Protein 2P82 (pdb70)

Solvent-accessible surface area: 51233 Å² total; per-residue (Å²): 103,99,77,0,35,0,1,16,73,100,15,64,39,70,89,51,102,84,136,2,62,47,17,7,12,11,6,7,19,2,0,16,3,108,124,6,72,45,0,31,42,48,14,42,46,28,0,43,50,29,0,0,2,4,2,0,0,0,1,0,2,0,7,0,0,8,20,52,50,38,26,41,91,37,13,35,107,141,65,131,91,65,40,166,33,2,35,129,0,0,40,18,2,4,7,72,161,104,16,37,1,0,0,10,49,0,4,83,22,0,18,19,45,1,39,44,30,27,53,50,11,19,9,62,23,0,0,26,0,2,23,11,3,7,55,89,11,145,72,0,37,13,5,7,16,18,3,121,128,74,22,0,6,16,50,14,0,30,56,12,0,125,51,64,30,84,32,122,188,108,74,58,36,57,10,0,0,0,0,0,22,10,77,3,20,124,129,120,2,62,94,75,36,15,87,1,0,32,34,2,1,72,5,89,12,5,2,3,0,0,0,7,89,85,59,65,0,46,1,0,0,0,16,5,26,81,56,0,2,17,2,38,0,56,66,61,33,83,46,26,63,49,81,88,118,42,53,5,81,22,125,50,8,5,8,133,99,84,29,52,112,40,61,1,87,115,2,29,6,38,1,0,0,0,0,17,0,82,87,50,137,28,0,62,68,0,11,59,46,0,97,138,33,0,27,120,43,154,105,111,8,1,58,17,50,100,149,99,72,118,135,176,169,48,89,76,0,35,0,1,16,39,97,1,64,38,74,96,64,108,91,103,9,67,47,14,7,9,2,3,6,16,1,0,16,2,102,160,5,71,54,2,18,18,49,16,40,49,29,0,43,50,31,0,0,2,5,2,0,0,0,2,0,2,0,4,0,0,2,20,64,49,33,27,41,103,27,13,31,110,145,60,193,143,62,49,173,46,1,38,132,0,0,41,18,1,1,2,75,69,99,18,33,1,0,0,10,56,0,3,84,16,0,14,18,46,2,44,43,34,26,54,51,12,20,12,68,23,0,0,31,0,2,23,10,2,8,61,83,11,147,72,2,41,12,5,5,18,17,2,101,130,71,25,0,8,15,52,12,0,28,56,12,0,124,50,65,36,149,90,136,152,75,55,37,58,11,0,0,0,0,0,22,9,70,3,18,122,129,124,1,58,97,64,45,15,88,1,0,33,35,2,1,72,6,92,14,4,2,3,0,0,0,8,136,80,61,65,0,45,1,0,0,0,18,14,29,78,57,0,6,15,5,28,0,59,59,44,34,68,48,32,58,45,96,111,86,43,54,5,56,26,133,38,2,6,15,121,106,96,40,72,109,43,58,0,90,112,3,34,7,38,2,0,0,0,0,17,0,80,85,55,121,29,0,62,78,0,8,65,55,0,89,140,39,0,27,125,47,147,96,107,8,1,58,14,50,105,78,87,78,117,134,180,156,51,90,72,0,36,0,0,18,54,96,2,60,40,62,100,53,108,92,97,8,68,54,11,6,18,0,3,4,20,2,1,15,2,90,152,6,38,52,0,46,46,83,15,40,47,32,0,47,51,30,0,0,2,5,2,0,0,0,1,0,1,0,5,0,0,1,19,58,48,34,28,45,116,27,44,91,196,177,47,64,172,46,3,40,131,0,0,42,17,1,1,3,76,115,103,16,32,1,0,0,9,51,0,3,81,13,0,24,18,44,2,46,43,35,26,48,52,10,18,12,78,19,0,0,42,0,1,25,10,1,6,51,75,9,149,69,1,46,10,4,6,16,20,7,146,115,77,24,0,6,18,52,17,0,32,65,13,0,124,60,74,64,91,104,110,67,32,59,12,0,0,0,0,0,21,11,148,3,21,142,125,128,2,53,90,75,38,20,93,2,1,32,35,3,2,71,6,86,13,5,2,3,0,0,0,7,105,86,60,71,0,35,1,0,0,0,16,32,46,90,53,0,5,17,6,28,0,54,64,47,32,64,46,33,56,43,95,166,120,42,55,2,69,28,125,32,2,4,8,134,125,92,32,65,136,26,65,4,109,94,2,29,5,36,1,0,0,0,1,16,0,84,84,48,136,29,0,62,65,0,10,62,44,0,95,141,37,0,30,138,55,150,94,113,9,1,57,17,52,101,138,110,75,124,139,174,90,91,79,0,32,0,0,11,80,102,18,59,51,156,102,57,120,84,89,8,67,58,16,8,20,0,3,4,13,2,0,18,3,108,129,4,72,17,0,40,34,66,16,38,26,31,0,45,52,29,0,0,2,4,2,0,0,0,1,0,2,0,4,0,0,2,18,54,50,33,29,39,113,26,71,51,157,143,67,63,174,47,4,39,130,0,0,40,16,1,1,3,78,154,104,17,32,1,0,0,8,59,0,3,83,15,0,20,20,45,3,54,42,30,27,50,48,9,21,12,70,20,0,0,23,0,2,26,10,2,6,55,84,9,152,66,0,36,10,5,6,17,12,3,108,131,71,29,0,10,17,38,16,0,26,58,15,0,140,75,74,133,104,33,75,13,0,0,0,0,0,23,10,80,3,18,116,119,122,2,56,89,64,44,20,88,2,0,33,34,3,2,73,6,91,13,4,2,3,0,0,0,6,96,83,58,68,0,45,1,0,0,0,20,29,41,82,51,0,9,16,5,28,0,59,55,63,36,60,47,33,58,48,97,86,60,41,50,4,77,26,124,36,3,5,11,136,96,97,51,70,144,36,56,1,88,104,4,24,6,37,2,0,1,0,1,17,0,81,84,49,139,29,0,64,69,0,10,59,44,0,91,138,34,0,27,125,46,147,96,106,8,1,63,17,52,96,120,96,101,142

B-factor: mean 39.3, std 9.62, range [17.15, 83.72]

Organism: Homo sapiens (NCBI:txid9606)

GO terms:
  GO:0000045 autophagosome assembly (P, IDA)
  GO:0008234 cysteine-type peptidase activity (F, IDA)
  GO:0051697 protein delipidation (P, IDA)
  GO:0006914 autophagy (P, IDA)
  GO:0019786 protein-phosphatidylethanolamide deconjugating activity (F, IDA)
  GO:0005515 protein binding (F, IPI)
  GO:0006508 proteolysis (P, IDA)

Sequence (1232 aa):
DELVWILGKQHLLKTEKSKLLSDISARLWFTYRRKFSPIGGTGPSSDAGWGCMLRCGQMMLAQALICRHLGRDWSWEKQKEQPKEYQRILQCFLDRKDCCCYSIHQMAQMGVGEGKSIGEWFGPNTVAQVLKKLALFDEWNSLAVYVSMMDNTVVIEDIKKMCRVLPLSAYCSAWKPLLLIVPLRLGINQINPVYVDAFKECFKMPQSLGALGGKPNNAYYFIGFLGDELIFLDPHHTTQTFVDTEENGTVNDQTFHCLQSPQRMNILNLDPSVALGFFCKEEKDFDNWCSLVQKEILKENLRMFELVQKHPSHWTDELVWILGKQHLLKTEKSSKLLSSDISARLWFTYRRKFSPIGGTGPSSDAGWGCMLRCGQMMLAQALICRHLGRDWSWEKQKEQPKEYQRILQCFLDRKDCCYSIHQMAQMGVGEGKSIGEWFGPNTVAQVLKKLALFDEWNSLAVYVSMDNTVVIEDIKKMCRVLPLSACSAWKPLLLIVPLRLGINQINPVYVDAFKECFKMPQSLGALGGKPNNAYYFIGFLGDELIFLDPHTTQTFVDTEENGTVNDQTFHCLQSPQRMNILNLDPSVALGFFCKEEKDFDNNWCSLVQKEILKENLRMFELVQKHPSHWTDELVWILGKQHLLKTEKSKKLLSDISARLWFTYRRKFSPIGGTGPSSDAGWGCMLRCGQMMLAQALICRHLGRDWSWKEQPKEYQRILQCFLDRKDCCYSIHQMAQMGVGEGKSIGEWFGPNNTVAQVLKKLALFDEWNSLAVYVSMDNTVVIEDIKKMCRVLPLSSAWKPLLLIVPLRLGINQINPVYVDAFKECFKMPQSLGALGGKPNNAYYFIGFLGDELIFLDPHTTQTFVDTEENGTVNDQTFHCLQQSPQRMNILNLDPSVALGFFCKEEKDFDNWCSLVQKEILKENLRMFELVQKHPSHWDELVWILGKQHLLKTEKSKLLSDISSARLWFTYRRKFSPIGGTGPSSDAGWGCMLRCGQMMLAQALICRHLGRDWSWKEQPKEYQRILQCFLDRKDCCYSIHQMAQMGVGEGKSIGEWFGPNTVAQVLKKLALFDEWNSLAVYVSMMDNTVVIEDIKKMCRVLPAWKPLLLIVPLRLGINQINPVYVDAFKECFKMPQSLGALGGKKPNNAYYFIGFLGDELIFLDPHTTQTFVDTEENGTVNDQTFHCLQSPQRMNILNLDPSVALGFFCKEEKDFDNWCSLVQKEILKENLRMFELVQKHPS

Nearest PDB structures (foldseek):
  2p82-assembly2_D  TM=1.003E+00  e=1.182E-74  Homo sapiens
  2p82-assembly2_C  TM=1.001E+00  e=3.386E-70  Homo sapiens
  2p82-assembly1_B  TM=1.001E+00  e=1.007E-69  Homo sapiens
  2p82-assembly1_A  TM=9.994E-01  e=1.397E-68  Homo sapiens
  2d1i-assembly2_B  TM=9.760E-01  e=3.179E-50  Homo sapiens

Radius of gyration: 35.63 Å; Cα contacts (8 Å, |Δi|>4): 2675; chains: 4; bounding box: 100×91×83 Å

Structure (mmCIF, N/CA/C/O backbone):
data_2P82
#
_entry.id   2P82
#
_cell.length_a   94.408
_cell.length_b   94.408
_cell.length_c   337.339
_cell.angle_alpha   90.00
_cell.angle_beta   90.00
_cell.angle_gamma   120.00
#
_symmetry.space_group_name_H-M   'P 31 2 1'
#
loop_
_entity.id
_entity.type
_entity.pdbx_description
1 polymer 'Cysteine protease ATG4A'
2 non-polymer 1,2-ETHANEDIOL
3 non-polymer 'CHLORIDE ION'
4 water water
#
loop_
_atom_site.group_PDB
_atom_site.id
_atom_site.type_symbol
_atom_site.label_atom_id
_atom_site.label_alt_id
_atom_site.label_comp_id
_atom_site.label_asym_id
_atom_site.label_entity_id
_atom_site.label_seq_id
_atom_site.pdbx_PDB_ins_code
_atom_site.Cartn_x
_atom_site.Cartn_y
_atom_site.Cartn_z
_atom_site.occupancy
_atom_site.B_iso_or_equiv
_atom_site.auth_seq_id
_atom_site.auth_comp_id
_atom_site.auth_asym_id
_atom_site.auth_atom_id
_atom_site.pdbx_PDB_model_num
ATOM 1 N N . ASP A 1 22 ? 95.859 60.687 -11.800 1.00 61.80 26 ASP A N 1
ATOM 2 C CA . ASP A 1 22 ? 94.831 59.986 -10.973 1.00 61.95 26 ASP A CA 1
ATOM 3 C C . ASP A 1 22 ? 95.317 59.776 -9.534 1.00 61.88 26 ASP A C 1
ATOM 4 O O . ASP A 1 22 ? 95.277 58.664 -8.994 1.00 62.02 26 ASP A O 1
ATOM 9 N N . GLU A 1 23 ? 95.768 60.863 -8.917 1.00 61.52 27 GLU A N 1
ATOM 10 C CA . GLU A 1 23 ? 96.292 60.823 -7.561 1.00 61.49 27 GLU A CA 1
ATOM 11 C C . GLU A 1 23 ? 95.197 60.522 -6.529 1.00 60.99 27 GLU A C 1
ATOM 12 O O . GLU A 1 23 ? 94.005 60.682 -6.802 1.00 60.81 27 GLU A O 1
ATOM 18 N N . LEU A 1 24 ? 95.618 60.073 -5.350 1.00 60.17 28 LEU A N 1
ATOM 19 C CA . LEU A 1 24 ? 94.714 59.881 -4.234 1.00 59.70 28 LEU A CA 1
ATOM 20 C C . LEU A 1 24 ? 94.489 61.227 -3.552 1.00 58.67 28 LEU A C 1
ATOM 21 O O . LEU A 1 24 ? 95.439 61.932 -3.209 1.00 58.60 28 LEU A O 1
ATOM 26 N N . VAL A 1 25 ? 93.219 61.581 -3.398 1.00 56.94 29 VAL A N 1
ATOM 27 C CA . VAL A 1 25 ? 92.817 62.820 -2.756 1.00 55.89 29 VAL A CA 1
ATOM 28 C C . VAL A 1 25 ? 92.198 62.451 -1.418 1.00 55.17 29 VAL A C 1
ATOM 29 O O . VAL A 1 25 ? 91.466 61.458 -1.317 1.00 55.17 29 VAL A O 1
ATOM 33 N N . TRP A 1 26 ? 92.524 63.231 -0.393 1.00 53.10 30 TRP A N 1
ATOM 34 C CA . TRP A 1 26 ? 91.931 63.053 0.924 1.00 52.06 30 TRP A CA 1
ATOM 35 C C . TRP A 1 26 ? 91.110 64.285 1.272 1.00 51.36 30 TRP A C 1
ATOM 36 O O . TRP A 1 26 ? 91.569 65.418 1.103 1.00 52.17 30 TRP A O 1
ATOM 47 N N . ILE A 1 27 ? 89.895 64.042 1.747 1.00 50.79 31 ILE A N 1
ATOM 48 C CA . ILE A 1 27 ? 88.987 65.078 2.226 1.00 48.82 31 ILE A CA 1
ATOM 49 C C . ILE A 1 27 ? 88.424 64.550 3.546 1.00 47.27 31 ILE A C 1
ATOM 50 O O . ILE A 1 27 ? 87.648 63.569 3.547 1.00 48.91 31 ILE A O 1
ATOM 55 N N . LEU A 1 28 ? 88.811 65.182 4.652 1.00 41.11 32 LEU A N 1
ATOM 56 C CA . LEU A 1 28 ? 88.181 64.929 5.947 1.00 37.32 32 LEU A CA 1
ATOM 57 C C . LEU A 1 28 ? 88.006 63.439 6.245 1.00 35.22 32 LEU A C 1
ATOM 58 O O . LEU A 1 28 ? 86.893 62.963 6.488 1.00 34.13 32 LEU A O 1
ATOM 63 N N . GLY A 1 29 ? 89.116 62.710 6.202 1.00 33.86 33 GLY A N 1
ATOM 64 C CA . GLY A 1 29 ? 89.132 61.287 6.510 1.00 32.89 33 GLY A CA 1
ATOM 65 C C . GLY A 1 29 ? 88.610 60.331 5.449 1.00 32.90 33 GLY A C 1
ATOM 66 O O . GLY A 1 29 ? 88.540 59.121 5.692 1.00 32.83 33 GLY A O 1
ATOM 67 N N . LYS A 1 30 ? 88.231 60.860 4.282 1.00 32.57 34 LYS A N 1
ATOM 68 C CA . LYS A 1 30 ? 87.808 60.033 3.148 1.00 32.62 34 LYS A CA 1
ATOM 69 C C . LYS A 1 30 ? 88.739 60.211 1.956 1.00 31.91 34 LYS A C 1
ATOM 70 O O . LYS A 1 30 ? 89.164 61.330 1.653 1.00 31.33 34 LYS A O 1
ATOM 76 N N . GLN A 1 31 ? 89.044 59.105 1.284 1.00 31.08 35 GLN A N 1
ATOM 77 C CA . GLN A 1 31 ? 89.886 59.133 0.090 1.00 32.93 35 GLN A CA 1
ATOM 78 C C . GLN A 1 31 ? 89.073 59.090 -1.200 1.00 32.52 35 GLN A C 1
ATOM 79 O O . GLN A 1 31 ? 88.041 58.418 -1.270 1.00 33.22 35 GLN A O 1
ATOM 85 N N . HIS A 1 32 ? 89.543 59.822 -2.205 1.00 32.52 36 HIS A N 1
ATOM 86 C CA . HIS A 1 32 ? 88.912 59.885 -3.516 1.00 32.69 36 HIS A CA 1
ATOM 87 C C . HIS A 1 32 ? 89.989 59.809 -4.599 1.00 33.71 36 HIS A C 1
ATOM 88 O O . HIS A 1 32 ? 91.022 60.463 -4.497 1.00 33.09 36 HIS A O 1
ATOM 95 N N . LEU A 1 33 ? 89.745 59.021 -5.641 1.00 35.24 37 LEU A N 1
ATOM 96 C CA . LEU A 1 33 ? 90.673 58.962 -6.771 1.00 37.49 37 LEU A CA 1
ATOM 97 C C . LEU A 1 33 ? 90.401 60.117 -7.736 1.00 38.85 37 LEU A C 1
ATOM 98 O O . LEU A 1 33 ? 89.281 60.272 -8.229 1.00 38.94 37 LEU A O 1
ATOM 103 N N . LEU A 1 34 ? 91.428 60.925 -7.994 1.00 40.77 38 LEU A N 1
ATOM 104 C CA . LEU A 1 34 ? 91.273 62.194 -8.730 1.00 42.29 38 LEU A CA 1
ATOM 105 C C . LEU A 1 34 ? 90.610 62.095 -10.115 1.00 42.88 38 LEU A C 1
ATOM 106 O O . LEU A 1 34 ? 89.708 62.874 -10.426 1.00 44.37 38 LEU A O 1
ATOM 111 N N . LYS A 1 35 ? 91.058 61.155 -10.939 1.00 43.04 39 LYS A N 1
ATOM 112 C CA . LYS A 1 35 ? 90.515 61.004 -12.291 1.00 42.95 39 LYS A CA 1
ATOM 113 C C . LYS A 1 35 ? 89.276 60.099 -12.309 1.00 42.71 39 LYS A C 1
ATOM 114 O O . LYS A 1 35 ? 88.167 60.552 -12.639 1.00 42.69 39 LYS A O 1
ATOM 116 N N . THR A 1 36 ? 89.476 58.838 -11.921 1.00 41.76 40 THR A N 1
ATOM 117 C CA . THR A 1 36 ? 88.419 57.817 -11.879 1.00 41.64 40 THR A CA 1
ATOM 118 C C . THR A 1 36 ? 87.210 58.128 -10.973 1.00 40.54 40 THR A C 1
ATOM 119 O O . THR A 1 36 ? 86.130 57.570 -11.174 1.00 40.07 40 THR A O 1
ATOM 123 N N . GLU A 1 37 ? 87.395 59.000 -9.982 1.00 39.63 41 GLU A N 1
ATOM 124 C CA . GLU A 1 37 ? 86.342 59.300 -9.007 1.00 38.89 41 GLU A CA 1
ATOM 125 C C . GLU A 1 37 ? 86.174 60.799 -8.775 1.00 38.34 41 GLU A C 1
ATOM 126 O O . GLU A 1 37 ? 85.869 61.229 -7.654 1.00 38.56 41 GLU A O 1
ATOM 132 N N . LYS A 1 38 ? 86.365 61.593 -9.829 1.00 37.41 42 LYS A N 1
ATOM 133 C CA . LYS A 1 38 ? 86.284 63.055 -9.724 1.00 37.40 42 LYS A CA 1
ATOM 134 C C . LYS A 1 38 ? 84.892 63.530 -9.281 1.00 35.46 42 LYS A C 1
ATOM 135 O O . LYS A 1 38 ? 84.772 64.425 -8.428 1.00 34.67 42 LYS A O 1
ATOM 141 N N . SER A 1 39 ? 83.853 62.927 -9.858 1.00 33.42 43 SER A N 1
ATOM 142 C CA . SER A 1 39 ? 82.468 63.236 -9.496 1.00 32.90 43 SER A CA 1
ATOM 143 C C . SER A 1 39 ? 82.194 63.027 -8.000 1.00 32.04 43 SER A C 1
ATOM 144 O O . SER A 1 39 ? 81.588 63.881 -7.359 1.00 31.56 43 SER A O 1
ATOM 147 N N . LYS A 1 40 ? 82.654 61.900 -7.454 1.00 31.39 44 LYS A N 1
ATOM 148 C CA . LYS A 1 40 ? 82.499 61.608 -6.024 1.00 31.20 44 LYS A CA 1
ATOM 149 C C . LYS A 1 40 ? 83.253 62.602 -5.161 1.00 29.66 44 LYS A C 1
ATOM 150 O O . LYS A 1 40 ? 82.762 63.011 -4.113 1.00 28.98 44 LYS A O 1
ATOM 156 N N . LEU A 1 41 ? 84.453 62.975 -5.601 1.00 28.93 45 LEU A N 1
ATOM 157 C CA . LEU A 1 41 ? 85.248 63.980 -4.907 1.00 28.38 45 LEU A CA 1
ATOM 158 C C . LEU A 1 41 ? 84.475 65.299 -4.842 1.00 28.32 45 LEU A C 1
ATOM 159 O O . LEU A 1 41 ? 84.269 65.856 -3.769 1.00 28.41 45 LEU A O 1
ATOM 164 N N . LEU A 1 42 ? 84.039 65.778 -6.000 1.00 28.57 46 LEU A N 1
ATOM 165 C CA . LEU A 1 42 ? 83.278 67.016 -6.099 1.00 29.17 46 LEU A CA 1
ATOM 166 C C . LEU A 1 42 ? 82.022 66.990 -5.235 1.00 29.51 46 LEU A C 1
ATOM 167 O O . LEU A 1 42 ? 81.755 67.947 -4.511 1.00 29.29 46 LEU A O 1
ATOM 172 N N . SER A 1 43 ? 81.271 65.889 -5.298 1.00 29.77 47 SER A N 1
ATOM 173 C CA . SER A 1 43 ? 80.057 65.747 -4.500 1.00 30.03 47 SER A CA 1
ATOM 174 C C . SER A 1 43 ? 80.388 65.766 -3.014 1.00 30.45 47 SER A C 1
ATOM 175 O O . SER A 1 43 ? 79.654 66.370 -2.214 1.00 30.40 47 SER A O 1
ATOM 178 N N . ASP A 1 44 ? 81.496 65.121 -2.641 1.00 29.21 48 ASP A N 1
ATOM 179 C CA . ASP A 1 44 ? 81.919 65.130 -1.247 1.00 28.73 48 ASP A CA 1
ATOM 180 C C . ASP A 1 44 ? 82.190 66.552 -0.755 1.00 28.88 48 ASP A C 1
ATOM 181 O O . ASP A 1 44 ? 81.784 66.910 0.359 1.00 30.14 48 ASP A O 1
ATOM 186 N N . ILE A 1 45 ? 82.837 67.367 -1.590 1.00 28.23 49 ILE A N 1
ATOM 187 C CA . ILE A 1 45 ? 83.187 68.739 -1.204 1.00 28.01 49 ILE A CA 1
ATOM 188 C C . ILE A 1 45 ? 81.972 69.665 -1.153 1.00 28.07 49 ILE A C 1
ATOM 189 O O . ILE A 1 45 ? 81.842 70.460 -0.229 1.00 28.13 49 ILE A O 1
ATOM 194 N N . SER A 1 46 ? 81.097 69.568 -2.151 1.00 28.86 50 SER A N 1
ATOM 195 C CA . SER A 1 46 ? 79.882 70.393 -2.188 1.00 30.33 50 SER A CA 1
ATOM 196 C C . SER A 1 46 ? 78.894 70.033 -1.076 1.00 30.47 50 SER A C 1
ATOM 197 O O . SER A 1 46 ? 78.120 70.882 -0.631 1.00 31.43 50 SER A O 1
ATOM 200 N N . ALA A 1 47 ? 78.939 68.782 -0.624 1.00 30.65 51 ALA A N 1
ATOM 201 C CA . ALA A 1 47 ? 78.124 68.337 0.502 1.00 30.38 51 ALA A CA 1
ATOM 202 C C . ALA A 1 47 ? 78.469 69.019 1.837 1.00 30.99 51 ALA A C 1
ATOM 203 O O . ALA A 1 47 ? 77.614 69.088 2.731 1.00 31.54 51 ALA A O 1
ATOM 205 N N . ARG A 1 48 ? 79.696 69.530 1.991 1.00 30.84 52 ARG A N 1
ATOM 206 C CA . ARG A 1 48 ? 80.025 70.241 3.226 1.00 30.91 52 ARG A CA 1
ATOM 207 C C . ARG A 1 48 ? 79.262 71.550 3.293 1.00 31.15 52 ARG A C 1
ATOM 208 O O . ARG A 1 48 ? 79.010 72.208 2.271 1.00 30.00 52 ARG A O 1
ATOM 216 N N . LEU A 1 49 ? 78.912 71.937 4.511 1.00 30.51 53 LEU A N 1
ATOM 217 C CA . LEU A 1 49 ? 78.286 73.228 4.717 1.00 30.94 53 LEU A CA 1
ATOM 218 C C . LEU A 1 49 ? 79.329 74.339 4.574 1.00 31.05 53 LEU A C 1
ATOM 219 O O . LEU A 1 49 ? 80.431 74.278 5.164 1.00 30.31 53 LEU A O 1
ATOM 224 N N . TRP A 1 50 ? 78.957 75.342 3.784 1.00 29.64 54 TRP A N 1
ATOM 225 C CA . TRP A 1 50 ? 79.846 76.417 3.372 1.00 30.07 54 TRP A CA 1
ATOM 226 C C . TRP A 1 50 ? 79.295 77.712 3.946 1.00 29.97 54 TRP A C 1
ATOM 227 O O . TRP A 1 50 ? 78.138 78.042 3.701 1.00 31.51 54 TRP A O 1
ATOM 238 N N . PHE A 1 51 ? 80.109 78.441 4.706 1.00 29.44 55 PHE A N 1
ATOM 239 C CA . PHE A 1 51 ? 79.690 79.736 5.249 1.00 29.29 55 PHE A CA 1
ATOM 240 C C . PHE A 1 51 ? 80.624 80.828 4.762 1.00 29.92 55 PHE A C 1
ATOM 241 O O . PHE A 1 51 ? 81.854 80.725 4.904 1.00 30.52 55 PHE A O 1
ATOM 249 N N . THR A 1 52 ? 80.034 81.859 4.166 1.00 29.14 56 THR A N 1
ATOM 250 C CA . THR A 1 52 ? 80.785 82.978 3.619 1.00 28.97 56 THR A CA 1
ATOM 251 C C . THR A 1 52 ? 80.410 84.264 4.341 1.00 29.28 56 THR A C 1
ATOM 252 O O . THR A 1 52 ? 79.484 84.274 5.151 1.00 29.35 56 THR A O 1
ATOM 256 N N . TYR A 1 53 ? 81.107 85.349 4.008 1.00 28.92 57 TYR A N 1
ATOM 257 C CA . TYR A 1 53 ? 80.680 86.690 4.382 1.00 29.34 57 TYR A CA 1
ATOM 258 C C . TYR A 1 53 ? 79.212 86.844 4.003 1.00 29.96 57 TYR A C 1
ATOM 259 O O . TYR A 1 53 ? 78.754 86.259 2.999 1.00 29.78 57 TYR A O 1
ATOM 268 N N . ARG A 1 54 ? 78.492 87.641 4.790 1.00 29.78 58 ARG A N 1
ATOM 269 C CA . ARG A 1 54 ? 77.114 87.998 4.489 1.00 29.52 58 ARG A CA 1
ATOM 270 C C . ARG A 1 54 ? 76.915 89.491 4.663 1.00 30.01 58 ARG A C 1
ATOM 271 O O . ARG A 1 54 ? 77.638 90.140 5.418 1.00 29.18 58 ARG A O 1
ATOM 279 N N . ARG A 1 55 ? 75.926 90.030 3.966 1.00 30.44 59 ARG A N 1
ATOM 280 C CA . ARG A 1 55 ? 75.510 91.409 4.167 1.00 32.14 59 ARG A CA 1
ATOM 281 C C . ARG A 1 55 ? 74.007 91.519 4.431 1.00 31.20 59 ARG A C 1
ATOM 282 O O . ARG A 1 55 ? 73.249 90.567 4.203 1.00 30.83 59 ARG A O 1
ATOM 290 N N . LYS A 1 56 ? 73.600 92.695 4.909 1.00 30.77 60 LYS A N 1
ATOM 291 C CA . LYS A 1 56 ? 72.196 93.017 5.195 1.00 30.29 60 LYS A CA 1
ATOM 292 C C . LYS A 1 56 ? 71.539 92.130 6.260 1.00 29.68 60 LYS A C 1
ATOM 293 O O . LYS A 1 56 ? 70.351 91.806 6.164 1.00 29.54 60 LYS A O 1
ATOM 299 N N . PHE A 1 57 ? 72.304 91.742 7.274 1.00 28.92 61 PHE A N 1
ATOM 300 C CA . PHE A 1 57 ? 71.696 91.129 8.445 1.00 28.95 61 PHE A CA 1
ATOM 301 C C . PHE A 1 57 ? 71.490 92.209 9.495 1.00 29.30 61 PHE A C 1
ATOM 302 O O . PHE A 1 57 ? 71.924 93.343 9.306 1.00 28.56 61 PHE A O 1
ATOM 310 N N . SER A 1 58 ? 70.807 91.874 10.583 1.00 30.56 62 SER A N 1
ATOM 311 C CA . SER A 1 58 ? 70.519 92.866 11.617 1.00 31.86 62 SER A CA 1
ATOM 312 C C . SER A 1 58 ? 71.822 93.284 12.312 1.00 32.21 62 SER A C 1
ATOM 313 O O . SER A 1 58 ? 72.614 92.428 12.708 1.00 32.61 62 SER A O 1
ATOM 316 N N . PRO A 1 59 ? 72.063 94.606 12.422 1.00 32.70 63 PRO A N 1
ATOM 317 C CA . PRO A 1 59 ? 73.294 95.153 12.994 1.00 32.46 63 PRO A CA 1
ATOM 318 C C . PRO A 1 59 ? 73.686 94.477 14.305 1.00 32.27 63 PRO A C 1
ATOM 319 O O . PRO A 1 59 ? 72.861 94.369 15.219 1.00 32.24 63 PRO A O 1
ATOM 323 N N . ILE A 1 60 ? 74.932 94.016 14.391 1.00 32.56 64 ILE A N 1
ATOM 324 C CA . ILE A 1 60 ? 75.412 93.315 15.589 1.00 32.29 64 ILE A CA 1
ATOM 325 C C . ILE A 1 60 ? 75.468 94.288 16.764 1.00 32.95 64 ILE A C 1
ATOM 326 O O . ILE A 1 60 ? 76.117 95.333 16.683 1.00 33.47 64 ILE A O 1
ATOM 331 N N . GLY A 1 61 ? 74.761 93.957 17.844 1.00 33.47 65 GLY A N 1
ATOM 332 C CA . GLY A 1 61 ? 74.681 94.835 19.012 1.00 32.82 65 GLY A CA 1
ATOM 333 C C . GLY A 1 61 ? 73.877 96.098 18.754 1.00 33.29 65 GLY A C 1
ATOM 334 O O . GLY A 1 61 ? 74.018 97.094 19.474 1.00 32.95 65 GLY A O 1
ATOM 335 N N . GLY A 1 62 ? 73.029 96.066 17.729 1.00 33.04 66 GLY A N 1
ATOM 336 C CA . GLY A 1 62 ? 72.149 97.205 17.432 1.00 32.94 66 GLY A CA 1
ATOM 337 C C . GLY A 1 62 ? 72.748 98.308 16.571 1.00 33.08 66 GLY A C 1
ATOM 338 O O . GLY A 1 62 ? 72.079 98.826 15.680 1.00 33.80 66 GLY A O 1
ATOM 339 N N . THR A 1 63 ? 73.999 98.681 16.834 1.00 33.34 67 THR A N 1
ATOM 340 C CA . THR A 1 63 ? 74.665 99.750 16.077 1.00 33.82 67 THR A CA 1
ATOM 341 C C . THR A 1 63 ? 75.942 99.279 15.398 1.00 34.13 67 THR A C 1
ATOM 342 O O . THR A 1 63 ? 76.643 100.073 14.753 1.00 34.43 67 THR A O 1
ATOM 346 N N . GLY A 1 64 ? 76.241 97.990 15.544 1.00 34.31 68 GLY A N 1
ATOM 347 C CA . GLY A 1 64 ? 77.443 97.399 14.970 1.00 33.75 68 GLY A CA 1
ATOM 348 C C . GLY A 1 64 ? 77.230 96.994 13.525 1.00 34.10 68 GLY A C 1
ATOM 349 O O . GLY A 1 64 ? 76.215 97.351 12.931 1.00 33.41 68 GLY A O 1
ATOM 350 N N . PRO A 1 65 ? 78.188 96.236 12.955 1.00 33.92 69 PRO A N 1
ATOM 351 C CA . PRO A 1 65 ? 78.178 95.860 11.538 1.00 33.95 69 PRO A CA 1
ATOM 352 C C . PRO A 1 65 ? 76.939 95.058 11.121 1.00 33.64 69 PRO A C 1
ATOM 353 O O . PRO A 1 65 ? 76.424 94.257 11.907 1.00 32.44 69 PRO A O 1
ATOM 357 N N . SER A 1 66 ? 76.470 95.307 9.895 1.00 32.96 70 SER A N 1
ATOM 358 C CA . SER A 1 66 ? 75.345 94.588 9.314 1.00 32.57 70 SER A CA 1
ATOM 359 C C . SER A 1 66 ? 75.864 93.647 8.217 1.00 32.63 70 SER A C 1
ATOM 360 O O . SER A 1 66 ? 75.089 92.959 7.540 1.00 32.27 70 SER A O 1
ATOM 363 N N . SER A 1 67 ? 77.189 93.642 8.063 1.00 31.90 71 SER A N 1
ATOM 364 C CA . SER A 1 67 ? 77.905 92.717 7.202 1.00 31.38 71 SER A CA 1
ATOM 365 C C . SER A 1 67 ? 79.230 92.363 7.866 1.00 31.52 71 SER A C 1
ATOM 366 O O . SER A 1 67 ? 79.809 93.191 8.573 1.00 31.16 71 SER A O 1
ATOM 369 N N . ASP A 1 68 ? 79.703 91.136 7.655 1.00 31.09 72 ASP A N 1
ATOM 370 C CA . ASP A 1 68 ? 81.020 90.754 8.165 1.00 32.01 72 ASP A CA 1
ATOM 371 C C . ASP A 1 68 ? 82.103 90.740 7.079 1.00 31.74 72 ASP A C 1
ATOM 372 O O . ASP A 1 68 ? 83.215 90.269 7.323 1.00 31.06 72 ASP A O 1
ATOM 377 N N . ALA A 1 69 ? 81.780 91.272 5.899 1.00 31.36 73 ALA A N 1
ATOM 378 C CA . ALA A 1 69 ? 82.745 91.348 4.813 1.00 31.70 73 ALA A CA 1
ATOM 379 C C . ALA A 1 69 ? 83.941 92.193 5.269 1.00 32.18 73 ALA A C 1
ATOM 380 O O . ALA A 1 69 ? 83.768 93.243 5.884 1.00 32.28 73 ALA A O 1
ATOM 382 N N . GLY A 1 70 ? 85.145 91.694 5.005 1.00 32.07 74 GLY A N 1
ATOM 383 C CA . GLY A 1 70 ? 86.376 92.368 5.385 1.00 31.64 74 GLY A CA 1
ATOM 384 C C . GLY A 1 70 ? 86.951 91.967 6.733 1.00 32.01 74 GLY A C 1
ATOM 385 O O . GLY A 1 70 ? 88.105 92.285 7.022 1.00 32.51 74 GLY A O 1
ATOM 386 N N . TRP A 1 71 ? 86.169 91.280 7.569 1.00 30.66 75 TRP A N 1
ATOM 387 C CA . TRP A 1 71 ? 86.633 90.975 8.921 1.00 30.55 75 TRP A CA 1
ATOM 388 C C . TRP A 1 71 ? 86.190 89.637 9.505 1.00 30.49 75 TRP A C 1
ATOM 389 O O . TRP A 1 71 ? 86.849 89.118 10.407 1.00 31.02 75 TRP A O 1
ATOM 400 N N . GLY A 1 72 ? 85.084 89.081 9.017 1.00 30.57 76 GLY A N 1
ATOM 401 C CA . GLY A 1 72 ? 84.514 87.877 9.643 1.00 30.76 76 GLY A CA 1
ATOM 402 C C . GLY A 1 72 ? 85.040 86.505 9.218 1.00 30.73 76 GLY A C 1
ATOM 403 O O . GLY A 1 72 ? 84.477 85.489 9.632 1.00 31.69 76 GLY A O 1
ATOM 404 N N . CYS A 1 73 ? 86.110 86.454 8.420 1.00 30.00 77 CYS A N 1
ATOM 405 C CA . CYS A 1 73 ? 86.494 85.191 7.761 1.00 30.37 77 CYS A CA 1
ATOM 406 C C . CYS A 1 73 ? 86.912 84.045 8.685 1.00 29.83 77 CYS A C 1
ATOM 407 O O . CYS A 1 73 ? 86.581 82.896 8.409 1.00 28.82 77 CYS A O 1
ATOM 410 N N . MET A 1 74 ? 87.647 84.333 9.758 1.00 30.33 78 MET A N 1
ATOM 411 C CA . MET A 1 74 ? 87.988 83.258 10.715 1.00 31.75 78 MET A CA 1
ATOM 412 C C . MET A 1 74 ? 86.748 82.728 11.458 1.00 31.55 78 MET A C 1
ATOM 413 O O . MET A 1 74 ? 86.657 81.530 11.758 1.00 31.98 78 MET A O 1
ATOM 418 N N . LEU A 1 75 ? 85.795 83.619 11.733 1.00 31.27 79 LEU A N 1
ATOM 419 C CA . LEU A 1 75 ? 84.510 83.215 12.316 1.00 31.49 79 LEU A CA 1
ATOM 420 C C . LEU A 1 75 ? 83.755 82.279 11.378 1.00 30.33 79 LEU A C 1
ATOM 421 O O . LEU A 1 75 ? 83.198 81.286 11.815 1.00 30.83 79 LEU A O 1
ATOM 426 N N . ARG A 1 76 ? 83.765 82.588 10.088 1.00 30.02 80 ARG A N 1
ATOM 427 C CA . ARG A 1 76 ? 83.125 81.725 9.088 1.00 30.00 80 ARG A CA 1
ATOM 428 C C . ARG A 1 76 ? 83.780 80.346 9.002 1.00 29.85 80 ARG A C 1
ATOM 429 O O . ARG A 1 76 ? 83.083 79.338 8.864 1.00 29.61 80 ARG A O 1
ATOM 437 N N . CYS A 1 77 ? 85.114 80.310 9.065 1.00 29.00 81 CYS A N 1
ATOM 438 C CA . CYS A 1 77 ? 85.848 79.046 9.031 1.00 29.63 81 CYS A CA 1
ATOM 439 C C . CYS A 1 77 ? 85.551 78.215 10.293 1.00 29.26 81 CYS A C 1
ATOM 440 O O . CYS A 1 77 ? 85.366 76.996 10.211 1.00 28.54 81 CYS A O 1
ATOM 443 N N . GLY A 1 78 ? 85.506 78.879 11.451 1.00 29.32 82 GLY A N 1
ATOM 444 C CA . GLY A 1 78 ? 85.039 78.241 12.694 1.00 28.98 82 GLY A CA 1
ATOM 445 C C . GLY A 1 78 ? 83.642 77.636 12.565 1.00 29.48 82 GLY A C 1
ATOM 446 O O . GLY A 1 78 ? 83.392 76.513 13.041 1.00 29.64 82 GLY A O 1
ATOM 447 N N . GLN A 1 79 ? 82.732 78.370 11.919 1.00 28.71 83 GLN A N 1
ATOM 448 C CA . GLN A 1 79 ? 81.372 77.877 11.676 1.00 29.23 83 GLN A CA 1
ATOM 449 C C . GLN A 1 79 ? 81.402 76.617 10.816 1.00 29.69 83 GLN A C 1
ATOM 450 O O . GLN A 1 79 ? 80.718 75.639 11.105 1.00 30.08 83 GLN A O 1
ATOM 456 N N . MET A 1 80 ? 82.207 76.650 9.760 1.00 29.34 84 MET A N 1
ATOM 457 C CA . MET A 1 80 ? 82.304 75.523 8.847 1.00 29.40 84 MET A CA 1
ATOM 458 C C . MET A 1 80 ? 82.851 74.285 9.549 1.00 28.64 84 MET A C 1
ATOM 459 O O . MET A 1 80 ? 82.311 73.198 9.380 1.00 27.81 84 MET A O 1
ATOM 464 N N . MET A 1 81 ? 83.900 74.463 10.360 1.00 27.53 85 MET A N 1
ATOM 465 C CA . MET A 1 81 ? 84.464 73.357 11.117 1.00 27.41 85 MET A CA 1
ATOM 466 C C . MET A 1 81 ? 83.460 72.768 12.113 1.00 27.35 85 MET A C 1
ATOM 467 O O . MET A 1 81 ? 83.318 71.547 12.196 1.00 27.11 85 MET A O 1
ATOM 472 N N . LEU A 1 82 ? 82.773 73.629 12.863 1.00 26.69 86 LEU A N 1
ATOM 473 C CA . LEU A 1 82 ? 81.806 73.163 13.838 1.00 27.22 86 LEU A CA 1
ATOM 474 C C . LEU A 1 82 ? 80.600 72.499 13.160 1.00 27.81 86 LEU A C 1
ATOM 475 O O . LEU A 1 82 ? 80.083 71.492 13.648 1.00 28.44 86 LEU A O 1
ATOM 480 N N . ALA A 1 83 ? 80.148 73.072 12.049 1.00 27.26 87 ALA A N 1
ATOM 481 C CA . ALA A 1 83 ? 79.008 72.521 11.311 1.00 28.60 87 ALA A CA 1
ATOM 482 C C . ALA A 1 83 ? 79.322 71.099 10.868 1.00 28.96 87 ALA A C 1
ATOM 483 O O . ALA A 1 83 ? 78.500 70.197 11.020 1.00 29.44 87 ALA A O 1
ATOM 485 N N . GLN A 1 84 ? 80.531 70.903 10.349 1.00 28.52 88 GLN A N 1
ATOM 486 C CA . GLN A 1 84 ? 80.986 69.581 9.942 1.00 28.41 88 GLN A CA 1
ATOM 487 C C . GLN A 1 84 ? 80.904 68.578 11.097 1.00 28.37 88 GLN A C 1
ATOM 488 O O . GLN A 1 84 ? 80.457 67.439 10.910 1.00 29.34 88 GLN A O 1
ATOM 494 N N . ALA A 1 85 ? 81.299 69.012 12.291 1.00 28.42 89 ALA A N 1
ATOM 495 C CA . ALA A 1 85 ? 81.218 68.168 13.490 1.00 28.04 89 ALA A CA 1
ATOM 496 C C . ALA A 1 85 ? 79.770 67.804 13.832 1.00 27.42 89 ALA A C 1
ATOM 497 O O . ALA A 1 85 ? 79.468 66.657 14.148 1.00 27.13 89 ALA A O 1
ATOM 499 N N . LEU A 1 86 ? 78.885 68.793 13.780 1.00 27.34 90 LEU A N 1
ATOM 500 C CA . LEU A 1 86 ? 77.465 68.576 14.076 1.00 27.35 90 LEU A CA 1
ATOM 501 C C . LEU A 1 86 ? 76.797 67.644 13.053 1.00 27.79 90 LEU A C 1
ATOM 502 O O . LEU A 1 86 ? 76.007 66.755 13.423 1.00 27.91 90 LEU A O 1
ATOM 507 N N . ILE A 1 87 ? 77.117 67.848 11.776 1.00 27.75 91 ILE A N 1
ATOM 508 C CA . ILE A 1 87 ? 76.615 66.981 10.713 1.00 29.23 91 ILE A CA 1
ATOM 509 C C . ILE A 1 87 ? 77.038 65.532 10.965 1.00 29.21 91 ILE A C 1
ATOM 510 O O . ILE A 1 87 ? 76.203 64.616 10.949 1.00 29.57 91 ILE A O 1
ATOM 515 N N . CYS A 1 88 ? 78.333 65.335 11.195 1.00 29.62 92 CYS A N 1
ATOM 516 C CA . CYS A 1 88 ? 78.874 64.018 11.498 1.00 29.84 92 CYS A CA 1
ATOM 517 C C . CYS A 1 88 ? 78.226 63.399 12.743 1.00 30.96 92 CYS A C 1
ATOM 518 O O . CYS A 1 88 ? 77.922 62.209 12.759 1.00 31.24 92 CYS A O 1
ATOM 521 N N . ARG A 1 89 ? 78.040 64.207 13.785 1.00 31.70 93 ARG A N 1
ATOM 522 C CA . ARG A 1 89 ? 77.426 63.746 15.031 1.00 33.41 93 ARG A CA 1
ATOM 523 C C . ARG A 1 89 ? 76.022 63.180 14.806 1.00 33.97 93 ARG A C 1
ATOM 524 O O . ARG A 1 89 ? 75.723 62.079 15.243 1.00 34.26 93 ARG A O 1
ATOM 532 N N . HIS A 1 90 ? 75.179 63.926 14.096 1.00 35.57 94 HIS A N 1
ATOM 533 C CA . HIS A 1 90 ? 73.780 63.537 13.934 1.00 36.48 94 HIS A CA 1
ATOM 534 C C . HIS A 1 90 ? 73.512 62.652 12.718 1.00 37.25 94 HIS A C 1
ATOM 535 O O . HIS A 1 90 ? 72.643 61.769 12.765 1.00 37.23 94 HIS A O 1
ATOM 542 N N . LEU A 1 91 ? 74.242 62.899 11.632 1.00 37.21 95 LEU A N 1
ATOM 543 C CA . LEU A 1 91 ? 73.903 62.303 10.336 1.00 37.46 95 LEU A CA 1
ATOM 544 C C . LEU A 1 91 ? 74.982 61.383 9.758 1.00 38.16 95 LEU A C 1
ATOM 545 O O . LEU A 1 91 ? 74.684 60.514 8.935 1.00 38.95 95 LEU A O 1
ATOM 550 N N . GLY A 1 92 ? 76.225 61.580 10.190 1.00 38.65 96 GLY A N 1
ATOM 551 C CA . GLY A 1 92 ? 77.341 60.757 9.732 1.00 38.58 96 GLY A CA 1
ATOM 552 C C . GLY A 1 92 ? 78.179 61.444 8.665 1.00 38.74 96 GLY A C 1
ATOM 553 O O . GLY A 1 92 ? 77.711 62.349 7.960 1.00 38.16 96 GLY A O 1
ATOM 554 N N . ARG A 1 93 ? 79.426 60.999 8.550 1.00 38.23 97 ARG A N 1
ATOM 555 C CA . ARG A 1 93 ? 80.378 61.539 7.585 1.00 38.64 97 ARG A CA 1
ATOM 556 C C . ARG A 1 93 ? 79.930 61.288 6.133 1.00 38.80 97 ARG A C 1
ATOM 557 O O . ARG A 1 93 ? 80.185 62.124 5.252 1.00 39.15 97 ARG A O 1
ATOM 565 N N . ASP A 1 94 ? 79.271 60.152 5.900 1.00 38.07 98 ASP A N 1
ATOM 566 C CA . ASP A 1 94 ? 78.836 59.740 4.554 1.00 39.47 98 ASP A CA 1
ATOM 567 C C . ASP A 1 94 ? 77.554 60.408 4.058 1.00 39.69 98 ASP A C 1
ATOM 568 O O . ASP A 1 94 ? 77.172 60.218 2.902 1.00 40.16 98 ASP A O 1
ATOM 573 N N . TRP A 1 95 ? 76.878 61.151 4.933 1.00 39.98 99 TRP A N 1
ATOM 574 C CA . TRP A 1 95 ? 75.574 61.733 4.615 1.00 40.43 99 TRP A CA 1
ATOM 575 C C . TRP A 1 95 ? 75.721 62.886 3.630 1.00 40.45 99 TRP A C 1
ATOM 576 O O . TRP A 1 95 ? 76.633 63.697 3.764 1.00 40.05 99 TRP A O 1
ATOM 587 N N . SER A 1 96 ? 74.822 62.969 2.654 1.00 39.84 100 SER A N 1
ATOM 588 C CA . SER A 1 96 ? 74.811 64.118 1.743 1.00 40.26 100 SER A CA 1
ATOM 589 C C . SER A 1 96 ? 73.414 64.661 1.512 1.00 40.30 100 SER A C 1
ATOM 590 O O . SER A 1 96 ? 72.468 63.896 1.288 1.00 39.87 100 SER A O 1
ATOM 593 N N . TRP A 1 97 ? 73.303 65.989 1.541 1.00 39.91 101 TRP A N 1
ATOM 594 C CA . TRP A 1 97 ? 72.033 66.664 1.297 1.00 39.29 101 TRP A CA 1
ATOM 595 C C . TRP A 1 97 ? 71.472 66.344 -0.098 1.00 39.53 101 TRP A C 1
ATOM 596 O O . TRP A 1 97 ? 70.275 66.456 -0.329 1.00 37.91 101 TRP A O 1
ATOM 607 N N . GLU A 1 98 ? 72.341 65.874 -0.992 1.00 41.53 102 GLU A N 1
ATOM 608 C CA . GLU A 1 98 ? 71.960 65.547 -2.373 1.00 44.51 102 GLU A CA 1
ATOM 609 C C . GLU A 1 98 ? 71.362 64.168 -2.594 1.00 45.68 102 GLU A C 1
ATOM 610 O O . GLU A 1 98 ? 70.816 63.896 -3.670 1.00 46.36 102 GLU A O 1
ATOM 616 N N . LYS A 1 99 ? 71.474 63.291 -1.603 1.00 47.25 103 LYS A N 1
ATOM 617 C CA . LYS A 1 99 ? 71.153 61.876 -1.824 1.00 49.18 103 LYS A CA 1
ATOM 618 C C . LYS A 1 99 ? 69.708 61.469 -1.504 1.00 48.79 103 LYS A C 1
ATOM 619 O O . LYS A 1 99 ? 69.330 60.312 -1.710 1.00 49.33 103 LYS A O 1
ATOM 625 N N . GLN A 1 100 ? 68.907 62.411 -1.014 1.00 48.65 104 GLN A N 1
ATOM 626 C CA . GLN A 1 100 ? 67.493 62.151 -0.713 1.00 48.86 104 GLN A CA 1
ATOM 627 C C . GLN A 1 100 ? 66.638 63.401 -0.903 1.00 49.00 104 GLN A C 1
ATOM 628 O O . GLN A 1 100 ? 67.164 64.519 -0.951 1.00 49.83 104 GLN A O 1
ATOM 634 N N . LYS A 1 101 ? 65.328 63.198 -1.021 1.00 48.21 105 LYS A N 1
ATOM 635 C CA . LYS A 1 101 ? 64.375 64.282 -1.230 1.00 47.96 105 LYS A CA 1
ATOM 636 C C . LYS A 1 101 ? 63.861 64.814 0.110 1.00 47.14 105 LYS A C 1
ATOM 637 O O . LYS A 1 101 ? 63.947 66.017 0.381 1.00 47.78 105 LYS A O 1
ATOM 640 N N . GLU A 1 102 ? 63.329 63.923 0.946 1.00 45.43 106 GLU A N 1
ATOM 641 C CA . GLU A 1 102 ? 62.934 64.302 2.300 1.00 43.91 106 GLU A CA 1
ATOM 642 C C . GLU A 1 102 ? 64.171 64.318 3.202 1.00 43.04 106 GLU A C 1
ATOM 643 O O . GLU A 1 102 ? 64.741 63.268 3.506 1.00 42.35 106 GLU A O 1
ATOM 645 N N . GLN A 1 103 ? 64.585 65.515 3.611 1.00 41.87 107 GLN A N 1
ATOM 646 C CA . GLN A 1 103 ? 65.756 65.670 4.470 1.00 42.31 107 GLN A CA 1
ATOM 647 C C . GLN A 1 103 ? 65.451 65.225 5.902 1.00 41.15 107 GLN A C 1
ATOM 648 O O . GLN A 1 103 ? 64.348 65.430 6.387 1.00 42.17 107 GLN A O 1
ATOM 654 N N . PRO A 1 104 ? 66.436 64.636 6.593 1.00 41.04 108 PRO A N 1
ATOM 655 C CA . PRO A 1 104 ? 66.252 64.379 8.022 1.00 40.49 108 PRO A CA 1
ATOM 656 C C . PRO A 1 104 ? 66.131 65.737 8.731 1.00 39.39 108 PRO A C 1
ATOM 657 O O . PRO A 1 104 ? 66.707 66.722 8.261 1.00 38.46 108 PRO A O 1
ATOM 661 N N . LYS A 1 105 ? 65.383 65.795 9.828 1.00 38.68 109 LYS A N 1
ATOM 662 C CA . LYS A 1 105 ? 65.088 67.079 10.461 1.00 39.50 109 LYS A CA 1
ATOM 663 C C . LYS A 1 105 ? 66.325 67.768 11.054 1.00 38.22 109 LYS A C 1
ATOM 664 O O . LYS A 1 105 ? 66.353 68.989 11.158 1.00 37.68 109 LYS A O 1
ATOM 670 N N . GLU A 1 106 ? 67.349 66.981 11.396 1.00 37.15 110 GLU A N 1
ATOM 671 C CA . GLU A 1 106 ? 68.607 67.504 11.933 1.00 37.13 110 GLU A CA 1
ATOM 672 C C . GLU A 1 106 ? 69.355 68.406 10.958 1.00 36.25 110 GLU A C 1
ATOM 673 O O . GLU A 1 106 ? 70.088 69.296 11.387 1.00 37.25 110 GLU A O 1
ATOM 679 N N . TYR A 1 107 ? 69.171 68.193 9.655 1.00 35.54 111 TYR A N 1
ATOM 680 C CA . TYR A 1 107 ? 69.893 68.989 8.652 1.00 34.44 111 TYR A CA 1
ATOM 681 C C . TYR A 1 107 ? 69.542 70.471 8.750 1.00 33.89 111 TYR A C 1
ATOM 682 O O . TYR A 1 107 ? 70.427 71.291 8.995 1.00 34.11 111 TYR A O 1
ATOM 691 N N . GLN A 1 108 ? 68.263 70.815 8.568 1.00 33.14 112 GLN A N 1
ATOM 692 C CA . GLN A 1 108 ? 67.827 72.215 8.714 1.00 33.32 112 GLN A CA 1
ATOM 693 C C . GLN A 1 108 ? 68.093 72.752 10.125 1.00 33.26 112 GLN A C 1
ATOM 694 O O . GLN A 1 108 ? 68.404 73.923 10.282 1.00 32.93 112 GLN A O 1
ATOM 700 N N . ARG A 1 109 ? 67.964 71.904 11.147 1.00 33.54 113 ARG A N 1
ATOM 701 C CA . ARG A 1 109 ? 68.223 72.351 12.513 1.00 34.31 113 ARG A CA 1
ATOM 702 C C . ARG A 1 109 ? 69.708 72.712 12.729 1.00 34.21 113 ARG A C 1
ATOM 703 O O . ARG A 1 109 ? 70.012 73.731 13.347 1.00 34.53 113 ARG A O 1
ATOM 711 N N . ILE A 1 110 ? 70.618 71.900 12.195 1.00 34.33 114 ILE A N 1
ATOM 712 C CA . ILE A 1 110 ? 72.049 72.223 12.245 1.00 34.63 114 ILE A CA 1
ATOM 713 C C . ILE A 1 110 ? 72.323 73.502 11.452 1.00 34.68 114 ILE A C 1
ATOM 714 O O . ILE A 1 110 ? 72.870 74.460 11.995 1.00 35.19 114 ILE A O 1
ATOM 719 N N . LEU A 1 111 ? 71.897 73.540 10.192 1.00 34.29 115 LEU A N 1
ATOM 720 C CA . LEU A 1 111 ? 72.096 74.736 9.372 1.00 34.68 115 LEU A CA 1
ATOM 721 C C . LEU A 1 111 ? 71.621 76.030 10.067 1.00 34.21 115 LEU A C 1
ATOM 722 O O . LEU A 1 111 ? 72.327 77.039 10.059 1.00 34.11 115 LEU A O 1
ATOM 727 N N . GLN A 1 112 ? 70.438 75.991 10.665 1.00 32.78 116 GLN A N 1
ATOM 728 C CA . GLN A 1 112 ? 69.852 77.200 11.238 1.00 33.75 116 GLN A CA 1
ATOM 729 C C . GLN A 1 112 ? 70.568 77.703 12.503 1.00 34.13 116 GLN A C 1
ATOM 730 O O . GLN A 1 112 ? 70.347 78.833 12.938 1.00 34.26 116 GLN A O 1
ATOM 736 N N . CYS A 1 113 ? 71.453 76.879 13.066 1.00 34.46 117 CYS A N 1
ATOM 737 C CA . CYS A 1 113 ? 72.302 77.305 14.193 1.00 34.94 117 CYS A CA 1
ATOM 738 C C . CYS A 1 113 ? 73.264 78.400 13.751 1.00 34.53 117 CYS A C 1
ATOM 739 O O . CYS A 1 113 ? 73.762 79.161 14.572 1.00 34.75 117 CYS A O 1
ATOM 742 N N . PHE A 1 114 ? 73.490 78.482 12.441 1.00 33.68 118 PHE A N 1
ATOM 743 C CA . PHE A 1 114 ? 74.507 79.352 11.854 1.00 33.33 118 PHE A CA 1
ATOM 744 C C . PHE A 1 114 ? 73.926 80.526 11.046 1.00 33.62 118 PHE A C 1
ATOM 745 O O . PHE A 1 114 ? 74.660 81.221 10.338 1.00 33.25 118 PHE A O 1
ATOM 753 N N . LEU A 1 115 ? 72.611 80.732 11.136 1.00 33.47 119 LEU A N 1
ATOM 754 C CA . LEU A 1 115 ? 71.970 81.858 10.469 1.00 34.10 119 LEU A CA 1
ATOM 755 C C . LEU A 1 115 ? 72.483 83.169 11.079 1.00 34.67 119 LEU A C 1
ATOM 756 O O . LEU A 1 115 ? 72.881 83.198 12.250 1.00 34.51 119 LEU A O 1
ATOM 761 N N . ASP A 1 116 ? 72.484 84.242 10.293 1.00 34.06 120 ASP A N 1
ATOM 762 C CA . ASP A 1 116 ? 73.020 85.520 10.769 1.00 34.57 120 ASP A CA 1
ATOM 763 C C . ASP A 1 116 ? 71.989 86.259 11.612 1.00 34.92 120 ASP A C 1
ATOM 764 O O . ASP A 1 116 ? 71.549 87.344 11.255 1.00 34.59 120 ASP A O 1
ATOM 769 N N . ARG A 1 117 ? 71.608 85.640 12.727 1.00 35.41 121 ARG A N 1
ATOM 770 C CA . ARG A 1 117 ? 70.615 86.177 13.649 1.00 35.98 121 ARG A CA 1
ATOM 771 C C . ARG A 1 117 ? 71.104 85.976 15.070 1.00 36.13 121 ARG A C 1
ATOM 772 O O . ARG A 1 117 ? 71.678 84.925 15.396 1.00 35.36 121 ARG A O 1
ATOM 780 N N . LYS A 1 118 ? 70.863 86.983 15.906 1.00 36.34 122 LYS A N 1
ATOM 781 C CA . LYS A 1 118 ? 71.191 86.938 17.329 1.00 37.95 122 LYS A CA 1
ATOM 782 C C . LYS A 1 118 ? 70.594 85.721 18.043 1.00 37.03 122 LYS A C 1
ATOM 783 O O . LYS A 1 118 ? 71.205 85.183 18.974 1.00 37.15 122 LYS A O 1
ATOM 789 N N . ASP A 1 119 ? 69.410 85.281 17.615 1.00 35.89 123 ASP A N 1
ATOM 790 C CA . ASP A 1 119 ? 68.740 84.168 18.296 1.00 35.71 123 ASP A CA 1
ATOM 791 C C . ASP A 1 119 ? 69.250 82.792 17.875 1.00 35.66 123 ASP A C 1
ATOM 792 O O . ASP A 1 119 ? 68.764 81.780 18.364 1.00 36.66 123 ASP A O 1
ATOM 797 N N . CYS A 1 120 ? 70.250 82.759 16.996 1.00 35.32 124 CYS A N 1
ATOM 798 C CA . CYS A 1 120 ? 70.866 81.504 16.569 1.00 35.45 124 CYS A CA 1
ATOM 799 C C . CYS A 1 120 ? 72.215 81.310 17.279 1.00 35.09 124 CYS A C 1
ATOM 800 O O . CYS A 1 120 ? 73.076 82.198 17.238 1.00 35.08 124 CYS A O 1
ATOM 803 N N A CYS A 1 121 ? 72.388 80.146 17.911 0.60 34.66 125 CYS A N 1
ATOM 804 N N B CYS A 1 121 ? 72.372 80.158 17.932 0.40 35.32 125 CYS A N 1
ATOM 805 C CA A CYS A 1 121 ? 73.454 79.935 18.906 0.60 34.46 125 CYS A CA 1
ATOM 806 C CA B CYS A 1 121 ? 73.458 79.923 18.896 0.40 35.19 125 CYS A CA 1
ATOM 807 C C A CYS A 1 121 ? 74.881 80.030 18.374 0.60 34.58 125 CYS A C 1
ATOM 808 C C B CYS A 1 121 ? 74.860 80.150 18.339 0.40 35.05 125 CYS A C 1
ATOM 809 O O A CYS A 1 121 ? 75.798 80.336 19.136 0.60 33.94 125 CYS A O 1
ATOM 810 O O B CYS A 1 121 ? 75.735 80.655 19.046 0.40 34.49 125 CYS A O 1
ATOM 815 N N . TYR A 1 122 ? 75.064 79.788 17.075 1.00 34.96 126 TYR A N 1
ATOM 816 C CA . TYR A 1 122 ? 76.382 79.906 16.452 1.00 35.11 126 TYR A CA 1
ATOM 817 C C . TYR A 1 122 ? 76.416 80.948 15.342 1.00 35.21 126 TYR A C 1
ATOM 818 O O . TYR A 1 122 ? 77.245 80.879 14.430 1.00 35.69 126 TYR A O 1
ATOM 827 N N . SER A 1 123 ? 75.510 81.914 15.425 1.00 34.26 127 SER A N 1
ATOM 828 C CA . SER A 1 123 ? 75.446 82.989 14.443 1.00 34.11 127 SER A CA 1
ATOM 829 C C . SER A 1 123 ? 76.718 83.820 14.448 1.00 34.45 127 SER A C 1
ATOM 830 O O . SER A 1 123 ? 77.448 83.838 15.443 1.00 33.68 127 SER A O 1
ATOM 833 N N . ILE A 1 124 ? 76.955 84.531 13.347 1.00 34.59 128 ILE A N 1
ATOM 834 C CA . ILE A 1 124 ? 77.990 85.569 13.311 1.00 34.72 128 ILE A CA 1
ATOM 835 C C . ILE A 1 124 ? 77.850 86.530 14.522 1.00 34.90 128 ILE A C 1
ATOM 836 O O . ILE A 1 124 ? 78.845 86.883 15.160 1.00 34.88 128 ILE A O 1
ATOM 841 N N . HIS A 1 125 ? 76.611 86.908 14.839 1.00 34.08 129 HIS A N 1
ATOM 842 C CA . HIS A 1 125 ? 76.294 87.774 15.991 1.00 34.41 129 HIS A CA 1
ATOM 843 C C . HIS A 1 125 ? 76.852 87.238 17.303 1.00 34.54 129 HIS A C 1
ATOM 844 O O . HIS A 1 125 ? 77.519 87.962 18.042 1.00 33.86 129 HIS A O 1
ATOM 851 N N . GLN A 1 126 ? 76.565 85.970 17.584 1.00 35.21 130 GLN A N 1
ATOM 852 C CA . GLN A 1 126 ? 76.985 85.345 18.833 1.00 35.68 130 GLN A CA 1
ATOM 853 C C . GLN A 1 126 ? 78.494 85.153 18.881 1.00 35.78 130 GLN A C 1
ATOM 854 O O . GLN A 1 126 ? 79.118 85.354 19.921 1.00 35.52 130 GLN A O 1
ATOM 860 N N . MET A 1 127 ? 79.086 84.810 17.742 1.00 35.63 131 MET A N 1
ATOM 861 C CA . MET A 1 127 ? 80.528 84.590 17.692 1.00 37.05 131 MET A CA 1
ATOM 862 C C . MET A 1 127 ? 81.299 85.880 17.932 1.00 35.78 131 MET A C 1
ATOM 863 O O . MET A 1 127 ? 82.219 85.899 18.740 1.00 34.88 131 MET A O 1
ATOM 868 N N . ALA A 1 128 ? 80.908 86.946 17.235 1.00 34.93 132 ALA A N 1
ATOM 869 C CA . ALA A 1 128 ? 81.536 88.258 17.403 1.00 35.22 132 ALA A CA 1
ATOM 870 C C . ALA A 1 128 ? 81.353 88.774 18.843 1.00 35.61 132 ALA A C 1
ATOM 871 O O . ALA A 1 128 ? 82.298 89.268 19.469 1.00 35.14 132 ALA A O 1
ATOM 873 N N . GLN A 1 129 ? 80.142 88.616 19.370 1.00 36.31 133 GLN A N 1
ATOM 874 C CA . GLN A 1 129 ? 79.837 89.026 20.734 1.00 37.78 133 GLN A CA 1
ATOM 875 C C . GLN A 1 129 ? 80.670 88.249 21.763 1.00 37.24 133 GLN A C 1
ATOM 876 O O . GLN A 1 129 ? 81.159 88.826 22.741 1.00 37.63 133 GLN A O 1
ATOM 882 N N . MET A 1 130 ? 80.838 86.945 21.544 1.00 36.66 134 MET A N 1
ATOM 883 C CA . MET A 1 130 ? 81.666 86.124 22.422 1.00 36.33 134 MET A CA 1
ATOM 884 C C . MET A 1 130 ? 83.144 86.521 22.342 1.00 35.86 134 MET A C 1
ATOM 885 O O . MET A 1 130 ? 83.870 86.429 23.332 1.00 35.77 134 MET A O 1
ATOM 890 N N . GLY A 1 131 ? 83.579 86.978 21.167 1.00 35.27 135 GLY A N 1
ATOM 891 C CA . GLY A 1 131 ? 84.935 87.483 20.984 1.00 35.06 135 GLY A CA 1
ATOM 892 C C . GLY A 1 131 ? 85.270 88.648 21.906 1.00 34.97 135 GLY A C 1
ATOM 893 O O . GLY A 1 131 ? 86.423 88.814 22.306 1.00 34.74 135 GLY A O 1
ATOM 894 N N . VAL A 1 132 ? 84.258 89.445 22.255 1.00 35.38 136 VAL A N 1
ATOM 895 C CA . VAL A 1 132 ? 84.418 90.565 23.191 1.00 36.04 136 VAL A CA 1
ATOM 896 C C . VAL A 1 132 ? 84.954 90.083 24.547 1.00 36.70 136 VAL A C 1
ATOM 897 O O . VAL A 1 132 ? 85.822 90.727 25.146 1.00 36.08 136 VAL A O 1
ATOM 901 N N . GLY A 1 133 ? 84.445 88.940 25.012 1.00 37.11 137 GLY A N 1
ATOM 902 C CA . GLY A 1 133 ? 84.918 88.322 26.252 1.00 37.67 137 GLY A CA 1
ATOM 903 C C . GLY A 1 133 ? 86.356 87.831 26.185 1.00 37.96 137 GLY A C 1
ATOM 904 O O . GLY A 1 133 ? 86.971 87.565 27.223 1.00 37.39 137 GLY A O 1
ATOM 905 N N . GLU A 1 134 ? 86.890 87.704 24.967 1.00 38.06 138 GLU A N 1
ATOM 906 C CA . GLU A 1 134 ? 88.305 87.366 24.758 1.00 38.41 138 GLU A CA 1
ATOM 907 C C . GLU A 1 134 ? 89.170 88.614 24.552 1.00 38.86 138 GLU A C 1
ATOM 908 O O . GLU A 1 134 ? 90.366 88.511 24.273 1.00 39.40 138 GLU A O 1
ATOM 914 N N . GLY A 1 135 ? 88.564 89.789 24.687 1.00 39.12 139 GLY A N 1
ATOM 915 C CA . GLY A 1 135 ? 89.285 91.056 24.527 1.00 38.70 139 GLY A CA 1
ATOM 916 C C . GLY A 1 135 ? 89.372 91.514 23.076 1.00 38.49 139 GLY A C 1
ATOM 917 O O . GLY A 1 135 ? 90.311 92.214 22.704 1.00 38.49 139 GLY A O 1
ATOM 918 N N . LYS A 1 136 ? 88.394 91.121 22.261 1.00 37.58 140 LYS A N 1
ATOM 919 C CA . LYS A 1 136 ? 88.352 91.517 20.853 1.00 37.58 140 LYS A CA 1
ATOM 920 C C . LYS A 1 136 ? 87.053 92.245 20.540 1.00 37.02 140 LYS A C 1
ATOM 921 O O . LYS A 1 136 ? 85.963 91.693 20.709 1.00 36.75 140 LYS A O 1
ATOM 927 N N . SER A 1 137 ? 87.176 93.486 20.077 1.00 36.26 141 SER A N 1
ATOM 928 C CA . SER A 1 137 ? 86.027 94.278 19.661 1.00 36.21 141 SER A CA 1
ATOM 929 C C . SER A 1 137 ? 85.224 93.603 18.547 1.00 35.78 141 SER A C 1
ATOM 930 O O . SER A 1 137 ? 85.775 92.917 17.696 1.00 36.15 141 SER A O 1
ATOM 933 N N . ILE A 1 138 ? 83.914 93.792 18.569 1.00 35.81 142 ILE A N 1
ATOM 934 C CA . ILE A 1 138 ? 83.077 93.398 17.450 1.00 35.66 142 ILE A CA 1
ATOM 935 C C . ILE A 1 138 ? 83.630 94.072 16.187 1.00 36.11 142 ILE A C 1
ATOM 936 O O . ILE A 1 138 ? 83.806 95.292 16.160 1.00 36.29 142 ILE A O 1
ATOM 941 N N . GLY A 1 139 ? 83.947 93.264 15.175 1.00 36.63 143 GLY A N 1
ATOM 942 C CA . GLY A 1 139 ? 84.525 93.760 13.921 1.00 36.89 143 GLY A CA 1
ATOM 943 C C . GLY A 1 139 ? 86.010 93.468 13.760 1.00 38.06 143 GLY A C 1
ATOM 944 O O . GLY A 1 139 ? 86.586 93.713 12.694 1.00 37.64 143 GLY A O 1
ATOM 945 N N . GLU A 1 140 ? 86.641 92.976 14.827 1.00 37.78 144 GLU A N 1
ATOM 946 C CA . GLU A 1 140 ? 88.039 92.570 14.765 1.00 38.36 144 GLU A CA 1
ATOM 947 C C . GLU A 1 140 ? 88.159 91.163 14.186 1.00 37.79 144 GLU A C 1
ATOM 948 O O . GLU A 1 140 ? 87.349 90.278 14.492 1.00 37.81 144 GLU A O 1
ATOM 954 N N . TRP A 1 141 ? 89.171 90.981 13.342 1.00 37.43 145 TRP A N 1
ATOM 955 C CA . TRP A 1 141 ? 89.627 89.668 12.935 1.00 36.79 145 TRP A CA 1
ATOM 956 C C . TRP A 1 141 ? 90.480 89.116 14.075 1.00 36.47 145 TRP A C 1
ATOM 957 O O . TRP A 1 141 ? 91.255 89.850 14.684 1.00 36.78 145 TRP A O 1
ATOM 968 N N . PHE A 1 142 ? 90.320 87.834 14.378 1.00 36.09 146 PHE A N 1
ATOM 969 C CA . PHE A 1 142 ? 91.249 87.145 15.276 1.00 36.07 146 PHE A CA 1
ATOM 970 C C . PHE A 1 142 ? 91.549 85.730 14.794 1.00 35.53 146 PHE A C 1
ATOM 971 O O . PHE A 1 142 ? 90.823 85.186 13.960 1.00 34.24 146 PHE A O 1
ATOM 979 N N . GLY A 1 143 ? 92.622 85.152 15.334 1.00 35.05 147 GLY A N 1
ATOM 980 C CA . GLY A 1 143 ? 93.176 83.899 14.853 1.00 35.62 147 GLY A CA 1
ATOM 981 C C . GLY A 1 143 ? 92.536 82.631 15.390 1.00 36.19 147 GLY A C 1
ATOM 982 O O . GLY A 1 143 ? 91.530 82.682 16.094 1.00 35.46 147 GLY A O 1
ATOM 983 N N . PRO A 1 144 ? 93.133 81.475 15.052 1.00 37.05 148 PRO A N 1
ATOM 984 C CA . PRO A 1 144 ? 92.591 80.150 15.347 1.00 37.12 148 PRO A CA 1
ATOM 985 C C . PRO A 1 144 ? 92.405 79.847 16.842 1.00 37.67 148 PRO A C 1
ATOM 986 O O . PRO A 1 144 ? 91.391 79.267 17.206 1.00 37.75 148 PRO A O 1
ATOM 990 N N . ASN A 1 145 ? 93.356 80.229 17.695 1.00 38.17 149 ASN A N 1
ATOM 991 C CA . ASN A 1 145 ? 93.186 80.002 19.138 1.00 39.26 149 ASN A CA 1
ATOM 992 C C . ASN A 1 145 ? 92.004 80.767 19.742 1.00 39.10 149 ASN A C 1
ATOM 993 O O . ASN A 1 145 ? 91.253 80.224 20.566 1.00 39.91 149 ASN A O 1
ATOM 998 N N . THR A 1 146 ? 91.837 82.019 19.323 1.00 38.29 150 THR A N 1
ATOM 999 C CA . THR A 1 146 ? 90.740 82.850 19.814 1.00 37.66 150 THR A CA 1
ATOM 1000 C C . THR A 1 146 ? 89.383 82.307 19.358 1.00 37.06 150 THR A C 1
ATOM 1001 O O . THR A 1 146 ? 88.466 82.157 20.175 1.00 36.92 150 THR A O 1
ATOM 1005 N N . VAL A 1 147 ? 89.248 82.000 18.068 1.00 35.92 151 VAL A N 1
ATOM 1006 C CA . VAL A 1 147 ? 87.998 81.430 17.584 1.00 35.28 151 VAL A CA 1
ATOM 1007 C C . VAL A 1 147 ? 87.713 80.067 18.247 1.00 34.71 151 VAL A C 1
ATOM 1008 O O . VAL A 1 147 ? 86.554 79.724 18.466 1.00 34.68 151 VAL A O 1
ATOM 1012 N N . ALA A 1 148 ? 88.761 79.312 18.585 1.00 33.94 152 ALA A N 1
ATOM 1013 C CA . ALA A 1 148 ? 88.597 78.036 19.318 1.00 33.86 152 ALA A CA 1
ATOM 1014 C C . ALA A 1 148 ? 87.959 78.248 20.695 1.00 32.99 152 ALA A C 1
ATOM 1015 O O . ALA A 1 148 ? 87.047 77.515 21.075 1.00 32.91 152 ALA A O 1
ATOM 1017 N N . GLN A 1 149 ? 88.446 79.248 21.430 1.00 33.55 153 GLN A N 1
ATOM 1018 C CA . GLN A 1 149 ? 87.881 79.610 22.738 1.00 34.42 153 GLN A CA 1
ATOM 1019 C C . GLN A 1 149 ? 86.433 80.091 22.596 1.00 34.39 153 GLN A C 1
ATOM 1020 O O . GLN A 1 149 ? 85.582 79.770 23.431 1.00 34.37 153 GLN A O 1
ATOM 1026 N N . VAL A 1 150 ? 86.167 80.855 21.535 1.00 34.21 154 VAL A N 1
ATOM 1027 C CA . VAL A 1 150 ? 84.816 81.324 21.224 1.00 34.39 154 VAL A CA 1
ATOM 1028 C C . VAL A 1 150 ? 83.870 80.137 21.032 1.00 35.29 154 VAL A C 1
ATOM 1029 O O . VAL A 1 150 ? 82.777 80.103 21.605 1.00 35.34 154 VAL A O 1
ATOM 1033 N N . LEU A 1 151 ? 84.309 79.156 20.246 1.00 35.30 155 LEU A N 1
ATOM 1034 C CA . LEU A 1 151 ? 83.513 77.963 19.990 1.00 35.06 155 LEU A CA 1
ATOM 1035 C C . LEU A 1 151 ? 83.234 77.212 21.293 1.00 34.00 155 LEU A C 1
ATOM 1036 O O . LEU A 1 151 ? 82.088 76.804 21.558 1.00 33.22 155 LEU A O 1
ATOM 1041 N N . LYS A 1 152 ? 84.275 77.070 22.116 1.00 32.73 156 LYS A N 1
ATOM 1042 C CA . LYS A 1 152 ? 84.156 76.389 23.402 1.00 32.20 156 LYS A CA 1
ATOM 1043 C C . LYS A 1 152 ? 83.127 77.073 24.315 1.00 32.77 156 LYS A C 1
ATOM 1044 O O . LYS A 1 152 ? 82.353 76.397 24.984 1.00 32.21 156 LYS A O 1
ATOM 1050 N N . LYS A 1 153 ? 83.114 78.401 24.344 1.00 33.41 157 LYS A N 1
ATOM 1051 C CA . LYS A 1 153 ? 82.144 79.099 25.194 1.00 34.79 157 LYS A CA 1
ATOM 1052 C C . LYS A 1 153 ? 80.722 78.975 24.633 1.00 33.99 157 LYS A C 1
ATOM 1053 O O . LYS A 1 153 ? 79.796 78.677 25.367 1.00 33.41 157 LYS A O 1
ATOM 1059 N N . LEU A 1 154 ? 80.557 79.185 23.332 1.00 33.96 158 LEU A N 1
ATOM 1060 C CA . LEU A 1 154 ? 79.231 79.073 22.705 1.00 34.54 158 LEU A CA 1
ATOM 1061 C C . LEU A 1 154 ? 78.603 77.676 22.830 1.00 34.89 158 LEU A C 1
ATOM 1062 O O . LEU A 1 154 ? 77.384 77.549 22.958 1.00 34.68 158 LEU A O 1
ATOM 1067 N N . ALA A 1 155 ? 79.437 76.636 22.815 1.00 35.47 159 ALA A N 1
ATOM 1068 C CA . ALA A 1 155 ? 78.969 75.265 23.025 1.00 36.41 159 ALA A CA 1
ATOM 1069 C C . ALA A 1 155 ? 78.284 75.066 24.389 1.00 36.96 159 ALA A C 1
ATOM 1070 O O . ALA A 1 155 ? 77.405 74.210 24.526 1.00 36.75 159 ALA A O 1
ATOM 1072 N N . LEU A 1 156 ? 78.678 75.864 25.381 1.00 38.26 160 LEU A N 1
ATOM 1073 C CA . LEU A 1 156 ? 78.017 75.863 26.700 1.00 39.06 160 LEU A CA 1
ATOM 1074 C C . LEU A 1 156 ? 76.524 76.178 26.618 1.00 39.83 160 LEU A C 1
ATOM 1075 O O . LEU A 1 156 ? 75.748 75.795 27.500 1.00 39.99 160 LEU A O 1
ATOM 1080 N N . PHE A 1 157 ? 76.125 76.880 25.562 1.00 40.63 161 PHE A N 1
ATOM 1081 C CA . PHE A 1 157 ? 74.749 77.344 25.446 1.00 42.34 161 PHE A CA 1
ATOM 1082 C C . PHE A 1 157 ? 73.890 76.455 24.568 1.00 43.81 161 PHE A C 1
ATOM 1083 O O . PHE A 1 157 ? 72.695 76.692 24.432 1.00 45.00 161 PHE A O 1
ATOM 1091 N N . ASP A 1 158 ? 74.505 75.432 23.981 1.00 44.89 162 ASP A N 1
ATOM 1092 C CA . ASP A 1 158 ? 73.821 74.507 23.084 1.00 45.96 162 ASP A CA 1
ATOM 1093 C C . ASP A 1 158 ? 73.483 73.240 23.857 1.00 46.46 162 ASP A C 1
ATOM 1094 O O . ASP A 1 158 ? 74.311 72.336 23.975 1.00 47.03 162 ASP A O 1
ATOM 1099 N N . GLU A 1 159 ? 72.269 73.170 24.383 1.00 47.85 163 GLU A N 1
ATOM 1100 C CA . GLU A 1 159 ? 71.862 71.992 25.139 1.00 49.54 163 GLU A CA 1
ATOM 1101 C C . GLU A 1 159 ? 71.472 70.814 24.237 1.00 49.10 163 GLU A C 1
ATOM 1102 O O . GLU A 1 159 ? 71.559 69.654 24.660 1.00 49.82 163 GLU A O 1
ATOM 1108 N N . TRP A 1 160 ? 71.058 71.100 23.000 1.00 47.60 164 TRP A N 1
ATOM 1109 C CA . TRP A 1 160 ? 70.743 70.037 22.037 1.00 46.29 164 TRP A CA 1
ATOM 1110 C C . TRP A 1 160 ? 71.952 69.118 21.820 1.00 46.06 164 TRP A C 1
ATOM 1111 O O . TRP A 1 160 ? 71.873 67.907 22.032 1.00 45.88 164 TRP A O 1
ATOM 1122 N N . ASN A 1 161 ? 73.071 69.710 21.417 1.00 46.01 165 ASN A N 1
ATOM 1123 C CA . ASN A 1 161 ? 74.272 68.951 21.084 1.00 46.26 165 ASN A CA 1
ATOM 1124 C C . ASN A 1 161 ? 75.103 68.531 22.288 1.00 46.38 165 ASN A C 1
ATOM 1125 O O . ASN A 1 161 ? 75.740 67.477 22.266 1.00 47.31 165 ASN A O 1
ATOM 1130 N N . SER A 1 162 ? 75.094 69.351 23.335 1.00 46.26 166 SER A N 1
ATOM 1131 C CA . SER A 1 162 ? 75.817 69.037 24.572 1.00 47.10 166 SER A CA 1
ATOM 1132 C C . SER A 1 162 ? 77.252 68.531 24.276 1.00 46.25 166 SER A C 1
ATOM 1133 O O . SER A 1 162 ? 77.648 67.442 24.714 1.00 45.97 166 SER A O 1
ATOM 1136 N N . LEU A 1 163 ? 78.001 69.328 23.511 1.00 45.47 167 LEU A N 1
ATOM 1137 C CA . LEU A 1 163 ? 79.367 68.997 23.092 1.00 44.36 167 LEU A CA 1
ATOM 1138 C C . LEU A 1 163 ? 80.384 69.270 24.181 1.00 43.50 167 LEU A C 1
ATOM 1139 O O . LEU A 1 163 ? 80.244 70.219 24.958 1.00 44.18 167 LEU A O 1
ATOM 1144 N N . ALA A 1 164 ? 81.410 68.431 24.236 1.00 41.37 168 ALA A N 1
ATOM 1145 C CA . ALA A 1 164 ? 82.629 68.777 24.949 1.00 39.59 168 ALA A CA 1
ATOM 1146 C C . ALA A 1 164 ? 83.556 69.454 23.929 1.00 38.62 168 ALA A C 1
ATOM 1147 O O . ALA A 1 164 ? 83.679 68.986 22.792 1.00 39.04 168 ALA A O 1
ATOM 1149 N N . VAL A 1 165 ? 84.163 70.573 24.306 1.00 36.17 169 VAL A N 1
ATOM 1150 C CA . VAL A 1 165 ? 85.125 71.226 23.426 1.00 35.23 169 VAL A CA 1
ATOM 1151 C C . VAL A 1 165 ? 86.442 71.296 24.176 1.00 36.14 169 VAL A C 1
ATOM 1152 O O . VAL A 1 165 ? 86.523 71.887 25.269 1.00 36.19 169 VAL A O 1
ATOM 1156 N N . TYR A 1 166 ? 87.458 70.653 23.613 1.00 36.03 170 TYR A N 1
ATOM 1157 C CA . TYR A 1 166 ? 88.797 70.668 24.198 1.00 36.75 170 TYR A CA 1
ATOM 1158 C C . TYR A 1 166 ? 89.694 71.479 23.302 1.00 36.14 170 TYR A C 1
ATOM 1159 O O . TYR A 1 166 ? 89.822 71.163 22.113 1.00 36.09 170 TYR A O 1
ATOM 1168 N N . VAL A 1 167 ? 90.298 72.524 23.860 1.00 35.67 171 VAL A N 1
ATOM 1169 C CA . VAL A 1 167 ? 91.285 73.310 23.127 1.00 36.64 171 VAL A CA 1
ATOM 1170 C C . VAL A 1 167 ? 92.646 73.103 23.795 1.00 37.29 171 VAL A C 1
ATOM 1171 O O . VAL A 1 167 ? 92.850 73.501 24.942 1.00 37.35 171 VAL A O 1
ATOM 1175 N N . SER A 1 168 ? 93.567 72.462 23.087 1.00 37.37 172 SER A N 1
ATOM 1176 C CA . SER A 1 168 ? 94.870 72.169 23.664 1.00 37.93 172 SER A CA 1
ATOM 1177 C C . SER A 1 168 ? 95.657 73.450 23.925 1.00 37.82 172 SER A C 1
ATOM 1178 O O . SER A 1 168 ? 95.465 74.454 23.242 1.00 37.31 172 SER A O 1
ATOM 1181 N N A MET A 1 169 ? 96.530 73.410 24.924 0.50 38.36 173 MET A N 1
ATOM 1182 N N B MET A 1 169 ? 96.523 73.396 24.933 0.50 38.17 173 MET A N 1
ATOM 1183 C CA A MET A 1 169 ? 97.490 74.488 25.157 0.50 38.76 173 MET A CA 1
ATOM 1184 C CA B MET A 1 169 ? 97.505 74.445 25.205 0.50 38.66 173 MET A CA 1
ATOM 1185 C C A MET A 1 169 ? 98.906 73.927 25.055 0.50 38.29 173 MET A C 1
ATOM 1186 C C B MET A 1 169 ? 98.896 73.891 24.932 0.50 38.09 173 MET A C 1
ATOM 1187 O O A MET A 1 169 ? 99.125 72.740 25.309 0.50 37.57 173 MET A O 1
ATOM 1188 O O B MET A 1 169 ? 99.096 72.674 24.964 0.50 37.44 173 MET A O 1
ATOM 1197 N N . ASP A 1 170 ? 99.851 74.788 24.677 1.00 38.29 174 ASP A N 1
ATOM 1198 C CA . ASP A 1 170 ? 101.275 74.428 24.517 1.00 38.34 174 ASP A CA 1
ATOM 1199 C C . ASP A 1 170 ? 101.534 73.191 23.643 1.00 37.97 174 ASP A C 1
ATOM 1200 O O . ASP A 1 170 ? 102.337 72.332 24.003 1.00 37.45 174 ASP A O 1
ATOM 1205 N N . ASN A 1 171 ? 100.835 73.108 22.507 1.00 37.22 175 ASN A N 1
ATOM 1206 C CA . ASN A 1 171 ? 100.961 71.986 21.558 1.00 37.78 175 ASN A CA 1
ATOM 1207 C C . ASN A 1 171 ? 100.725 70.603 22.164 1.00 36.41 175 ASN A C 1
ATOM 1208 O O . ASN A 1 171 ? 101.221 69.617 21.632 1.00 36.27 175 ASN A O 1
ATOM 1213 N N . THR A 1 172 ? 99.992 70.532 23.273 1.00 35.65 176 THR A N 1
ATOM 1214 C CA . THR A 1 172 ? 99.893 69.291 24.040 1.00 35.10 176 THR A CA 1
ATOM 1215 C C . THR A 1 172 ? 98.452 68.870 24.302 1.00 35.74 176 THR A C 1
ATOM 1216 O O . THR A 1 172 ? 97.655 69.636 24.851 1.00 36.59 176 THR A O 1
ATOM 1220 N N . VAL A 1 173 ? 98.126 67.646 23.900 1.00 35.02 177 VAL A N 1
ATOM 1221 C CA . VAL A 1 173 ? 96.816 67.077 24.144 1.00 34.30 177 VAL A CA 1
ATOM 1222 C C . VAL A 1 173 ? 96.948 66.092 25.292 1.00 34.56 177 VAL A C 1
ATOM 1223 O O . VAL A 1 173 ? 97.803 65.199 25.244 1.00 34.59 177 VAL A O 1
ATOM 1227 N N . VAL A 1 174 ? 96.117 66.261 26.324 1.00 33.89 178 VAL A N 1
ATOM 1228 C CA . VAL A 1 174 ? 96.197 65.434 27.539 1.00 33.78 178 VAL A CA 1
ATOM 1229 C C . VAL A 1 174 ? 95.021 64.465 27.612 1.00 34.85 178 VAL A C 1
ATOM 1230 O O . VAL A 1 174 ? 93.867 64.890 27.731 1.00 34.26 178 VAL A O 1
ATOM 1234 N N . ILE A 1 175 ? 95.325 63.168 27.572 1.00 35.62 179 ILE A N 1
ATOM 1235 C CA . ILE A 1 175 ? 94.291 62.130 27.528 1.00 37.09 179 ILE A CA 1
ATOM 1236 C C . ILE A 1 175 ? 93.369 62.179 28.743 1.00 37.78 179 ILE A C 1
ATOM 1237 O O . ILE A 1 175 ? 92.154 62.142 28.594 1.00 38.33 179 ILE A O 1
ATOM 1242 N N . GLU A 1 176 ? 93.943 62.247 29.942 1.00 37.69 180 GLU A N 1
ATOM 1243 C CA . GLU A 1 176 ? 93.120 62.168 31.141 1.00 38.51 180 GLU A CA 1
ATOM 1244 C C . GLU A 1 176 ? 92.206 63.380 31.300 1.00 38.16 180 GLU A C 1
ATOM 1245 O O . GLU A 1 176 ? 91.116 63.250 31.854 1.00 37.88 180 GLU A O 1
ATOM 1251 N N . ASP A 1 177 ? 92.662 64.552 30.842 1.00 38.02 181 ASP A N 1
ATOM 1252 C CA . ASP A 1 177 ? 91.848 65.772 30.899 1.00 37.85 181 ASP A CA 1
ATOM 1253 C C . ASP A 1 177 ? 90.641 65.645 29.972 1.00 37.54 181 ASP A C 1
ATOM 1254 O O . ASP A 1 177 ? 89.532 66.040 30.319 1.00 37.74 181 ASP A O 1
ATOM 1259 N N . ILE A 1 178 ? 90.879 65.101 28.789 1.00 37.48 182 ILE A N 1
ATOM 1260 C CA . ILE A 1 178 ? 89.821 64.898 27.811 1.00 38.15 182 ILE A CA 1
ATOM 1261 C C . ILE A 1 178 ? 88.782 63.954 28.378 1.00 37.86 182 ILE A C 1
ATOM 1262 O O . ILE A 1 178 ? 87.608 64.272 28.363 1.00 38.10 182 ILE A O 1
ATOM 1267 N N . LYS A 1 179 ? 89.229 62.828 28.937 1.00 38.27 183 LYS A N 1
ATOM 1268 C CA . LYS A 1 179 ? 88.318 61.825 29.482 1.00 37.98 183 LYS A CA 1
ATOM 1269 C C . LYS A 1 179 ? 87.529 62.360 30.667 1.00 38.51 183 LYS A C 1
ATOM 1270 O O . LYS A 1 179 ? 86.339 62.074 30.794 1.00 38.38 183 LYS A O 1
ATOM 1276 N N . LYS A 1 180 ? 88.168 63.168 31.513 1.00 38.35 184 LYS A N 1
ATOM 1277 C CA . LYS A 1 180 ? 87.435 63.832 32.591 1.00 38.79 184 LYS A CA 1
ATOM 1278 C C . LYS A 1 180 ? 86.368 64.810 32.049 1.00 39.79 184 LYS A C 1
ATOM 1279 O O . LYS A 1 180 ? 85.277 64.946 32.606 1.00 40.06 184 LYS A O 1
ATOM 1285 N N . MET A 1 181 ? 86.682 65.449 30.933 1.00 40.20 185 MET A N 1
ATOM 1286 C CA . MET A 1 181 ? 85.789 66.417 30.302 1.00 42.13 185 MET A CA 1
ATOM 1287 C C . MET A 1 181 ? 84.583 65.757 29.613 1.00 41.48 185 MET A C 1
ATOM 1288 O O . MET A 1 181 ? 83.485 66.330 29.600 1.00 41.05 185 MET A O 1
ATOM 1293 N N . CYS A 1 182 ? 84.789 64.555 29.058 1.00 41.49 186 CYS A N 1
ATOM 1294 C CA . CYS A 1 182 ? 83.761 63.865 28.249 1.00 41.29 186 CYS A CA 1
ATOM 1295 C C . CYS A 1 182 ? 82.926 62.817 28.977 1.00 42.85 186 CYS A C 1
ATOM 1296 O O . CYS A 1 182 ? 81.775 62.577 28.604 1.00 42.50 186 CYS A O 1
ATOM 1299 N N . ARG A 1 183 ? 83.499 62.186 30.000 1.00 44.50 187 ARG A N 1
ATOM 1300 C CA . ARG A 1 183 ? 82.775 61.176 30.765 1.00 46.24 187 ARG A CA 1
ATOM 1301 C C . ARG A 1 183 ? 81.846 61.877 31.735 1.00 47.40 187 ARG A C 1
ATOM 1302 O O . ARG A 1 183 ? 82.273 62.714 32.538 1.00 48.54 187 ARG A O 1
ATOM 1310 N N . VAL A 1 184 ? 80.562 61.564 31.633 1.00 48.10 188 VAL A N 1
ATOM 1311 C CA . VAL A 1 184 ? 79.567 62.181 32.493 1.00 48.88 188 VAL A CA 1
ATOM 1312 C C . VAL A 1 184 ? 78.999 61.149 33.475 1.00 48.60 188 VAL A C 1
ATOM 1313 O O . VAL A 1 184 ? 78.701 60.018 33.094 1.00 47.83 188 VAL A O 1
ATOM 1317 N N . LEU A 1 185 ? 78.907 61.544 34.744 1.00 48.57 189 LEU A N 1
ATOM 1318 C CA . LEU A 1 185 ? 78.341 60.701 35.792 1.00 48.41 189 LEU A CA 1
ATOM 1319 C C . LEU A 1 185 ? 76.973 60.161 35.370 1.00 47.81 189 LEU A C 1
ATOM 1320 O O . LEU A 1 185 ? 76.211 60.871 34.709 1.00 47.96 189 LEU A O 1
ATOM 1325 N N . PRO A 1 186 ? 76.660 58.903 35.735 1.00 47.35 190 PRO A N 1
ATOM 1326 C CA . PRO A 1 186 ? 75.297 58.404 35.497 1.00 47.09 190 PRO A CA 1
ATOM 1327 C C . PRO A 1 186 ? 74.295 59.352 36.147 1.00 46.46 190 PRO A C 1
ATOM 1328 O O . PRO A 1 186 ? 74.580 59.899 37.217 1.00 45.47 190 PRO A O 1
ATOM 1332 N N . LEU A 1 187 ? 73.159 59.576 35.491 1.00 46.44 191 LEU A N 1
ATOM 1333 C CA . LEU A 1 187 ? 72.116 60.450 36.028 1.00 46.63 191 LEU A CA 1
ATOM 1334 C C . LEU A 1 187 ? 71.393 59.821 37.216 1.00 46.95 191 LEU A C 1
ATOM 1335 O O . LEU A 1 187 ? 70.889 60.533 38.082 1.00 46.95 191 LEU A O 1
ATOM 1340 N N . SER A 1 188 ? 71.357 58.489 37.245 1.00 46.79 192 SER A N 1
ATOM 1341 C CA . SER A 1 188 ? 70.561 57.746 38.216 1.00 47.71 192 SER A CA 1
ATOM 1342 C C . SER A 1 188 ? 71.372 56.636 38.898 1.00 47.97 192 SER A C 1
ATOM 1343 O O . SER A 1 188 ? 72.233 56.008 38.274 1.00 47.77 192 SER A O 1
ATOM 1346 N N . ALA A 1 189 ? 71.082 56.404 40.180 1.00 48.76 193 ALA A N 1
ATOM 1347 C CA . ALA A 1 189 ? 71.826 55.456 41.020 1.00 49.20 193 ALA A CA 1
ATOM 1348 C C . ALA A 1 189 ? 71.695 54.000 40.550 1.00 49.57 193 ALA A C 1
ATOM 1349 O O . ALA A 1 189 ? 71.098 53.153 41.235 1.00 49.67 193 ALA A O 1
ATOM 1351 N N . TYR A 1 212 ? 71.920 55.053 34.246 1.00 51.24 216 TYR A N 1
ATOM 1352 C CA . TYR A 1 212 ? 72.631 54.165 35.166 1.00 50.88 216 TYR A CA 1
ATOM 1353 C C . TYR A 1 212 ? 74.099 53.917 34.777 1.00 49.87 216 TYR A C 1
ATOM 1354 O O . TYR A 1 212 ? 74.836 53.264 35.521 1.00 50.05 216 TYR A O 1
ATOM 1363 N N . CYS A 1 213 ? 74.513 54.439 33.621 1.00 48.41 217 CYS A N 1
ATOM 1364 C CA . CYS A 1 213 ? 75.895 54.304 33.138 1.00 47.02 217 CYS A CA 1
ATOM 1365 C C . CYS A 1 213 ? 76.482 55.653 32.734 1.00 45.12 217 CYS A C 1
ATOM 1366 O O . CYS A 1 213 ? 75.741 56.576 32.377 1.00 44.85 217 CYS A O 1
ATOM 1369 N N . SER A 1 214 ? 77.812 55.754 32.781 1.00 42.89 218 SER A N 1
ATOM 1370 C CA . SER A 1 214 ? 78.524 56.962 32.351 1.00 40.84 218 SER A CA 1
ATOM 1371 C C . SER A 1 214 ? 78.401 57.181 30.845 1.00 38.80 218 SER A C 1
ATOM 1372 O O . SER A 1 214 ? 78.821 56.340 30.046 1.00 38.97 218 SER A O 1
ATOM 1375 N N . ALA A 1 215 ? 77.820 58.312 30.464 1.00 36.12 219 ALA A N 1
ATOM 1376 C CA . ALA A 1 215 ? 77.764 58.698 29.064 1.00 33.35 219 ALA A CA 1
ATOM 1377 C C . ALA A 1 215 ? 79.095 59.331 28.645 1.00 31.50 219 ALA A C 1
ATOM 1378 O O . ALA A 1 215 ? 79.931 59.661 29.496 1.00 31.06 219 ALA A O 1
ATOM 1380 N N . TRP A 1 216 ? 79.281 59.478 27.335 1.00 29.07 220 TRP A N 1
ATOM 1381 C CA . TRP A 1 216 ? 80.404 60.207 26.757 1.00 27.55 220 TRP A CA 1
ATOM 1382 C C . TRP A 1 216 ? 79.850 61.352 25.911 1.00 27.00 220 TRP A C 1
ATOM 1383 O O . TRP A 1 216 ? 79.100 61.115 24.961 1.00 26.14 220 TRP A O 1
ATOM 1394 N N . LYS A 1 217 ? 80.193 62.585 26.275 1.00 26.59 221 LYS A N 1
ATOM 1395 C CA . LYS A 1 217 ? 79.837 63.755 25.467 1.00 28.04 221 LYS A CA 1
ATOM 1396 C C . LYS A 1 217 ? 80.652 63.737 24.177 1.00 26.78 221 LYS A C 1
ATOM 1397 O O . LYS A 1 217 ? 81.879 63.659 24.254 1.00 27.06 221 LYS A O 1
ATOM 1403 N N . PRO A 1 218 ? 79.987 63.819 22.997 1.00 26.37 222 PRO A N 1
ATOM 1404 C CA . PRO A 1 218 ? 80.746 63.931 21.749 1.00 25.69 222 PRO A CA 1
ATOM 1405 C C . PRO A 1 218 ? 81.737 65.096 21.828 1.00 25.35 222 PRO A C 1
ATOM 1406 O O . PRO A 1 218 ? 81.423 66.162 22.372 1.00 25.01 222 PRO A O 1
ATOM 1410 N N . LEU A 1 219 ? 82.931 64.871 21.305 1.00 25.44 223 LEU A N 1
ATOM 1411 C CA . LEU A 1 219 ? 84.048 65.772 21.529 1.00 25.88 223 LEU A CA 1
ATOM 1412 C C . LEU A 1 219 ? 84.477 66.487 20.257 1.00 26.24 223 LEU A C 1
ATOM 1413 O O . LEU A 1 219 ? 84.764 65.841 19.241 1.00 25.99 223 LEU A O 1
ATOM 1418 N N . LEU A 1 220 ? 84.520 67.815 20.341 1.00 26.36 224 LEU A N 1
ATOM 1419 C CA . LEU A 1 220 ? 85.234 68.656 19.382 1.00 26.56 224 LEU A CA 1
ATOM 1420 C C . LEU A 1 220 ? 86.620 68.949 19.957 1.00 27.33 224 LEU A C 1
ATOM 1421 O O . LEU A 1 220 ? 86.742 69.618 20.987 1.00 27.47 224 LEU A O 1
ATOM 1426 N N . LEU A 1 221 ? 87.651 68.421 19.303 1.00 26.82 225 LEU A N 1
ATOM 1427 C CA . LEU A 1 221 ? 89.018 68.507 19.773 1.00 27.61 225 LEU A CA 1
ATOM 1428 C C . LEU A 1 221 ? 89.775 69.455 18.843 1.00 28.00 225 LEU A C 1
ATOM 1429 O O . LEU A 1 221 ? 89.926 69.175 17.648 1.00 28.11 225 LEU A O 1
ATOM 1434 N N . ILE A 1 222 ? 90.237 70.575 19.393 1.00 28.39 226 ILE A N 1
ATOM 1435 C CA . ILE A 1 222 ? 90.925 71.618 18.617 1.00 27.92 226 ILE A CA 1
ATOM 1436 C C . ILE A 1 222 ? 92.358 71.783 19.121 1.00 28.73 226 ILE A C 1
ATOM 1437 O O . ILE A 1 222 ? 92.600 71.874 20.335 1.00 28.33 226 ILE A O 1
ATOM 1442 N N . VAL A 1 223 ? 93.298 71.784 18.177 1.00 28.28 227 VAL A N 1
ATOM 1443 C CA . VAL A 1 223 ? 94.724 71.869 18.471 1.00 28.25 227 VAL A CA 1
ATOM 1444 C C . VAL A 1 223 ? 95.359 73.052 17.714 1.00 27.88 227 VAL A C 1
ATOM 1445 O O . VAL A 1 223 ? 95.791 72.882 16.571 1.00 27.59 227 VAL A O 1
ATOM 1449 N N . PRO A 1 224 ? 95.410 74.247 18.348 1.00 26.96 228 PRO A N 1
ATOM 1450 C CA . PRO A 1 224 ? 96.142 75.382 17.789 1.00 26.99 228 PRO A CA 1
ATOM 1451 C C . PRO A 1 224 ? 97.644 75.108 17.772 1.00 27.48 228 PRO A C 1
ATOM 1452 O O . PRO A 1 224 ? 98.197 74.613 18.763 1.00 27.95 228 PRO A O 1
ATOM 1456 N N . LEU A 1 225 ? 98.281 75.413 16.645 1.00 26.35 229 LEU A N 1
ATOM 1457 C CA . LEU A 1 225 ? 99.708 75.180 16.452 1.00 27.49 229 LEU A CA 1
ATOM 1458 C C . LEU A 1 225 ? 100.336 76.329 15.696 1.00 26.79 229 LEU A C 1
ATOM 1459 O O . LEU A 1 225 ? 99.661 77.018 14.928 1.00 26.34 229 LEU A O 1
ATOM 1464 N N . ARG A 1 226 ? 101.628 76.538 15.940 1.00 26.43 230 ARG A N 1
ATOM 1465 C CA . ARG A 1 226 ? 102.437 77.476 15.171 1.00 26.11 230 ARG A CA 1
ATOM 1466 C C . ARG A 1 226 ? 103.564 76.661 14.558 1.00 26.19 230 ARG A C 1
ATOM 1467 O O . ARG A 1 226 ? 104.481 76.231 15.265 1.00 26.07 230 ARG A O 1
ATOM 1475 N N . LEU A 1 227 ? 103.486 76.430 13.247 1.00 26.25 231 LEU A N 1
ATOM 1476 C CA . LEU A 1 227 ? 104.365 75.451 12.580 1.00 26.95 231 LEU A CA 1
ATOM 1477 C C . LEU A 1 227 ? 105.632 76.039 11.949 1.00 27.09 231 LEU A C 1
ATOM 1478 O O . LEU A 1 227 ? 106.296 75.387 11.115 1.00 26.33 231 LEU A O 1
ATOM 1483 N N . GLY A 1 228 ? 105.963 77.260 12.353 1.00 27.10 232 GLY A N 1
ATOM 1484 C CA . GLY A 1 228 ? 107.123 77.969 11.815 1.00 28.50 232 GLY A CA 1
ATOM 1485 C C . GLY A 1 228 ? 106.997 79.433 12.151 1.00 29.35 232 GLY A C 1
ATOM 1486 O O . GLY A 1 228 ? 106.018 79.847 12.779 1.00 29.71 232 GLY A O 1
ATOM 1487 N N . ILE A 1 229 ? 107.981 80.219 11.737 1.00 30.65 233 ILE A N 1
ATOM 1488 C CA . ILE A 1 229 ? 107.985 81.650 12.026 1.00 31.77 233 ILE A CA 1
ATOM 1489 C C . ILE A 1 229 ? 107.231 82.440 10.956 1.00 32.53 233 ILE A C 1
ATOM 1490 O O . ILE A 1 229 ? 106.301 83.169 11.287 1.00 32.68 233 ILE A O 1
ATOM 1495 N N . ASN A 1 230 ? 107.602 82.278 9.686 1.00 33.54 234 ASN A N 1
ATOM 1496 C CA . ASN A 1 230 ? 106.872 82.937 8.593 1.00 35.07 234 ASN A CA 1
ATOM 1497 C C . ASN A 1 230 ? 106.132 81.998 7.642 1.00 35.56 234 ASN A C 1
ATOM 1498 O O . ASN A 1 230 ? 105.144 82.387 7.012 1.00 36.00 234 ASN A O 1
ATOM 1503 N N . GLN A 1 231 ? 106.617 80.768 7.536 1.00 35.97 235 GLN A N 1
ATOM 1504 C CA . GLN A 1 231 ? 105.949 79.746 6.736 1.00 36.58 235 GLN A CA 1
ATOM 1505 C C . GLN A 1 231 ? 106.100 78.394 7.415 1.00 36.16 235 GLN A C 1
ATOM 1506 O O . GLN A 1 231 ? 106.906 78.238 8.338 1.00 35.51 235 GLN A O 1
ATOM 1512 N N . ILE A 1 232 ? 105.307 77.428 6.970 1.00 36.47 236 ILE A N 1
ATOM 1513 C CA . ILE A 1 232 ? 105.313 76.102 7.570 1.00 36.43 236 ILE A CA 1
ATOM 1514 C C . ILE A 1 232 ? 106.671 75.440 7.361 1.00 35.88 236 ILE A C 1
ATOM 1515 O O . ILE A 1 232 ? 107.151 75.320 6.228 1.00 35.50 236 ILE A O 1
ATOM 1520 N N . ASN A 1 233 ? 107.284 75.035 8.472 1.00 35.14 237 ASN A N 1
ATOM 1521 C CA . ASN A 1 233 ? 108.509 74.255 8.441 1.00 34.61 237 ASN A CA 1
ATOM 1522 C C . ASN A 1 233 ? 108.251 72.938 7.701 1.00 34.75 237 ASN A C 1
ATOM 1523 O O . ASN A 1 233 ? 107.357 72.177 8.079 1.00 33.92 237 ASN A O 1
ATOM 1528 N N . PRO A 1 234 ? 109.012 72.682 6.621 1.00 35.36 238 PRO A N 1
ATOM 1529 C CA . PRO A 1 234 ? 108.832 71.462 5.832 1.00 35.85 238 PRO A CA 1
ATOM 1530 C C . PRO A 1 234 ? 108.819 70.168 6.652 1.00 35.78 238 PRO A C 1
ATOM 1531 O O . PRO A 1 234 ? 108.210 69.182 6.221 1.00 36.07 238 PRO A O 1
ATOM 1535 N N . VAL A 1 235 ? 109.466 70.171 7.817 1.00 35.79 239 VAL A N 1
ATOM 1536 C CA . VAL A 1 235 ? 109.468 68.999 8.697 1.00 36.36 239 VAL A CA 1
ATOM 1537 C C . VAL A 1 235 ? 108.068 68.571 9.178 1.00 36.60 239 VAL A C 1
ATOM 1538 O O . VAL A 1 235 ? 107.862 67.409 9.532 1.00 37.58 239 VAL A O 1
ATOM 1542 N N . TYR A 1 236 ? 107.104 69.490 9.175 1.00 36.04 240 TYR A N 1
ATOM 1543 C CA . TYR A 1 236 ? 105.757 69.165 9.666 1.00 35.17 240 TYR A CA 1
ATOM 1544 C C . TYR A 1 236 ? 104.791 68.712 8.582 1.00 35.29 240 TYR A C 1
ATOM 1545 O O . TYR A 1 236 ? 103.684 68.243 8.898 1.00 35.64 240 TYR A O 1
ATOM 1554 N N . VAL A 1 237 ? 105.208 68.850 7.321 1.00 34.76 241 VAL A N 1
ATOM 1555 C CA . VAL A 1 237 ? 104.328 68.628 6.169 1.00 34.90 241 VAL A CA 1
ATOM 1556 C C . VAL A 1 237 ? 103.669 67.244 6.169 1.00 34.78 241 VAL A C 1
ATOM 1557 O O . VAL A 1 237 ? 102.451 67.159 6.059 1.00 33.81 241 VAL A O 1
ATOM 1561 N N . ASP A 1 238 ? 104.460 66.181 6.320 1.00 34.52 242 ASP A N 1
ATOM 1562 C CA . ASP A 1 238 ? 103.924 64.813 6.330 1.00 35.01 242 ASP A CA 1
ATOM 1563 C C . ASP A 1 238 ? 102.909 64.575 7.447 1.00 34.61 242 ASP A C 1
ATOM 1564 O O . ASP A 1 238 ? 101.870 63.948 7.224 1.00 34.62 242 ASP A O 1
ATOM 1569 N N . ALA A 1 239 ? 103.219 65.073 8.642 1.00 34.04 243 ALA A N 1
ATOM 1570 C CA . ALA A 1 239 ? 102.335 64.922 9.795 1.00 33.98 243 ALA A CA 1
ATOM 1571 C C . ALA A 1 239 ? 101.058 65.709 9.581 1.00 34.00 243 ALA A C 1
ATOM 1572 O O . ALA A 1 239 ? 99.976 65.236 9.919 1.00 33.83 243 ALA A O 1
ATOM 1574 N N . PHE A 1 240 ? 101.188 66.911 9.023 1.00 34.64 244 PHE A N 1
ATOM 1575 C CA . PHE A 1 240 ? 100.023 67.743 8.735 1.00 34.75 244 PHE A CA 1
ATOM 1576 C C . PHE A 1 240 ? 99.081 66.986 7.795 1.00 34.42 244 PHE A C 1
ATOM 1577 O O . PHE A 1 240 ? 97.881 66.903 8.054 1.00 33.38 244 PHE A O 1
ATOM 1585 N N . LYS A 1 241 ? 99.636 66.402 6.729 1.00 33.44 245 LYS A N 1
ATOM 1586 C CA . LYS A 1 241 ? 98.853 65.588 5.787 1.00 33.02 245 LYS A CA 1
ATOM 1587 C C . LYS A 1 241 ? 98.144 64.404 6.463 1.00 32.63 245 LYS A C 1
ATOM 1588 O O . LYS A 1 241 ? 96.969 64.139 6.186 1.00 32.35 245 LYS A O 1
ATOM 1594 N N . GLU A 1 242 ? 98.868 63.701 7.339 1.00 32.71 246 GLU A N 1
ATOM 1595 C CA . GLU A 1 242 ? 98.330 62.551 8.096 1.00 32.70 246 GLU A CA 1
ATOM 1596 C C . GLU A 1 242 ? 97.049 62.865 8.867 1.00 32.28 246 GLU A C 1
ATOM 1597 O O . GLU A 1 242 ? 96.188 61.999 9.023 1.00 32.15 246 GLU A O 1
ATOM 1603 N N . CYS A 1 243 ? 96.951 64.088 9.377 1.00 32.30 247 CYS A N 1
ATOM 1604 C CA . CYS A 1 243 ? 95.772 64.523 10.126 1.00 33.02 247 CYS A CA 1
ATOM 1605 C C . CYS A 1 243 ? 94.502 64.427 9.289 1.00 33.45 247 CYS A C 1
ATOM 1606 O O . CYS A 1 243 ? 93.467 64.005 9.798 1.00 34.42 247 CYS A O 1
ATOM 1609 N N . PHE A 1 244 ? 94.588 64.804 8.012 1.00 33.74 248 PHE A N 1
ATOM 1610 C CA . PHE A 1 244 ? 93.419 64.805 7.113 1.00 33.80 248 PHE A CA 1
ATOM 1611 C C . PHE A 1 244 ? 92.956 63.401 6.718 1.00 33.87 248 PHE A C 1
ATOM 1612 O O . PHE A 1 244 ? 91.854 63.236 6.179 1.00 34.45 248 PHE A O 1
ATOM 1620 N N . LYS A 1 245 ? 93.799 62.407 6.990 1.00 32.99 249 LYS A N 1
ATOM 1621 C CA . LYS A 1 245 ? 93.521 61.007 6.662 1.00 32.98 249 LYS A CA 1
ATOM 1622 C C . LYS A 1 245 ? 92.784 60.267 7.777 1.00 32.93 249 LYS A C 1
ATOM 1623 O O . LYS A 1 245 ? 92.236 59.189 7.546 1.00 33.67 249 LYS A O 1
ATOM 1629 N N . MET A 1 246 ? 92.800 60.827 8.985 1.00 32.47 250 MET A N 1
ATOM 1630 C CA . MET A 1 246 ? 92.143 60.196 10.130 1.00 31.78 250 MET A CA 1
ATOM 1631 C C . MET A 1 246 ? 90.625 60.384 10.028 1.00 32.40 250 MET A C 1
ATOM 1632 O O . MET A 1 246 ? 90.166 61.461 9.648 1.00 32.21 250 MET A O 1
ATOM 1637 N N . PRO A 1 247 ? 89.839 59.340 10.374 1.00 32.61 251 PRO A N 1
ATOM 1638 C CA . PRO A 1 247 ? 88.386 59.418 10.222 1.00 32.60 251 PRO A CA 1
ATOM 1639 C C . PRO A 1 247 ? 87.774 60.530 11.077 1.00 32.62 251 PRO A C 1
ATOM 1640 O O . PRO A 1 247 ? 86.706 61.031 10.750 1.00 32.12 251 PRO A O 1
ATOM 1644 N N . GLN A 1 248 ? 88.475 60.925 12.144 1.00 32.67 252 GLN A N 1
ATOM 1645 C CA . GLN A 1 248 ? 87.986 61.941 13.071 1.00 31.88 252 GLN A CA 1
ATOM 1646 C C . GLN A 1 248 ? 88.274 63.368 12.586 1.00 31.91 252 GLN A C 1
ATOM 1647 O O . GLN A 1 248 ? 87.845 64.337 13.210 1.00 32.26 252 GLN A O 1
ATOM 1653 N N . SER A 1 249 ? 89.001 63.495 11.479 1.00 31.71 253 SER A N 1
ATOM 1654 C CA . SER A 1 249 ? 89.468 64.807 11.015 1.00 30.81 253 SER A CA 1
ATOM 1655 C C . SER A 1 249 ? 88.350 65.753 10.572 1.00 31.25 253 SER A C 1
ATOM 1656 O O . SER A 1 249 ? 87.525 65.413 9.704 1.00 30.66 253 SER A O 1
ATOM 1659 N N . LEU A 1 250 ? 88.363 66.941 11.177 1.00 30.83 254 LEU A N 1
ATOM 1660 C CA . LEU A 1 250 ? 87.542 68.076 10.767 1.00 30.89 254 LEU A CA 1
ATOM 1661 C C . LEU A 1 250 ? 88.394 69.056 9.964 1.00 31.70 254 LEU A C 1
ATOM 1662 O O . LEU A 1 250 ? 87.982 70.184 9.714 1.00 32.59 254 LEU A O 1
ATOM 1667 N N . GLY A 1 251 ? 89.582 68.620 9.555 1.00 31.78 255 GLY A N 1
ATOM 1668 C CA . GLY A 1 251 ? 90.486 69.482 8.799 1.00 32.17 255 GLY A CA 1
ATOM 1669 C C . GLY A 1 251 ? 91.199 70.449 9.721 1.00 31.92 255 GLY A C 1
ATOM 1670 O O . GLY A 1 251 ? 91.602 70.070 10.822 1.00 32.45 255 GLY A O 1
ATOM 1671 N N . ALA A 1 252 ? 91.327 71.699 9.281 1.00 31.91 256 ALA A N 1
ATOM 1672 C CA . ALA A 1 252 ? 92.104 72.718 10.005 1.00 32.49 256 ALA A CA 1
ATOM 1673 C C . ALA A 1 252 ? 91.633 74.127 9.681 1.00 33.25 256 ALA A C 1
ATOM 1674 O O . ALA A 1 252 ? 91.152 74.392 8.575 1.00 33.29 256 ALA A O 1
ATOM 1676 N N . LEU A 1 253 ? 91.782 75.020 10.655 1.00 33.48 257 LEU A N 1
ATOM 1677 C CA . LEU A 1 253 ? 91.518 76.446 10.476 1.00 33.87 257 LEU A CA 1
ATOM 1678 C C . LEU A 1 253 ? 92.845 77.123 10.242 1.00 34.43 257 LEU A C 1
ATOM 1679 O O . LEU A 1 253 ? 93.812 76.800 10.916 1.00 34.20 257 LEU A O 1
ATOM 1684 N N . GLY A 1 254 ? 92.906 78.067 9.309 1.00 35.16 258 GLY A N 1
ATOM 1685 C CA . GLY A 1 254 ? 94.176 78.747 9.049 1.00 36.72 258 GLY A CA 1
ATOM 1686 C C . GLY A 1 254 ? 94.109 79.969 8.156 1.00 37.41 258 GLY A C 1
ATOM 1687 O O . GLY A 1 254 ? 93.034 80.421 7.795 1.00 37.27 258 GLY A O 1
ATOM 1688 N N . GLY A 1 255 ? 95.280 80.509 7.824 1.00 38.17 259 GLY A N 1
ATOM 1689 C CA . GLY A 1 255 ? 95.397 81.642 6.916 1.00 38.19 259 GLY A CA 1
ATOM 1690 C C . GLY A 1 255 ? 95.911 82.897 7.600 1.00 39.12 259 GLY A C 1
ATOM 1691 O O . GLY A 1 255 ? 95.917 83.000 8.839 1.00 38.59 259 GLY A O 1
ATOM 1692 N N . LYS A 1 256 ? 96.344 83.850 6.774 1.00 39.02 260 LYS A N 1
ATOM 1693 C CA . LYS A 1 256 ? 96.791 85.165 7.227 1.00 40.06 260 LYS A CA 1
ATOM 1694 C C . LYS A 1 256 ? 95.629 85.984 7.791 1.00 38.93 260 LYS A C 1
ATOM 1695 O O . LYS A 1 256 ? 94.473 85.685 7.504 1.00 38.36 260 LYS A O 1
ATOM 1699 N N . PRO A 1 257 ? 95.931 87.027 8.590 1.00 38.98 261 PRO A N 1
ATOM 1700 C CA . PRO A 1 257 ? 94.873 87.951 8.989 1.00 38.88 261 PRO A CA 1
ATOM 1701 C C . PRO A 1 257 ? 94.005 88.381 7.804 1.00 38.69 261 PRO A C 1
ATOM 1702 O O . PRO A 1 257 ? 94.529 88.770 6.757 1.00 38.20 261 PRO A O 1
ATOM 1706 N N . ASN A 1 258 ? 92.688 88.275 7.980 1.00 38.34 262 ASN A N 1
ATOM 1707 C CA . ASN A 1 258 ? 91.697 88.610 6.945 1.00 37.97 262 ASN A CA 1
ATOM 1708 C C . ASN A 1 258 ? 91.759 87.739 5.694 1.00 37.65 262 ASN A C 1
ATOM 1709 O O . ASN A 1 258 ? 91.152 88.068 4.672 1.00 37.77 262 ASN A O 1
ATOM 1714 N N . ASN A 1 259 ? 92.476 86.622 5.791 1.00 37.03 263 ASN A N 1
ATOM 1715 C CA . ASN A 1 259 ? 92.572 85.659 4.699 1.00 36.77 263 ASN A CA 1
ATOM 1716 C C . ASN A 1 259 ? 92.469 84.238 5.239 1.00 36.40 263 ASN A C 1
ATOM 1717 O O . ASN A 1 259 ? 93.287 83.375 4.902 1.00 36.13 263 ASN A O 1
ATOM 1722 N N . ALA A 1 260 ? 91.457 84.007 6.081 1.00 34.68 264 ALA A N 1
ATOM 1723 C CA . ALA A 1 260 ? 91.274 82.723 6.744 1.00 34.11 264 ALA A CA 1
ATOM 1724 C C . ALA A 1 260 ? 90.604 81.718 5.822 1.00 33.69 264 ALA A C 1
ATOM 1725 O O . ALA A 1 260 ? 89.647 82.059 5.121 1.00 33.27 264 ALA A O 1
ATOM 1727 N N . TYR A 1 261 ? 91.115 80.487 5.811 1.00 33.50 265 TYR A N 1
ATOM 1728 C CA . TYR A 1 261 ? 90.499 79.418 5.022 1.00 33.86 265 TYR A CA 1
ATOM 1729 C C . TYR A 1 261 ? 90.212 78.204 5.890 1.00 33.76 265 TYR A C 1
ATOM 1730 O O . TYR A 1 261 ? 90.848 78.008 6.925 1.00 33.59 265 TYR A O 1
ATOM 1739 N N . TYR A 1 262 ? 89.222 77.419 5.475 1.00 32.41 266 TYR A N 1
ATOM 1740 C CA . TYR A 1 262 ? 88.914 76.166 6.132 1.00 32.58 266 TYR A CA 1
ATOM 1741 C C . TYR A 1 262 ? 89.485 75.028 5.288 1.00 31.98 266 TYR A C 1
ATOM 1742 O O . TYR A 1 262 ? 88.922 74.695 4.243 1.00 32.03 266 TYR A O 1
ATOM 1751 N N . PHE A 1 263 ? 90.598 74.449 5.750 1.00 31.25 267 PHE A N 1
ATOM 1752 C CA . PHE A 1 263 ? 91.281 73.364 5.024 1.00 31.13 267 PHE A CA 1
ATOM 1753 C C . PHE A 1 263 ? 90.605 72.043 5.294 1.00 30.77 267 PHE A C 1
ATOM 1754 O O . PHE A 1 263 ? 90.393 71.677 6.447 1.00 30.59 267 PHE A O 1
ATOM 1762 N N . ILE A 1 264 ? 90.263 71.333 4.220 1.00 31.24 268 ILE A N 1
ATOM 1763 C CA . ILE A 1 264 ? 89.459 70.116 4.346 1.00 31.23 268 ILE A CA 1
ATOM 1764 C C . ILE A 1 264 ? 90.163 68.879 3.814 1.00 31.47 268 ILE A C 1
ATOM 1765 O O . ILE A 1 264 ? 89.703 67.756 4.029 1.00 30.92 268 ILE A O 1
ATOM 1770 N N . GLY A 1 265 ? 91.281 69.088 3.132 1.00 31.72 269 GLY A N 1
ATOM 1771 C CA . GLY A 1 265 ? 92.052 67.976 2.631 1.00 33.12 269 GLY A CA 1
ATOM 1772 C C . GLY A 1 265 ? 93.274 68.376 1.841 1.00 34.04 269 GLY A C 1
ATOM 1773 O O . GLY A 1 265 ? 93.743 69.519 1.917 1.00 34.30 269 GLY A O 1
ATOM 1774 N N . PHE A 1 266 ? 93.786 67.421 1.074 1.00 33.71 270 PHE A N 1
ATOM 1775 C CA . PHE A 1 266 ? 94.996 67.631 0.309 1.00 34.60 270 PHE A CA 1
ATOM 1776 C C . PHE A 1 266 ? 95.106 66.657 -0.856 1.00 35.81 270 PHE A C 1
ATOM 1777 O O . PHE A 1 266 ? 94.467 65.594 -0.886 1.00 35.52 270 PHE A O 1
ATOM 1785 N N . LEU A 1 267 ? 95.955 67.050 -1.797 1.00 36.86 271 LEU A N 1
ATOM 1786 C CA . LEU A 1 267 ? 96.309 66.273 -2.955 1.00 38.43 271 LEU A CA 1
ATOM 1787 C C . LEU A 1 267 ? 97.753 66.669 -3.266 1.00 38.35 271 LEU A C 1
ATOM 1788 O O . LEU A 1 267 ? 98.052 67.847 -3.462 1.00 37.51 271 LEU A O 1
ATOM 1793 N N . GLY A 1 268 ? 98.646 65.683 -3.284 1.00 39.68 272 GLY A N 1
ATOM 1794 C CA . GLY A 1 268 ? 100.065 65.943 -3.504 1.00 40.74 272 GLY A CA 1
ATOM 1795 C C . GLY A 1 268 ? 100.548 66.928 -2.460 1.00 41.74 272 GLY A C 1
ATOM 1796 O O . GLY A 1 268 ? 100.343 66.718 -1.268 1.00 42.89 272 GLY A O 1
ATOM 1797 N N . ASP A 1 269 ? 101.158 68.021 -2.906 1.00 42.66 273 ASP A N 1
ATOM 1798 C CA . ASP A 1 269 ? 101.615 69.069 -1.993 1.00 43.46 273 ASP A CA 1
ATOM 1799 C C . ASP A 1 269 ? 100.687 70.277 -2.013 1.00 43.06 273 ASP A C 1
ATOM 1800 O O . ASP A 1 269 ? 101.094 71.395 -1.694 1.00 43.60 273 ASP A O 1
ATOM 1805 N N . GLU A 1 270 ? 99.434 70.048 -2.390 1.00 41.84 274 GLU A N 1
ATOM 1806 C CA . GLU A 1 270 ? 98.437 71.107 -2.358 1.00 41.06 274 GLU A CA 1
ATOM 1807 C C . GLU A 1 270 ? 97.353 70.815 -1.337 1.00 39.74 274 GLU A C 1
ATOM 1808 O O . GLU A 1 270 ? 96.849 69.693 -1.256 1.00 39.38 274 GLU A O 1
ATOM 1814 N N . LEU A 1 271 ? 97.005 71.828 -0.551 1.00 38.41 275 LEU A N 1
ATOM 1815 C CA . LEU A 1 271 ? 95.838 71.742 0.328 1.00 37.62 275 LEU A CA 1
ATOM 1816 C C . LEU A 1 271 ? 94.581 72.159 -0.422 1.00 36.47 275 LEU A C 1
ATOM 1817 O O . LEU A 1 271 ? 94.641 72.979 -1.333 1.00 36.24 275 LEU A O 1
ATOM 1822 N N . ILE A 1 272 ? 93.456 71.562 -0.031 1.00 35.58 276 ILE A N 1
ATOM 1823 C CA . ILE A 1 272 ? 92.131 71.882 -0.555 1.00 34.16 276 ILE A CA 1
ATOM 1824 C C . ILE A 1 272 ? 91.352 72.570 0.548 1.00 33.54 276 ILE A C 1
ATOM 1825 O O . ILE A 1 272 ? 91.398 72.136 1.706 1.00 33.71 276 ILE A O 1
ATOM 1830 N N . PHE A 1 273 ? 90.657 73.652 0.202 1.00 32.65 277 PHE A N 1
ATOM 1831 C CA . PHE A 1 273 ? 89.965 74.464 1.213 1.00 32.42 277 PHE A CA 1
ATOM 1832 C C . PHE A 1 273 ? 88.627 75.026 0.755 1.00 32.79 277 PHE A C 1
ATOM 1833 O O . PHE A 1 273 ? 88.327 75.086 -0.448 1.00 33.03 277 PHE A O 1
ATOM 1841 N N . LEU A 1 274 ? 87.832 75.435 1.739 1.00 32.25 278 LEU A N 1
ATOM 1842 C CA . LEU A 1 274 ? 86.622 76.186 1.497 1.00 32.51 278 LEU A CA 1
ATOM 1843 C C . LEU A 1 274 ? 86.914 77.645 1.852 1.00 32.77 278 LEU A C 1
ATOM 1844 O O . LEU A 1 274 ? 87.557 77.937 2.868 1.00 32.98 278 LEU A O 1
ATOM 1849 N N . ASP A 1 275 ? 86.452 78.544 0.992 1.00 32.49 279 ASP A N 1
ATOM 1850 C CA . ASP A 1 275 ? 86.811 79.953 1.041 1.00 32.10 279 ASP A CA 1
ATOM 1851 C C . ASP A 1 275 ? 85.577 80.795 1.364 1.00 32.09 279 ASP A C 1
ATOM 1852 O O . ASP A 1 275 ? 84.615 80.818 0.585 1.00 31.44 279 ASP A O 1
ATOM 1857 N N . PRO A 1 276 ? 85.588 81.480 2.525 1.00 31.49 280 PRO A N 1
ATOM 1858 C CA . PRO A 1 276 ? 84.466 82.330 2.902 1.00 31.07 280 PRO A CA 1
ATOM 1859 C C . PRO A 1 276 ? 84.462 83.739 2.264 1.00 31.65 280 PRO A C 1
ATOM 1860 O O . PRO A 1 276 ? 83.545 84.526 2.538 1.00 30.92 280 PRO A O 1
ATOM 1864 N N A HIS A 1 277 ? 85.456 84.052 1.430 0.50 31.66 281 HIS A N 1
ATOM 1865 N N B HIS A 1 277 ? 85.463 84.036 1.432 0.50 31.78 281 HIS A N 1
ATOM 1866 C CA A HIS A 1 277 ? 85.630 85.423 0.919 0.50 32.29 281 HIS A CA 1
ATOM 1867 C CA B HIS A 1 277 ? 85.638 85.379 0.864 0.50 32.54 281 HIS A CA 1
ATOM 1868 C C A HIS A 1 277 ? 84.758 85.787 -0.300 0.50 33.69 281 HIS A C 1
ATOM 1869 C C B HIS A 1 277 ? 84.775 85.645 -0.379 0.50 33.85 281 HIS A C 1
ATOM 1870 O O A HIS A 1 277 ? 85.246 86.340 -1.294 0.50 33.87 281 HIS A O 1
ATOM 1871 O O B HIS A 1 277 ? 85.280 85.982 -1.458 0.50 34.02 281 HIS A O 1
ATOM 1884 N N . THR A 1 278 ? 83.468 85.470 -0.205 1.00 34.23 282 THR A N 1
ATOM 1885 C CA . THR A 1 278 ? 82.463 85.917 -1.168 1.00 35.86 282 THR A CA 1
ATOM 1886 C C . THR A 1 278 ? 81.366 86.512 -0.309 1.00 36.01 282 THR A C 1
ATOM 1887 O O . THR A 1 278 ? 80.989 85.905 0.691 1.00 36.77 282 THR A O 1
ATOM 1891 N N . THR A 1 279 ? 80.877 87.702 -0.661 1.00 35.54 283 THR A N 1
ATOM 1892 C CA . THR A 1 279 ? 79.788 88.321 0.092 1.00 35.22 283 THR A CA 1
ATOM 1893 C C . THR A 1 279 ? 78.449 87.907 -0.516 1.00 34.71 283 THR A C 1
ATOM 1894 O O . THR A 1 279 ? 78.178 88.175 -1.689 1.00 33.71 283 THR A O 1
ATOM 1898 N N . GLN A 1 280 ? 77.634 87.233 0.292 1.00 33.75 284 GLN A N 1
ATOM 1899 C CA . GLN A 1 280 ? 76.295 86.835 -0.092 1.00 33.68 284 GLN A CA 1
ATOM 1900 C C . GLN A 1 280 ? 75.305 87.563 0.817 1.00 34.31 284 GLN A C 1
ATOM 1901 O O . GLN A 1 280 ? 75.693 88.148 1.832 1.00 33.59 284 GLN A O 1
ATOM 1907 N N . THR A 1 281 ? 74.033 87.536 0.442 1.00 33.99 285 THR A N 1
ATOM 1908 C CA . THR A 1 281 ? 72.981 88.194 1.209 1.00 35.32 285 THR A CA 1
ATOM 1909 C C . THR A 1 281 ? 72.471 87.281 2.305 1.00 34.47 285 THR A C 1
ATOM 1910 O O . THR A 1 281 ? 72.299 86.076 2.100 1.00 33.71 285 THR A O 1
ATOM 1914 N N . PHE A 1 282 ? 72.243 87.878 3.469 1.00 34.33 286 PHE A N 1
ATOM 1915 C CA . PHE A 1 282 ? 71.574 87.232 4.588 1.00 34.42 286 PHE A CA 1
ATOM 1916 C C . PHE A 1 282 ? 70.384 86.402 4.108 1.00 34.30 286 PHE A C 1
ATOM 1917 O O . PHE A 1 282 ? 69.536 86.898 3.376 1.00 34.64 286 PHE A O 1
ATOM 1925 N N . VAL A 1 283 ? 70.362 85.132 4.499 1.00 34.50 287 VAL A N 1
ATOM 1926 C CA . VAL A 1 283 ? 69.256 84.227 4.217 1.00 34.56 287 VAL A CA 1
ATOM 1927 C C . VAL A 1 283 ? 68.469 84.012 5.512 1.00 35.34 287 VAL A C 1
ATOM 1928 O O . VAL A 1 283 ? 69.029 83.615 6.530 1.00 36.22 287 VAL A O 1
ATOM 1932 N N . ASP A 1 284 ? 67.178 84.307 5.483 1.00 35.45 288 ASP A N 1
ATOM 1933 C CA . ASP A 1 284 ? 66.330 84.112 6.653 1.00 35.60 288 ASP A CA 1
ATOM 1934 C C . ASP A 1 284 ? 65.361 82.971 6.361 1.00 36.02 288 ASP A C 1
ATOM 1935 O O . ASP A 1 284 ? 65.307 82.455 5.240 1.00 36.56 288 ASP A O 1
ATOM 1940 N N . THR A 1 285 ? 64.601 82.575 7.373 1.00 36.04 289 THR A N 1
ATOM 1941 C CA . THR A 1 285 ? 63.685 81.457 7.256 1.00 35.85 289 THR A CA 1
ATOM 1942 C C . THR A 1 285 ? 62.468 81.831 6.418 1.00 35.72 289 THR A C 1
ATOM 1943 O O . THR A 1 285 ? 62.036 82.993 6.391 1.00 35.23 289 THR A O 1
ATOM 1947 N N . GLU A 1 286 ? 61.929 80.827 5.730 1.00 34.58 290 GLU A N 1
ATOM 1948 C CA . GLU A 1 286 ? 60.690 80.965 4.987 1.00 33.63 290 GLU A CA 1
ATOM 1949 C C . GLU A 1 286 ? 59.508 80.683 5.907 1.00 34.30 290 GLU A C 1
ATOM 1950 O O . GLU A 1 286 ? 59.697 80.255 7.046 1.00 33.79 290 GLU A O 1
ATOM 1956 N N . GLU A 1 287 ? 58.296 80.893 5.399 1.00 34.99 291 GLU A N 1
ATOM 1957 C CA . GLU A 1 287 ? 57.082 80.714 6.197 1.00 36.27 291 GLU A CA 1
ATOM 1958 C C . GLU A 1 287 ? 56.950 79.290 6.778 1.00 35.05 291 GLU A C 1
ATOM 1959 O O . GLU A 1 287 ? 56.431 79.116 7.882 1.00 34.69 291 GLU A O 1
ATOM 1965 N N . ASN A 1 288 ? 57.461 78.285 6.065 1.00 33.41 292 ASN A N 1
ATOM 1966 C CA . ASN A 1 288 ? 57.426 76.907 6.565 1.00 32.60 292 ASN A CA 1
ATOM 1967 C C . ASN A 1 288 ? 58.536 76.560 7.569 1.00 32.74 292 ASN A C 1
ATOM 1968 O O . ASN A 1 288 ? 58.717 75.391 7.904 1.00 32.61 292 ASN A O 1
ATOM 1973 N N . GLY A 1 289 ? 59.292 77.563 8.013 1.00 32.52 293 GLY A N 1
ATOM 1974 C CA . GLY A 1 289 ? 60.336 77.370 9.030 1.00 32.86 293 GLY A CA 1
ATOM 1975 C C . GLY A 1 289 ? 61.692 76.916 8.500 1.00 33.46 293 GLY A C 1
ATOM 1976 O O . GLY A 1 289 ? 62.678 76.889 9.245 1.00 33.30 293 GLY A O 1
ATOM 1977 N N . THR A 1 290 ? 61.751 76.558 7.222 1.00 32.96 294 THR A N 1
ATOM 1978 C CA . THR A 1 290 ? 63.012 76.138 6.626 1.00 34.47 294 THR A CA 1
ATOM 1979 C C . THR A 1 290 ? 63.701 77.322 5.959 1.00 34.68 294 THR A C 1
ATOM 1980 O O . THR A 1 290 ? 63.092 78.375 5.714 1.00 34.90 294 THR A O 1
ATOM 1984 N N . VAL A 1 291 ? 64.968 77.117 5.638 1.00 33.50 295 VAL A N 1
ATOM 1985 C CA . VAL A 1 291 ? 65.774 78.120 4.990 1.00 33.73 295 VAL A CA 1
ATOM 1986 C C . VAL A 1 291 ? 66.161 77.593 3.587 1.00 33.62 295 VAL A C 1
ATOM 1987 O O . VAL A 1 291 ? 66.394 76.383 3.417 1.00 33.04 295 VAL A O 1
ATOM 1991 N N . ASN A 1 292 ? 66.174 78.467 2.575 1.00 31.98 296 ASN A N 1
ATOM 1992 C CA . ASN A 1 292 ? 66.781 78.103 1.290 1.00 32.32 296 ASN A CA 1
ATOM 1993 C C . ASN A 1 292 ? 68.265 77.795 1.517 1.00 32.84 296 ASN A C 1
ATOM 1994 O O . ASN A 1 292 ? 69.005 78.646 2.015 1.00 32.78 296 ASN A O 1
ATOM 1999 N N . ASP A 1 293 ? 68.695 76.581 1.163 1.00 33.12 297 ASP A N 1
ATOM 2000 C CA . ASP A 1 293 ? 70.061 76.127 1.483 1.00 33.10 297 ASP A CA 1
ATOM 2001 C C . ASP A 1 293 ? 71.077 76.195 0.348 1.00 32.75 297 ASP A C 1
ATOM 2002 O O . ASP A 1 293 ? 72.227 75.783 0.532 1.00 33.05 297 ASP A O 1
ATOM 2007 N N . GLN A 1 294 ? 70.670 76.726 -0.803 1.00 31.95 298 GLN A N 1
ATOM 2008 C CA . GLN A 1 294 ? 71.510 76.713 -2.000 1.00 31.29 298 GLN A CA 1
ATOM 2009 C C . GLN A 1 294 ? 72.851 77.425 -1.810 1.00 31.69 298 GLN A C 1
ATOM 2010 O O . GLN A 1 294 ? 73.885 76.937 -2.258 1.00 31.67 298 GLN A O 1
ATOM 2016 N N . THR A 1 295 ? 72.841 78.565 -1.132 1.00 31.71 299 THR A N 1
ATOM 2017 C CA . THR A 1 295 ? 74.075 79.345 -0.951 1.00 31.93 299 THR A CA 1
ATOM 2018 C C . THR A 1 295 ? 74.989 78.809 0.156 1.00 32.28 299 THR A C 1
ATOM 2019 O O . THR A 1 295 ? 76.066 79.369 0.391 1.00 33.40 299 THR A O 1
ATOM 2023 N N . PHE A 1 296 ? 74.578 77.725 0.814 1.00 31.87 300 PHE A N 1
ATOM 2024 C CA . PHE A 1 296 ? 75.394 77.108 1.886 1.00 32.15 300 PHE A CA 1
ATOM 2025 C C . PHE A 1 296 ? 76.144 75.861 1.427 1.00 32.40 300 PHE A C 1
ATOM 2026 O O . PHE A 1 296 ? 76.669 75.103 2.245 1.00 32.74 300 PHE A O 1
ATOM 2034 N N . HIS A 1 297 ? 76.183 75.649 0.114 1.00 32.00 301 HIS A N 1
ATOM 2035 C CA . HIS A 1 297 ? 76.925 74.541 -0.478 1.00 31.79 301 HIS A CA 1
ATOM 2036 C C . HIS A 1 297 ? 77.743 75.115 -1.626 1.00 32.76 301 HIS A C 1
ATOM 2037 O O . HIS A 1 297 ? 77.198 75.819 -2.493 1.00 33.54 301 HIS A O 1
ATOM 2044 N N . CYS A 1 298 ? 79.047 74.851 -1.605 1.00 32.87 302 CYS A N 1
ATOM 2045 C CA . CYS A 1 298 ? 79.963 75.385 -2.617 1.00 33.44 302 CYS A CA 1
ATOM 2046 C C . CYS A 1 298 ? 80.086 74.442 -3.802 1.00 33.72 302 CYS A C 1
ATOM 2047 O O . CYS A 1 298 ? 80.575 73.312 -3.659 1.00 34.75 302 CYS A O 1
ATOM 2050 N N . LEU A 1 299 ? 79.686 74.935 -4.973 1.00 33.82 303 LEU A N 1
ATOM 2051 C CA . LEU A 1 299 ? 79.553 74.123 -6.184 1.00 34.66 303 LEU A CA 1
ATOM 2052 C C . LEU A 1 299 ? 80.733 74.302 -7.142 1.00 34.76 303 LEU A C 1
ATOM 2053 O O . LEU A 1 299 ? 80.795 73.660 -8.200 1.00 34.87 303 LEU A O 1
ATOM 2058 N N . GLN A 1 300 ? 81.656 75.184 -6.765 1.00 34.42 304 GLN A N 1
ATOM 2059 C CA . GLN A 1 300 ? 82.850 75.494 -7.565 1.00 35.05 304 GLN A CA 1
ATOM 2060 C C . GLN A 1 300 ? 83.833 74.328 -7.661 1.00 34.80 304 GLN A C 1
ATOM 2061 O O . GLN A 1 300 ? 83.718 73.343 -6.935 1.00 34.56 304 GLN A O 1
ATOM 2067 N N . SER A 1 301 ? 84.791 74.454 -8.574 1.00 35.05 305 SER A N 1
ATOM 2068 C CA . SER A 1 301 ? 85.972 73.610 -8.580 1.00 35.55 305 SER A CA 1
ATOM 2069 C C . SER A 1 301 ? 86.674 73.683 -7.221 1.00 36.38 305 SER A C 1
ATOM 2070 O O . SER A 1 301 ? 86.685 74.744 -6.581 1.00 35.95 305 SER A O 1
ATOM 2073 N N . PRO A 1 302 ? 87.273 72.562 -6.776 1.00 37.48 306 PRO A N 1
ATOM 2074 C CA . PRO A 1 302 ? 87.998 72.589 -5.499 1.00 38.73 306 PRO A CA 1
ATOM 2075 C C . PRO A 1 302 ? 89.008 73.744 -5.474 1.00 39.79 306 PRO A C 1
ATOM 2076 O O . PRO A 1 302 ? 89.653 74.031 -6.493 1.00 38.26 306 PRO A O 1
ATOM 2080 N N . GLN A 1 303 ? 89.107 74.419 -4.330 1.00 41.41 307 GLN A N 1
ATOM 2081 C CA . GLN A 1 303 ? 90.073 75.503 -4.152 1.00 43.51 307 GLN A CA 1
ATOM 2082 C C . GLN A 1 303 ? 91.380 74.934 -3.609 1.00 44.30 307 GLN A C 1
ATOM 2083 O O . GLN A 1 303 ? 91.370 74.239 -2.599 1.00 43.94 307 GLN A O 1
ATOM 2089 N N . ARG A 1 304 ? 92.492 75.243 -4.274 1.00 45.75 308 ARG A N 1
ATOM 2090 C CA . ARG A 1 304 ? 93.807 74.684 -3.926 1.00 47.77 308 ARG A CA 1
ATOM 2091 C C . ARG A 1 304 ? 94.859 75.747 -3.607 1.00 49.00 308 ARG A C 1
ATOM 2092 O O . ARG A 1 304 ? 94.847 76.843 -4.182 1.00 48.82 308 ARG A O 1
ATOM 2100 N N . MET A 1 305 ? 95.784 75.392 -2.712 1.00 49.97 309 MET A N 1
ATOM 2101 C CA . MET A 1 305 ? 97.024 76.156 -2.499 1.00 50.85 309 MET A CA 1
ATOM 2102 C C . MET A 1 305 ? 98.175 75.232 -2.079 1.00 49.95 309 MET A C 1
ATOM 2103 O O . MET A 1 305 ? 97.952 74.206 -1.441 1.00 50.23 309 MET A O 1
ATOM 2108 N N . ASN A 1 306 ? 99.400 75.598 -2.440 1.00 49.68 310 ASN A N 1
ATOM 2109 C CA . ASN A 1 306 ? 100.585 74.845 -2.021 1.00 49.32 310 ASN A CA 1
ATOM 2110 C C . ASN A 1 306 ? 100.735 74.903 -0.500 1.00 48.99 310 ASN A C 1
ATOM 2111 O O . ASN A 1 306 ? 100.599 75.974 0.092 1.00 48.56 310 ASN A O 1
ATOM 2116 N N . ILE A 1 307 ? 100.995 73.756 0.131 1.00 49.72 311 ILE A N 1
ATOM 2117 C CA . ILE A 1 307 ? 101.133 73.693 1.605 1.00 50.44 311 ILE A CA 1
ATOM 2118 C C . ILE A 1 307 ? 102.215 74.643 2.115 1.00 50.07 311 ILE A C 1
ATOM 2119 O O . ILE A 1 307 ? 102.070 75.252 3.169 1.00 49.91 311 ILE A O 1
ATOM 2124 N N . LEU A 1 308 ? 103.293 74.767 1.354 1.00 50.24 312 LEU A N 1
ATOM 2125 C CA . LEU A 1 308 ? 104.419 75.612 1.751 1.00 50.56 312 LEU A CA 1
ATOM 2126 C C . LEU A 1 308 ? 104.065 77.109 1.803 1.00 50.47 312 LEU A C 1
ATOM 2127 O O . LEU A 1 308 ? 104.811 77.904 2.377 1.00 50.22 312 LEU A O 1
ATOM 2132 N N . ASN A 1 309 ? 102.921 77.477 1.225 1.00 50.13 313 ASN A N 1
ATOM 2133 C CA . ASN A 1 309 ? 102.445 78.865 1.258 1.00 50.02 313 ASN A CA 1
ATOM 2134 C C . ASN A 1 309 ? 101.491 79.143 2.423 1.00 49.22 313 ASN A C 1
ATOM 2135 O O . ASN A 1 309 ? 101.039 80.275 2.616 1.00 49.66 313 ASN A O 1
ATOM 2140 N N . LEU A 1 310 ? 101.211 78.109 3.208 1.00 47.79 314 LEU A N 1
ATOM 2141 C CA . LEU A 1 310 ? 100.289 78.216 4.331 1.00 46.52 314 LEU A CA 1
ATOM 2142 C C . LEU A 1 310 ? 100.869 79.012 5.497 1.00 44.75 314 LEU A C 1
ATOM 2143 O O . LEU A 1 310 ? 102.028 78.818 5.876 1.00 44.51 314 LEU A O 1
ATOM 2148 N N . ASP A 1 311 ? 100.059 79.913 6.056 1.00 42.61 315 ASP A N 1
ATOM 2149 C CA . ASP A 1 311 ? 100.435 80.628 7.271 1.00 40.41 315 ASP A CA 1
ATOM 2150 C C . ASP A 1 311 ? 100.753 79.586 8.348 1.00 38.87 315 ASP A C 1
ATOM 2151 O O . ASP A 1 311 ? 100.018 78.607 8.480 1.00 37.92 315 ASP A O 1
ATOM 2156 N N . PRO A 1 312 ? 101.860 79.778 9.102 1.00 37.39 316 PRO A N 1
ATOM 2157 C CA . PRO A 1 312 ? 102.276 78.775 10.085 1.00 36.92 316 PRO A CA 1
ATOM 2158 C C . PRO A 1 312 ? 101.300 78.635 11.255 1.00 36.38 316 PRO A C 1
ATOM 2159 O O . PRO A 1 312 ? 101.357 77.648 11.990 1.00 36.08 316 PRO A O 1
ATOM 2163 N N . SER A 1 313 ? 100.404 79.607 11.408 1.00 35.76 317 SER A N 1
ATOM 2164 C CA . SER A 1 313 ? 99.446 79.593 12.508 1.00 35.84 317 SER A CA 1
ATOM 2165 C C . SER A 1 313 ? 98.139 78.904 12.120 1.00 35.15 317 SER A C 1
ATOM 2166 O O . SER A 1 313 ? 97.363 79.412 11.297 1.00 34.94 317 SER A O 1
ATOM 2169 N N . VAL A 1 314 ? 97.904 77.738 12.725 1.00 34.77 318 VAL A N 1
ATOM 2170 C CA . VAL A 1 314 ? 96.780 76.874 12.353 1.00 34.80 318 VAL A CA 1
ATOM 2171 C C . VAL A 1 314 ? 96.062 76.330 13.587 1.00 34.88 318 VAL A C 1
ATOM 2172 O O . VAL A 1 314 ? 96.530 76.495 14.714 1.00 34.58 318 VAL A O 1
ATOM 2176 N N . ALA A 1 315 ? 94.912 75.698 13.374 1.00 34.42 319 ALA A N 1
ATOM 2177 C CA . ALA A 1 315 ? 94.314 74.857 14.407 1.00 34.29 319 ALA A CA 1
ATOM 2178 C C . ALA A 1 315 ? 93.731 73.625 13.747 1.00 34.59 319 ALA A C 1
ATOM 2179 O O . ALA A 1 315 ? 92.894 73.733 12.851 1.00 34.67 319 ALA A O 1
ATOM 2181 N N . LEU A 1 316 ? 94.198 72.460 14.180 1.00 33.97 320 LEU A N 1
ATOM 2182 C CA . LEU A 1 316 ? 93.613 71.199 13.761 1.00 33.93 320 LEU A CA 1
ATOM 2183 C C . LEU A 1 316 ? 92.292 70.989 14.479 1.00 33.13 320 LEU A C 1
ATOM 2184 O O . LEU A 1 316 ? 92.150 71.362 15.638 1.00 33.56 320 LEU A O 1
ATOM 2189 N N . GLY A 1 317 ? 91.333 70.383 13.790 1.00 32.07 321 GLY A N 1
ATOM 2190 C CA . GLY A 1 317 ? 90.104 69.969 14.434 1.00 31.50 321 GLY A CA 1
ATOM 2191 C C . GLY A 1 317 ? 89.872 68.486 14.236 1.00 30.65 321 GLY A C 1
ATOM 2192 O O . GLY A 1 317 ? 90.152 67.938 13.161 1.00 29.40 321 GLY A O 1
ATOM 2193 N N . PHE A 1 318 ? 89.332 67.855 15.274 1.00 29.65 322 PHE A N 1
ATOM 2194 C CA . PHE A 1 318 ? 88.941 66.454 15.238 1.00 30.70 322 PHE A CA 1
ATOM 2195 C C . PHE A 1 318 ? 87.615 66.277 15.962 1.00 30.91 322 PHE A C 1
ATOM 2196 O O . PHE A 1 318 ? 87.300 67.009 16.921 1.00 30.54 322 PHE A O 1
ATOM 2204 N N . PHE A 1 319 ? 86.866 65.272 15.537 1.00 30.47 323 PHE A N 1
ATOM 2205 C CA . PHE A 1 319 ? 85.590 64.961 16.160 1.00 31.66 323 PHE A CA 1
ATOM 2206 C C . PHE A 1 319 ? 85.557 63.510 16.645 1.00 32.08 323 PHE A C 1
ATOM 2207 O O . PHE A 1 319 ? 85.738 62.568 15.852 1.00 32.18 323 PHE A O 1
ATOM 2215 N N . CYS A 1 320 ? 85.320 63.337 17.945 1.00 31.38 324 CYS A N 1
ATOM 2216 C CA . CYS A 1 320 ? 85.251 62.007 18.534 1.00 31.57 324 CYS A CA 1
ATOM 2217 C C . CYS A 1 320 ? 83.882 61.809 19.193 1.00 31.74 324 CYS A C 1
ATOM 2218 O O . CYS A 1 320 ? 83.633 62.277 20.317 1.00 31.01 324 CYS A O 1
ATOM 2221 N N . LYS A 1 321 ? 82.999 61.119 18.477 1.00 30.85 325 LYS A N 1
ATOM 2222 C CA . LYS A 1 321 ? 81.610 61.000 18.902 1.00 31.95 325 LYS A CA 1
ATOM 2223 C C . LYS A 1 321 ? 81.490 60.177 20.168 1.00 31.96 325 LYS A C 1
ATOM 2224 O O . LYS A 1 321 ? 80.720 60.512 21.044 1.00 31.61 325 LYS A O 1
ATOM 2230 N N . GLU A 1 322 ? 82.277 59.110 20.254 1.00 33.71 326 GLU A N 1
ATOM 2231 C CA . GLU A 1 322 ? 82.256 58.208 21.400 1.00 34.70 326 GLU A CA 1
ATOM 2232 C C . GLU A 1 322 ? 83.667 57.978 21.899 1.00 34.65 326 GLU A C 1
ATOM 2233 O O . GLU A 1 322 ? 84.635 58.360 21.234 1.00 33.89 326 GLU A O 1
ATOM 2239 N N . GLU A 1 323 ? 83.782 57.353 23.073 1.00 34.29 327 GLU A N 1
ATOM 2240 C CA . GLU A 1 323 ? 85.078 57.099 23.674 1.00 33.80 327 GLU A CA 1
ATOM 2241 C C . GLU A 1 323 ? 85.983 56.306 22.741 1.00 33.93 327 GLU A C 1
ATOM 2242 O O . GLU A 1 323 ? 87.165 56.642 22.600 1.00 33.64 327 GLU A O 1
ATOM 2248 N N . LYS A 1 324 ? 85.426 55.269 22.112 1.00 34.06 328 LYS A N 1
ATOM 2249 C CA . LYS A 1 324 ? 86.170 54.422 21.172 1.00 35.64 328 LYS A CA 1
ATOM 2250 C C . LYS A 1 324 ? 86.774 55.224 20.007 1.00 34.91 328 LYS A C 1
ATOM 2251 O O . LYS A 1 324 ? 87.848 54.887 19.509 1.00 34.43 328 LYS A O 1
ATOM 2257 N N . ASP A 1 325 ? 86.065 56.267 19.569 1.00 34.26 329 ASP A N 1
ATOM 2258 C CA . ASP A 1 325 ? 86.557 57.155 18.516 1.00 33.26 329 ASP A CA 1
ATOM 2259 C C . ASP A 1 325 ? 87.752 57.946 19.007 1.00 32.68 329 ASP A C 1
ATOM 2260 O O . ASP A 1 325 ? 88.699 58.183 18.244 1.00 31.96 329 ASP A O 1
ATOM 2265 N N . PHE A 1 326 ? 87.701 58.363 20.273 1.00 31.92 330 PHE A N 1
ATOM 2266 C CA . PHE A 1 326 ? 88.826 59.080 20.856 1.00 31.87 330 PHE A CA 1
ATOM 2267 C C . PHE A 1 326 ? 90.027 58.154 21.067 1.00 31.29 330 PHE A C 1
ATOM 2268 O O . PHE A 1 326 ? 91.142 58.530 20.750 1.00 30.90 330 PHE A O 1
ATOM 2276 N N . ASP A 1 327 ? 89.789 56.956 21.602 1.00 31.88 331 ASP A N 1
ATOM 2277 C CA . ASP A 1 327 ? 90.847 55.956 21.772 1.00 33.55 331 ASP A CA 1
ATOM 2278 C C . ASP A 1 327 ? 91.479 55.617 20.421 1.00 34.02 331 ASP A C 1
ATOM 2279 O O . ASP A 1 327 ? 92.698 55.490 20.325 1.00 32.58 331 ASP A O 1
ATOM 2284 N N . ASN A 1 328 ? 90.642 55.482 19.387 1.00 34.34 332 ASN A N 1
ATOM 2285 C CA . ASN A 1 328 ? 91.139 55.225 18.043 1.00 34.67 332 ASN A CA 1
ATOM 2286 C C . ASN A 1 328 ? 92.004 56.385 17.551 1.00 34.13 332 ASN A C 1
ATOM 2287 O O . ASN A 1 328 ? 93.078 56.168 16.988 1.00 33.55 332 ASN A O 1
ATOM 2292 N N . TRP A 1 329 ? 91.533 57.611 17.771 1.00 33.65 333 TRP A N 1
ATOM 2293 C CA . TRP A 1 329 ? 92.296 58.799 17.394 1.00 33.42 333 TRP A CA 1
ATOM 2294 C C . TRP A 1 329 ? 93.679 58.801 18.051 1.00 33.52 333 TRP A C 1
ATOM 2295 O O . TRP A 1 329 ? 94.685 59.058 17.384 1.00 33.88 333 TRP A O 1
ATOM 2306 N N . CYS A 1 330 ? 93.724 58.504 19.350 1.00 33.28 334 CYS A N 1
ATOM 2307 C CA . CYS A 1 330 ? 94.991 58.421 20.078 1.00 33.85 334 CYS A CA 1
ATOM 2308 C C . CYS A 1 330 ? 95.973 57.447 19.423 1.00 34.29 334 CYS A C 1
ATOM 2309 O O . CYS A 1 330 ? 97.145 57.777 19.265 1.00 34.23 334 CYS A O 1
ATOM 2312 N N . SER A 1 331 ? 95.483 56.266 19.040 1.00 34.37 335 SER A N 1
ATOM 2313 C CA . SER A 1 331 ? 96.306 55.261 18.350 1.00 35.52 335 SER A CA 1
ATOM 2314 C C . SER A 1 331 ? 96.868 55.758 17.030 1.00 34.72 335 SER A C 1
ATOM 2315 O O . SER A 1 331 ? 98.039 55.528 16.730 1.00 34.66 335 SER A O 1
ATOM 2318 N N . LEU A 1 332 ? 96.038 56.436 16.240 1.00 33.83 336 LEU A N 1
ATOM 2319 C CA . LEU A 1 332 ? 96.494 56.939 14.949 1.00 33.51 336 LEU A CA 1
ATOM 2320 C C . LEU A 1 332 ? 97.543 58.036 15.110 1.00 33.37 336 LEU A C 1
ATOM 2321 O O . LEU A 1 332 ? 98.484 58.118 14.316 1.00 32.27 336 LEU A O 1
ATOM 2326 N N . VAL A 1 333 ? 97.353 58.883 16.123 1.00 33.69 337 VAL A N 1
ATOM 2327 C CA . VAL A 1 333 ? 98.287 59.970 16.435 1.00 34.42 337 VAL A CA 1
ATOM 2328 C C . VAL A 1 333 ? 99.620 59.360 16.895 1.00 34.81 337 VAL A C 1
ATOM 2329 O O . VAL A 1 333 ? 100.692 59.776 16.454 1.00 34.06 337 VAL A O 1
ATOM 2333 N N . GLN A 1 334 ? 99.534 58.355 17.762 1.00 34.50 338 GLN A N 1
ATOM 2334 C CA . GLN A 1 334 ? 100.717 57.652 18.236 1.00 34.70 338 GLN A CA 1
ATOM 2335 C C . GLN A 1 334 ? 101.506 57.066 17.055 1.00 35.18 338 GLN A C 1
ATOM 2336 O O . GLN A 1 334 ? 102.734 57.192 16.985 1.00 33.91 338 GLN A O 1
ATOM 2342 N N . LYS A 1 335 ? 100.782 56.471 16.110 1.00 35.39 339 LYS A N 1
ATOM 2343 C CA . LYS A 1 335 ? 101.394 55.836 14.950 1.00 36.11 339 LYS A CA 1
ATOM 2344 C C . LYS A 1 335 ? 101.974 56.820 13.938 1.00 36.04 339 LYS A C 1
ATOM 2345 O O . LYS A 1 335 ? 103.079 56.621 13.462 1.00 36.63 339 LYS A O 1
ATOM 2351 N N . GLU A 1 336 ? 101.232 57.879 13.625 1.00 36.67 340 GLU A N 1
ATOM 2352 C CA . GLU A 1 336 ? 101.524 58.735 12.467 1.00 36.61 340 GLU A CA 1
ATOM 2353 C C . GLU A 1 336 ? 102.114 60.103 12.818 1.00 36.49 340 GLU A C 1
ATOM 2354 O O . GLU A 1 336 ? 102.810 60.714 11.998 1.00 37.21 340 GLU A O 1
ATOM 2360 N N . ILE A 1 337 ? 101.832 60.588 14.022 1.00 35.44 341 ILE A N 1
ATOM 2361 C CA . ILE A 1 337 ? 102.276 61.924 14.429 1.00 34.56 341 ILE A CA 1
ATOM 2362 C C . ILE A 1 337 ? 103.495 61.860 15.358 1.00 34.57 341 ILE A C 1
ATOM 2363 O O . ILE A 1 337 ? 104.517 62.527 15.114 1.00 34.49 341 ILE A O 1
ATOM 2368 N N . LEU A 1 338 ? 103.384 61.053 16.412 1.00 33.41 342 LEU A N 1
ATOM 2369 C CA . LEU A 1 338 ? 104.394 61.023 17.467 1.00 33.11 342 LEU A CA 1
ATOM 2370 C C . LEU A 1 338 ? 105.675 60.309 17.040 1.00 33.51 342 LEU A C 1
ATOM 2371 O O . LEU A 1 338 ? 106.707 60.482 17.683 1.00 33.08 342 LEU A O 1
ATOM 2376 N N . LYS A 1 339 ? 105.610 59.526 15.957 1.00 33.49 343 LYS A N 1
ATOM 2377 C CA . LYS A 1 339 ? 106.794 58.835 15.423 1.00 34.73 343 LYS A CA 1
ATOM 2378 C C . LYS A 1 339 ? 107.858 59.799 14.903 1.00 34.26 343 LYS A C 1
ATOM 2379 O O . LYS A 1 339 ? 109.015 59.433 14.803 1.00 34.57 343 LYS A O 1
ATOM 2385 N N . GLU A 1 340 ? 107.455 61.019 14.551 1.00 34.19 344 GLU A N 1
ATOM 2386 C CA . GLU A 1 340 ? 108.378 61.997 13.972 1.00 34.26 344 GLU A CA 1
ATOM 2387 C C . GLU A 1 340 ? 109.409 62.452 15.014 1.00 34.49 344 GLU A C 1
ATOM 2388 O O . GLU A 1 340 ? 109.073 62.634 16.184 1.00 34.04 344 GLU A O 1
ATOM 2394 N N . ASN A 1 341 ? 110.661 62.611 14.587 1.00 34.31 345 ASN A N 1
ATOM 2395 C CA . ASN A 1 341 ? 111.704 63.155 15.462 1.00 35.30 345 ASN A CA 1
ATOM 2396 C C . ASN A 1 341 ? 111.315 64.544 15.973 1.00 35.29 345 ASN A C 1
ATOM 2397 O O . ASN A 1 341 ? 111.485 64.842 17.154 1.00 35.94 345 ASN A O 1
ATOM 2402 N N . LEU A 1 342 ? 110.805 65.378 15.068 1.00 35.06 346 LEU A N 1
ATOM 2403 C CA . LEU A 1 342 ? 110.197 66.664 15.403 1.00 35.52 346 LEU A CA 1
ATOM 2404 C C . LEU A 1 342 ? 108.692 66.492 15.310 1.00 35.22 346 LEU A C 1
ATOM 2405 O O . LEU A 1 342 ? 108.151 66.405 14.204 1.00 34.72 346 LEU A O 1
ATOM 2410 N N . ARG A 1 343 ? 108.028 66.428 16.466 1.00 34.02 347 ARG A N 1
ATOM 2411 C CA . ARG A 1 343 ? 106.593 66.176 16.527 1.00 33.68 347 ARG A CA 1
ATOM 2412 C C . ARG A 1 343 ? 105.814 67.463 16.347 1.00 34.09 347 ARG A C 1
ATOM 2413 O O . ARG A 1 343 ? 106.172 68.507 16.906 1.00 34.61 347 ARG A O 1
ATOM 2421 N N . MET A 1 344 ? 104.740 67.373 15.571 1.00 33.93 348 MET A N 1
ATOM 2422 C CA . MET A 1 344 ? 103.864 68.509 15.315 1.00 34.84 348 MET A CA 1
ATOM 2423 C C . MET A 1 344 ? 103.082 68.881 16.570 1.00 34.17 348 MET A C 1
ATOM 2424 O O . MET A 1 344 ? 102.876 70.065 16.849 1.00 33.79 348 MET A O 1
ATOM 2429 N N . PHE A 1 345 ? 102.632 67.868 17.311 1.00 33.64 349 PHE A N 1
ATOM 2430 C CA . PHE A 1 345 ? 102.064 68.091 18.637 1.00 32.93 349 PHE A CA 1
ATOM 2431 C C . PHE A 1 345 ? 102.314 66.902 19.550 1.00 32.61 349 PHE A C 1
ATOM 2432 O O . PHE A 1 345 ? 102.754 65.830 19.094 1.00 32.05 349 PHE A O 1
ATOM 2440 N N . GLU A 1 346 ? 102.068 67.107 20.840 1.00 32.11 350 GLU A N 1
ATOM 2441 C CA . GLU A 1 346 ? 102.258 66.061 21.833 1.00 32.70 350 GLU A CA 1
ATOM 2442 C C . GLU A 1 346 ? 100.908 65.499 22.262 1.00 32.44 350 GLU A C 1
ATOM 2443 O O . GLU A 1 346 ? 99.900 66.199 22.260 1.00 31.98 350 GLU A O 1
ATOM 2449 N N . LEU A 1 347 ? 100.909 64.219 22.599 1.00 31.71 351 LEU A N 1
ATOM 2450 C CA . LEU A 1 347 ? 99.756 63.561 23.149 1.00 31.45 351 LEU A CA 1
ATOM 2451 C C . LEU A 1 347 ? 100.242 62.782 24.353 1.00 32.24 351 LEU A C 1
ATOM 2452 O O . LEU A 1 347 ? 101.034 61.838 24.212 1.00 32.45 351 LEU A O 1
ATOM 2457 N N . VAL A 1 348 ? 99.800 63.201 25.538 1.00 33.08 352 VAL A N 1
ATOM 2458 C CA . VAL A 1 348 ? 100.338 62.659 26.786 1.00 34.56 352 VAL A CA 1
ATOM 2459 C C . VAL A 1 348 ? 99.203 62.137 27.656 1.00 35.97 352 VAL A C 1
ATOM 2460 O O . VAL A 1 348 ? 98.056 62.598 27.545 1.00 34.04 352 VAL A O 1
ATOM 2464 N N . GLN A 1 349 ? 99.520 61.156 28.494 1.00 37.52 353 GLN A N 1
ATOM 2465 C CA . GLN A 1 349 ? 98.521 60.558 29.371 1.00 40.89 353 GLN A CA 1
ATOM 2466 C C . GLN A 1 349 ? 98.156 61.477 30.543 1.00 43.25 353 GLN A C 1
ATOM 2467 O O . GLN A 1 349 ? 96.968 61.790 30.713 1.00 42.72 353 GLN A O 1
ATOM 2473 N N . LYS A 1 350 ? 99.195 61.885 31.342 1.00 46.71 354 LYS A N 1
ATOM 2474 C CA . LYS A 1 350 ? 99.023 62.585 32.638 1.00 48.91 354 LYS A CA 1
ATOM 2475 C C . LYS A 1 350 ? 99.323 64.089 32.452 1.00 50.52 354 LYS A C 1
ATOM 2476 O O . LYS A 1 350 ? 100.184 64.501 31.683 1.00 51.06 354 LYS A O 1
ATOM 2482 N N . HIS A 1 351 ? 98.442 64.889 33.110 1.00 52.05 355 HIS A N 1
ATOM 2483 C CA . HIS A 1 351 ? 98.517 66.359 33.036 1.00 53.22 355 HIS A CA 1
ATOM 2484 C C . HIS A 1 351 ? 99.902 66.820 33.533 1.00 54.06 355 HIS A C 1
ATOM 2485 O O . HIS A 1 351 ? 100.310 66.498 34.680 1.00 53.45 355 HIS A O 1
ATOM 2492 N N . PRO A 1 352 ? 100.637 67.554 32.662 1.00 54.67 356 PRO A N 1
ATOM 2493 C CA . PRO A 1 352 ? 102.032 67.884 32.949 1.00 55.20 356 PRO A CA 1
ATOM 2494 C C . PRO A 1 352 ? 102.169 68.507 34.327 1.00 56.18 356 PRO A C 1
ATOM 2495 O O . PRO A 1 352 ? 101.382 69.382 34.701 1.00 56.17 356 PRO A O 1
ATOM 2499 N N . SER A 1 353 ? 103.143 68.017 35.083 1.00 56.91 357 SER A N 1
ATOM 2500 C CA . SER A 1 353 ? 103.439 68.547 36.400 1.00 57.50 357 SER A CA 1
ATOM 2501 C C . SER A 1 353 ? 104.033 69.947 36.245 1.00 57.49 357 SER A C 1
ATOM 2502 O O . SER A 1 353 ? 104.703 70.238 35.248 1.00 57.77 357 SER A O 1
ATOM 2505 N N . HIS A 1 354 ? 103.760 70.812 37.218 1.00 57.48 358 HIS A N 1
ATOM 2506 C CA . HIS A 1 354 ? 104.299 72.169 37.224 1.00 56.91 358 HIS A CA 1
ATOM 2507 C C . HIS A 1 354 ? 105.040 72.432 38.535 1.00 56.34 358 HIS A C 1
ATOM 2508 O O . HIS A 1 354 ? 104.637 71.946 39.603 1.00 56.24 358 HIS A O 1
ATOM 2515 N N . TRP A 1 355 ? 106.125 73.201 38.447 1.00 55.22 359 TRP A N 1
ATOM 2516 C CA . TRP A 1 355 ? 106.923 73.536 39.623 1.00 54.39 359 TRP A CA 1
ATOM 2517 C C . TRP A 1 355 ? 106.113 74.263 40.707 1.00 54.12 359 TRP A C 1
ATOM 2518 O O . TRP A 1 355 ? 105.041 74.942 40.366 1.00 54.09 359 TRP A O 1
ATOM 2530 N N . THR B 1 21 ? 99.579 99.262 70.576 1.00 63.37 25 THR B N 1
ATOM 2531 C CA . THR B 1 21 ? 98.122 98.952 70.442 1.00 63.31 25 THR B CA 1
ATOM 2532 C C . THR B 1 21 ? 97.453 99.812 69.361 1.00 63.08 25 THR B C 1
ATOM 2533 O O . THR B 1 21 ? 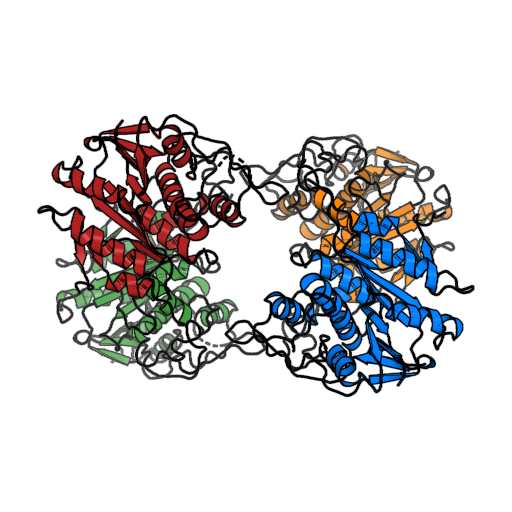98.075 100.727 68.812 1.00 63.22 25 THR B O 1
ATOM 2537 N N . ASP B 1 22 ? 96.192 99.495 69.062 1.00 62.63 26 ASP B N 1
ATOM 2538 C CA . ASP B 1 22 ? 95.349 100.251 68.119 1.00 62.18 26 ASP B CA 1
ATOM 2539 C C . ASP B 1 22 ? 95.936 100.377 66.706 1.00 61.90 26 ASP B C 1
ATOM 2540 O O . ASP B 1 22 ? 95.842 101.435 66.071 1.00 61.89 26 ASP B O 1
ATOM 2545 N N . GLU B 1 23 ? 96.528 99.288 66.217 1.00 61.42 27 GLU B N 1
ATOM 2546 C CA . GLU B 1 23 ? 97.062 99.238 64.858 1.00 60.78 27 GLU B CA 1
ATOM 2547 C C . GLU B 1 23 ? 95.969 99.504 63.826 1.00 60.10 27 GLU B C 1
ATOM 2548 O O . GLU B 1 23 ? 94.784 99.303 64.096 1.00 59.93 27 GLU B O 1
ATOM 2554 N N . LEU B 1 24 ? 96.373 99.970 62.649 1.00 59.10 28 LEU B N 1
ATOM 2555 C CA . LEU B 1 24 ? 95.439 100.192 61.557 1.00 58.33 28 LEU B CA 1
ATOM 2556 C C . LEU B 1 24 ? 95.192 98.879 60.797 1.00 57.12 28 LEU B C 1
ATOM 2557 O O . LEU B 1 24 ? 96.132 98.194 60.382 1.00 56.85 28 LEU B O 1
ATOM 2562 N N . VAL B 1 25 ? 93.920 98.521 60.653 1.00 55.53 29 VAL B N 1
ATOM 2563 C CA . VAL B 1 25 ? 93.538 97.291 59.971 1.00 54.40 29 VAL B CA 1
ATOM 2564 C C . VAL B 1 25 ? 92.903 97.644 58.633 1.00 54.25 29 VAL B C 1
ATOM 2565 O O . VAL B 1 25 ? 92.144 98.617 58.539 1.00 54.90 29 VAL B O 1
ATOM 2569 N N . TRP B 1 26 ? 93.219 96.868 57.601 1.00 52.49 30 TRP B N 1
ATOM 2570 C CA . TRP B 1 26 ? 92.579 97.040 56.302 1.00 51.57 30 TRP B CA 1
ATOM 2571 C C . TRP B 1 26 ? 91.731 95.829 55.957 1.00 51.25 30 TRP B C 1
ATOM 2572 O O . TRP B 1 26 ? 92.182 94.694 56.092 1.00 51.70 30 TRP B O 1
ATOM 2583 N N . ILE B 1 27 ? 90.495 96.088 55.538 1.00 51.61 31 ILE B N 1
ATOM 2584 C CA . ILE B 1 27 ? 89.579 95.058 55.045 1.00 51.51 31 ILE B CA 1
ATOM 2585 C C . ILE B 1 27 ? 88.979 95.542 53.726 1.00 51.56 31 ILE B C 1
ATOM 2586 O O . ILE B 1 27 ? 88.196 96.497 53.713 1.00 52.12 31 ILE B O 1
ATOM 2591 N N . LEU B 1 28 ? 89.351 94.892 52.625 1.00 50.19 32 LEU B N 1
ATOM 2592 C CA . LEU B 1 28 ? 88.736 95.152 51.308 1.00 49.67 32 LEU B CA 1
ATOM 2593 C C . LEU B 1 28 ? 88.620 96.646 50.980 1.00 49.17 32 LEU B C 1
ATOM 2594 O O . LEU B 1 28 ? 87.530 97.152 50.704 1.00 48.56 32 LEU B O 1
ATOM 2599 N N . GLY B 1 29 ? 89.758 97.339 51.025 1.00 49.24 33 GLY B N 1
ATOM 2600 C CA . GLY B 1 29 ? 89.829 98.752 50.698 1.00 49.63 33 GLY B CA 1
ATOM 2601 C C . GLY B 1 29 ? 89.370 99.713 51.779 1.00 50.28 33 GLY B C 1
ATOM 2602 O O . GLY B 1 29 ? 89.447 100.928 51.590 1.00 50.47 33 GLY B O 1
ATOM 2603 N N . LYS B 1 30 ? 88.885 99.183 52.902 1.00 51.22 34 LYS B N 1
ATOM 2604 C CA . LYS B 1 30 ? 88.418 100.014 54.023 1.00 52.75 34 LYS B CA 1
ATOM 2605 C C . LYS B 1 30 ? 89.319 99.857 55.236 1.00 52.41 34 LYS B C 1
ATOM 2606 O O . LYS B 1 30 ? 89.711 98.737 55.576 1.00 52.31 34 LYS B O 1
ATOM 2612 N N . GLN B 1 31 ? 89.639 100.974 55.889 1.00 52.65 35 GLN B N 1
ATOM 2613 C CA . GLN B 1 31 ? 90.464 100.938 57.101 1.00 53.31 35 GLN B CA 1
ATOM 2614 C C . GLN B 1 31 ? 89.661 101.025 58.407 1.00 53.29 35 GLN B C 1
ATOM 2615 O O . GLN B 1 31 ? 88.617 101.681 58.478 1.00 53.86 35 GLN B O 1
ATOM 2621 N N . HIS B 1 32 ? 90.154 100.324 59.423 1.00 52.98 36 HIS B N 1
ATOM 2622 C CA . HIS B 1 32 ? 89.545 100.282 60.743 1.00 52.62 36 HIS B CA 1
ATOM 2623 C C . HIS B 1 32 ? 90.660 100.374 61.779 1.00 52.91 36 HIS B C 1
ATOM 2624 O O . HIS B 1 32 ? 91.719 99.780 61.603 1.00 52.99 36 HIS B O 1
ATOM 2631 N N . LEU B 1 33 ? 90.432 101.112 62.860 1.00 53.20 37 LEU B N 1
ATOM 2632 C CA . LEU B 1 33 ? 91.405 101.159 63.944 1.00 54.03 37 LEU B CA 1
ATOM 2633 C C . LEU B 1 33 ? 91.148 99.990 64.899 1.00 54.55 37 LEU B C 1
ATOM 2634 O O . LEU B 1 33 ? 90.016 99.770 65.314 1.00 54.46 37 LEU B O 1
ATOM 2639 N N . LEU B 1 34 ? 92.196 99.235 65.228 1.00 55.84 38 LEU B N 1
ATOM 2640 C CA . LEU B 1 34 ? 92.042 97.957 65.947 1.00 56.83 38 LEU B CA 1
ATOM 2641 C C . LEU B 1 34 ? 91.335 98.056 67.305 1.00 57.32 38 LEU B C 1
ATOM 2642 O O . LEU B 1 34 ? 90.389 97.311 67.570 1.00 58.35 38 LEU B O 1
ATOM 2647 N N . LYS B 1 35 ? 91.791 98.968 68.156 1.00 57.57 39 LYS B N 1
ATOM 2648 C CA . LYS B 1 35 ? 91.229 99.096 69.505 1.00 57.48 39 LYS B CA 1
ATOM 2649 C C . LYS B 1 35 ? 89.992 99.991 69.546 1.00 57.04 39 LYS B C 1
ATOM 2650 O O . LYS B 1 35 ? 88.917 99.552 69.965 1.00 57.06 39 LYS B O 1
ATOM 2653 N N . THR B 1 36 ? 90.146 101.233 69.092 1.00 56.60 40 THR B N 1
ATOM 2654 C CA . THR B 1 36 ? 89.081 102.235 69.170 1.00 56.25 40 THR B CA 1
ATOM 2655 C C . THR B 1 36 ? 87.897 101.967 68.236 1.00 55.73 40 THR B C 1
ATOM 2656 O O . THR B 1 36 ? 86.812 102.502 68.449 1.00 55.05 40 THR B O 1
ATOM 2660 N N . GLU B 1 37 ? 88.108 101.144 67.209 1.00 55.13 41 GLU B N 1
ATOM 2661 C CA . GLU B 1 37 ? 87.046 100.815 66.253 1.00 54.92 41 GLU B CA 1
ATOM 2662 C C . GLU B 1 37 ? 86.889 99.303 66.068 1.00 54.50 41 GLU B C 1
ATOM 2663 O O . GLU B 1 37 ? 86.515 98.843 64.988 1.00 54.91 41 GLU B O 1
ATOM 2669 N N . LYS B 1 38 ? 87.159 98.538 67.127 1.00 53.86 42 LYS B N 1
ATOM 2670 C CA . LYS B 1 38 ? 87.078 97.073 67.081 1.00 53.31 42 LYS B CA 1
ATOM 2671 C C . LYS B 1 38 ? 85.704 96.585 66.618 1.00 52.05 42 LYS B C 1
ATOM 2672 O O . LYS B 1 38 ? 85.611 95.638 65.832 1.00 51.90 42 LYS B O 1
ATOM 2678 N N A SER B 1 39 ? 84.659 97.250 67.110 0.50 51.54 43 SER B N 1
ATOM 2679 N N B SER B 1 39 ? 84.655 97.244 67.103 0.50 51.60 43 SER B N 1
ATOM 2680 C CA A SER B 1 39 ? 83.267 96.928 66.793 0.50 50.76 43 SER B CA 1
ATOM 2681 C CA B SER B 1 39 ? 83.274 96.895 66.772 0.50 50.87 43 SER B CA 1
ATOM 2682 C C A SER B 1 39 ? 82.947 97.138 65.309 0.50 50.47 43 SER B C 1
ATOM 2683 C C B SER B 1 39 ? 82.949 97.131 65.296 0.50 50.53 43 SER B C 1
ATOM 2684 O O A SER B 1 39 ? 82.239 96.332 64.703 0.50 49.82 43 SER B O 1
ATOM 2685 O O B SER B 1 39 ? 82.235 96.337 64.681 0.50 49.90 43 SER B O 1
ATOM 2690 N N . LYS B 1 40 ? 83.479 98.222 64.743 1.00 50.19 44 LYS B N 1
ATOM 2691 C CA . LYS B 1 40 ? 83.306 98.559 63.327 1.00 49.69 44 LYS B CA 1
ATOM 2692 C C . LYS B 1 40 ? 84.019 97.531 62.447 1.00 47.65 44 LYS B C 1
ATOM 2693 O O . LYS B 1 40 ? 83.468 97.070 61.447 1.00 48.49 44 LYS B O 1
ATOM 2699 N N . LEU B 1 41 ? 85.254 97.196 62.824 1.00 44.46 45 LEU B N 1
ATOM 2700 C CA . LEU B 1 41 ? 86.023 96.137 62.182 1.00 41.04 45 LEU B CA 1
ATOM 2701 C C . LEU B 1 41 ? 85.214 94.832 62.158 1.00 39.97 45 LEU B C 1
ATOM 2702 O O . LEU B 1 41 ? 84.963 94.277 61.088 1.00 38.60 45 LEU B O 1
ATOM 2707 N N . LEU B 1 42 ? 84.778 94.380 63.336 1.00 38.85 46 LEU B N 1
ATOM 2708 C CA . LEU B 1 42 ? 84.028 93.134 63.466 1.00 37.84 46 LEU B CA 1
ATOM 2709 C C . LEU B 1 42 ? 82.756 93.091 62.635 1.00 37.60 46 LEU B C 1
ATOM 2710 O O . LEU B 1 42 ? 82.477 92.074 61.989 1.00 37.30 46 LEU B O 1
ATOM 2715 N N A SER B 1 43 ? 81.990 94.182 62.645 0.50 37.17 47 SER B N 1
ATOM 2716 N N B SER B 1 43 ? 81.991 94.182 62.651 0.50 36.69 47 SER B N 1
ATOM 2717 C CA A SER B 1 43 ? 80.737 94.238 61.886 0.50 37.67 47 SER B CA 1
ATOM 2718 C CA B SER B 1 43 ? 80.743 94.251 61.889 0.50 36.68 47 SER B CA 1
ATOM 2719 C C A SER B 1 43 ? 80.981 94.288 60.382 0.50 37.17 47 SER B C 1
ATOM 2720 C C B SER B 1 43 ? 81.021 94.225 60.393 0.50 36.64 47 SER B C 1
ATOM 2721 O O A SER B 1 43 ? 80.176 93.787 59.607 0.50 37.50 47 SER B O 1
ATOM 2722 O O B SER B 1 43 ? 80.285 93.601 59.638 0.50 36.98 47 SER B O 1
ATOM 2727 N N . ASP B 1 44 ? 82.096 94.888 59.975 1.00 36.85 48 ASP B N 1
ATOM 2728 C CA . ASP B 1 44 ? 82.474 94.919 58.566 1.00 36.56 48 ASP B CA 1
ATOM 2729 C C . ASP B 1 44 ? 82.796 93.503 58.077 1.00 36.07 48 ASP B C 1
ATOM 2730 O O . ASP B 1 44 ? 82.428 93.130 56.969 1.00 36.56 48 ASP B O 1
ATOM 2735 N N . ILE B 1 45 ? 83.470 92.720 58.917 1.00 35.17 49 ILE B N 1
ATOM 2736 C CA . ILE B 1 45 ? 83.799 91.335 58.583 1.00 34.34 49 ILE B CA 1
ATOM 2737 C C . ILE B 1 45 ? 82.552 90.440 58.577 1.00 34.33 49 ILE B C 1
ATOM 2738 O O . ILE B 1 45 ? 82.396 89.598 57.701 1.00 34.17 49 ILE B O 1
ATOM 2743 N N . SER B 1 46 ? 81.658 90.633 59.540 1.00 34.37 50 SER B N 1
ATOM 2744 C CA . SER B 1 46 ? 80.448 89.809 59.615 1.00 34.76 50 SER B CA 1
ATOM 2745 C C . SER B 1 46 ? 79.430 90.186 58.536 1.00 34.66 50 SER B C 1
ATOM 2746 O O . SER B 1 46 ? 78.588 89.370 58.161 1.00 35.17 50 SER B O 1
ATOM 2749 N N . ALA B 1 47 ? 79.512 91.418 58.037 1.00 34.61 51 ALA B N 1
ATOM 2750 C CA . ALA B 1 47 ? 78.651 91.850 56.935 1.00 35.20 51 ALA B CA 1
ATOM 2751 C C . ALA B 1 47 ? 78.977 91.183 55.583 1.00 35.48 51 ALA B C 1
ATOM 2752 O O . ALA B 1 47 ? 78.136 91.189 54.686 1.00 36.56 51 ALA B O 1
ATOM 2754 N N . ARG B 1 48 ? 80.175 90.613 55.429 1.00 35.46 52 ARG B N 1
ATOM 2755 C CA . ARG B 1 48 ? 80.514 89.898 54.184 1.00 35.34 52 ARG B CA 1
ATOM 2756 C C . ARG B 1 48 ? 79.760 88.587 54.092 1.00 35.22 52 ARG B C 1
ATOM 2757 O O . ARG B 1 48 ? 79.531 87.912 55.107 1.00 34.94 52 ARG B O 1
ATOM 2765 N N . LEU B 1 49 ? 79.388 88.225 52.869 1.00 34.28 53 LEU B N 1
ATOM 2766 C CA . LEU B 1 49 ? 78.689 86.972 52.643 1.00 34.30 53 LEU B CA 1
ATOM 2767 C C . LEU B 1 49 ? 79.660 85.809 52.765 1.00 33.63 53 LEU B C 1
ATOM 2768 O O . LEU B 1 49 ? 80.718 85.787 52.139 1.00 34.23 53 LEU B O 1
ATOM 2773 N N . TRP B 1 50 ? 79.280 84.848 53.591 1.00 33.56 54 TRP B N 1
ATOM 2774 C CA . TRP B 1 50 ? 80.152 83.754 53.981 1.00 32.66 54 TRP B CA 1
ATOM 2775 C C . TRP B 1 50 ? 79.566 82.488 53.407 1.00 32.69 54 TRP B C 1
ATOM 2776 O O . TRP B 1 50 ? 78.400 82.185 53.643 1.00 32.88 54 TRP B O 1
ATOM 2787 N N . PHE B 1 51 ? 80.365 81.765 52.625 1.00 32.52 55 PHE B N 1
ATOM 2788 C CA . PHE B 1 51 ? 79.926 80.489 52.069 1.00 31.94 55 PHE B CA 1
ATOM 2789 C C . PHE B 1 51 ? 80.834 79.378 52.564 1.00 31.65 55 PHE B C 1
ATOM 2790 O O . PHE B 1 51 ? 82.062 79.418 52.376 1.00 31.94 55 PHE B O 1
ATOM 2798 N N . THR B 1 52 ? 80.225 78.411 53.233 1.00 30.20 56 THR B N 1
ATOM 2799 C CA . THR B 1 52 ? 80.958 77.269 53.759 1.00 30.28 56 THR B CA 1
ATOM 2800 C C . THR B 1 52 ? 80.560 76.012 53.002 1.00 30.88 56 THR B C 1
ATOM 2801 O O . THR B 1 52 ? 79.612 76.025 52.199 1.00 30.88 56 THR B O 1
ATOM 2805 N N . TYR B 1 53 ? 81.269 74.923 53.286 1.00 31.50 57 TYR B N 1
ATOM 2806 C CA . TYR B 1 53 ? 80.803 73.583 52.949 1.00 32.36 57 TYR B CA 1
ATOM 2807 C C . TYR B 1 53 ? 79.335 73.445 53.320 1.00 32.95 57 TYR B C 1
ATOM 2808 O O . TYR B 1 53 ? 78.889 73.975 54.363 1.00 32.20 57 TYR B O 1
ATOM 2817 N N . ARG B 1 54 ? 78.592 72.716 52.489 1.00 33.14 58 ARG B N 1
ATOM 2818 C CA . ARG B 1 54 ? 77.220 72.353 52.815 1.00 32.62 58 ARG B CA 1
ATOM 2819 C C . ARG B 1 54 ? 77.014 70.846 52.671 1.00 34.26 58 ARG B C 1
ATOM 2820 O O . ARG B 1 54 ? 77.810 70.151 52.024 1.00 33.72 58 ARG B O 1
ATOM 2828 N N . ARG B 1 55 ? 75.948 70.342 53.287 1.00 35.17 59 ARG B N 1
ATOM 2829 C CA . ARG B 1 55 ? 75.584 68.929 53.185 1.00 36.33 59 ARG B CA 1
ATOM 2830 C C . ARG B 1 55 ? 74.080 68.798 52.964 1.00 35.68 59 ARG B C 1
ATOM 2831 O O . ARG B 1 55 ? 73.327 69.741 53.213 1.00 35.81 59 ARG B O 1
ATOM 2839 N N . LYS B 1 56 ? 73.664 67.627 52.488 1.00 35.34 60 LYS B N 1
ATOM 2840 C CA . LYS B 1 56 ? 72.256 67.321 52.227 1.00 35.29 60 LYS B CA 1
ATOM 2841 C C . LYS B 1 56 ? 71.631 68.177 51.119 1.00 34.47 60 LYS B C 1
ATOM 2842 O O . LYS B 1 56 ? 70.440 68.442 51.138 1.00 34.71 60 LYS B O 1
ATOM 2848 N N . PHE B 1 57 ? 72.431 68.624 50.154 1.00 34.59 61 PHE B N 1
ATOM 2849 C CA . PHE B 1 57 ? 71.841 69.192 48.949 1.00 33.92 61 PHE B CA 1
ATOM 2850 C C . PHE B 1 57 ? 71.636 68.078 47.909 1.00 34.33 61 PHE B C 1
ATOM 2851 O O . PHE B 1 57 ? 72.071 66.950 48.122 1.00 33.88 61 PHE B O 1
ATOM 2859 N N . SER B 1 58 ? 70.952 68.379 46.809 1.00 35.03 62 SER B N 1
ATOM 2860 C CA . SER B 1 58 ? 70.663 67.358 45.801 1.00 36.42 62 SER B CA 1
ATOM 2861 C C . SER B 1 58 ? 71.960 66.894 45.118 1.00 36.81 62 SER B C 1
ATOM 2862 O O . SER B 1 58 ? 72.801 67.730 44.766 1.00 37.69 62 SER B O 1
ATOM 2865 N N . PRO B 1 59 ? 72.151 65.560 44.974 1.00 36.39 63 PRO B N 1
ATOM 2866 C CA . PRO B 1 59 ? 73.402 65.037 44.414 1.00 35.59 63 PRO B CA 1
ATOM 2867 C C . PRO B 1 59 ? 73.791 65.744 43.117 1.00 34.70 63 PRO B C 1
ATOM 2868 O O . PRO B 1 59 ? 72.987 65.821 42.194 1.00 35.10 63 PRO B O 1
ATOM 2872 N N . ILE B 1 60 ? 75.007 66.282 43.064 1.00 34.15 64 ILE B N 1
ATOM 2873 C CA . ILE B 1 60 ? 75.489 66.969 41.861 1.00 33.05 64 ILE B CA 1
ATOM 2874 C C . ILE B 1 60 ? 75.529 65.990 40.687 1.00 33.38 64 ILE B C 1
ATOM 2875 O O . ILE B 1 60 ? 76.174 64.946 40.771 1.00 33.32 64 ILE B O 1
ATOM 2880 N N . GLY B 1 61 ? 74.820 66.326 39.608 1.00 33.21 65 GLY B N 1
ATOM 2881 C CA . GLY B 1 61 ? 74.766 65.480 38.416 1.00 33.89 65 GLY B CA 1
ATOM 2882 C C . GLY B 1 61 ? 73.970 64.200 38.641 1.00 33.85 65 GLY B C 1
ATOM 2883 O O . GLY B 1 61 ? 74.095 63.236 37.885 1.00 33.36 65 GLY B O 1
ATOM 2884 N N . GLY B 1 62 ? 73.160 64.187 39.696 1.00 34.45 66 GLY B N 1
ATOM 2885 C CA . GLY B 1 62 ? 72.286 63.054 39.974 1.00 34.28 66 GLY B CA 1
ATOM 2886 C C . GLY B 1 62 ? 72.896 61.991 40.858 1.00 34.90 66 GLY B C 1
ATOM 2887 O O . GLY B 1 62 ? 72.250 61.531 41.791 1.00 34.56 66 GLY B O 1
ATOM 2888 N N . THR B 1 63 ? 74.127 61.577 40.557 1.00 35.12 67 THR B N 1
ATOM 2889 C CA . THR B 1 63 ? 74.788 60.534 41.349 1.00 35.45 67 THR B CA 1
ATOM 2890 C C . THR B 1 63 ? 76.088 61.008 41.983 1.00 35.86 67 THR B C 1
ATOM 2891 O O . THR B 1 63 ? 76.816 60.211 42.582 1.00 36.29 67 THR B O 1
ATOM 2895 N N . GLY B 1 64 ? 76.374 62.299 41.848 1.00 35.63 68 GLY B N 1
ATOM 2896 C CA . GLY B 1 64 ? 77.573 62.883 42.426 1.00 35.46 68 GLY B CA 1
ATOM 2897 C C . GLY B 1 64 ? 77.375 63.223 43.890 1.00 35.77 68 GLY B C 1
ATOM 2898 O O . GLY B 1 64 ? 76.433 62.751 44.514 1.00 35.78 68 GLY B O 1
ATOM 2899 N N . PRO B 1 65 ? 78.283 64.034 44.457 1.00 35.63 69 PRO B N 1
ATOM 2900 C CA . PRO B 1 65 ? 78.224 64.387 45.871 1.00 35.48 69 PRO B CA 1
ATOM 2901 C C . PRO B 1 65 ? 76.963 65.164 46.281 1.00 35.51 69 PRO B C 1
ATOM 2902 O O . PRO B 1 65 ? 76.451 65.980 45.506 1.00 36.54 69 PRO B O 1
ATOM 2906 N N . SER B 1 66 ? 76.478 64.891 47.489 1.00 33.88 70 SER B N 1
ATOM 2907 C CA . SER B 1 66 ? 75.423 65.689 48.120 1.00 34.47 70 SER B CA 1
ATOM 2908 C C . SER B 1 66 ? 76.012 66.612 49.199 1.00 33.55 70 SER B C 1
ATOM 2909 O O . SER B 1 66 ? 75.278 67.250 49.953 1.00 33.17 70 SER B O 1
ATOM 2912 N N . SER B 1 67 ? 77.345 66.662 49.253 1.00 33.73 71 SER B N 1
ATOM 2913 C CA . SER B 1 67 ? 78.090 67.539 50.151 1.00 33.61 71 SER B CA 1
ATOM 2914 C C . SER B 1 67 ? 79.424 67.849 49.507 1.00 34.34 71 SER B C 1
ATOM 2915 O O . SER B 1 67 ? 80.019 66.978 48.881 1.00 35.19 71 SER B O 1
ATOM 2918 N N . ASP B 1 68 ? 79.904 69.080 49.653 1.00 34.81 72 ASP B N 1
ATOM 2919 C CA . ASP B 1 68 ? 81.236 69.420 49.142 1.00 35.17 72 ASP B CA 1
ATOM 2920 C C . ASP B 1 68 ? 82.289 69.404 50.241 1.00 35.64 72 ASP B C 1
ATOM 2921 O O . ASP B 1 68 ? 83.456 69.742 50.001 1.00 36.26 72 ASP B O 1
ATOM 2926 N N . ALA B 1 69 ? 81.879 69.005 51.446 1.00 35.76 73 ALA B N 1
ATOM 2927 C CA . ALA B 1 69 ? 82.814 68.850 52.564 1.00 35.69 73 ALA B CA 1
ATOM 2928 C C . ALA B 1 69 ? 84.023 68.017 52.132 1.00 35.69 73 ALA B C 1
ATOM 2929 O O . ALA B 1 69 ? 83.869 66.929 51.584 1.00 35.71 73 ALA B O 1
ATOM 2931 N N . GLY B 1 70 ? 85.218 68.555 52.339 1.00 36.12 74 GLY B N 1
ATOM 2932 C CA . GLY B 1 70 ? 86.450 67.846 52.014 1.00 35.38 74 GLY B CA 1
ATOM 2933 C C . GLY B 1 70 ? 87.041 68.137 50.645 1.00 35.24 74 GLY B C 1
ATOM 2934 O O . GLY B 1 70 ? 88.189 67.774 50.393 1.00 35.60 74 GLY B O 1
ATOM 2935 N N . TRP B 1 71 ? 86.278 68.777 49.752 1.00 34.19 75 TRP B N 1
ATOM 2936 C CA . TRP B 1 71 ? 86.797 69.085 48.410 1.00 33.22 75 TRP B CA 1
ATOM 2937 C C . TRP B 1 71 ? 86.419 70.470 47.850 1.00 33.18 75 TRP B C 1
ATOM 2938 O O . TRP B 1 71 ? 87.121 71.001 46.981 1.00 32.74 75 TRP B O 1
ATOM 2949 N N . GLY B 1 72 ? 85.324 71.054 48.341 1.00 33.07 76 GLY B N 1
ATOM 2950 C CA . GLY B 1 72 ? 84.768 72.274 47.728 1.00 32.30 76 GLY B CA 1
ATOM 2951 C C . GLY B 1 72 ? 85.298 73.639 48.166 1.00 32.53 76 GLY B C 1
ATOM 2952 O O . GLY B 1 72 ? 84.757 74.667 47.749 1.00 31.41 76 GLY B O 1
ATOM 2953 N N . CYS B 1 73 ? 86.353 73.676 48.982 1.00 31.99 77 CYS B N 1
ATOM 2954 C CA . CYS B 1 73 ? 86.725 74.943 49.638 1.00 32.62 77 CYS B CA 1
ATOM 2955 C C . CYS B 1 73 ? 87.172 76.071 48.706 1.00 32.27 77 CYS B C 1
ATOM 2956 O O . CYS B 1 73 ? 86.872 77.228 48.979 1.00 31.83 77 CYS B O 1
ATOM 2959 N N . MET B 1 74 ? 87.875 75.759 47.617 1.00 32.53 78 MET B N 1
ATOM 2960 C CA . MET B 1 74 ? 88.237 76.818 46.678 1.00 33.12 78 MET B CA 1
ATOM 2961 C C . MET B 1 74 ? 87.006 77.363 45.942 1.00 32.55 78 MET B C 1
ATOM 2962 O O . MET B 1 74 ? 86.953 78.555 45.633 1.00 32.90 78 MET B O 1
ATOM 2967 N N . LEU B 1 75 ? 86.014 76.502 45.694 1.00 31.12 79 LEU B N 1
ATOM 2968 C CA . LEU B 1 75 ? 84.764 76.940 45.067 1.00 31.36 79 LEU B CA 1
ATOM 2969 C C . LEU B 1 75 ? 84.018 77.883 45.990 1.00 31.22 79 LEU B C 1
ATOM 2970 O O . LEU B 1 75 ? 83.505 78.918 45.558 1.00 31.39 79 LEU B O 1
ATOM 2975 N N . ARG B 1 76 ? 83.983 77.520 47.267 1.00 30.30 80 ARG B N 1
ATOM 2976 C CA . ARG B 1 76 ? 83.408 78.363 48.303 1.00 30.47 80 ARG B CA 1
ATOM 2977 C C . ARG B 1 76 ? 84.077 79.733 48.371 1.00 30.45 80 ARG B C 1
ATOM 2978 O O . ARG B 1 76 ? 83.393 80.746 48.465 1.00 31.34 80 ARG B O 1
ATOM 2986 N N . CYS B 1 77 ? 85.408 79.764 48.302 1.00 29.53 81 CYS B N 1
ATOM 2987 C CA . CYS B 1 77 ? 86.147 81.028 48.306 1.00 29.53 81 CYS B CA 1
ATOM 2988 C C . CYS B 1 77 ? 85.870 81.874 47.051 1.00 29.93 81 CYS B C 1
ATOM 2989 O O . CYS B 1 77 ? 85.730 83.100 47.140 1.00 29.83 81 CYS B O 1
ATOM 2992 N N . GLY B 1 78 ? 85.798 81.214 45.893 1.00 29.25 82 GLY B N 1
ATOM 2993 C CA . GLY B 1 78 ? 85.362 81.858 44.659 1.00 29.73 82 GLY B CA 1
ATOM 2994 C C . GLY B 1 78 ? 83.978 82.485 44.802 1.00 30.46 82 GLY B C 1
ATOM 2995 O O . GLY B 1 78 ? 83.761 83.614 44.370 1.00 30.66 82 GLY B O 1
ATOM 2996 N N . GLN B 1 79 ? 83.042 81.750 45.409 1.00 30.47 83 GLN B N 1
ATOM 2997 C CA . GLN B 1 79 ? 81.700 82.280 45.693 1.00 31.12 83 GLN B CA 1
ATOM 2998 C C . GLN B 1 79 ? 81.731 83.544 46.560 1.00 30.88 83 GLN B C 1
ATOM 2999 O O . GLN B 1 79 ? 81.045 84.517 46.267 1.00 31.83 83 GLN B O 1
ATOM 3005 N N . MET B 1 80 ? 82.532 83.527 47.618 1.00 30.46 84 MET B N 1
ATOM 3006 C CA . MET B 1 80 ? 82.651 84.680 48.521 1.00 30.82 84 MET B CA 1
ATOM 3007 C C . MET B 1 80 ? 83.239 85.918 47.829 1.00 31.04 84 MET B C 1
ATOM 3008 O O . MET B 1 80 ? 82.780 87.036 48.057 1.00 30.94 84 MET B O 1
ATOM 3013 N N . MET B 1 81 ? 84.240 85.712 46.976 1.00 30.53 85 MET B N 1
ATOM 3014 C CA . MET B 1 81 ? 84.815 86.818 46.216 1.00 31.27 85 MET B CA 1
ATOM 3015 C C . MET B 1 81 ? 83.805 87.394 45.214 1.00 30.97 85 MET B C 1
ATOM 3016 O O . MET B 1 81 ? 83.653 88.613 45.098 1.00 30.46 85 MET B O 1
ATOM 3021 N N . LEU B 1 82 ? 83.113 86.514 44.499 1.00 31.51 86 LEU B N 1
ATOM 3022 C CA . LEU B 1 82 ? 82.139 86.956 43.516 1.00 31.90 86 LEU B CA 1
ATOM 3023 C C . LEU B 1 82 ? 80.982 87.699 44.186 1.00 32.07 86 LEU B C 1
ATOM 3024 O O . LEU B 1 82 ? 80.583 88.774 43.726 1.00 32.41 86 LEU B O 1
ATOM 3029 N N . ALA B 1 83 ? 80.456 87.122 45.265 1.00 31.74 87 ALA B N 1
ATOM 3030 C CA . ALA B 1 83 ? 79.362 87.733 46.021 1.00 32.51 87 ALA B CA 1
ATOM 3031 C C . ALA B 1 83 ? 79.732 89.141 46.497 1.00 32.93 87 ALA B C 1
ATOM 3032 O O . ALA B 1 83 ? 78.931 90.069 46.385 1.00 32.54 87 ALA B O 1
ATOM 3034 N N . GLN B 1 84 ? 80.948 89.293 47.021 1.00 33.08 88 GLN B N 1
ATOM 3035 C CA . GLN B 1 84 ? 81.426 90.610 47.451 1.00 33.56 88 GLN B CA 1
ATOM 3036 C C . GLN B 1 84 ? 81.396 91.621 46.294 1.00 33.70 88 GLN B C 1
ATOM 3037 O O . GLN B 1 84 ? 80.950 92.762 46.473 1.00 34.11 88 GLN B O 1
ATOM 3043 N N . ALA B 1 85 ? 81.837 91.194 45.112 1.00 33.01 89 ALA B N 1
ATOM 3044 C CA . ALA B 1 85 ? 81.751 92.024 43.899 1.00 33.07 89 ALA B CA 1
ATOM 3045 C C . ALA B 1 85 ? 80.304 92.400 43.572 1.00 33.29 89 ALA B C 1
ATOM 3046 O O . ALA B 1 85 ? 80.010 93.552 43.239 1.00 32.67 89 ALA B O 1
ATOM 3048 N N . LEU B 1 86 ? 79.403 91.427 43.697 1.00 33.47 90 LEU B N 1
ATOM 3049 C CA . LEU B 1 86 ? 77.978 91.654 43.452 1.00 34.18 90 LEU B CA 1
ATOM 3050 C C . LEU B 1 86 ? 77.352 92.607 44.485 1.00 34.84 90 LEU B C 1
ATOM 3051 O O . LEU B 1 86 ? 76.633 93.540 44.116 1.00 34.67 90 LEU B O 1
ATOM 3056 N N . ILE B 1 87 ? 77.649 92.374 45.764 1.00 35.10 91 ILE B N 1
ATOM 3057 C CA . ILE B 1 87 ? 77.222 93.261 46.854 1.00 35.59 91 ILE B CA 1
ATOM 3058 C C . ILE B 1 87 ? 77.641 94.708 46.576 1.00 36.19 91 ILE B C 1
ATOM 3059 O O . ILE B 1 87 ? 76.814 95.620 46.631 1.00 36.69 91 ILE B O 1
ATOM 3064 N N . CYS B 1 88 ? 78.912 94.907 46.249 1.00 36.13 92 CYS B N 1
ATOM 3065 C CA . CYS B 1 88 ? 79.421 96.228 45.905 1.00 36.42 92 CYS B CA 1
ATOM 3066 C C . CYS B 1 88 ? 78.761 96.826 44.663 1.00 37.26 92 CYS B C 1
ATOM 3067 O O . CYS B 1 88 ? 78.468 98.024 44.640 1.00 37.54 92 CYS B O 1
ATOM 3070 N N . ARG B 1 89 ? 78.525 95.998 43.642 1.00 37.57 93 ARG B N 1
ATOM 3071 C CA . ARG B 1 89 ? 77.919 96.459 42.392 1.00 37.78 93 ARG B CA 1
ATOM 3072 C C . ARG B 1 89 ? 76.557 97.112 42.633 1.00 38.02 93 ARG B C 1
ATOM 3073 O O . ARG B 1 89 ? 76.299 98.207 42.127 1.00 38.19 93 ARG B O 1
ATOM 3081 N N . HIS B 1 90 ? 75.716 96.449 43.427 1.00 37.69 94 HIS B N 1
ATOM 3082 C CA . HIS B 1 90 ? 74.327 96.863 43.632 1.00 37.92 94 HIS B CA 1
ATOM 3083 C C . HIS B 1 90 ? 74.070 97.684 44.890 1.00 38.58 94 HIS B C 1
ATOM 3084 O O . HIS B 1 90 ? 73.246 98.606 44.872 1.00 38.86 94 HIS B O 1
ATOM 3091 N N . LEU B 1 91 ? 74.755 97.334 45.975 1.00 38.79 95 LEU B N 1
ATOM 3092 C CA . LEU B 1 91 ? 74.466 97.892 47.290 1.00 40.06 95 LEU B CA 1
ATOM 3093 C C . LEU B 1 91 ? 75.563 98.809 47.809 1.00 41.19 95 LEU B C 1
ATOM 3094 O O . LEU B 1 91 ? 75.334 99.597 48.739 1.00 41.08 95 LEU B O 1
ATOM 3099 N N . GLY B 1 92 ? 76.754 98.701 47.219 1.00 42.18 96 GLY B N 1
ATOM 3100 C CA . GLY B 1 92 ? 77.901 99.508 47.634 1.00 43.38 96 GLY B CA 1
ATOM 3101 C C . GLY B 1 92 ? 78.694 98.881 48.763 1.00 45.08 96 GLY B C 1
ATOM 3102 O O . GLY B 1 92 ? 78.165 98.084 49.538 1.00 43.52 96 GLY B O 1
ATOM 3103 N N . ARG B 1 93 ? 79.971 99.259 48.848 1.00 47.96 97 ARG B N 1
ATOM 3104 C CA . ARG B 1 93 ? 80.919 98.733 49.837 1.00 50.84 97 ARG B CA 1
ATOM 3105 C C . ARG B 1 93 ? 80.535 99.059 51.286 1.00 52.64 97 ARG B C 1
ATOM 3106 O O . ARG B 1 93 ? 80.828 98.287 52.208 1.00 53.18 97 ARG B O 1
ATOM 3114 N N . ASP B 1 94 ? 79.874 100.193 51.484 1.00 55.25 98 ASP B N 1
ATOM 3115 C CA . ASP B 1 94 ? 79.495 100.622 52.824 1.00 57.89 98 ASP B CA 1
ATOM 3116 C C . ASP B 1 94 ? 78.195 99.992 53.359 1.00 59.52 98 ASP B C 1
ATOM 3117 O O . ASP B 1 94 ? 77.862 100.163 54.536 1.00 59.39 98 ASP B O 1
ATOM 3122 N N . TRP B 1 95 ? 77.480 99.253 52.507 1.00 61.21 99 TRP B N 1
ATOM 3123 C CA . TRP B 1 95 ? 76.244 98.569 52.911 1.00 63.45 99 TRP B CA 1
ATOM 3124 C C . TRP B 1 95 ? 76.487 97.506 53.993 1.00 63.60 99 TRP B C 1
ATOM 3125 O O . TRP B 1 95 ? 77.530 96.853 53.998 1.00 63.66 99 TRP B O 1
ATOM 3136 N N . SER B 1 96 ? 75.521 97.339 54.900 1.00 63.79 100 SER B N 1
ATOM 3137 C CA . SER B 1 96 ? 75.537 96.235 55.873 1.00 63.93 100 SER B CA 1
ATOM 3138 C C . SER B 1 96 ? 74.149 95.643 56.098 1.00 64.15 100 SER B C 1
ATOM 3139 O O . SER B 1 96 ? 73.143 96.376 56.117 1.00 64.49 100 SER B O 1
ATOM 3142 N N . TRP B 1 97 ? 74.102 94.323 56.303 1.00 64.01 101 TRP B N 1
ATOM 3143 C CA . TRP B 1 97 ? 72.824 93.616 56.461 1.00 64.11 101 TRP B CA 1
ATOM 3144 C C . TRP B 1 97 ? 72.182 93.794 57.847 1.00 65.40 101 TRP B C 1
ATOM 3145 O O . TRP B 1 97 ? 71.026 93.406 58.058 1.00 65.43 101 TRP B O 1
ATOM 3156 N N . GLU B 1 98 ? 72.924 94.415 58.764 1.00 66.72 102 GLU B N 1
ATOM 3157 C CA . GLU B 1 98 ? 72.457 94.627 60.138 1.00 69.24 102 GLU B CA 1
ATOM 3158 C C . GLU B 1 98 ? 71.959 96.042 60.445 1.00 69.73 102 GLU B C 1
ATOM 3159 O O . GLU B 1 98 ? 71.397 96.283 61.518 1.00 69.98 102 GLU B O 1
ATOM 3165 N N . LYS B 1 99 ? 72.152 96.965 59.504 1.00 71.06 103 LYS B N 1
ATOM 3166 C CA . LYS B 1 99 ? 71.873 98.388 59.745 1.00 72.52 103 LYS B CA 1
ATOM 3167 C C . LYS B 1 99 ? 70.431 98.827 59.438 1.00 72.83 103 LYS B C 1
ATOM 3168 O O . LYS B 1 99 ? 70.051 99.968 59.725 1.00 72.88 103 LYS B O 1
ATOM 3174 N N . GLN B 1 100 ? 69.635 97.917 58.874 1.00 73.04 104 GLN B N 1
ATOM 3175 C CA . GLN B 1 100 ? 68.233 98.190 58.536 1.00 73.09 104 GLN B CA 1
ATOM 3176 C C . GLN B 1 100 ? 67.390 96.910 58.537 1.00 73.07 104 GLN B C 1
ATOM 3177 O O . GLN B 1 100 ? 67.915 95.809 58.344 1.00 72.82 104 GLN B O 1
ATOM 3183 N N . LYS B 1 101 ? 66.085 97.059 58.764 1.00 73.01 105 LYS B N 1
ATOM 3184 C CA . LYS B 1 101 ? 65.169 95.916 58.724 1.00 73.00 105 LYS B CA 1
ATOM 3185 C C . LYS B 1 101 ? 64.783 95.562 57.284 1.00 72.62 105 LYS B C 1
ATOM 3186 O O . LYS B 1 101 ? 65.022 94.436 56.833 1.00 73.20 105 LYS B O 1
ATOM 3192 N N . GLU B 1 102 ? 64.198 96.525 56.571 1.00 71.79 106 GLU B N 1
ATOM 3193 C CA . GLU B 1 102 ? 63.772 96.319 55.184 1.00 70.88 106 GLU B CA 1
ATOM 3194 C C . GLU B 1 102 ? 64.973 96.270 54.230 1.00 69.92 106 GLU B C 1
ATOM 3195 O O . GLU B 1 102 ? 65.546 97.302 53.860 1.00 69.89 106 GLU B O 1
ATOM 3201 N N . GLN B 1 103 ? 65.359 95.052 53.861 1.00 68.60 107 GLN B N 1
ATOM 3202 C CA . GLN B 1 103 ? 66.481 94.837 52.952 1.00 67.38 107 GLN B CA 1
ATOM 3203 C C . GLN B 1 103 ? 66.121 95.216 51.518 1.00 66.02 107 GLN B C 1
ATOM 3204 O O . GLN B 1 103 ? 64.996 94.955 51.070 1.00 65.81 107 GLN B O 1
ATOM 3210 N N . PRO B 1 104 ? 67.070 95.849 50.798 1.00 64.63 108 PRO B N 1
ATOM 3211 C CA . PRO B 1 104 ? 66.931 96.068 49.359 1.00 63.44 108 PRO B CA 1
ATOM 3212 C C . PRO B 1 104 ? 66.735 94.736 48.649 1.00 61.55 108 PRO B C 1
ATOM 3213 O O . PRO B 1 104 ? 67.346 93.738 49.042 1.00 61.12 108 PRO B O 1
ATOM 3217 N N . LYS B 1 105 ? 65.886 94.728 47.622 1.00 59.49 109 LYS B N 1
ATOM 3218 C CA . LYS B 1 105 ? 65.577 93.513 46.864 1.00 57.92 109 LYS B CA 1
ATOM 3219 C C . LYS B 1 105 ? 66.822 92.829 46.288 1.00 55.88 109 LYS B C 1
ATOM 3220 O O . LYS B 1 105 ? 66.861 91.604 46.184 1.00 55.66 109 LYS B O 1
ATOM 3226 N N . GLU B 1 106 ? 67.827 93.628 45.928 1.00 53.64 110 GLU B N 1
ATOM 3227 C CA . GLU B 1 106 ? 69.060 93.125 45.323 1.00 51.74 110 GLU B CA 1
ATOM 3228 C C . GLU B 1 106 ? 69.811 92.152 46.223 1.00 49.64 110 GLU B C 1
ATOM 3229 O O . GLU B 1 106 ? 70.441 91.201 45.741 1.00 50.19 110 GLU B O 1
ATOM 3235 N N . TYR B 1 107 ? 69.751 92.392 47.528 1.00 46.49 111 TYR B N 1
ATOM 3236 C CA . TYR B 1 107 ? 70.476 91.570 48.492 1.00 43.61 111 TYR B CA 1
ATOM 3237 C C . TYR B 1 107 ? 70.061 90.106 48.403 1.00 42.13 111 TYR B C 1
ATOM 3238 O O . TYR B 1 107 ? 70.891 89.220 48.194 1.00 40.98 111 TYR B O 1
ATOM 3247 N N . GLN B 1 108 ? 68.763 89.871 48.550 1.00 40.39 112 GLN B N 1
ATOM 3248 C CA . GLN B 1 108 ? 68.193 88.534 48.489 1.00 39.54 112 GLN B CA 1
ATOM 3249 C C . GLN B 1 108 ? 68.447 87.854 47.124 1.00 38.72 112 GLN B C 1
ATOM 3250 O O . GLN B 1 108 ? 68.765 86.660 47.062 1.00 37.60 112 GLN B O 1
ATOM 3256 N N . ARG B 1 109 ? 68.325 88.624 46.043 1.00 37.98 113 ARG B N 1
ATOM 3257 C CA . ARG B 1 109 ? 68.589 88.121 44.703 1.00 38.00 113 ARG B CA 1
ATOM 3258 C C . ARG B 1 109 ? 70.059 87.691 44.526 1.00 37.76 113 ARG B C 1
ATOM 3259 O O . ARG B 1 109 ? 70.337 86.648 43.918 1.00 37.53 113 ARG B O 1
ATOM 3267 N N . ILE B 1 110 ? 70.984 88.498 45.052 1.00 37.13 114 ILE B N 1
ATOM 3268 C CA . ILE B 1 110 ? 72.406 88.149 45.044 1.00 36.33 114 ILE B CA 1
ATOM 3269 C C . ILE B 1 110 ? 72.622 86.843 45.803 1.00 35.82 114 ILE B C 1
ATOM 3270 O O . ILE B 1 110 ? 73.111 85.867 45.243 1.00 36.74 114 ILE B O 1
ATOM 3275 N N . LEU B 1 111 ? 72.244 86.829 47.074 1.00 35.28 115 LEU B N 1
ATOM 3276 C CA . LEU B 1 111 ? 72.426 85.662 47.923 1.00 35.13 115 LEU B CA 1
ATOM 3277 C C . LEU B 1 111 ? 71.910 84.382 47.258 1.00 35.38 115 LEU B C 1
ATOM 3278 O O . LEU B 1 111 ? 72.598 83.356 47.279 1.00 34.94 115 LEU B O 1
ATOM 3283 N N . GLN B 1 112 ? 70.713 84.457 46.666 1.00 34.93 116 GLN B N 1
ATOM 3284 C CA . GLN B 1 112 ? 70.056 83.286 46.094 1.00 35.21 116 GLN B CA 1
ATOM 3285 C C . GLN B 1 112 ? 70.776 82.674 44.884 1.00 35.22 116 GLN B C 1
ATOM 3286 O O . GLN B 1 112 ? 70.561 81.502 44.582 1.00 34.44 116 GLN B O 1
ATOM 3292 N N . CYS B 1 113 ? 71.642 83.456 44.225 1.00 35.06 117 CYS B N 1
ATOM 3293 C CA . CYS B 1 113 ? 72.524 82.949 43.156 1.00 34.71 117 CYS B CA 1
ATOM 3294 C C . CYS B 1 113 ? 73.514 81.885 43.646 1.00 34.63 117 CYS B C 1
ATOM 3295 O O . CYS B 1 113 ? 74.081 81.138 42.845 1.00 33.95 117 CYS B O 1
ATOM 3298 N N . PHE B 1 114 ? 73.729 81.821 44.960 1.00 34.19 118 PHE B N 1
ATOM 3299 C CA . PHE B 1 114 ? 74.783 80.969 45.519 1.00 34.20 118 PHE B CA 1
ATOM 3300 C C . PHE B 1 114 ? 74.234 79.779 46.305 1.00 34.46 118 PHE B C 1
ATOM 3301 O O . PHE B 1 114 ? 75.002 79.007 46.912 1.00 34.47 118 PHE B O 1
ATOM 3309 N N . LEU B 1 115 ? 72.912 79.620 46.273 1.00 33.34 119 LEU B N 1
ATOM 3310 C CA . LEU B 1 115 ? 72.259 78.497 46.937 1.00 33.72 119 LEU B CA 1
ATOM 3311 C C . LEU B 1 115 ? 72.671 77.189 46.276 1.00 34.16 119 LEU B C 1
ATOM 3312 O O . LEU B 1 115 ? 73.006 77.168 45.083 1.00 34.01 119 LEU B O 1
ATOM 3317 N N . ASP B 1 116 ? 72.673 76.103 47.049 1.00 33.91 120 ASP B N 1
ATOM 3318 C CA . ASP B 1 116 ? 73.178 74.819 46.559 1.00 34.58 120 ASP B CA 1
ATOM 3319 C C . ASP B 1 116 ? 72.138 74.038 45.771 1.00 35.09 120 ASP B C 1
ATOM 3320 O O . ASP B 1 116 ? 71.698 72.970 46.190 1.00 34.73 120 ASP B O 1
ATOM 3325 N N . ARG B 1 117 ? 71.754 74.597 44.627 1.00 35.67 121 ARG B N 1
ATOM 3326 C CA . ARG B 1 117 ? 70.850 73.945 43.690 1.00 36.71 121 ARG B CA 1
ATOM 3327 C C . ARG B 1 117 ? 71.262 74.302 42.264 1.00 37.02 121 ARG B C 1
ATOM 3328 O O . ARG B 1 117 ? 71.734 75.417 42.002 1.00 36.05 121 ARG B O 1
ATOM 3336 N N . LYS B 1 118 ? 71.093 73.336 41.360 1.00 37.00 122 LYS B N 1
ATOM 3337 C CA . LYS B 1 118 ? 71.539 73.457 39.978 1.00 37.06 122 LYS B CA 1
ATOM 3338 C C . LYS B 1 118 ? 70.926 74.644 39.237 1.00 37.21 122 LYS B C 1
ATOM 3339 O O . LYS B 1 118 ? 71.541 75.190 38.320 1.00 37.51 122 LYS B O 1
ATOM 3342 N N . ASP B 1 119 ? 69.724 75.048 39.639 1.00 37.14 123 ASP B N 1
ATOM 3343 C CA . ASP B 1 119 ? 69.042 76.155 38.971 1.00 36.87 123 ASP B CA 1
ATOM 3344 C C . ASP B 1 119 ? 69.518 77.542 39.432 1.00 36.52 123 ASP B C 1
ATOM 3345 O O . ASP B 1 119 ? 69.044 78.554 38.920 1.00 36.71 123 ASP B O 1
ATOM 3350 N N . CYS B 1 120 ? 70.465 77.588 40.369 1.00 36.19 124 CYS B N 1
ATOM 3351 C CA . CYS B 1 120 ? 71.092 78.855 40.764 1.00 36.25 124 CYS B CA 1
ATOM 3352 C C . CYS B 1 120 ? 72.464 79.014 40.098 1.00 36.19 124 CYS B C 1
ATOM 3353 O O . CYS B 1 120 ? 73.304 78.104 40.153 1.00 36.17 124 CYS B O 1
ATOM 3356 N N . CYS B 1 121 ? 72.684 80.169 39.474 1.00 36.27 125 CYS B N 1
ATOM 3357 C CA . CYS B 1 121 ? 73.765 80.316 38.495 1.00 36.77 125 CYS B CA 1
ATOM 3358 C C . CYS B 1 121 ? 75.161 80.163 39.064 1.00 36.30 125 CYS B C 1
ATOM 3359 O O . CYS B 1 121 ? 76.051 79.712 38.354 1.00 35.99 125 CYS B O 1
ATOM 3362 N N . TYR B 1 122 ? 75.354 80.527 40.332 1.00 35.83 126 TYR B N 1
ATOM 3363 C CA . TYR B 1 122 ? 76.674 80.375 40.962 1.00 35.44 126 TYR B CA 1
ATOM 3364 C C . TYR B 1 122 ? 76.701 79.294 42.063 1.00 34.51 126 TYR B C 1
ATOM 3365 O O . TYR B 1 122 ? 77.537 79.336 42.970 1.00 33.16 126 TYR B O 1
ATOM 3374 N N . SER B 1 123 ? 75.793 78.323 41.957 1.00 33.27 127 SER B N 1
ATOM 3375 C CA . SER B 1 123 ? 75.697 77.228 42.928 1.00 33.54 127 SER B CA 1
ATOM 3376 C C . SER B 1 123 ? 76.936 76.360 42.896 1.00 33.65 127 SER B C 1
ATOM 3377 O O . SER B 1 123 ? 77.667 76.359 41.901 1.00 33.57 127 SER B O 1
ATOM 3380 N N . ILE B 1 124 ? 77.155 75.611 43.975 1.00 32.82 128 ILE B N 1
ATOM 3381 C CA . ILE B 1 124 ? 78.213 74.603 44.007 1.00 33.69 128 ILE B CA 1
ATOM 3382 C C . ILE B 1 124 ? 78.080 73.641 42.808 1.00 34.86 128 ILE B C 1
ATOM 3383 O O . ILE B 1 124 ? 79.089 73.236 42.213 1.00 34.40 128 ILE B O 1
ATOM 3388 N N . HIS B 1 125 ? 76.828 73.324 42.449 1.00 33.99 129 HIS B N 1
ATOM 3389 C CA . HIS B 1 125 ? 76.487 72.455 41.322 1.00 34.90 129 HIS B CA 1
ATOM 3390 C C . HIS B 1 125 ? 77.040 73.003 40.010 1.00 35.59 129 HIS B C 1
ATOM 3391 O O . HIS B 1 125 ? 77.747 72.306 39.288 1.00 35.88 129 HIS B O 1
ATOM 3398 N N . GLN B 1 126 ? 76.727 74.263 39.720 1.00 36.65 130 GLN B N 1
ATOM 3399 C CA . GLN B 1 126 ? 77.155 74.905 38.478 1.00 37.07 130 GLN B CA 1
ATOM 3400 C C . GLN B 1 126 ? 78.670 75.102 38.428 1.00 36.83 130 GLN B C 1
ATOM 3401 O O . GLN B 1 126 ? 79.285 74.938 37.374 1.00 35.95 130 GLN B O 1
ATOM 3407 N N . MET B 1 127 ? 79.268 75.442 39.570 1.00 36.23 131 MET B N 1
ATOM 3408 C CA . MET B 1 127 ? 80.727 75.608 39.649 1.00 37.03 131 MET B CA 1
ATOM 3409 C C . MET B 1 127 ? 81.491 74.300 39.423 1.00 36.26 131 MET B C 1
ATOM 3410 O O . MET B 1 127 ? 82.473 74.272 38.668 1.00 35.53 131 MET B O 1
ATOM 3415 N N . ALA B 1 128 ? 81.039 73.232 40.080 1.00 35.37 132 ALA B N 1
ATOM 3416 C CA . ALA B 1 128 ? 81.621 71.908 39.899 1.00 35.99 132 ALA B CA 1
ATOM 3417 C C . ALA B 1 128 ? 81.432 71.412 38.469 1.00 36.09 132 ALA B C 1
ATOM 3418 O O . ALA B 1 128 ? 82.353 70.859 37.884 1.00 36.30 132 ALA B O 1
ATOM 3420 N N . GLN B 1 129 ? 80.251 71.648 37.898 1.00 37.41 133 GLN B N 1
ATOM 3421 C CA . GLN B 1 129 ? 79.971 71.280 36.510 1.00 38.10 133 GLN B CA 1
ATOM 3422 C C . GLN B 1 129 ? 80.873 72.030 35.533 1.00 37.56 133 GLN B C 1
ATOM 3423 O O . GLN B 1 129 ? 81.403 71.445 34.591 1.00 37.69 133 GLN B O 1
ATOM 3429 N N . MET B 1 130 ? 81.045 73.327 35.763 1.00 36.74 134 MET B N 1
ATOM 3430 C CA . MET B 1 130 ? 81.896 74.152 34.918 1.00 36.80 134 MET B CA 1
ATOM 3431 C C . MET B 1 130 ? 83.363 73.716 35.015 1.00 36.64 134 MET B C 1
ATOM 3432 O O . MET B 1 130 ? 84.103 73.804 34.037 1.00 36.95 134 MET B O 1
ATOM 3437 N N . GLY B 1 131 ? 83.764 73.241 36.194 1.00 35.78 135 GLY B N 1
ATOM 3438 C CA . GLY B 1 131 ? 85.098 72.699 36.413 1.00 35.43 135 GLY B CA 1
ATOM 3439 C C . GLY B 1 131 ? 85.413 71.541 35.480 1.00 35.84 135 GLY B C 1
ATOM 3440 O O . GLY B 1 131 ? 86.550 71.404 35.033 1.00 35.85 135 GLY B O 1
ATOM 3441 N N . VAL B 1 132 ? 84.408 70.710 35.185 1.00 35.29 136 VAL B N 1
ATOM 3442 C CA . VAL B 1 132 ? 84.551 69.616 34.208 1.00 34.84 136 VAL B CA 1
ATOM 3443 C C . VAL B 1 132 ? 85.041 70.111 32.842 1.00 35.13 136 VAL B C 1
ATOM 3444 O O . VAL B 1 132 ? 85.892 69.470 32.213 1.00 34.80 136 VAL B O 1
ATOM 3448 N N . GLY B 1 133 ? 84.517 71.253 32.402 1.00 35.47 137 GLY B N 1
ATOM 3449 C CA . GLY B 1 133 ? 84.964 71.891 31.162 1.00 36.71 137 GLY B CA 1
ATOM 3450 C C . GLY B 1 133 ? 86.414 72.344 31.197 1.00 37.64 137 GLY B C 1
ATOM 3451 O O . GLY B 1 133 ? 87.024 72.570 30.145 1.00 37.73 137 GLY B O 1
ATOM 3452 N N . GLU B 1 134 ? 86.962 72.481 32.407 1.00 37.63 138 GLU B N 1
ATOM 3453 C CA . GLU B 1 134 ? 88.376 72.810 32.600 1.00 38.00 138 GLU B CA 1
ATOM 3454 C C . GLU B 1 134 ? 89.202 71.549 32.836 1.00 38.37 138 GLU B C 1
ATOM 3455 O O . GLU B 1 134 ? 90.375 71.629 33.209 1.00 38.29 138 GLU B O 1
ATOM 3461 N N . GLY B 1 135 ? 88.578 70.388 32.646 1.00 38.12 139 GLY B N 1
ATOM 3462 C CA . GLY B 1 135 ? 89.275 69.111 32.781 1.00 38.00 139 GLY B CA 1
ATOM 3463 C C . GLY B 1 135 ? 89.415 68.611 34.212 1.00 37.87 139 GLY B C 1
ATOM 3464 O O . GLY B 1 135 ? 90.294 67.801 34.508 1.00 38.14 139 GLY B O 1
ATOM 3465 N N . LYS B 1 136 ? 88.531 69.079 35.087 1.00 37.33 140 LYS B N 1
ATOM 3466 C CA . LYS B 1 136 ? 88.498 68.670 36.486 1.00 37.67 140 LYS B CA 1
ATOM 3467 C C . LYS B 1 136 ? 87.189 67.958 36.816 1.00 36.98 140 LYS B C 1
ATOM 3468 O O . LYS B 1 136 ? 86.114 68.557 36.730 1.00 36.49 140 LYS B O 1
ATOM 3474 N N . SER B 1 137 ? 87.297 66.677 37.173 1.00 35.95 141 SER B N 1
ATOM 3475 C CA . SER B 1 137 ? 86.169 65.859 37.589 1.00 35.99 141 SER B CA 1
ATOM 3476 C C . SER B 1 137 ? 85.391 66.515 38.725 1.00 35.65 141 SER B C 1
ATOM 3477 O O . SER B 1 137 ? 85.981 67.153 39.599 1.00 35.24 141 SER B O 1
ATOM 3480 N N . ILE B 1 138 ? 84.069 66.356 38.709 1.00 35.42 142 ILE B N 1
ATOM 3481 C CA . ILE B 1 138 ? 83.244 66.790 39.834 1.00 35.35 142 ILE B CA 1
ATOM 3482 C C . ILE B 1 138 ? 83.751 66.113 41.108 1.00 35.52 142 ILE B C 1
ATOM 3483 O O . ILE B 1 138 ? 83.802 64.880 41.192 1.00 35.33 142 ILE B O 1
ATOM 3488 N N . GLY B 1 139 ? 84.147 66.928 42.081 1.00 35.37 143 GLY B N 1
ATOM 3489 C CA . GLY B 1 139 ? 84.674 66.414 43.337 1.00 34.92 143 GLY B CA 1
ATOM 3490 C C . GLY B 1 139 ? 86.149 66.708 43.516 1.00 35.68 143 GLY B C 1
ATOM 3491 O O . GLY B 1 139 ? 86.684 66.492 44.597 1.00 35.78 143 GLY B O 1
ATOM 3492 N N . GLU B 1 140 ? 86.813 67.179 42.454 1.00 35.23 144 GLU B N 1
ATOM 3493 C CA . GLU B 1 140 ? 88.216 67.593 42.554 1.00 36.22 144 GLU B CA 1
ATOM 3494 C C . GLU B 1 140 ? 88.335 68.991 43.151 1.00 36.24 144 GLU B C 1
ATOM 3495 O O . GLU B 1 140 ? 87.567 69.903 42.799 1.00 36.75 144 GLU B O 1
ATOM 3501 N N . TRP B 1 141 ? 89.280 69.142 44.073 1.00 36.14 145 TRP B N 1
ATOM 3502 C CA . TRP B 1 141 ? 89.772 70.449 44.477 1.00 35.91 145 TRP B CA 1
ATOM 3503 C C . TRP B 1 141 ? 90.623 70.978 43.329 1.00 36.56 145 TRP B C 1
ATOM 3504 O O . TRP B 1 141 ? 91.358 70.203 42.697 1.00 36.89 145 TRP B O 1
ATOM 3515 N N . PHE B 1 142 ? 90.517 72.278 43.047 1.00 36.31 146 PHE B N 1
ATOM 3516 C CA . PHE B 1 142 ? 91.444 72.936 42.122 1.00 35.96 146 PHE B CA 1
ATOM 3517 C C . PHE B 1 142 ? 91.784 74.359 42.550 1.00 35.82 146 PHE B C 1
ATOM 3518 O O . PHE B 1 142 ? 91.039 74.986 43.308 1.00 36.04 146 PHE B O 1
ATOM 3526 N N . GLY B 1 143 ? 92.923 74.847 42.069 1.00 34.45 147 GLY B N 1
ATOM 3527 C CA . GLY B 1 143 ? 93.478 76.114 42.513 1.00 34.51 147 GLY B CA 1
ATOM 3528 C C . GLY B 1 143 ? 92.853 77.363 41.914 1.00 34.84 147 GLY B C 1
ATOM 3529 O O . GLY B 1 143 ? 91.867 77.285 41.187 1.00 34.49 147 GLY B O 1
ATOM 3530 N N . PRO B 1 144 ? 93.423 78.531 42.242 1.00 36.02 148 PRO B N 1
ATOM 3531 C CA . PRO B 1 144 ? 92.842 79.835 41.908 1.00 37.27 148 PRO B CA 1
ATOM 3532 C C . PRO B 1 144 ? 92.683 80.137 40.409 1.00 38.10 148 PRO B C 1
ATOM 3533 O O . PRO B 1 144 ? 91.676 80.729 40.027 1.00 37.95 148 PRO B O 1
ATOM 3537 N N . ASN B 1 145 ? 93.638 79.750 39.567 1.00 39.24 149 ASN B N 1
ATOM 3538 C CA . ASN B 1 145 ? 93.455 79.997 38.137 1.00 40.57 149 ASN B CA 1
ATOM 3539 C C . ASN B 1 145 ? 92.232 79.278 37.594 1.00 40.48 149 ASN B C 1
ATOM 3540 O O . ASN B 1 145 ? 91.434 79.873 36.867 1.00 41.37 149 ASN B O 1
ATOM 3545 N N . THR B 1 146 ? 92.074 78.010 37.966 1.00 39.41 150 THR B N 1
ATOM 3546 C CA . THR B 1 146 ? 90.920 77.223 37.520 1.00 38.33 150 THR B CA 1
ATOM 3547 C C . THR B 1 146 ? 89.582 77.829 37.987 1.00 37.71 150 THR B C 1
ATOM 3548 O O . THR B 1 146 ? 88.680 78.027 37.176 1.00 38.01 150 THR B O 1
ATOM 3552 N N . VAL B 1 147 ? 89.448 78.144 39.274 1.00 37.20 151 VAL B N 1
ATOM 3553 C CA . VAL B 1 147 ? 88.208 78.779 39.740 1.00 36.41 151 VAL B CA 1
ATOM 3554 C C . VAL B 1 147 ? 87.963 80.154 39.073 1.00 35.36 151 VAL B C 1
ATOM 3555 O O . VAL B 1 147 ? 86.818 80.522 38.801 1.00 36.05 151 VAL B O 1
ATOM 3559 N N . ALA B 1 148 ? 89.032 80.900 38.800 1.00 34.83 152 ALA B N 1
ATOM 3560 C CA . ALA B 1 148 ? 88.923 82.161 38.042 1.00 34.41 152 ALA B CA 1
ATOM 3561 C C . ALA B 1 148 ? 88.300 81.910 36.662 1.00 34.58 152 ALA B C 1
ATOM 3562 O O . ALA B 1 148 ? 87.407 82.644 36.238 1.00 34.94 152 ALA B O 1
ATOM 3564 N N . GLN B 1 149 ? 88.755 80.861 35.982 1.00 33.98 153 GLN B N 1
ATOM 3565 C CA . GLN B 1 149 ? 88.185 80.500 34.682 1.00 34.82 153 GLN B CA 1
ATOM 3566 C C . GLN B 1 149 ? 86.731 80.026 34.807 1.00 34.89 153 GLN B C 1
ATOM 3567 O O . GLN B 1 149 ? 85.914 80.288 33.921 1.00 35.21 153 GLN B O 1
ATOM 3573 N N . VAL B 1 150 ? 86.427 79.320 35.903 1.00 35.33 154 VAL B N 1
ATOM 3574 C CA . VAL B 1 150 ? 85.064 78.852 36.206 1.00 35.41 154 VAL B CA 1
ATOM 3575 C C . VAL B 1 150 ? 84.117 80.047 36.392 1.00 35.77 154 VAL B C 1
ATOM 3576 O O . VAL B 1 150 ? 83.004 80.060 35.847 1.00 35.66 154 VAL B O 1
ATOM 3580 N N . LEU B 1 151 ? 84.577 81.047 37.145 1.00 35.48 155 LEU B N 1
ATOM 3581 C CA . LEU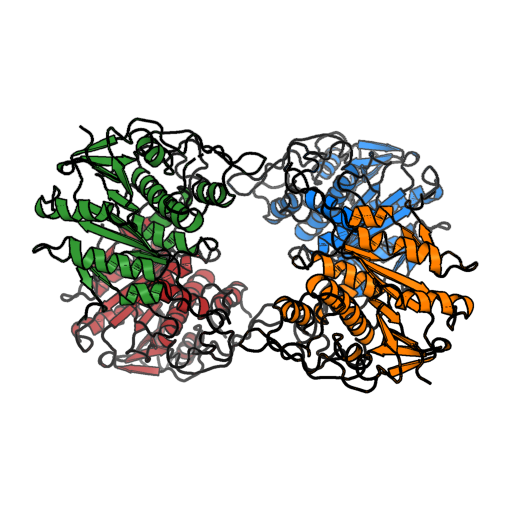 B 1 151 ? 83.811 82.272 37.370 1.00 36.49 155 LEU B CA 1
ATOM 3582 C C . LEU B 1 151 ? 83.578 83.045 36.073 1.00 36.48 155 LEU B C 1
ATOM 3583 O O . LEU B 1 151 ? 82.486 83.572 35.852 1.00 37.13 155 LEU B O 1
ATOM 3588 N N . LYS B 1 152 ? 84.611 83.123 35.235 1.00 35.88 156 LYS B N 1
ATOM 3589 C CA . LYS B 1 152 ? 84.508 83.805 33.950 1.00 35.77 156 LYS B CA 1
ATOM 3590 C C . LYS B 1 152 ? 83.405 83.175 33.107 1.00 35.76 156 LYS B C 1
ATOM 3591 O O . LYS B 1 152 ? 82.615 83.883 32.484 1.00 36.62 156 LYS B O 1
ATOM 3597 N N . LYS B 1 153 ? 83.358 81.845 33.089 1.00 35.34 157 LYS B N 1
ATOM 3598 C CA . LYS B 1 153 ? 82.384 81.144 32.264 1.00 35.84 157 LYS B CA 1
ATOM 3599 C C . LYS B 1 153 ? 80.975 81.243 32.847 1.00 35.57 157 LYS B C 1
ATOM 3600 O O . LYS B 1 153 ? 80.024 81.478 32.109 1.00 36.16 157 LYS B O 1
ATOM 3606 N N . LEU B 1 154 ? 80.837 81.076 34.157 1.00 35.54 158 LEU B N 1
ATOM 3607 C CA . LEU B 1 154 ? 79.509 81.184 34.785 1.00 36.62 158 LEU B CA 1
ATOM 3608 C C . LEU B 1 154 ? 78.872 82.565 34.609 1.00 36.57 158 LEU B C 1
ATOM 3609 O O . LEU B 1 154 ? 77.651 82.663 34.500 1.00 37.07 158 LEU B O 1
ATOM 3614 N N . ALA B 1 155 ? 79.695 83.617 34.577 1.00 36.00 159 ALA B N 1
ATOM 3615 C CA . ALA B 1 155 ? 79.207 84.988 34.393 1.00 36.05 159 ALA B CA 1
ATOM 3616 C C . ALA B 1 155 ? 78.477 85.174 33.067 1.00 36.13 159 ALA B C 1
ATOM 3617 O O . ALA B 1 155 ? 77.623 86.052 32.947 1.00 36.43 159 ALA B O 1
ATOM 3619 N N . LEU B 1 156 ? 78.806 84.335 32.083 1.00 36.32 160 LEU B N 1
ATOM 3620 C CA . LEU B 1 156 ? 78.149 84.362 30.770 1.00 36.72 160 LEU B CA 1
ATOM 3621 C C . LEU B 1 156 ? 76.664 84.037 30.861 1.00 37.00 160 LEU B C 1
ATOM 3622 O O . LEU B 1 156 ? 75.896 84.397 29.970 1.00 37.74 160 LEU B O 1
ATOM 3627 N N . PHE B 1 157 ? 76.269 83.352 31.928 1.00 37.19 161 PHE B N 1
ATOM 3628 C CA . PHE B 1 157 ? 74.887 82.899 32.104 1.00 38.48 161 PHE B CA 1
ATOM 3629 C C . PHE B 1 157 ? 74.040 83.835 32.966 1.00 39.56 161 PHE B C 1
ATOM 3630 O O . PHE B 1 157 ? 72.836 83.608 33.147 1.00 39.75 161 PHE B O 1
ATOM 3638 N N . ASP B 1 158 ? 74.678 84.878 33.496 1.00 40.40 162 ASP B N 1
ATOM 3639 C CA . ASP B 1 158 ? 74.035 85.827 34.391 1.00 41.40 162 ASP B CA 1
ATOM 3640 C C . ASP B 1 158 ? 73.728 87.127 33.653 1.00 41.98 162 ASP B C 1
ATOM 3641 O O . ASP B 1 158 ? 74.553 88.044 33.618 1.00 42.18 162 ASP B O 1
ATOM 3646 N N . GLU B 1 159 ? 72.535 87.205 33.080 1.00 43.23 163 GLU B N 1
ATOM 3647 C CA . GLU B 1 159 ? 72.107 88.398 32.351 1.00 44.93 163 GLU B CA 1
ATOM 3648 C C . GLU B 1 159 ? 71.800 89.587 33.268 1.00 44.74 163 GLU B C 1
ATOM 3649 O O . GLU B 1 159 ? 72.058 90.732 32.889 1.00 45.88 163 GLU B O 1
ATOM 3655 N N . TRP B 1 160 ? 71.264 89.325 34.462 1.00 43.85 164 TRP B N 1
ATOM 3656 C CA . TRP B 1 160 ? 71.013 90.394 35.436 1.00 43.17 164 TRP B CA 1
ATOM 3657 C C . TRP B 1 160 ? 72.267 91.240 35.654 1.00 43.33 164 TRP B C 1
ATOM 3658 O O . TRP B 1 160 ? 72.285 92.437 35.349 1.00 42.63 164 TRP B O 1
ATOM 3669 N N . ASN B 1 161 ? 73.315 90.600 36.164 1.00 43.67 165 ASN B N 1
ATOM 3670 C CA . ASN B 1 161 ? 74.564 91.282 36.481 1.00 44.41 165 ASN B CA 1
ATOM 3671 C C . ASN B 1 161 ? 75.399 91.664 35.270 1.00 45.06 165 ASN B C 1
ATOM 3672 O O . ASN B 1 161 ? 76.006 92.741 35.259 1.00 45.67 165 ASN B O 1
ATOM 3677 N N . SER B 1 162 ? 75.441 90.779 34.271 1.00 45.10 166 SER B N 1
ATOM 3678 C CA . SER B 1 162 ? 76.065 91.081 32.979 1.00 45.84 166 SER B CA 1
ATOM 3679 C C . SER B 1 162 ? 77.503 91.604 33.171 1.00 45.92 166 SER B C 1
ATOM 3680 O O . SER B 1 162 ? 77.866 92.681 32.671 1.00 46.69 166 SER B O 1
ATOM 3683 N N . LEU B 1 163 ? 78.297 90.836 33.921 1.00 44.43 167 LEU B N 1
ATOM 3684 C CA . LEU B 1 163 ? 79.658 91.211 34.283 1.00 43.16 167 LEU B CA 1
ATOM 3685 C C . LEU B 1 163 ? 80.654 90.894 33.189 1.00 41.96 167 LEU B C 1
ATOM 3686 O O . LEU B 1 163 ? 80.495 89.906 32.461 1.00 41.64 167 LEU B O 1
ATOM 3691 N N . ALA B 1 164 ? 81.682 91.735 33.089 1.00 39.82 168 ALA B N 1
ATOM 3692 C CA . ALA B 1 164 ? 82.899 91.366 32.384 1.00 38.36 168 ALA B CA 1
ATOM 3693 C C . ALA B 1 164 ? 83.818 90.727 33.416 1.00 37.03 168 ALA B C 1
ATOM 3694 O O . ALA B 1 164 ? 83.885 91.184 34.561 1.00 36.20 168 ALA B O 1
ATOM 3696 N N . VAL B 1 165 ? 84.493 89.652 33.019 1.00 35.50 169 VAL B N 1
ATOM 3697 C CA . VAL B 1 165 ? 85.467 88.991 33.879 1.00 35.05 169 VAL B CA 1
ATOM 3698 C C . VAL B 1 165 ? 86.794 88.910 33.129 1.00 35.73 169 VAL B C 1
ATOM 3699 O O . VAL B 1 165 ? 86.867 88.369 32.031 1.00 35.50 169 VAL B O 1
ATOM 3703 N N . TYR B 1 166 ? 87.835 89.485 33.710 1.00 35.61 170 TYR B N 1
ATOM 3704 C CA . TYR B 1 166 ? 89.149 89.452 33.084 1.00 35.89 170 TYR B CA 1
ATOM 3705 C C . TYR B 1 166 ? 90.056 88.628 33.971 1.00 35.60 170 TYR B C 1
ATOM 3706 O O . TYR B 1 166 ? 90.190 88.910 35.164 1.00 36.37 170 TYR B O 1
ATOM 3715 N N . VAL B 1 167 ? 90.646 87.589 33.401 1.00 35.78 171 VAL B N 1
ATOM 3716 C CA . VAL B 1 167 ? 91.634 86.797 34.125 1.00 36.16 171 VAL B CA 1
ATOM 3717 C C . VAL B 1 167 ? 92.978 86.984 33.455 1.00 37.18 171 VAL B C 1
ATOM 3718 O O . VAL B 1 167 ? 93.166 86.590 32.300 1.00 36.40 171 VAL B O 1
ATOM 3722 N N . SER B 1 168 ? 93.920 87.590 34.173 1.00 37.41 172 SER B N 1
ATOM 3723 C CA . SER B 1 168 ? 95.231 87.845 33.588 1.00 38.55 172 SER B CA 1
ATOM 3724 C C . SER B 1 168 ? 95.993 86.545 33.323 1.00 39.49 172 SER B C 1
ATOM 3725 O O . SER B 1 168 ? 95.785 85.527 34.003 1.00 39.45 172 SER B O 1
ATOM 3728 N N . MET B 1 169 ? 96.849 86.589 32.309 1.00 40.46 173 MET B N 1
ATOM 3729 C CA . MET B 1 169 ? 97.796 85.521 32.034 1.00 42.20 173 MET B CA 1
ATOM 3730 C C . MET B 1 169 ? 99.187 86.102 32.126 1.00 41.47 173 MET B C 1
ATOM 3731 O O . MET B 1 169 ? 99.374 87.302 31.886 1.00 40.84 173 MET B O 1
ATOM 3736 N N . ASP B 1 170 ? 100.156 85.256 32.476 1.00 41.19 174 ASP B N 1
ATOM 3737 C CA . ASP B 1 170 ? 101.569 85.647 32.523 1.00 41.68 174 ASP B CA 1
ATOM 3738 C C . ASP B 1 170 ? 101.792 86.915 33.367 1.00 40.94 174 ASP B C 1
ATOM 3739 O O . ASP B 1 170 ? 102.542 87.804 32.966 1.00 40.12 174 ASP B O 1
ATOM 3744 N N . ASN B 1 171 ? 101.105 87.002 34.508 1.00 40.37 175 ASN B N 1
ATOM 3745 C CA . ASN B 1 171 ? 101.245 88.121 35.458 1.00 40.75 175 ASN B CA 1
ATOM 3746 C C . ASN B 1 171 ? 101.020 89.500 34.852 1.00 39.88 175 ASN B C 1
ATOM 3747 O O . ASN B 1 171 ? 101.538 90.491 35.369 1.00 40.45 175 ASN B O 1
ATOM 3752 N N . THR B 1 172 ? 100.275 89.564 33.755 1.00 38.62 176 THR B N 1
ATOM 3753 C CA . THR B 1 172 ? 100.155 90.796 32.999 1.00 38.58 176 THR B CA 1
ATOM 3754 C C . THR B 1 172 ? 98.698 91.199 32.784 1.00 38.15 176 THR B C 1
ATOM 3755 O O . THR B 1 172 ? 97.901 90.435 32.237 1.00 38.19 176 THR B O 1
ATOM 3759 N N . VAL B 1 173 ? 98.372 92.411 33.214 1.00 37.55 177 VAL B N 1
ATOM 3760 C CA . VAL B 1 173 ? 97.045 92.980 33.006 1.00 37.41 177 VAL B CA 1
ATOM 3761 C C . VAL B 1 173 ? 97.142 93.959 31.836 1.00 37.44 177 VAL B C 1
ATOM 3762 O O . VAL B 1 173 ? 98.015 94.831 31.824 1.00 37.60 177 VAL B O 1
ATOM 3766 N N . VAL B 1 174 ? 96.262 93.795 30.852 1.00 37.07 178 VAL B N 1
ATOM 3767 C CA . VAL B 1 174 ? 96.294 94.603 29.630 1.00 37.93 178 VAL B CA 1
ATOM 3768 C C . VAL B 1 174 ? 95.112 95.586 29.575 1.00 38.41 178 VAL B C 1
ATOM 3769 O O . VAL B 1 174 ? 93.948 95.180 29.463 1.00 38.92 178 VAL B O 1
ATOM 3773 N N . ILE B 1 175 ? 95.428 96.875 29.642 1.00 38.63 179 ILE B N 1
ATOM 3774 C CA . ILE B 1 175 ? 94.421 97.941 29.699 1.00 38.96 179 ILE B CA 1
ATOM 3775 C C . ILE B 1 175 ? 93.467 97.921 28.499 1.00 39.56 179 ILE B C 1
ATOM 3776 O O . ILE B 1 175 ? 92.250 97.911 28.681 1.00 38.67 179 ILE B O 1
ATOM 3781 N N . GLU B 1 176 ? 94.016 97.888 27.286 1.00 40.08 180 GLU B N 1
ATOM 3782 C CA . GLU B 1 176 ? 93.178 97.949 26.083 1.00 41.71 180 GLU B CA 1
ATOM 3783 C C . GLU B 1 176 ? 92.262 96.730 25.915 1.00 41.03 180 GLU B C 1
ATOM 3784 O O . GLU B 1 176 ? 91.148 96.859 25.420 1.00 41.31 180 GLU B O 1
ATOM 3790 N N . ASP B 1 177 ? 92.737 95.559 26.334 1.00 40.56 181 ASP B N 1
ATOM 3791 C CA . ASP B 1 177 ? 91.922 94.353 26.312 1.00 40.80 181 ASP B CA 1
ATOM 3792 C C . ASP B 1 177 ? 90.737 94.464 27.271 1.00 40.33 181 ASP B C 1
ATOM 3793 O O . ASP B 1 177 ? 89.631 94.035 26.948 1.00 40.26 181 ASP B O 1
ATOM 3798 N N . ILE B 1 178 ? 90.971 95.048 28.445 1.00 39.88 182 ILE B N 1
ATOM 3799 C CA . ILE B 1 178 ? 89.906 95.236 29.426 1.00 39.72 182 ILE B CA 1
ATOM 3800 C C . ILE B 1 178 ? 88.851 96.221 28.914 1.00 40.23 182 ILE B C 1
ATOM 3801 O O . ILE B 1 178 ? 87.654 95.950 29.000 1.00 39.74 182 ILE B O 1
ATOM 3806 N N . LYS B 1 179 ? 89.302 97.346 28.365 1.00 40.27 183 LYS B N 1
ATOM 3807 C CA . LYS B 1 179 ? 88.389 98.355 27.834 1.00 41.33 183 LYS B CA 1
ATOM 3808 C C . LYS B 1 179 ? 87.542 97.823 26.676 1.00 41.40 183 LYS B C 1
ATOM 3809 O O . LYS B 1 179 ? 86.364 98.151 26.580 1.00 40.76 183 LYS B O 1
ATOM 3815 N N . LYS B 1 180 ? 88.137 96.985 25.829 1.00 41.99 184 LYS B N 1
ATOM 3816 C CA . LYS B 1 180 ? 87.397 96.303 24.764 1.00 43.99 184 LYS B CA 1
ATOM 3817 C C . LYS B 1 180 ? 86.353 95.336 25.333 1.00 46.18 184 LYS B C 1
ATOM 3818 O O . LYS B 1 180 ? 85.237 95.257 24.844 1.00 45.76 184 LYS B O 1
ATOM 3824 N N . MET B 1 181 ? 86.728 94.635 26.395 1.00 50.12 185 MET B N 1
ATOM 3825 C CA . MET B 1 181 ? 85.856 93.698 27.097 1.00 53.98 185 MET B CA 1
ATOM 3826 C C . MET B 1 181 ? 84.677 94.402 27.781 1.00 54.75 185 MET B C 1
ATOM 3827 O O . MET B 1 181 ? 83.577 93.850 27.859 1.00 54.92 185 MET B O 1
ATOM 3832 N N . CYS B 1 182 ? 84.902 95.627 28.253 1.00 55.20 186 CYS B N 1
ATOM 3833 C CA . CYS B 1 182 ? 83.919 96.317 29.088 1.00 56.60 186 CYS B CA 1
ATOM 3834 C C . CYS B 1 182 ? 83.041 97.325 28.355 1.00 57.61 186 CYS B C 1
ATOM 3835 O O . CYS B 1 182 ? 81.929 97.615 28.792 1.00 57.33 186 CYS B O 1
ATOM 3838 N N . ARG B 1 183 ? 83.548 97.857 27.248 1.00 58.90 187 ARG B N 1
ATOM 3839 C CA . ARG B 1 183 ? 82.811 98.834 26.468 1.00 60.04 187 ARG B CA 1
ATOM 3840 C C . ARG B 1 183 ? 81.781 98.119 25.601 1.00 60.59 187 ARG B C 1
ATOM 3841 O O . ARG B 1 183 ? 82.108 97.191 24.848 1.00 60.54 187 ARG B O 1
ATOM 3849 N N . VAL B 1 184 ? 80.530 98.541 25.746 1.00 60.69 188 VAL B N 1
ATOM 3850 C CA . VAL B 1 184 ? 79.434 97.976 24.971 1.00 61.26 188 VAL B CA 1
ATOM 3851 C C . VAL B 1 184 ? 78.853 99.023 24.024 1.00 61.15 188 VAL B C 1
ATOM 3852 O O . VAL B 1 184 ? 78.608 100.166 24.415 1.00 60.75 188 VAL B O 1
ATOM 3856 N N . LEU B 1 185 ? 78.687 98.616 22.766 1.00 61.21 189 LEU B N 1
ATOM 3857 C CA . LEU B 1 185 ? 78.134 99.460 21.716 1.00 61.62 189 LEU B CA 1
ATOM 3858 C C . LEU B 1 185 ? 76.768 100.006 22.128 1.00 61.34 189 LEU B C 1
ATOM 3859 O O . LEU B 1 185 ? 76.019 99.324 22.833 1.00 61.42 189 LEU B O 1
ATOM 3864 N N . PRO B 1 186 ? 76.437 101.239 21.697 1.00 61.13 190 PRO B N 1
ATOM 3865 C CA . PRO B 1 186 ? 75.088 101.758 21.935 1.00 61.07 190 PRO B CA 1
ATOM 3866 C C . PRO B 1 186 ? 74.026 100.846 21.319 1.00 61.39 190 PRO B C 1
ATOM 3867 O O . PRO B 1 186 ? 74.278 100.214 20.287 1.00 61.19 190 PRO B O 1
ATOM 3871 N N . LEU B 1 187 ? 72.858 100.766 21.954 1.00 61.91 191 LEU B N 1
ATOM 3872 C CA . LEU B 1 187 ? 71.734 100.003 21.402 1.00 62.56 191 LEU B CA 1
ATOM 3873 C C . LEU B 1 187 ? 71.143 100.711 20.189 1.00 62.61 191 LEU B C 1
ATOM 3874 O O . LEU B 1 187 ? 70.806 100.069 19.194 1.00 62.72 191 LEU B O 1
ATOM 3879 N N . SER B 1 188 ? 71.023 102.035 20.281 1.00 62.97 192 SER B N 1
ATOM 3880 C CA . SER B 1 188 ? 70.360 102.832 19.249 1.00 63.38 192 SER B CA 1
ATOM 3881 C C . SER B 1 188 ? 71.319 103.780 18.531 1.00 63.31 192 SER B C 1
ATOM 3882 O O . SER B 1 188 ? 72.165 104.457 19.205 1.00 63.32 192 SER B O 1
ATOM 3885 N N . ALA B 1 189 ? 71.183 103.807 17.156 1.00 63.51 193 ALA B N 1
ATOM 3886 C CA . ALA B 1 189 ? 72.012 104.664 16.305 1.00 63.73 193 ALA B CA 1
ATOM 3887 C C . ALA B 1 189 ? 71.929 106.142 16.793 1.00 63.70 193 ALA B C 1
ATOM 3888 O O . ALA B 1 189 ? 70.613 106.625 17.009 1.00 63.53 193 ALA B O 1
ATOM 3890 N N . CYS B 1 213 ? 75.161 106.203 23.462 1.00 63.19 217 CYS B N 1
ATOM 3891 C CA . CYS B 1 213 ? 76.229 106.165 24.460 1.00 63.19 217 CYS B CA 1
ATOM 3892 C C . CYS B 1 213 ? 76.734 104.749 24.717 1.00 63.04 217 CYS B C 1
ATOM 3893 O O . CYS B 1 213 ? 75.940 103.823 24.923 1.00 62.93 217 CYS B O 1
ATOM 3896 N N . SER B 1 214 ? 78.058 104.594 24.710 1.00 62.68 218 SER B N 1
ATOM 3897 C CA . SER B 1 214 ? 78.699 103.334 25.073 1.00 62.18 218 SER B CA 1
ATOM 3898 C C . SER B 1 214 ? 78.613 103.090 26.578 1.00 61.72 218 SER B C 1
ATOM 3899 O O . SER B 1 214 ? 78.984 103.952 27.384 1.00 61.93 218 SER B O 1
ATOM 3902 N N . ALA B 1 215 ? 78.117 101.913 26.944 1.00 60.67 219 ALA B N 1
ATOM 3903 C CA . ALA B 1 215 ? 78.044 101.506 28.340 1.00 59.49 219 ALA B CA 1
ATOM 3904 C C . ALA B 1 215 ? 79.319 100.777 28.749 1.00 58.42 219 ALA B C 1
ATOM 3905 O O . ALA B 1 215 ? 80.097 100.331 27.899 1.00 58.31 219 ALA B O 1
ATOM 3907 N N . TRP B 1 216 ? 79.522 100.668 30.058 1.00 56.91 220 TRP B N 1
ATOM 3908 C CA . TRP B 1 216 ? 80.639 99.933 30.631 1.00 55.16 220 TRP B CA 1
ATOM 3909 C C . TRP B 1 216 ? 80.083 98.824 31.505 1.00 53.73 220 TRP B C 1
ATOM 3910 O O . TRP B 1 216 ? 79.336 99.085 32.449 1.00 53.29 220 TRP B O 1
ATOM 3921 N N . LYS B 1 217 ? 80.443 97.588 31.165 1.00 52.40 221 LYS B N 1
ATOM 3922 C CA . LYS B 1 217 ? 80.124 96.417 31.978 1.00 51.31 221 LYS B CA 1
ATOM 3923 C C . LYS B 1 217 ? 80.953 96.459 33.258 1.00 48.42 221 LYS B C 1
ATOM 3924 O O . LYS B 1 217 ? 82.177 96.550 33.180 1.00 49.54 221 LYS B O 1
ATOM 3930 N N . PRO B 1 218 ? 80.297 96.399 34.437 1.00 45.76 222 PRO B N 1
ATOM 3931 C CA . PRO B 1 218 ? 81.064 96.282 35.680 1.00 43.73 222 PRO B CA 1
ATOM 3932 C C . PRO B 1 218 ? 82.072 95.138 35.592 1.00 42.01 222 PRO B C 1
ATOM 3933 O O . PRO B 1 218 ? 81.737 94.047 35.112 1.00 41.04 222 PRO B O 1
ATOM 3937 N N . LEU B 1 219 ? 83.297 95.401 36.040 1.00 39.80 223 LEU B N 1
ATOM 3938 C CA . LEU B 1 219 ? 84.418 94.491 35.820 1.00 38.72 223 LEU B CA 1
ATOM 3939 C C . LEU B 1 219 ? 84.841 93.710 37.065 1.00 38.61 223 LEU B C 1
ATOM 3940 O O . LEU B 1 219 ? 85.150 94.298 38.106 1.00 38.55 223 LEU B O 1
ATOM 3945 N N . LEU B 1 220 ? 84.839 92.386 36.946 1.00 38.35 224 LEU B N 1
ATOM 3946 C CA . LEU B 1 220 ? 85.535 91.523 37.898 1.00 37.44 224 LEU B CA 1
ATOM 3947 C C . LEU B 1 220 ? 86.910 91.231 37.320 1.00 37.29 224 LEU B C 1
ATOM 3948 O O . LEU B 1 220 ? 87.017 90.591 36.279 1.00 37.34 224 LEU B O 1
ATOM 3953 N N . LEU B 1 221 ? 87.951 91.696 38.007 1.00 37.63 225 LEU B N 1
ATOM 3954 C CA . LEU B 1 221 ? 89.328 91.582 37.540 1.00 38.07 225 LEU B CA 1
ATOM 3955 C C . LEU B 1 221 ? 90.128 90.623 38.441 1.00 38.38 225 LEU B C 1
ATOM 3956 O O . LEU B 1 221 ? 90.384 90.918 39.611 1.00 37.71 225 LEU B O 1
ATOM 3961 N N . ILE B 1 222 ? 90.529 89.480 37.892 1.00 38.20 226 ILE B N 1
ATOM 3962 C CA . ILE B 1 222 ? 91.258 88.486 38.678 1.00 37.80 226 ILE B CA 1
ATOM 3963 C C . ILE B 1 222 ? 92.681 88.323 38.168 1.00 38.12 226 ILE B C 1
ATOM 3964 O O . ILE B 1 222 ? 92.913 88.203 36.959 1.00 38.35 226 ILE B O 1
ATOM 3969 N N . VAL B 1 223 ? 93.633 88.333 39.097 1.00 37.28 227 VAL B N 1
ATOM 3970 C CA . VAL B 1 223 ? 95.052 88.258 38.764 1.00 37.05 227 VAL B CA 1
ATOM 3971 C C . VAL B 1 223 ? 95.697 87.074 39.499 1.00 36.63 227 VAL B C 1
ATOM 3972 O O . VAL B 1 223 ? 96.132 87.212 40.644 1.00 35.21 227 VAL B O 1
ATOM 3976 N N . PRO B 1 224 ? 95.714 85.891 38.862 1.00 36.84 228 PRO B N 1
ATOM 3977 C CA . PRO B 1 224 ? 96.426 84.737 39.425 1.00 37.26 228 PRO B CA 1
ATOM 3978 C C . PRO B 1 224 ? 97.934 84.989 39.445 1.00 38.23 228 PRO B C 1
ATOM 3979 O O . PRO B 1 224 ? 98.489 85.491 38.462 1.00 38.46 228 PRO B O 1
ATOM 3983 N N . LEU B 1 225 ? 98.576 84.679 40.571 1.00 37.78 229 LEU B N 1
ATOM 3984 C CA . LEU B 1 225 ? 100.009 84.917 40.733 1.00 38.79 229 LEU B CA 1
ATOM 3985 C C . LEU B 1 225 ? 100.701 83.776 41.477 1.00 38.30 229 LEU B C 1
ATOM 3986 O O . LEU B 1 225 ? 100.081 83.046 42.254 1.00 37.70 229 LEU B O 1
ATOM 3991 N N . ARG B 1 226 ? 101.996 83.641 41.225 1.00 38.13 230 ARG B N 1
ATOM 3992 C CA . ARG B 1 226 ? 102.841 82.718 41.955 1.00 37.60 230 ARG B CA 1
ATOM 3993 C C . ARG B 1 226 ? 103.945 83.541 42.623 1.00 37.47 230 ARG B C 1
ATOM 3994 O O . ARG B 1 226 ? 104.858 84.034 41.960 1.00 37.06 230 ARG B O 1
ATOM 4002 N N . LEU B 1 227 ? 103.844 83.691 43.940 1.00 37.26 231 LEU B N 1
ATOM 4003 C CA . LEU B 1 227 ? 104.678 84.639 44.682 1.00 37.65 231 LEU B CA 1
ATOM 4004 C C . LEU B 1 227 ? 105.977 84.038 45.236 1.00 37.47 231 LEU B C 1
ATOM 4005 O O . LEU B 1 227 ? 106.656 84.645 46.062 1.00 37.33 231 LEU B O 1
ATOM 4010 N N . GLY B 1 228 ? 106.316 82.843 44.774 1.00 37.45 232 GLY B N 1
ATOM 4011 C CA . GLY B 1 228 ? 107.494 82.139 45.257 1.00 38.61 232 GLY B CA 1
ATOM 4012 C C . GLY B 1 228 ? 107.393 80.681 44.877 1.00 39.31 232 GLY B C 1
ATOM 4013 O O . GLY B 1 228 ? 106.341 80.217 44.419 1.00 38.54 232 GLY B O 1
ATOM 4014 N N . ILE B 1 229 ? 108.495 79.963 45.060 1.00 40.17 233 ILE B N 1
ATOM 4015 C CA . ILE B 1 229 ? 108.546 78.535 44.769 1.00 41.29 233 ILE B CA 1
ATOM 4016 C C . ILE B 1 229 ? 107.755 77.772 45.832 1.00 42.31 233 ILE B C 1
ATOM 4017 O O . ILE B 1 229 ? 106.747 77.133 45.518 1.00 42.66 233 ILE B O 1
ATOM 4022 N N . ASN B 1 230 ? 108.185 77.878 47.088 1.00 43.37 234 ASN B N 1
ATOM 4023 C CA . ASN B 1 230 ? 107.549 77.146 48.187 1.00 44.31 234 ASN B CA 1
ATOM 4024 C C . ASN B 1 230 ? 106.863 78.033 49.219 1.00 44.67 234 ASN B C 1
ATOM 4025 O O . ASN B 1 230 ? 105.871 77.630 49.849 1.00 45.19 234 ASN B O 1
ATOM 4030 N N . GLN B 1 231 ? 107.390 79.242 49.377 1.00 44.46 235 GLN B N 1
ATOM 4031 C CA . GLN B 1 231 ? 106.832 80.239 50.284 1.00 44.57 235 GLN B CA 1
ATOM 4032 C C . GLN B 1 231 ? 106.733 81.573 49.550 1.00 43.73 235 GLN B C 1
ATOM 4033 O O . GLN B 1 231 ? 107.394 81.769 48.529 1.00 43.81 235 GLN B O 1
ATOM 4039 N N . ILE B 1 232 ? 105.907 82.483 50.057 1.00 42.92 236 ILE B N 1
ATOM 4040 C CA . ILE B 1 232 ? 105.861 83.840 49.516 1.00 42.26 236 ILE B CA 1
ATOM 4041 C C . ILE B 1 232 ? 107.207 84.543 49.718 1.00 41.60 236 ILE B C 1
ATOM 4042 O O . ILE B 1 232 ? 107.775 84.552 50.823 1.00 40.45 236 ILE B O 1
ATOM 4047 N N . ASN B 1 233 ? 107.725 85.107 48.631 1.00 40.47 237 ASN B N 1
ATOM 4048 C CA . ASN B 1 233 ? 108.967 85.845 48.688 1.00 39.81 237 ASN B CA 1
ATOM 4049 C C . ASN B 1 233 ? 108.727 87.186 49.382 1.00 39.28 237 ASN B C 1
ATOM 4050 O O . ASN B 1 233 ? 107.833 87.947 48.976 1.00 38.80 237 ASN B O 1
ATOM 4055 N N . PRO B 1 234 ? 109.509 87.473 50.442 1.00 39.03 238 PRO B N 1
ATOM 4056 C CA . PRO B 1 234 ? 109.432 88.748 51.167 1.00 39.00 238 PRO B CA 1
ATOM 4057 C C . PRO B 1 234 ? 109.370 89.988 50.260 1.00 38.77 238 PRO B C 1
ATOM 4058 O O . PRO B 1 234 ? 108.760 90.992 50.649 1.00 38.13 238 PRO B O 1
ATOM 4062 N N . VAL B 1 235 ? 109.971 89.920 49.066 1.00 38.19 239 VAL B N 1
ATOM 4063 C CA . VAL B 1 235 ? 109.949 91.059 48.139 1.00 38.14 239 VAL B CA 1
ATOM 4064 C C . VAL B 1 235 ? 108.542 91.444 47.657 1.00 38.08 239 VAL B C 1
ATOM 4065 O O . VAL B 1 235 ? 108.330 92.570 47.214 1.00 38.36 239 VAL B O 1
ATOM 4069 N N . TYR B 1 236 ? 107.584 90.523 47.743 1.00 37.82 240 TYR B N 1
ATOM 4070 C CA . TYR B 1 236 ? 106.225 90.815 47.268 1.00 37.48 240 TYR B CA 1
ATOM 4071 C C . TYR B 1 236 ? 105.244 91.182 48.377 1.00 37.43 240 TYR B C 1
ATOM 4072 O O . TYR B 1 236 ? 104.076 91.474 48.104 1.00 37.97 240 TYR B O 1
ATOM 4081 N N . VAL B 1 237 ? 105.719 91.179 49.622 1.00 36.50 241 VAL B N 1
ATOM 4082 C CA . VAL B 1 237 ? 104.837 91.325 50.775 1.00 35.91 241 VAL B CA 1
ATOM 4083 C C . VAL B 1 237 ? 104.142 92.693 50.809 1.00 35.84 241 VAL B C 1
ATOM 4084 O O . VAL B 1 237 ? 102.924 92.765 50.975 1.00 34.95 241 VAL B O 1
ATOM 4088 N N . ASP B 1 238 ? 104.917 93.761 50.641 1.00 35.95 242 ASP B N 1
ATOM 4089 C CA . ASP B 1 238 ? 104.392 95.128 50.679 1.00 36.30 242 ASP B CA 1
ATOM 4090 C C . ASP B 1 238 ? 103.388 95.400 49.563 1.00 36.01 242 ASP B C 1
ATOM 4091 O O . ASP B 1 238 ? 102.356 96.033 49.792 1.00 35.93 242 ASP B O 1
ATOM 4096 N N . ALA B 1 239 ? 103.708 94.931 48.359 1.00 35.37 243 ALA B N 1
ATOM 4097 C CA . ALA B 1 239 ? 102.837 95.103 47.207 1.00 35.93 243 ALA B CA 1
ATOM 4098 C C . ALA B 1 239 ? 101.545 94.299 47.379 1.00 36.05 243 ALA B C 1
ATOM 4099 O O . ALA B 1 239 ? 100.458 94.791 47.050 1.00 36.99 243 ALA B O 1
ATOM 4101 N N . PHE B 1 240 ? 101.667 93.078 47.902 1.00 36.23 244 PHE B N 1
ATOM 4102 C CA . PHE B 1 240 ? 100.501 92.244 48.244 1.00 36.26 244 PHE B CA 1
ATOM 4103 C C . PHE B 1 240 ? 99.560 92.976 49.203 1.00 36.38 244 PHE B C 1
ATOM 4104 O O . PHE B 1 240 ? 98.353 93.069 48.950 1.00 36.27 244 PHE B O 1
ATOM 4112 N N . LYS B 1 241 ? 100.125 93.482 50.301 1.00 34.58 245 LYS B N 1
ATOM 4113 C CA . LYS B 1 241 ? 99.403 94.302 51.270 1.00 33.92 245 LYS B CA 1
ATOM 4114 C C . LYS B 1 241 ? 98.718 95.508 50.633 1.00 34.09 245 LYS B C 1
ATOM 4115 O O . LYS B 1 241 ? 97.569 95.805 50.967 1.00 32.92 245 LYS B O 1
ATOM 4121 N N . GLU B 1 242 ? 99.436 96.207 49.740 1.00 33.57 246 GLU B N 1
ATOM 4122 C CA . GLU B 1 242 ? 98.899 97.379 49.034 1.00 33.44 246 GLU B CA 1
ATOM 4123 C C . GLU B 1 242 ? 97.588 97.054 48.305 1.00 33.37 246 GLU B C 1
ATOM 4124 O O . GLU B 1 242 ? 96.688 97.888 48.235 1.00 32.94 246 GLU B O 1
ATOM 4130 N N . CYS B 1 243 ? 97.492 95.847 47.754 1.00 32.85 247 CYS B N 1
ATOM 4131 C CA . CYS B 1 243 ? 96.283 95.434 47.039 1.00 33.95 247 CYS B CA 1
ATOM 4132 C C . CYS B 1 243 ? 95.024 95.545 47.908 1.00 33.83 247 CYS B C 1
ATOM 4133 O O . CYS B 1 243 ? 93.984 96.009 47.435 1.00 34.78 247 CYS B O 1
ATOM 4136 N N . PHE B 1 244 ? 95.135 95.140 49.174 1.00 33.19 248 PHE B N 1
ATOM 4137 C CA . PHE B 1 244 ? 94.009 95.162 50.109 1.00 33.46 248 PHE B CA 1
ATOM 4138 C C . PHE B 1 244 ? 93.599 96.590 50.506 1.00 34.33 248 PHE B C 1
ATOM 4139 O O . PHE B 1 244 ? 92.495 96.801 50.997 1.00 34.49 248 PHE B O 1
ATOM 4147 N N . LYS B 1 245 ? 94.488 97.557 50.276 1.00 34.96 249 LYS B N 1
ATOM 4148 C CA . LYS B 1 245 ? 94.229 98.961 50.604 1.00 35.33 249 LYS B CA 1
ATOM 4149 C C . LYS B 1 245 ? 93.504 99.712 49.482 1.00 35.47 249 LYS B C 1
ATOM 4150 O O . LYS B 1 245 ? 93.001 100.813 49.702 1.00 35.04 249 LYS B O 1
ATOM 4156 N N . MET B 1 246 ? 93.441 99.112 48.290 1.00 35.09 250 MET B N 1
ATOM 4157 C CA . MET B 1 246 ? 92.775 99.739 47.150 1.00 35.60 250 MET B CA 1
ATOM 4158 C C . MET B 1 246 ? 91.250 99.619 47.274 1.00 35.78 250 MET B C 1
ATOM 4159 O O . MET B 1 246 ? 90.748 98.563 47.661 1.00 35.56 250 MET B O 1
ATOM 4164 N N . PRO B 1 247 ? 90.505 100.699 46.932 1.00 35.91 251 PRO B N 1
ATOM 4165 C CA . PRO B 1 247 ? 89.044 100.673 47.108 1.00 35.25 251 PRO B CA 1
ATOM 4166 C C . PRO B 1 247 ? 88.387 99.590 46.261 1.00 34.83 251 PRO B C 1
ATOM 4167 O O . PRO B 1 247 ? 87.318 99.094 46.612 1.00 33.98 251 PRO B O 1
ATOM 4171 N N . GLN B 1 248 ? 89.044 99.215 45.169 1.00 34.49 252 GLN B N 1
ATOM 4172 C CA . GLN B 1 248 ? 88.532 98.194 44.259 1.00 34.46 252 GLN B CA 1
ATOM 4173 C C . GLN B 1 248 ? 88.791 96.765 44.746 1.00 34.59 252 GLN B C 1
ATOM 4174 O O . GLN B 1 248 ? 88.328 95.807 44.124 1.00 35.29 252 GLN B O 1
ATOM 4180 N N . SER B 1 249 ? 89.543 96.617 45.835 1.00 33.80 253 SER B N 1
ATOM 4181 C CA . SER B 1 249 ? 89.989 95.302 46.274 1.00 33.66 253 SER B CA 1
ATOM 4182 C C . SER B 1 249 ? 88.871 94.366 46.729 1.00 33.66 253 SER B C 1
ATOM 4183 O O . SER B 1 249 ? 88.093 94.693 47.638 1.00 33.69 253 SER B O 1
ATOM 4186 N N . LEU B 1 250 ? 88.848 93.186 46.114 1.00 33.02 254 LEU B N 1
ATOM 4187 C CA . LEU B 1 250 ? 88.029 92.061 46.564 1.00 32.31 254 LEU B CA 1
ATOM 4188 C C . LEU B 1 250 ? 88.855 91.034 47.350 1.00 32.79 254 LEU B C 1
ATOM 4189 O O . LEU B 1 250 ? 88.393 89.924 47.592 1.00 34.24 254 LEU B O 1
ATOM 4194 N N . GLY B 1 251 ? 90.068 91.404 47.745 1.00 31.84 255 GLY B N 1
ATOM 4195 C CA . GLY B 1 251 ? 90.940 90.493 48.473 1.00 32.29 255 GLY B CA 1
ATOM 4196 C C . GLY B 1 251 ? 91.659 89.498 47.566 1.00 32.49 255 GLY B C 1
ATOM 4197 O O . GLY B 1 251 ? 92.083 89.834 46.448 1.00 32.22 255 GLY B O 1
ATOM 4198 N N . ALA B 1 252 ? 91.785 88.264 48.039 1.00 31.67 256 ALA B N 1
ATOM 4199 C CA . ALA B 1 252 ? 92.543 87.259 47.313 1.00 31.28 256 ALA B CA 1
ATOM 4200 C C . ALA B 1 252 ? 92.081 85.846 47.625 1.00 31.52 256 ALA B C 1
ATOM 4201 O O . ALA B 1 252 ? 91.626 85.566 48.731 1.00 31.59 256 ALA B O 1
ATOM 4203 N N . LEU B 1 253 ? 92.229 84.967 46.635 1.00 31.16 257 LEU B N 1
ATOM 4204 C CA . LEU B 1 253 ? 92.038 83.533 46.807 1.00 31.63 257 LEU B CA 1
ATOM 4205 C C . LEU B 1 253 ? 93.397 82.926 47.050 1.00 31.76 257 LEU B C 1
ATOM 4206 O O . LEU B 1 253 ? 94.380 83.340 46.432 1.00 32.17 257 LEU B O 1
ATOM 4211 N N . GLY B 1 254 ? 93.459 81.951 47.950 1.00 31.77 258 GLY B N 1
ATOM 4212 C CA . GLY B 1 254 ? 94.699 81.264 48.241 1.00 31.75 258 GLY B CA 1
ATOM 4213 C C . GLY B 1 254 ? 94.506 80.090 49.173 1.00 32.85 258 GLY B C 1
ATOM 4214 O O . GLY B 1 254 ? 93.370 79.731 49.505 1.00 32.82 258 GLY B O 1
ATOM 4215 N N . GLY B 1 255 ? 95.628 79.505 49.597 1.00 32.76 259 GLY B N 1
ATOM 4216 C CA . GLY B 1 255 ? 95.655 78.323 50.458 1.00 33.61 259 GLY B CA 1
ATOM 4217 C C . GLY B 1 255 ? 96.243 77.101 49.762 1.00 35.08 259 GLY B C 1
ATOM 4218 O O . GLY B 1 255 ? 96.328 77.041 48.519 1.00 34.85 259 GLY B O 1
ATOM 4219 N N . LYS B 1 256 ? 96.660 76.133 50.575 1.00 35.78 260 LYS B N 1
ATOM 4220 C CA . LYS B 1 256 ? 97.098 74.817 50.112 1.00 37.77 260 LYS B CA 1
ATOM 4221 C C . LYS B 1 256 ? 95.902 74.034 49.558 1.00 36.88 260 LYS B C 1
ATOM 4222 O O . LYS B 1 256 ? 94.755 74.376 49.865 1.00 36.65 260 LYS B O 1
ATOM 4228 N N . PRO B 1 257 ? 96.159 72.985 48.742 1.00 37.04 261 PRO B N 1
ATOM 4229 C CA . PRO B 1 257 ? 95.070 72.087 48.335 1.00 36.75 261 PRO B CA 1
ATOM 4230 C C . PRO B 1 257 ? 94.229 71.651 49.526 1.00 37.13 261 PRO B C 1
ATOM 4231 O O . PRO B 1 257 ? 94.776 71.296 50.571 1.00 37.58 261 PRO B O 1
ATOM 4235 N N . ASN B 1 258 ? 92.908 71.721 49.366 1.00 37.46 262 ASN B N 1
ATOM 4236 C CA . ASN B 1 258 ? 91.930 71.400 50.419 1.00 37.84 262 ASN B CA 1
ATOM 4237 C C . ASN B 1 258 ? 91.981 72.270 51.669 1.00 37.48 262 ASN B C 1
ATOM 4238 O O . ASN B 1 258 ? 91.381 71.936 52.698 1.00 37.88 262 ASN B O 1
ATOM 4243 N N . ASN B 1 259 ? 92.680 73.397 51.566 1.00 36.58 263 ASN B N 1
ATOM 4244 C CA . ASN B 1 259 ? 92.739 74.375 52.646 1.00 35.85 263 ASN B CA 1
ATOM 4245 C C . ASN B 1 259 ? 92.678 75.792 52.076 1.00 34.63 263 ASN B C 1
ATOM 4246 O O . ASN B 1 259 ? 93.529 76.619 52.379 1.00 34.33 263 ASN B O 1
ATOM 4251 N N . ALA B 1 260 ? 91.673 76.058 51.240 1.00 33.30 264 ALA B N 1
ATOM 4252 C CA . ALA B 1 260 ? 91.527 77.357 50.591 1.00 31.82 264 ALA B CA 1
ATOM 4253 C C . ALA B 1 260 ? 90.844 78.349 51.513 1.00 32.22 264 ALA B C 1
ATOM 4254 O O . ALA B 1 260 ? 89.903 77.997 52.237 1.00 32.18 264 ALA B O 1
ATOM 4256 N N . TYR B 1 261 ? 91.327 79.590 51.491 1.00 31.86 265 TYR B N 1
ATOM 4257 C CA . TYR B 1 261 ? 90.759 80.663 52.308 1.00 32.58 265 TYR B CA 1
ATOM 4258 C C . TYR B 1 261 ? 90.508 81.889 51.452 1.00 31.99 265 TYR B C 1
ATOM 4259 O O . TYR B 1 261 ? 91.147 82.086 50.414 1.00 30.21 265 TYR B O 1
ATOM 4268 N N . TYR B 1 262 ? 89.538 82.681 51.887 1.00 31.88 266 TYR B N 1
ATOM 4269 C CA . TYR B 1 262 ? 89.238 83.945 51.248 1.00 31.73 266 TYR B CA 1
ATOM 4270 C C . TYR B 1 262 ? 89.852 85.056 52.082 1.00 30.98 266 TYR B C 1
ATOM 4271 O O . TYR B 1 262 ? 89.335 85.392 53.146 1.00 31.04 266 TYR B O 1
ATOM 4280 N N . PHE B 1 263 ? 90.961 85.609 51.590 1.00 30.80 267 PHE B N 1
ATOM 4281 C CA . PHE B 1 263 ? 91.698 86.653 52.296 1.00 31.11 267 PHE B CA 1
ATOM 4282 C C . PHE B 1 263 ? 91.071 88.007 52.036 1.00 31.57 267 PHE B C 1
ATOM 4283 O O . PHE B 1 263 ? 90.949 88.425 50.887 1.00 32.61 267 PHE B O 1
ATOM 4291 N N . ILE B 1 264 ? 90.688 88.704 53.104 1.00 31.47 268 ILE B N 1
ATOM 4292 C CA . ILE B 1 264 ? 89.928 89.952 52.972 1.00 31.09 268 ILE B CA 1
ATOM 4293 C C . ILE B 1 264 ? 90.675 91.191 53.473 1.00 30.80 268 ILE B C 1
ATOM 4294 O O . ILE B 1 264 ? 90.258 92.313 53.238 1.00 30.59 268 ILE B O 1
ATOM 4299 N N . GLY B 1 265 ? 91.778 90.986 54.173 1.00 31.67 269 GLY B N 1
ATOM 4300 C CA . GLY B 1 265 ? 92.584 92.110 54.637 1.00 31.63 269 GLY B CA 1
ATOM 4301 C C . GLY B 1 265 ? 93.787 91.689 55.446 1.00 31.94 269 GLY B C 1
ATOM 4302 O O . GLY B 1 265 ? 94.187 90.523 55.415 1.00 30.96 269 GLY B O 1
ATOM 4303 N N . PHE B 1 266 ? 94.366 92.646 56.167 1.00 31.76 270 PHE B N 1
ATOM 4304 C CA . PHE B 1 266 ? 95.572 92.394 56.937 1.00 32.47 270 PHE B CA 1
ATOM 4305 C C . PHE B 1 266 ? 95.753 93.364 58.098 1.00 33.03 270 PHE B C 1
ATOM 4306 O O . PHE B 1 266 ? 95.206 94.468 58.095 1.00 32.64 270 PHE B O 1
ATOM 4314 N N . LEU B 1 267 ? 96.539 92.914 59.071 1.00 33.92 271 LEU B N 1
ATOM 4315 C CA . LEU B 1 267 ? 97.011 93.697 60.197 1.00 35.62 271 LEU B CA 1
ATOM 4316 C C . LEU B 1 267 ? 98.463 93.284 60.364 1.00 35.68 271 LEU B C 1
ATOM 4317 O O . LEU B 1 267 ? 98.752 92.107 60.591 1.00 34.84 271 LEU B O 1
ATOM 4322 N N . GLY B 1 268 ? 99.376 94.246 60.250 1.00 36.80 272 GLY B N 1
ATOM 4323 C CA . GLY B 1 268 ? 100.801 93.958 60.346 1.00 37.62 272 GLY B CA 1
ATOM 4324 C C . GLY B 1 268 ? 101.192 92.880 59.357 1.00 38.69 272 GLY B C 1
ATOM 4325 O O . GLY B 1 268 ? 100.947 93.012 58.158 1.00 38.55 272 GLY B O 1
ATOM 4326 N N . ASP B 1 269 ? 101.767 91.792 59.864 1.00 39.82 273 ASP B N 1
ATOM 4327 C CA . ASP B 1 269 ? 102.197 90.684 59.005 1.00 40.45 273 ASP B CA 1
ATOM 4328 C C . ASP B 1 269 ? 101.213 89.518 58.991 1.00 39.99 273 ASP B C 1
ATOM 4329 O O . ASP B 1 269 ? 101.567 88.397 58.612 1.00 40.73 273 ASP B O 1
ATOM 4334 N N . GLU B 1 270 ? 99.979 89.787 59.403 1.00 38.59 274 GLU B N 1
ATOM 4335 C CA . GLU B 1 270 ? 98.944 88.762 59.428 1.00 37.78 274 GLU B CA 1
ATOM 4336 C C . GLU B 1 270 ? 97.818 89.093 58.466 1.00 36.73 274 GLU B C 1
ATOM 4337 O O . GLU B 1 270 ? 97.345 90.232 58.411 1.00 36.40 274 GLU B O 1
ATOM 4343 N N . LEU B 1 271 ? 97.380 88.083 57.727 1.00 35.27 275 LEU B N 1
ATOM 4344 C CA . LEU B 1 271 ? 96.241 88.231 56.837 1.00 34.64 275 LEU B CA 1
ATOM 4345 C C . LEU B 1 271 ? 94.973 87.815 57.567 1.00 34.22 275 LEU B C 1
ATOM 4346 O O . LEU B 1 271 ? 94.993 86.894 58.382 1.00 34.99 275 LEU B O 1
ATOM 4351 N N . ILE B 1 272 ? 93.880 88.508 57.281 1.00 33.52 276 ILE B N 1
ATOM 4352 C CA . ILE B 1 272 ? 92.582 88.161 57.822 1.00 33.16 276 ILE B CA 1
ATOM 4353 C C . ILE B 1 272 ? 91.792 87.459 56.724 1.00 32.84 276 ILE B C 1
ATOM 4354 O O . ILE B 1 272 ? 91.791 87.914 55.579 1.00 33.41 276 ILE B O 1
ATOM 4359 N N . PHE B 1 273 ? 91.143 86.347 57.062 1.00 31.85 277 PHE B N 1
ATOM 4360 C CA . PHE B 1 273 ? 90.447 85.540 56.056 1.00 32.20 277 PHE B CA 1
ATOM 4361 C C . PHE B 1 273 ? 89.103 85.002 56.539 1.00 32.35 277 PHE B C 1
ATOM 4362 O O . PHE B 1 273 ? 88.879 84.871 57.748 1.00 32.20 277 PHE B O 1
ATOM 4370 N N . LEU B 1 274 ? 88.218 84.716 55.582 1.00 31.71 278 LEU B N 1
ATOM 4371 C CA . LEU B 1 274 ? 87.011 83.937 55.844 1.00 32.18 278 LEU B CA 1
ATOM 4372 C C . LEU B 1 274 ? 87.269 82.470 55.489 1.00 32.20 278 LEU B C 1
ATOM 4373 O O . LEU B 1 274 ? 87.907 82.150 54.476 1.00 31.64 278 LEU B O 1
ATOM 4378 N N . ASP B 1 275 ? 86.757 81.589 56.334 1.00 32.14 279 ASP B N 1
ATOM 4379 C CA . ASP B 1 275 ? 87.099 80.186 56.301 1.00 32.36 279 ASP B CA 1
ATOM 4380 C C . ASP B 1 275 ? 85.850 79.364 55.984 1.00 32.67 279 ASP B C 1
ATOM 4381 O O . ASP B 1 275 ? 84.871 79.401 56.738 1.00 33.10 279 ASP B O 1
ATOM 4386 N N . PRO B 1 276 ? 85.866 78.635 54.843 1.00 33.10 280 PRO B N 1
ATOM 4387 C CA . PRO B 1 276 ? 84.726 77.806 54.467 1.00 32.71 280 PRO B CA 1
ATOM 4388 C C . PRO B 1 276 ? 84.711 76.432 55.141 1.00 33.18 280 PRO B C 1
ATOM 4389 O O . PRO B 1 276 ? 83.812 75.633 54.869 1.00 33.85 280 PRO B O 1
ATOM 4393 N N . HIS B 1 277 ? 85.692 76.137 55.988 1.00 32.74 281 HIS B N 1
ATOM 4394 C CA . HIS B 1 277 ? 85.817 74.778 56.522 1.00 33.84 281 HIS B CA 1
ATOM 4395 C C . HIS B 1 277 ? 84.921 74.511 57.742 1.00 34.75 281 HIS B C 1
ATOM 4396 O O . HIS B 1 277 ? 85.389 74.143 58.823 1.00 34.97 281 HIS B O 1
ATOM 4403 N N . THR B 1 278 ? 83.624 74.726 57.542 1.00 35.17 282 THR B N 1
ATOM 4404 C CA . THR B 1 278 ? 82.580 74.338 58.496 1.00 35.37 282 THR B CA 1
ATOM 4405 C C . THR B 1 278 ? 81.474 73.748 57.655 1.00 35.26 282 THR B C 1
ATOM 4406 O O . THR B 1 278 ? 81.011 74.392 56.715 1.00 36.46 282 THR B O 1
ATOM 4410 N N . THR B 1 279 ? 81.076 72.519 57.951 1.00 35.25 283 THR B N 1
ATOM 4411 C CA . THR B 1 279 ? 79.997 71.882 57.196 1.00 35.07 283 THR B CA 1
ATOM 4412 C C . THR B 1 279 ? 78.636 72.270 57.778 1.00 34.83 283 THR B C 1
ATOM 4413 O O . THR B 1 279 ? 78.345 71.984 58.936 1.00 34.30 283 THR B O 1
ATOM 4417 N N . GLN B 1 280 ? 77.808 72.926 56.970 1.00 34.59 284 GLN B N 1
ATOM 4418 C CA . GLN B 1 280 ? 76.468 73.322 57.420 1.00 34.39 284 GLN B CA 1
ATOM 4419 C C . GLN B 1 280 ? 75.421 72.672 56.532 1.00 34.07 284 GLN B C 1
ATOM 4420 O O . GLN B 1 280 ? 75.701 72.322 55.384 1.00 33.12 284 GLN B O 1
ATOM 4426 N N . THR B 1 281 ? 74.215 72.507 57.067 1.00 33.54 285 THR B N 1
ATOM 4427 C CA . THR B 1 281 ? 73.127 71.916 56.309 1.00 33.74 285 THR B CA 1
ATOM 4428 C C . THR B 1 281 ? 72.669 72.878 55.221 1.00 33.42 285 THR B C 1
ATOM 4429 O O . THR B 1 281 ? 72.666 74.100 55.417 1.00 32.23 285 THR B O 1
ATOM 4433 N N . PHE B 1 282 ? 72.326 72.300 54.070 1.00 33.13 286 PHE B N 1
ATOM 4434 C CA . PHE B 1 282 ? 71.725 73.003 52.946 1.00 33.71 286 PHE B CA 1
ATOM 4435 C C . PHE B 1 282 ? 70.557 73.863 53.430 1.00 34.24 286 PHE B C 1
ATOM 4436 O O . PHE B 1 282 ? 69.691 73.410 54.174 1.00 33.75 286 PHE B O 1
ATOM 4444 N N . VAL B 1 283 ? 70.570 75.124 53.031 1.00 34.66 287 VAL B N 1
ATOM 4445 C CA . VAL B 1 283 ? 69.502 76.041 53.370 1.00 34.94 287 VAL B CA 1
ATOM 4446 C C . VAL B 1 283 ? 68.858 76.433 52.054 1.00 35.27 287 VAL B C 1
ATOM 4447 O O . VAL B 1 283 ? 69.552 76.829 51.113 1.00 35.62 287 VAL B O 1
ATOM 4451 N N . ASP B 1 284 ? 67.539 76.292 51.975 1.00 35.69 288 ASP B N 1
ATOM 4452 C CA . ASP B 1 284 ? 66.804 76.573 50.735 1.00 36.19 288 ASP B CA 1
ATOM 4453 C C . ASP B 1 284 ? 65.836 77.724 50.991 1.00 36.66 288 ASP B C 1
ATOM 4454 O O . ASP B 1 284 ? 65.618 78.108 52.146 1.00 36.99 288 ASP B O 1
ATOM 4459 N N . THR B 1 285 ? 65.270 78.276 49.920 1.00 36.85 289 THR B N 1
ATOM 4460 C CA . THR B 1 285 ? 64.298 79.360 50.028 1.00 37.34 289 THR B CA 1
ATOM 4461 C C . THR B 1 285 ? 63.041 78.907 50.766 1.00 37.29 289 THR B C 1
ATOM 4462 O O . THR B 1 285 ? 62.655 77.737 50.713 1.00 36.89 289 THR B O 1
ATOM 4466 N N . GLU B 1 286 ? 62.412 79.855 51.447 1.00 37.80 290 GLU B N 1
ATOM 4467 C CA . GLU B 1 286 ? 61.120 79.647 52.090 1.00 37.85 290 GLU B CA 1
ATOM 4468 C C . GLU B 1 286 ? 59.985 79.812 51.072 1.00 37.78 290 GLU B C 1
ATOM 4469 O O . GLU B 1 286 ? 60.220 80.197 49.921 1.00 37.29 290 GLU B O 1
ATOM 4475 N N . GLU B 1 287 ? 58.760 79.522 51.508 1.00 37.52 291 GLU B N 1
ATOM 4476 C CA . GLU B 1 287 ? 57.558 79.679 50.683 1.00 38.00 291 GLU B CA 1
ATOM 4477 C C . GLU B 1 287 ? 57.402 81.108 50.163 1.00 37.67 291 GLU B C 1
ATOM 4478 O O . GLU B 1 287 ? 56.907 81.320 49.062 1.00 37.21 291 GLU B O 1
ATOM 4484 N N . ASN B 1 288 ? 57.831 82.080 50.964 1.00 37.84 292 ASN B N 1
ATOM 4485 C CA . ASN B 1 288 ? 57.745 83.489 50.592 1.00 38.53 292 ASN B CA 1
ATOM 4486 C C . ASN B 1 288 ? 58.820 83.946 49.599 1.00 38.93 292 ASN B C 1
ATOM 4487 O O . ASN B 1 288 ? 58.957 85.143 49.339 1.00 40.16 292 ASN B O 1
ATOM 4492 N N . GLY B 1 289 ? 59.588 83.000 49.061 1.00 38.26 293 GLY B N 1
ATOM 4493 C CA . GLY B 1 289 ? 60.591 83.300 48.041 1.00 38.42 293 GLY B CA 1
ATOM 4494 C C . GLY B 1 289 ? 61.925 83.809 48.570 1.00 38.31 293 GLY B C 1
ATOM 4495 O O . GLY B 1 289 ? 62.860 84.013 47.796 1.00 37.84 293 GLY B O 1
ATOM 4496 N N . THR B 1 290 ? 62.018 84.024 49.880 1.00 37.94 294 THR B N 1
ATOM 4497 C CA . THR B 1 290 ? 63.275 84.480 50.485 1.00 38.42 294 THR B CA 1
ATOM 4498 C C . THR B 1 290 ? 63.989 83.319 51.179 1.00 38.14 294 THR B C 1
ATOM 4499 O O . THR B 1 290 ? 63.364 82.323 51.552 1.00 37.89 294 THR B O 1
ATOM 4503 N N . VAL B 1 291 ? 65.297 83.464 51.355 1.00 37.51 295 VAL B N 1
ATOM 4504 C CA . VAL B 1 291 ? 66.082 82.519 52.124 1.00 37.43 295 VAL B CA 1
ATOM 4505 C C . VAL B 1 291 ? 66.593 83.228 53.383 1.00 37.74 295 VAL B C 1
ATOM 4506 O O . VAL B 1 291 ? 66.932 84.423 53.345 1.00 37.05 295 VAL B O 1
ATOM 4510 N N . ASN B 1 292 ? 66.620 82.497 54.494 1.00 37.61 296 ASN B N 1
ATOM 4511 C CA . ASN B 1 292 ? 67.256 82.969 55.713 1.00 39.00 296 ASN B CA 1
ATOM 4512 C C . ASN B 1 292 ? 68.771 83.090 55.551 1.00 38.46 296 ASN B C 1
ATOM 4513 O O . ASN B 1 292 ? 69.430 82.142 55.106 1.00 37.55 296 ASN B O 1
ATOM 4518 N N . ASP B 1 293 ? 69.311 84.243 55.943 1.00 38.12 297 ASP B N 1
ATOM 4519 C CA . ASP B 1 293 ? 70.722 84.548 55.714 1.00 38.70 297 ASP B CA 1
ATOM 4520 C C . ASP B 1 293 ? 71.658 84.305 56.910 1.00 38.42 297 ASP B C 1
ATOM 4521 O O . ASP B 1 293 ? 72.864 84.583 56.828 1.00 38.20 297 ASP B O 1
ATOM 4526 N N . GLN B 1 294 ? 71.107 83.764 57.997 1.00 38.33 298 GLN B N 1
ATOM 4527 C CA . GLN B 1 294 ? 71.857 83.551 59.244 1.00 38.65 298 GLN B CA 1
ATOM 4528 C C . GLN B 1 294 ? 73.185 82.840 59.019 1.00 37.00 298 GLN B C 1
ATOM 4529 O O . GLN B 1 294 ? 74.227 83.292 59.478 1.00 37.05 298 GLN B O 1
ATOM 4535 N N . THR B 1 295 ? 73.142 81.722 58.305 1.00 36.08 299 THR B N 1
ATOM 4536 C CA . THR B 1 295 ? 74.313 80.870 58.175 1.00 34.47 299 THR B CA 1
ATOM 4537 C C . THR B 1 295 ? 75.277 81.403 57.110 1.00 34.77 299 THR B C 1
ATOM 4538 O O . THR B 1 295 ? 76.330 80.809 56.873 1.00 33.43 299 THR B O 1
ATOM 4542 N N . PHE B 1 296 ? 74.912 82.528 56.490 1.00 34.51 300 PHE B N 1
ATOM 4543 C CA . PHE B 1 296 ? 75.720 83.142 55.427 1.00 34.50 300 PHE B CA 1
ATOM 4544 C C . PHE B 1 296 ? 76.514 84.379 55.886 1.00 34.60 300 PHE B C 1
ATOM 4545 O O . PHE B 1 296 ? 77.070 85.112 55.064 1.00 35.54 300 PHE B O 1
ATOM 4553 N N . HIS B 1 297 ? 76.560 84.598 57.195 1.00 33.93 301 HIS B N 1
ATOM 4554 C CA . HIS B 1 297 ? 77.341 85.683 57.792 1.00 34.70 301 HIS B CA 1
ATOM 4555 C C . HIS B 1 297 ? 78.135 85.126 58.970 1.00 34.85 301 HIS B C 1
ATOM 4556 O O . HIS B 1 297 ? 77.563 84.452 59.839 1.00 35.10 301 HIS B O 1
ATOM 4563 N N . CYS B 1 298 ? 79.437 85.401 58.998 1.00 33.72 302 CYS B N 1
ATOM 4564 C CA . CYS B 1 298 ? 80.317 84.861 60.029 1.00 34.10 302 CYS B CA 1
ATOM 4565 C C . CYS B 1 298 ? 80.466 85.825 61.215 1.00 34.24 302 CYS B C 1
ATOM 4566 O O . CYS B 1 298 ? 80.980 86.931 61.063 1.00 34.68 302 CYS B O 1
ATOM 4569 N N . LEU B 1 299 ? 80.009 85.405 62.391 1.00 34.55 303 LEU B N 1
ATOM 4570 C CA . LEU B 1 299 ? 80.057 86.264 63.574 1.00 35.04 303 LEU B CA 1
ATOM 4571 C C . LEU B 1 299 ? 81.083 85.756 64.593 1.00 34.47 303 LEU B C 1
ATOM 4572 O O . LEU B 1 299 ? 81.153 86.236 65.734 1.00 33.33 303 LEU B O 1
ATOM 4577 N N . GLN B 1 300 ? 81.892 84.790 64.156 1.00 34.46 304 GLN B N 1
ATOM 4578 C CA . GLN B 1 300 ? 82.991 84.276 64.965 1.00 35.00 304 GLN B CA 1
ATOM 4579 C C . GLN B 1 300 ? 84.082 85.334 65.081 1.00 35.26 304 GLN B C 1
ATOM 4580 O O . GLN B 1 300 ? 84.088 86.327 64.335 1.00 34.99 304 GLN B O 1
ATOM 4586 N N . SER B 1 301 ? 85.002 85.128 66.016 1.00 35.26 305 SER B N 1
ATOM 4587 C CA . SER B 1 301 ? 86.217 85.922 66.033 1.00 36.13 305 SER B CA 1
ATOM 4588 C C . SER B 1 301 ? 86.902 85.752 64.680 1.00 37.06 305 SER B C 1
ATOM 4589 O O . SER B 1 301 ? 87.038 84.620 64.184 1.00 37.68 305 SER B O 1
ATOM 4592 N N . PRO B 1 302 ? 87.287 86.876 64.056 1.00 37.32 306 PRO B N 1
ATOM 4593 C CA . PRO B 1 302 ? 88.056 86.879 62.819 1.00 37.98 306 PRO B CA 1
ATOM 4594 C C . PRO B 1 302 ? 89.276 85.987 62.941 1.00 37.82 306 PRO B C 1
ATOM 4595 O O . PRO B 1 302 ? 89.836 85.836 64.026 1.00 37.55 306 PRO B O 1
ATOM 4599 N N . GLN B 1 303 ? 89.661 85.387 61.827 1.00 38.88 307 GLN B N 1
ATOM 4600 C CA . GLN B 1 303 ? 90.791 84.478 61.796 1.00 39.89 307 GLN B CA 1
ATOM 4601 C C . GLN B 1 303 ? 91.943 85.108 61.044 1.00 38.99 307 GLN B C 1
ATOM 4602 O O . GLN B 1 303 ? 91.737 85.792 60.042 1.00 38.39 307 GLN B O 1
ATOM 4608 N N . ARG B 1 304 ? 93.154 84.847 61.531 1.00 38.78 308 ARG B N 1
ATOM 4609 C CA . ARG B 1 304 ? 94.384 85.400 60.973 1.00 39.32 308 ARG B CA 1
ATOM 4610 C C . ARG B 1 304 ? 95.415 84.318 60.711 1.00 39.22 308 ARG B C 1
ATOM 4611 O O . ARG B 1 304 ? 95.413 83.280 61.371 1.00 37.77 308 ARG B O 1
ATOM 4619 N N . MET B 1 305 ? 96.309 84.585 59.761 1.00 39.84 309 MET B N 1
ATOM 4620 C CA . MET B 1 305 ? 97.530 83.799 59.590 1.00 41.75 309 MET B CA 1
ATOM 4621 C C . MET B 1 305 ? 98.693 84.699 59.138 1.00 41.32 309 MET B C 1
ATOM 4622 O O . MET B 1 305 ? 98.472 85.746 58.526 1.00 40.92 309 MET B O 1
ATOM 4627 N N . ASN B 1 306 ? 99.922 84.291 59.450 1.00 41.68 310 ASN B N 1
ATOM 4628 C CA . ASN B 1 306 ? 101.118 85.004 58.996 1.00 42.60 310 ASN B CA 1
ATOM 4629 C C . ASN B 1 306 ? 101.240 84.910 57.475 1.00 42.63 310 ASN B C 1
ATOM 4630 O O . ASN B 1 306 ? 101.139 83.812 56.924 1.00 42.20 310 ASN B O 1
ATOM 4635 N N . ILE B 1 307 ? 101.432 86.048 56.801 1.00 43.66 311 ILE B N 1
ATOM 4636 C CA . ILE B 1 307 ? 101.565 86.069 55.328 1.00 44.91 311 ILE B CA 1
ATOM 4637 C C . ILE B 1 307 ? 102.636 85.096 54.857 1.00 44.77 311 ILE B C 1
ATOM 4638 O O . ILE B 1 307 ? 102.501 84.482 53.804 1.00 45.58 311 ILE B O 1
ATOM 4643 N N . LEU B 1 308 ? 103.700 84.957 55.641 1.00 44.33 312 LEU B N 1
ATOM 4644 C CA . LEU B 1 308 ? 104.828 84.122 55.248 1.00 43.93 312 LEU B CA 1
ATOM 4645 C C . LEU B 1 308 ? 104.506 82.623 55.275 1.00 43.47 312 LEU B C 1
ATOM 4646 O O . LEU B 1 308 ? 105.282 81.814 54.760 1.00 43.03 312 LEU B O 1
ATOM 4651 N N . ASN B 1 309 ? 103.361 82.264 55.857 1.00 42.86 313 ASN B N 1
ATOM 4652 C CA . ASN B 1 309 ? 102.869 80.881 55.851 1.00 43.14 313 ASN B CA 1
ATOM 4653 C C . ASN B 1 309 ? 101.869 80.579 54.728 1.00 42.70 313 ASN B C 1
ATOM 4654 O O . ASN B 1 309 ? 101.441 79.434 54.543 1.00 43.11 313 ASN B O 1
ATOM 4659 N N . LEU B 1 310 ? 101.499 81.612 53.986 1.00 41.41 314 LEU B N 1
ATOM 4660 C CA . LEU B 1 310 ? 100.567 81.458 52.890 1.00 40.95 314 LEU B CA 1
ATOM 4661 C C . LEU B 1 310 ? 101.224 80.759 51.702 1.00 39.87 314 LEU B C 1
ATOM 4662 O O . LEU B 1 310 ? 102.353 81.087 51.311 1.00 38.57 314 LEU B O 1
ATOM 4667 N N . ASP B 1 311 ? 100.504 79.792 51.137 1.00 38.43 315 ASP B N 1
ATOM 4668 C CA . ASP B 1 311 ? 100.906 79.144 49.897 1.00 37.47 315 ASP B CA 1
ATOM 4669 C C . ASP B 1 311 ? 101.190 80.227 48.835 1.00 36.04 315 ASP B C 1
ATOM 4670 O O . ASP B 1 311 ? 100.463 81.207 48.753 1.00 34.41 315 ASP B O 1
ATOM 4675 N N . PRO B 1 312 ? 102.268 80.064 48.042 1.00 35.71 316 PRO B N 1
ATOM 4676 C CA . PRO B 1 312 ? 102.643 81.078 47.037 1.00 35.01 316 PRO B CA 1
ATOM 4677 C C . PRO B 1 312 ? 101.629 81.315 45.907 1.00 34.75 316 PRO B C 1
ATOM 4678 O O . PRO B 1 312 ? 101.680 82.371 45.262 1.00 34.15 316 PRO B O 1
ATOM 4682 N N . SER B 1 313 ? 100.744 80.346 45.647 1.00 34.25 317 SER B N 1
ATOM 4683 C CA . SER B 1 313 ? 99.761 80.473 44.553 1.00 34.81 317 SER B CA 1
ATOM 4684 C C . SER B 1 313 ? 98.500 81.153 45.020 1.00 34.15 317 SER B C 1
ATOM 4685 O O . SER B 1 313 ? 97.717 80.579 45.777 1.00 34.21 317 SER B O 1
ATOM 4688 N N . VAL B 1 314 ? 98.295 82.372 44.534 1.00 34.68 318 VAL B N 1
ATOM 4689 C CA . VAL B 1 314 ? 97.147 83.184 44.923 1.00 34.50 318 VAL B CA 1
ATOM 4690 C C . VAL B 1 314 ? 96.426 83.704 43.688 1.00 35.19 318 VAL B C 1
ATOM 4691 O O . VAL B 1 314 ? 96.906 83.533 42.573 1.00 36.39 318 VAL B O 1
ATOM 4695 N N . ALA B 1 315 ? 95.268 84.326 43.888 1.00 34.05 319 ALA B N 1
ATOM 4696 C CA . ALA B 1 315 ? 94.663 85.137 42.840 1.00 33.71 319 ALA B CA 1
ATOM 4697 C C . ALA B 1 315 ? 94.058 86.369 43.491 1.00 33.28 319 ALA B C 1
ATOM 4698 O O . ALA B 1 315 ? 93.219 86.269 44.403 1.00 32.05 319 ALA B O 1
ATOM 4700 N N . LEU B 1 316 ? 94.542 87.526 43.056 1.00 33.22 320 LEU B N 1
ATOM 4701 C CA . LEU B 1 316 ? 94.040 88.801 43.527 1.00 34.22 320 LEU B CA 1
ATOM 4702 C C . LEU B 1 316 ? 92.724 89.063 42.821 1.00 34.57 320 LEU B C 1
ATOM 4703 O O . LEU B 1 316 ? 92.574 88.700 41.651 1.00 34.78 320 LEU B O 1
ATOM 4708 N N . GLY B 1 317 ? 91.779 89.685 43.524 1.00 33.97 321 GLY B N 1
ATOM 4709 C CA . GLY B 1 317 ? 90.526 90.122 42.905 1.00 33.62 321 GLY B CA 1
ATOM 4710 C C . GLY B 1 317 ? 90.277 91.610 43.079 1.00 34.47 321 GLY B C 1
ATOM 4711 O O . GLY B 1 317 ? 90.596 92.189 44.128 1.00 33.47 321 GLY B O 1
ATOM 4712 N N . PHE B 1 318 ? 89.701 92.228 42.049 1.00 33.86 322 PHE B N 1
ATOM 4713 C CA . PHE B 1 318 ? 89.346 93.644 42.084 1.00 34.58 322 PHE B CA 1
ATOM 4714 C C . PHE B 1 318 ? 88.010 93.841 41.404 1.00 35.41 322 PHE B C 1
ATOM 4715 O O . PHE B 1 318 ? 87.671 93.122 40.457 1.00 35.78 322 PHE B O 1
ATOM 4723 N N . PHE B 1 319 ? 87.254 94.823 41.878 1.00 36.16 323 PHE B N 1
ATOM 4724 C CA . PHE B 1 319 ? 85.984 95.171 41.248 1.00 37.17 323 PHE B CA 1
ATOM 4725 C C . PHE B 1 319 ? 85.974 96.629 40.804 1.00 37.34 323 PHE B C 1
ATOM 4726 O O . PHE B 1 319 ? 86.224 97.537 41.614 1.00 36.32 323 PHE B O 1
ATOM 4734 N N . CYS B 1 320 ? 85.684 96.843 39.519 1.00 37.77 324 CYS B N 1
ATOM 4735 C CA . CYS B 1 320 ? 85.622 98.188 38.946 1.00 38.18 324 CYS B CA 1
ATOM 4736 C C . CYS B 1 320 ? 84.259 98.401 38.302 1.00 38.65 324 CYS B C 1
ATOM 4737 O O . CYS B 1 320 ? 84.004 97.917 37.187 1.00 38.33 324 CYS B O 1
ATOM 4740 N N . LYS B 1 321 ? 83.387 99.115 39.014 1.00 38.34 325 LYS B N 1
ATOM 4741 C CA . LYS B 1 321 ? 82.006 99.301 38.580 1.00 38.97 325 LYS B CA 1
ATOM 4742 C C . LYS B 1 321 ? 81.907 100.097 37.282 1.00 38.90 325 LYS B C 1
ATOM 4743 O O . LYS B 1 321 ? 81.159 99.731 36.373 1.00 38.39 325 LYS B O 1
ATOM 4749 N N . GLU B 1 322 ? 82.669 101.181 37.199 1.00 39.06 326 GLU B N 1
ATOM 4750 C CA . GLU B 1 322 ? 82.630 102.054 36.032 1.00 39.68 326 GLU B CA 1
ATOM 4751 C C . GLU B 1 322 ? 84.038 102.250 35.495 1.00 39.46 326 GLU B C 1
ATOM 4752 O O . GLU B 1 322 ? 85.016 101.918 36.175 1.00 38.93 326 GLU B O 1
ATOM 4758 N N . GLU B 1 323 ? 84.143 102.771 34.275 1.00 39.54 327 GLU B N 1
ATOM 4759 C CA . GLU B 1 323 ? 85.441 103.013 33.648 1.00 40.41 327 GLU B CA 1
ATOM 4760 C C . GLU B 1 323 ? 86.363 103.848 34.538 1.00 40.56 327 GLU B C 1
ATOM 4761 O O . GLU B 1 323 ? 87.563 103.570 34.618 1.00 40.40 327 GLU B O 1
ATOM 4767 N N . LYS B 1 324 ? 85.793 104.858 35.202 1.00 40.66 328 LYS B N 1
ATOM 4768 C CA . LYS B 1 324 ? 86.545 105.718 36.121 1.00 41.42 328 LYS B CA 1
ATOM 4769 C C . LYS B 1 324 ? 87.173 104.938 37.284 1.00 41.32 328 LYS B C 1
ATOM 4770 O O . LYS B 1 324 ? 88.267 105.279 37.738 1.00 41.17 328 LYS B O 1
ATOM 4776 N N . ASP B 1 325 ? 86.483 103.888 37.736 1.00 41.37 329 ASP B N 1
ATOM 4777 C CA . ASP B 1 325 ? 87.002 102.981 38.769 1.00 41.82 329 ASP B CA 1
ATOM 4778 C C . ASP B 1 325 ? 88.203 102.181 38.281 1.00 41.52 329 ASP B C 1
ATOM 4779 O O . ASP B 1 325 ? 89.179 102.024 39.020 1.00 41.58 329 ASP B O 1
ATOM 4784 N N . PHE B 1 326 ? 88.127 101.672 37.047 1.00 40.50 330 PHE B N 1
ATOM 4785 C CA . PHE B 1 326 ? 89.251 100.943 36.463 1.00 39.37 330 PHE B CA 1
ATOM 4786 C C . PHE B 1 326 ? 90.443 101.874 36.210 1.00 39.39 330 PHE B C 1
ATOM 4787 O O . PHE B 1 326 ? 91.591 101.495 36.457 1.00 39.46 330 PHE B O 1
ATOM 4795 N N . ASP B 1 327 ? 90.159 103.087 35.731 1.00 38.88 331 ASP B N 1
ATOM 4796 C CA . ASP B 1 327 ? 91.181 104.120 35.542 1.00 39.41 331 ASP B CA 1
ATOM 4797 C C . ASP B 1 327 ? 91.883 104.460 36.858 1.00 38.99 331 ASP B C 1
ATOM 4798 O O . ASP B 1 327 ? 93.109 104.581 36.888 1.00 38.98 331 ASP B O 1
ATOM 4803 N N A ASN B 1 328 ? 91.102 104.614 37.928 0.50 39.36 332 ASN B N 1
ATOM 4804 N N B ASN B 1 328 ? 91.105 104.618 37.929 0.50 38.50 332 ASN B N 1
ATOM 4805 C CA A ASN B 1 328 ? 91.646 104.840 39.267 0.50 39.74 332 ASN B CA 1
ATOM 4806 C CA B ASN B 1 328 ? 91.664 104.844 39.261 0.50 38.18 332 ASN B CA 1
ATOM 4807 C C A ASN B 1 328 ? 92.490 103.661 39.748 0.50 39.41 332 ASN B C 1
ATOM 4808 C C B ASN B 1 328 ? 92.506 103.658 39.728 0.50 38.47 332 ASN B C 1
ATOM 4809 O O A ASN B 1 328 ? 93.571 103.856 40.307 0.50 39.48 332 ASN B O 1
ATOM 4810 O O B ASN B 1 328 ? 93.601 103.846 40.263 0.50 38.61 332 ASN B O 1
ATOM 4819 N N . TRP B 1 329 ? 91.998 102.443 39.516 1.00 38.87 333 TRP B N 1
ATOM 4820 C CA . TRP B 1 329 ? 92.741 101.224 39.865 1.00 38.72 333 TRP B CA 1
ATOM 4821 C C . TRP B 1 329 ? 94.102 101.206 39.164 1.00 38.19 333 TRP B C 1
ATOM 4822 O O . TRP B 1 329 ? 95.114 100.908 39.793 1.00 38.63 333 TRP B O 1
ATOM 4833 N N . CYS B 1 330 ? 94.116 101.556 37.878 1.00 38.14 334 CYS B N 1
ATOM 4834 C CA . CYS B 1 330 ? 95.358 101.643 37.103 1.00 38.16 334 CYS B CA 1
ATOM 4835 C C . CYS B 1 330 ? 96.359 102.622 37.727 1.00 38.98 334 CYS B C 1
ATOM 4836 O O . CYS B 1 330 ? 97.546 102.316 37.827 1.00 38.52 334 CYS B O 1
ATOM 4839 N N . SER B 1 331 ? 95.869 103.786 38.155 1.00 40.18 335 SER B N 1
ATOM 4840 C CA . SER B 1 331 ? 96.705 104.789 38.827 1.00 41.24 335 SER B CA 1
ATOM 4841 C C . SER B 1 331 ? 97.329 104.255 40.114 1.00 41.39 335 SER B C 1
ATOM 4842 O O . SER B 1 331 ? 98.520 104.470 40.363 1.00 41.72 335 SER B O 1
ATOM 4845 N N . LEU B 1 332 ? 96.527 103.565 40.926 1.00 40.59 336 LEU B N 1
ATOM 4846 C CA . LEU B 1 332 ? 97.023 103.009 42.191 1.00 40.82 336 LEU B CA 1
ATOM 4847 C C . LEU B 1 332 ? 98.085 101.927 41.954 1.00 41.07 336 LEU B C 1
ATOM 4848 O O . LEU B 1 332 ? 99.110 101.897 42.635 1.00 41.84 336 LEU B O 1
ATOM 4853 N N . VAL B 1 333 ? 97.854 101.075 40.960 1.00 41.35 337 VAL B N 1
ATOM 4854 C CA . VAL B 1 333 ? 98.796 100.014 40.597 1.00 41.95 337 VAL B CA 1
ATOM 4855 C C . VAL B 1 333 ? 100.111 100.613 40.101 1.00 42.55 337 VAL B C 1
ATOM 4856 O O . VAL B 1 333 ? 101.189 100.166 40.483 1.00 42.09 337 VAL B O 1
ATOM 4860 N N . GLN B 1 334 ? 100.000 101.628 39.246 1.00 43.41 338 GLN B N 1
ATOM 4861 C CA . GLN B 1 334 ? 101.140 102.358 38.725 1.00 43.65 338 GLN B CA 1
ATOM 4862 C C . GLN B 1 334 ? 101.950 102.977 39.869 1.00 43.38 338 GLN B C 1
ATOM 4863 O O . GLN B 1 334 ? 103.181 102.922 39.862 1.00 43.68 338 GLN B O 1
ATOM 4869 N N . LYS B 1 335 ? 101.256 103.514 40.868 1.00 42.94 339 LYS B N 1
ATOM 4870 C CA . LYS B 1 335 ? 101.909 104.125 42.025 1.00 43.16 339 LYS B CA 1
ATOM 4871 C C . LYS B 1 335 ? 102.470 103.128 43.050 1.00 43.56 339 LYS B C 1
ATOM 4872 O O . LYS B 1 335 ? 103.611 103.283 43.504 1.00 44.29 339 LYS B O 1
ATOM 4878 N N . GLU B 1 336 ? 101.679 102.118 43.417 1.00 43.33 340 GLU B N 1
ATOM 4879 C CA . GLU B 1 336 ? 102.023 101.245 44.548 1.00 42.83 340 GLU B CA 1
ATOM 4880 C C . GLU B 1 336 ? 102.653 99.896 44.174 1.00 43.04 340 GLU B C 1
ATOM 4881 O O . GLU B 1 336 ? 103.290 99.253 45.018 1.00 43.18 340 GLU B O 1
ATOM 4887 N N . ILE B 1 337 ? 102.460 99.456 42.932 1.00 42.60 341 ILE B N 1
ATOM 4888 C CA . ILE B 1 337 ? 102.867 98.107 42.538 1.00 42.81 341 ILE B CA 1
ATOM 4889 C C . ILE B 1 337 ? 104.062 98.158 41.586 1.00 43.20 341 ILE B C 1
ATOM 4890 O O . ILE B 1 337 ? 105.072 97.480 41.807 1.00 43.12 341 ILE B O 1
ATOM 4895 N N . LEU B 1 338 ? 103.940 98.980 40.545 1.00 43.18 342 LEU B N 1
ATOM 4896 C CA . LEU B 1 338 ? 104.926 99.047 39.473 1.00 43.61 342 LEU B CA 1
ATOM 4897 C C . LEU B 1 338 ? 106.209 99.749 39.910 1.00 44.11 342 LEU B C 1
ATOM 4898 O O . LEU B 1 338 ? 107.216 99.702 39.206 1.00 44.31 342 LEU B O 1
ATOM 4903 N N . LYS B 1 339 ? 106.167 100.396 41.071 1.00 43.82 343 LYS B N 1
ATOM 4904 C CA . LYS B 1 339 ? 107.332 101.120 41.592 1.00 43.73 343 LYS B CA 1
ATOM 4905 C C . LYS B 1 339 ? 108.411 100.191 42.132 1.00 43.04 343 LYS B C 1
ATOM 4906 O O . LYS B 1 339 ? 109.558 100.609 42.309 1.00 43.37 343 LYS B O 1
ATOM 4912 N N . GLU B 1 340 ? 108.043 98.943 42.418 1.00 42.84 344 GLU B N 1
ATOM 4913 C CA . GLU B 1 340 ? 108.992 97.983 42.975 1.00 42.93 344 GLU B CA 1
ATOM 4914 C C . GLU B 1 340 ? 109.930 97.521 41.858 1.00 42.33 344 GLU B C 1
ATOM 4915 O O . GLU B 1 340 ? 109.552 97.536 40.681 1.00 42.15 344 GLU B O 1
ATOM 4921 N N . ASN B 1 341 ? 111.152 97.142 42.215 1.00 40.90 345 ASN B N 1
ATOM 4922 C CA . ASN B 1 341 ? 112.083 96.625 41.214 1.00 40.33 345 ASN B CA 1
ATOM 4923 C C . ASN B 1 341 ? 111.641 95.244 40.759 1.00 40.40 345 ASN B C 1
ATOM 4924 O O . ASN B 1 341 ? 111.591 94.966 39.564 1.00 40.75 345 ASN B O 1
ATOM 4929 N N . LEU B 1 342 ? 111.289 94.396 41.722 1.00 40.70 346 LEU B N 1
ATOM 4930 C CA . LEU B 1 342 ? 110.714 93.090 41.424 1.00 40.87 346 LEU B CA 1
ATOM 4931 C C . LEU B 1 342 ? 109.199 93.231 41.533 1.00 40.89 346 LEU B C 1
ATOM 4932 O O . LEU B 1 342 ? 108.637 93.247 42.636 1.00 39.63 346 LEU B O 1
ATOM 4937 N N . ARG B 1 343 ? 108.552 93.390 40.380 1.00 40.79 347 ARG B N 1
ATOM 4938 C CA . ARG B 1 343 ? 107.135 93.733 40.346 1.00 41.03 347 ARG B CA 1
ATOM 4939 C C . ARG B 1 343 ? 106.305 92.489 40.557 1.00 41.03 347 ARG B C 1
ATOM 4940 O O . ARG B 1 343 ? 106.606 91.430 40.009 1.00 40.36 347 ARG B O 1
ATOM 4948 N N . MET B 1 344 ? 105.261 92.627 41.363 1.00 41.15 348 MET B N 1
ATOM 4949 C CA . MET B 1 344 ? 104.396 91.503 41.685 1.00 41.87 348 MET B CA 1
ATOM 4950 C C . MET B 1 344 ? 103.575 91.087 40.462 1.00 41.92 348 MET B C 1
ATOM 4951 O O . MET B 1 344 ? 103.396 89.899 40.213 1.00 42.37 348 MET B O 1
ATOM 4956 N N . PHE B 1 345 ? 103.087 92.072 39.712 1.00 41.15 349 PHE B N 1
ATOM 4957 C CA . PHE B 1 345 ? 102.480 91.837 38.400 1.00 41.73 349 PHE B CA 1
ATOM 4958 C C . PHE B 1 345 ? 102.712 93.054 37.522 1.00 42.40 349 PHE B C 1
ATOM 4959 O O . PHE B 1 345 ? 103.239 94.073 37.998 1.00 43.01 349 PHE B O 1
ATOM 4967 N N . GLU B 1 346 ? 102.343 92.938 36.249 1.00 42.73 350 GLU B N 1
ATOM 4968 C CA . GLU B 1 346 ? 102.529 94.012 35.279 1.00 43.80 350 GLU B CA 1
ATOM 4969 C C . GLU B 1 346 ? 101.204 94.604 34.835 1.00 44.16 350 GLU B C 1
ATOM 4970 O O . GLU B 1 346 ? 100.189 93.903 34.762 1.00 44.14 350 GLU B O 1
ATOM 4976 N N . LEU B 1 347 ? 101.235 95.896 34.531 1.00 43.87 351 LEU B N 1
ATOM 4977 C CA . LEU B 1 347 ? 100.092 96.600 33.964 1.00 44.05 351 LEU B CA 1
ATOM 4978 C C . LEU B 1 347 ? 100.555 97.347 32.718 1.00 44.39 351 LEU B C 1
ATOM 4979 O O . LEU B 1 347 ? 101.355 98.284 32.803 1.00 44.11 351 LEU B O 1
ATOM 4984 N N . VAL B 1 348 ? 100.055 96.917 31.566 1.00 44.43 352 VAL B N 1
ATOM 4985 C CA . VAL B 1 348 ? 100.457 97.494 30.282 1.00 45.05 352 VAL B CA 1
ATOM 4986 C C . VAL B 1 348 ? 99.259 98.065 29.522 1.00 45.85 352 VAL B C 1
ATOM 4987 O O . VAL B 1 348 ? 98.109 97.652 29.743 1.00 45.70 352 VAL B O 1
ATOM 4991 N N . GLN B 1 349 ? 99.534 99.014 28.631 1.00 46.15 353 GLN B N 1
ATOM 4992 C CA . GLN B 1 349 ? 98.492 99.669 27.858 1.00 47.20 353 GLN B CA 1
ATOM 4993 C C . GLN B 1 349 ? 98.029 98.811 26.670 1.00 48.26 353 GLN B C 1
ATOM 4994 O O . GLN B 1 349 ? 96.836 98.566 26.498 1.00 48.07 353 GLN B O 1
ATOM 5000 N N . LYS B 1 350 ? 98.974 98.349 25.861 1.00 49.66 354 LYS B N 1
ATOM 5001 C CA . LYS B 1 350 ? 98.639 97.616 24.654 1.00 50.67 354 LYS B CA 1
ATOM 5002 C C . LYS B 1 350 ? 98.894 96.132 24.814 1.00 51.69 354 LYS B C 1
ATOM 5003 O O . LYS B 1 350 ? 99.835 95.718 25.484 1.00 51.56 354 LYS B O 1
ATOM 5006 N N . HIS B 1 351 ? 98.030 95.346 24.184 1.00 53.93 355 HIS B N 1
ATOM 5007 C CA . HIS B 1 351 ? 98.157 93.898 24.115 1.00 55.66 355 HIS B CA 1
ATOM 5008 C C . HIS B 1 351 ? 99.548 93.535 23.589 1.00 55.93 355 HIS B C 1
ATOM 5009 O O . HIS B 1 351 ? 99.929 93.975 22.502 1.00 55.58 355 HIS B O 1
ATOM 5016 N N . PRO B 1 352 ? 100.328 92.772 24.380 1.00 56.32 356 PRO B N 1
ATOM 5017 C CA . PRO B 1 352 ? 101.660 92.372 23.940 1.00 56.73 356 PRO B CA 1
ATOM 5018 C C . PRO B 1 352 ? 101.599 91.638 22.604 1.00 57.17 356 PRO B C 1
ATOM 5019 O O . PRO B 1 352 ? 100.982 90.570 22.498 1.00 56.95 356 PRO B O 1
ATOM 5023 N N . SER B 1 353 ? 102.218 92.245 21.595 1.00 57.82 357 SER B N 1
ATOM 5024 C CA . SER B 1 353 ? 102.269 91.700 20.242 1.00 58.24 357 SER B CA 1
ATOM 5025 C C . SER B 1 353 ? 103.135 90.435 20.208 1.00 58.63 357 SER B C 1
ATOM 5026 O O . SER B 1 353 ? 104.212 90.390 20.817 1.00 58.44 357 SER B O 1
ATOM 5029 N N . HIS B 1 354 ? 102.649 89.411 19.506 1.00 59.05 358 HIS B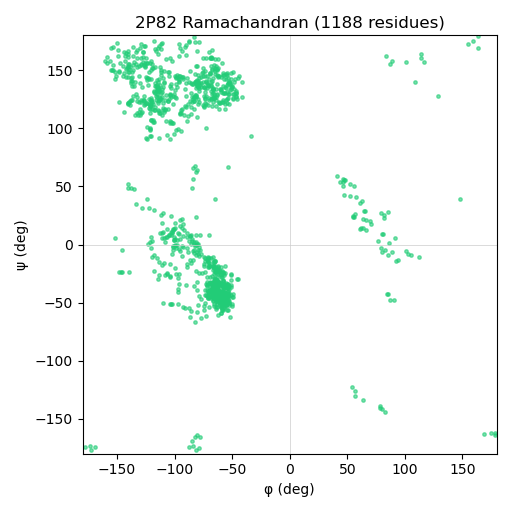 N 1
ATOM 5030 C CA . HIS B 1 354 ? 103.322 88.111 19.449 1.00 59.42 358 HIS B CA 1
ATOM 5031 C C . HIS B 1 354 ? 104.161 87.957 18.176 1.00 59.50 358 HIS B C 1
ATOM 5032 O O . HIS B 1 354 ? 103.775 88.436 17.104 1.00 59.46 358 HIS B O 1
ATOM 5039 N N . TRP B 1 355 ? 105.304 87.282 18.312 1.00 59.57 359 TRP B N 1
ATOM 5040 C CA . TRP B 1 355 ? 106.249 87.068 17.207 1.00 59.68 359 TRP B CA 1
ATOM 5041 C C . TRP B 1 355 ? 105.653 86.304 16.021 1.00 59.60 359 TRP B C 1
ATOM 5042 O O . TRP B 1 355 ? 104.540 85.779 16.090 1.00 59.39 359 TRP B O 1
ATOM 5054 N N . THR C 1 21 ? 25.990 124.019 14.535 1.00 59.21 25 THR C N 1
ATOM 5055 C CA . THR C 1 21 ? 26.162 125.348 15.190 1.00 59.08 25 THR C CA 1
ATOM 5056 C C . THR C 1 21 ? 26.703 125.162 16.612 1.00 58.91 25 THR C C 1
ATOM 5057 O O . THR C 1 21 ? 26.028 125.467 17.602 1.00 59.20 25 THR C O 1
ATOM 5061 N N . ASP C 1 22 ? 27.930 124.646 16.685 1.00 58.32 26 ASP C N 1
ATOM 5062 C CA . ASP C 1 22 ? 28.659 124.410 17.940 1.00 57.81 26 ASP C CA 1
ATOM 5063 C C . ASP C 1 22 ? 27.909 123.524 18.949 1.00 57.27 26 ASP C C 1
ATOM 5064 O O . ASP C 1 22 ? 27.767 123.873 20.125 1.00 57.54 26 ASP C O 1
ATOM 5069 N N . GLU C 1 23 ? 27.430 122.376 18.471 1.00 56.30 27 GLU C N 1
ATOM 5070 C CA . GLU C 1 23 ? 26.863 121.355 19.347 1.00 55.43 27 GLU C CA 1
ATOM 5071 C C . GLU C 1 23 ? 27.983 120.618 20.073 1.00 54.11 27 GLU C C 1
ATOM 5072 O O . GLU C 1 23 ? 29.142 120.655 19.650 1.00 53.58 27 GLU C O 1
ATOM 5078 N N . LEU C 1 24 ? 27.634 119.965 21.175 1.00 52.98 28 LEU C N 1
ATOM 5079 C CA . LEU C 1 24 ? 28.581 119.117 21.885 1.00 52.22 28 LEU C CA 1
ATOM 5080 C C . LEU C 1 24 ? 28.712 117.767 21.183 1.00 50.68 28 LEU C C 1
ATOM 5081 O O . LEU C 1 24 ? 27.722 117.160 20.770 1.00 49.99 28 LEU C O 1
ATOM 5086 N N . VAL C 1 25 ? 29.953 117.323 21.032 1.00 49.66 29 VAL C N 1
ATOM 5087 C CA . VAL C 1 25 ? 30.259 116.028 20.443 1.00 48.18 29 VAL C CA 1
ATOM 5088 C C . VAL C 1 25 ? 30.965 115.200 21.507 1.00 48.44 29 VAL C C 1
ATOM 5089 O O . VAL C 1 25 ? 31.883 115.687 22.178 1.00 48.79 29 VAL C O 1
ATOM 5093 N N . TRP C 1 26 ? 30.522 113.959 21.677 1.00 47.21 30 TRP C N 1
ATOM 5094 C CA . TRP C 1 26 ? 31.182 113.043 22.584 1.00 46.34 30 TRP C CA 1
ATOM 5095 C C . TRP C 1 26 ? 31.996 112.049 21.787 1.00 46.45 30 TRP C C 1
ATOM 5096 O O . TRP C 1 26 ? 31.488 111.461 20.830 1.00 45.59 30 TRP C O 1
ATOM 5107 N N . ILE C 1 27 ? 33.265 111.897 22.162 1.00 45.96 31 ILE C N 1
ATOM 5108 C CA . ILE C 1 27 ? 34.119 110.853 21.592 1.00 46.31 31 ILE C CA 1
ATOM 5109 C C . ILE C 1 27 ? 34.779 110.113 22.739 1.00 46.47 31 ILE C C 1
ATOM 5110 O O . ILE C 1 27 ? 35.561 110.709 23.489 1.00 47.71 31 ILE C O 1
ATOM 5115 N N . LEU C 1 28 ? 34.471 108.824 22.880 1.00 46.57 32 LEU C N 1
ATOM 5116 C CA . LEU C 1 28 ? 35.139 107.967 23.879 1.00 45.62 32 LEU C CA 1
ATOM 5117 C C . LEU C 1 28 ? 3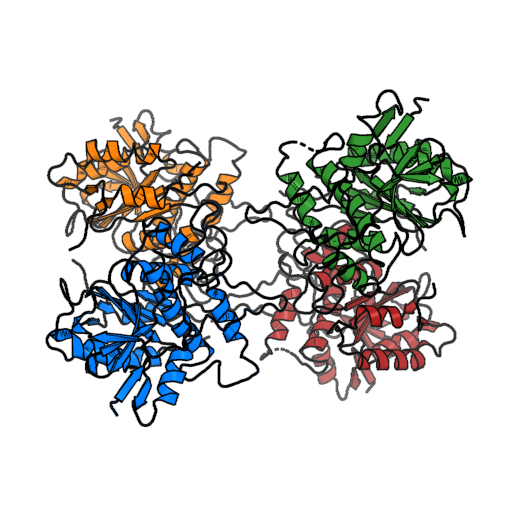5.293 108.657 25.230 1.00 45.90 32 LEU C C 1
ATOM 5118 O O . LEU C 1 28 ? 36.401 108.747 25.770 1.00 45.93 32 LEU C O 1
ATOM 5123 N N . GLY C 1 29 ? 34.184 109.149 25.778 1.00 45.77 33 GLY C N 1
ATOM 5124 C CA . GLY C 1 29 ? 34.192 109.712 27.136 1.00 45.58 33 GLY C CA 1
ATOM 5125 C C . GLY C 1 29 ? 34.708 111.134 27.251 1.00 45.96 33 GLY C C 1
ATOM 5126 O O . GLY C 1 29 ? 34.911 111.646 28.360 1.00 45.90 33 GLY C O 1
ATOM 5127 N N . LYS C 1 30 ? 34.919 111.784 26.110 1.00 45.82 34 LYS C N 1
ATOM 5128 C CA . LYS C 1 30 ? 35.537 113.103 26.075 1.00 45.17 34 LYS C CA 1
ATOM 5129 C C . LYS C 1 30 ? 34.637 114.008 25.246 1.00 44.17 34 LYS C C 1
ATOM 5130 O O . LYS C 1 30 ? 34.174 113.601 24.174 1.00 44.56 34 LYS C O 1
ATOM 5136 N N . GLN C 1 31 ? 34.387 115.224 25.722 1.00 41.23 35 GLN C N 1
ATOM 5137 C CA . GLN C 1 31 ? 33.534 116.152 24.987 1.00 40.03 35 GLN C CA 1
ATOM 5138 C C . GLN C 1 31 ? 34.324 117.162 24.149 1.00 38.44 35 GLN C C 1
ATOM 5139 O O . GLN C 1 31 ? 35.418 117.591 24.528 1.00 37.99 35 GLN C O 1
ATOM 5145 N N . HIS C 1 32 ? 33.755 117.524 23.004 1.00 36.67 36 HIS C N 1
ATOM 5146 C CA . HIS C 1 32 ? 34.329 118.519 22.105 1.00 35.57 36 HIS C CA 1
ATOM 5147 C C . HIS C 1 32 ? 33.220 119.429 21.591 1.00 35.69 36 HIS C C 1
ATOM 5148 O O . HIS C 1 32 ? 32.131 118.958 21.259 1.00 35.45 36 HIS C O 1
ATOM 5155 N N . LEU C 1 33 ? 33.497 120.728 21.512 1.00 36.15 37 LEU C N 1
ATOM 5156 C CA . LEU C 1 33 ? 32.573 121.670 20.881 1.00 36.48 37 LEU C CA 1
ATOM 5157 C C . LEU C 1 33 ? 32.774 121.629 19.376 1.00 36.90 37 LEU C C 1
ATOM 5158 O O . LEU C 1 33 ? 33.902 121.744 18.894 1.00 37.05 37 LEU C O 1
ATOM 5163 N N . LEU C 1 34 ? 31.681 121.456 18.637 1.00 37.58 38 LEU C N 1
ATOM 5164 C CA . LEU C 1 34 ? 31.754 121.145 17.201 1.00 38.72 38 LEU C CA 1
ATOM 5165 C C . LEU C 1 34 ? 32.454 122.214 16.345 1.00 39.27 38 LEU C C 1
ATOM 5166 O O . LEU C 1 34 ? 33.299 121.889 15.505 1.00 39.58 38 LEU C O 1
ATOM 5171 N N . LYS C 1 35 ? 32.100 123.477 16.571 1.00 39.68 39 LYS C N 1
ATOM 5172 C CA . LYS C 1 35 ? 32.632 124.595 15.789 1.00 39.95 39 LYS C CA 1
ATOM 5173 C C . LYS C 1 35 ? 33.862 125.203 16.456 1.00 39.84 39 LYS C C 1
ATOM 5174 O O . LYS C 1 35 ? 34.923 125.318 15.835 1.00 39.90 39 LYS C O 1
ATOM 5176 N N . THR C 1 36 ? 33.696 125.573 17.725 1.00 39.35 40 THR C N 1
ATOM 5177 C CA . THR C 1 36 ? 34.724 126.213 18.545 1.00 39.30 40 THR C CA 1
ATOM 5178 C C . THR C 1 36 ? 35.997 125.368 18.743 1.00 38.93 40 THR C C 1
ATOM 5179 O O . THR C 1 36 ? 37.105 125.915 18.822 1.00 38.75 40 THR C O 1
ATOM 5183 N N . GLU C 1 37 ? 35.831 124.048 18.812 1.00 37.99 41 GLU C N 1
ATOM 5184 C CA . GLU C 1 37 ? 36.941 123.128 19.057 1.00 37.68 41 GLU C CA 1
ATOM 5185 C C . GLU C 1 37 ? 37.057 122.074 17.946 1.00 37.21 41 GLU C C 1
ATOM 5186 O O . GLU C 1 37 ? 37.354 120.909 18.211 1.00 36.69 41 GLU C O 1
ATOM 5192 N N . LYS C 1 38 ? 36.835 122.492 16.701 1.00 37.28 42 LYS C N 1
ATOM 5193 C CA . LYS C 1 38 ? 36.874 121.574 15.561 1.00 37.55 42 LYS C CA 1
ATOM 5194 C C . LYS C 1 38 ? 38.208 120.842 15.429 1.00 37.06 42 LYS C C 1
ATOM 5195 O O . LYS C 1 38 ? 38.226 119.619 15.308 1.00 36.61 42 LYS C O 1
ATOM 5201 N N . SER C 1 39 ? 39.314 121.586 15.469 1.00 36.47 43 SER C N 1
ATOM 5202 C CA . SER C 1 39 ? 40.652 120.998 15.319 1.00 36.47 43 SER C CA 1
ATOM 5203 C C . SER C 1 39 ? 40.958 119.985 16.426 1.00 35.44 43 SER C C 1
ATOM 5204 O O . SER C 1 39 ? 41.582 118.962 16.172 1.00 35.33 43 SER C O 1
ATOM 5207 N N A LYS C 1 40 ? 40.489 120.272 17.634 0.50 35.10 44 LYS C N 1
ATOM 5208 N N B LYS C 1 40 ? 40.525 120.302 17.650 0.50 35.22 44 LYS C N 1
ATOM 5209 C CA A LYS C 1 40 ? 40.641 119.373 18.769 0.50 34.44 44 LYS C CA 1
ATOM 5210 C CA B LYS C 1 40 ? 40.604 119.398 18.808 0.50 34.83 44 LYS C CA 1
ATOM 5211 C C A LYS C 1 40 ? 39.877 118.069 18.544 0.50 33.59 44 LYS C C 1
ATOM 5212 C C B LYS C 1 40 ? 39.882 118.080 18.533 0.50 33.74 44 LYS C C 1
ATOM 5213 O O A LYS C 1 40 ? 40.372 116.982 18.858 0.50 33.37 44 LYS C O 1
ATOM 5214 O O B LYS C 1 40 ? 40.409 116.996 18.803 0.50 33.56 44 LYS C O 1
ATOM 5223 N N . LEU C 1 41 ? 38.667 118.193 18.002 1.00 32.97 45 LEU C N 1
ATOM 5224 C CA . LEU C 1 41 ? 37.814 117.051 17.724 1.00 31.37 45 LEU C CA 1
ATOM 5225 C C . LEU C 1 41 ? 38.410 116.158 16.647 1.00 30.94 45 LEU C C 1
ATOM 5226 O O . LEU C 1 41 ? 38.482 114.942 16.825 1.00 29.87 45 LEU C O 1
ATOM 5231 N N . LEU C 1 42 ? 38.841 116.772 15.546 1.00 30.32 46 LEU C N 1
ATOM 5232 C CA . LEU C 1 42 ? 39.369 116.035 14.407 1.00 30.90 46 LEU C CA 1
ATOM 5233 C C . LEU C 1 42 ? 40.672 115.336 14.762 1.00 30.78 46 LEU C C 1
ATOM 5234 O O . LEU C 1 42 ? 40.921 114.213 14.332 1.00 31.17 46 LEU C O 1
ATOM 5239 N N . SER C 1 43 ? 41.486 116.004 15.568 1.00 31.18 47 SER C N 1
ATOM 5240 C CA . SER C 1 43 ? 42.770 115.472 16.004 1.00 31.32 47 SER C CA 1
ATOM 5241 C C . SER C 1 43 ? 42.611 114.319 17.012 1.00 30.96 47 SER C C 1
ATOM 5242 O O . SER C 1 43 ? 43.393 113.355 16.992 1.00 31.67 47 SER C O 1
ATOM 5245 N N . ASP C 1 44 ? 41.593 114.407 17.872 1.00 29.81 48 ASP C N 1
ATOM 5246 C CA . ASP C 1 44 ? 41.230 113.313 18.778 1.00 28.95 48 ASP C CA 1
ATOM 5247 C C . ASP C 1 44 ? 40.825 112.047 18.000 1.00 29.22 48 ASP C C 1
ATOM 5248 O O . ASP C 1 44 ? 41.256 110.934 18.328 1.00 28.18 48 ASP C O 1
ATOM 5253 N N . ILE C 1 45 ? 40.008 112.223 16.961 1.00 28.63 49 ILE C N 1
ATOM 5254 C CA . ILE C 1 45 ? 39.586 111.099 16.113 1.00 28.01 49 ILE C CA 1
ATOM 5255 C C . ILE C 1 45 ? 40.751 110.506 15.303 1.00 28.06 49 ILE C C 1
ATOM 5256 O O . ILE C 1 45 ? 40.896 109.293 15.225 1.00 28.72 49 ILE C O 1
ATOM 5261 N N . SER C 1 46 ? 41.581 111.361 14.708 1.00 28.35 50 SER C N 1
ATOM 5262 C CA . SER C 1 46 ? 42.751 110.907 13.937 1.00 28.38 50 SER C CA 1
ATOM 5263 C C . SER C 1 46 ? 43.818 110.213 14.794 1.00 28.29 50 SER C C 1
ATOM 5264 O O . SER C 1 46 ? 44.548 109.340 14.305 1.00 28.69 50 SER C O 1
ATOM 5267 N N . ALA C 1 47 ? 43.896 110.616 16.061 1.00 27.73 51 ALA C N 1
ATOM 5268 C CA . ALA C 1 47 ? 44.808 110.047 17.052 1.00 28.37 51 ALA C CA 1
ATOM 5269 C C . ALA C 1 47 ? 44.510 108.580 17.391 1.00 29.19 51 ALA C C 1
ATOM 5270 O O . ALA C 1 47 ? 45.413 107.835 17.765 1.00 29.71 51 ALA C O 1
ATOM 5272 N N . ARG C 1 48 ? 43.244 108.178 17.270 1.00 29.41 52 ARG C N 1
ATOM 5273 C CA . ARG C 1 48 ? 42.829 106.790 17.495 1.00 30.32 52 ARG C CA 1
ATOM 5274 C C . ARG C 1 48 ? 43.590 105.852 16.549 1.00 29.85 52 ARG C C 1
ATOM 5275 O O . ARG C 1 48 ? 43.740 106.158 15.367 1.00 30.15 52 ARG C O 1
ATOM 5283 N N . LEU C 1 49 ? 44.061 104.718 17.060 1.00 29.49 53 LEU C N 1
ATOM 5284 C CA . LEU C 1 49 ? 44.613 103.683 16.184 1.00 30.44 53 LEU C CA 1
ATOM 5285 C C . LEU C 1 49 ? 43.510 103.095 15.315 1.00 30.10 53 LEU C C 1
ATOM 5286 O O . LEU C 1 49 ? 42.465 102.654 15.819 1.00 29.73 53 LEU C O 1
ATOM 5291 N N . TRP C 1 50 ? 43.766 103.123 14.009 1.00 29.59 54 TRP C N 1
ATOM 5292 C CA . TRP C 1 50 ? 42.826 102.737 12.972 1.00 29.31 54 TRP C CA 1
ATOM 5293 C C . TRP C 1 50 ? 43.356 101.479 12.307 1.00 29.53 54 TRP C C 1
ATOM 5294 O O . TRP C 1 50 ? 44.498 101.469 11.835 1.00 29.64 54 TRP C O 1
ATOM 5305 N N . PHE C 1 51 ? 42.544 100.419 12.275 1.00 28.82 55 PHE C N 1
ATOM 5306 C CA . PHE C 1 51 ? 42.944 99.169 11.617 1.00 28.45 55 PHE C CA 1
ATOM 5307 C C . PHE C 1 51 ? 41.970 98.821 10.516 1.00 29.12 55 PHE C C 1
ATOM 5308 O O . PHE C 1 51 ? 40.767 98.715 10.759 1.00 28.58 55 PHE C O 1
ATOM 5316 N N . THR C 1 52 ? 42.502 98.649 9.310 1.00 28.75 56 THR C N 1
ATOM 5317 C CA . THR C 1 52 ? 41.700 98.305 8.137 1.00 28.91 56 THR C CA 1
ATOM 5318 C C . THR C 1 52 ? 42.025 96.917 7.614 1.00 28.32 56 THR C C 1
ATOM 5319 O O . THR C 1 52 ? 43.003 96.284 8.037 1.00 28.79 56 THR C O 1
ATOM 5323 N N . TYR C 1 53 ? 41.209 96.456 6.668 1.00 27.37 57 TYR C N 1
ATOM 5324 C CA . TYR C 1 53 ? 41.599 95.367 5.780 1.00 27.50 57 TYR C CA 1
ATOM 5325 C C . TYR C 1 53 ? 43.049 95.530 5.322 1.00 28.07 57 TYR C C 1
ATOM 5326 O O . TYR C 1 53 ? 43.492 96.656 4.989 1.00 27.28 57 TYR C O 1
ATOM 5335 N N . ARG C 1 54 ? 43.772 94.413 5.270 1.00 27.11 58 ARG C N 1
ATOM 5336 C CA . ARG C 1 54 ? 45.124 94.407 4.708 1.00 28.02 58 ARG C CA 1
ATOM 5337 C C . ARG C 1 54 ? 45.232 93.350 3.601 1.00 28.45 58 ARG C C 1
ATOM 5338 O O . ARG C 1 54 ? 44.478 92.386 3.609 1.00 27.95 58 ARG C O 1
ATOM 5346 N N . ARG C 1 55 ? 46.146 93.560 2.647 1.00 28.01 59 ARG C N 1
ATOM 5347 C CA . ARG C 1 55 ? 46.462 92.562 1.625 1.00 28.81 59 ARG C CA 1
ATOM 5348 C C . ARG C 1 55 ? 47.962 92.284 1.655 1.00 29.10 59 ARG C C 1
ATOM 5349 O O . ARG C 1 55 ? 48.744 93.090 2.177 1.00 29.20 59 ARG C O 1
ATOM 5357 N N . LYS C 1 56 ? 48.346 91.135 1.097 1.00 29.04 60 LYS C N 1
ATOM 5358 C CA . LYS C 1 56 ? 49.755 90.738 0.955 1.00 28.11 60 LYS C CA 1
ATOM 5359 C C . LYS C 1 56 ? 50.491 90.570 2.290 1.00 27.95 60 LYS C C 1
ATOM 5360 O O . LYS C 1 56 ? 51.676 90.918 2.419 1.00 27.65 60 LYS C O 1
ATOM 5366 N N . PHE C 1 57 ? 49.786 90.036 3.288 1.00 28.55 61 PHE C N 1
ATOM 5367 C CA . PHE C 1 57 ? 50.466 89.515 4.474 1.00 28.42 61 PHE C CA 1
ATOM 5368 C C . PHE C 1 57 ? 50.668 88.005 4.301 1.00 28.50 61 PHE C C 1
ATOM 5369 O O . PHE C 1 57 ? 50.129 87.408 3.362 1.00 27.31 61 PHE C O 1
ATOM 5377 N N . SER C 1 58 ? 51.471 87.397 5.174 1.00 28.55 62 SER C N 1
ATOM 5378 C CA . SER C 1 58 ? 51.738 85.966 5.070 1.00 29.51 62 SER C CA 1
ATOM 5379 C C . SER C 1 58 ? 50.461 85.172 5.257 1.00 28.26 62 SER C C 1
ATOM 5380 O O . SER C 1 58 ? 49.673 85.497 6.138 1.00 28.74 62 SER C O 1
ATOM 5383 N N . PRO C 1 59 ? 50.262 84.127 4.431 1.00 27.75 63 PRO C N 1
ATOM 5384 C CA . PRO C 1 59 ? 49.062 83.298 4.505 1.00 27.55 63 PRO C CA 1
ATOM 5385 C C . PRO C 1 59 ? 48.785 82.846 5.945 1.00 28.17 63 PRO C C 1
ATOM 5386 O O . PRO C 1 59 ? 49.686 82.333 6.628 1.00 29.30 63 PRO C O 1
ATOM 5390 N N . ILE C 1 60 ? 47.553 83.045 6.400 1.00 27.43 64 ILE C N 1
ATOM 5391 C CA . ILE C 1 60 ? 47.143 82.574 7.725 1.00 28.00 64 ILE C CA 1
ATOM 5392 C C . ILE C 1 60 ? 47.201 81.048 7.756 1.00 29.20 64 ILE C C 1
ATOM 5393 O O . ILE C 1 60 ? 46.649 80.390 6.883 1.00 29.36 64 ILE C O 1
ATOM 5398 N N . GLY C 1 61 ? 47.902 80.492 8.741 1.00 30.48 65 GLY C N 1
ATOM 5399 C CA . GLY C 1 61 ? 48.075 79.043 8.833 1.00 31.53 65 GLY C CA 1
ATOM 5400 C C . GLY C 1 61 ? 48.854 78.435 7.670 1.00 33.07 65 GLY C C 1
ATOM 5401 O O . GLY C 1 61 ? 48.736 77.240 7.401 1.00 35.19 65 GLY C O 1
ATOM 5402 N N . GLY C 1 62 ? 49.653 79.242 6.974 1.00 33.47 66 GLY C N 1
ATOM 5403 C CA . GLY C 1 62 ? 50.462 78.748 5.851 1.00 32.73 66 GLY C CA 1
ATOM 5404 C C . GLY C 1 62 ? 49.750 78.675 4.500 1.00 33.60 66 GLY C C 1
ATOM 5405 O O . GLY C 1 62 ? 50.325 79.036 3.473 1.00 33.32 66 GLY C O 1
ATOM 5406 N N . THR C 1 63 ? 48.507 78.197 4.481 1.00 33.37 67 THR C N 1
ATOM 5407 C CA . THR C 1 63 ? 47.775 78.057 3.217 1.00 32.85 67 THR C CA 1
ATOM 5408 C C . THR C 1 63 ? 46.451 78.815 3.205 1.00 32.30 67 THR C C 1
ATOM 5409 O O . THR C 1 63 ? 45.723 78.774 2.215 1.00 33.18 67 THR C O 1
ATOM 5413 N N . GLY C 1 64 ? 46.131 79.495 4.303 1.00 30.92 68 GLY C N 1
ATOM 5414 C CA . GLY C 1 64 ? 44.908 80.272 4.378 1.00 29.33 68 GLY C CA 1
ATOM 5415 C C . GLY C 1 64 ? 45.065 81.622 3.689 1.00 28.93 68 GLY C C 1
ATOM 5416 O O . GLY C 1 64 ? 45.994 81.824 2.913 1.00 28.39 68 GLY C O 1
ATOM 5417 N N . PRO C 1 65 ? 44.152 82.554 3.971 1.00 28.58 69 PRO C N 1
ATOM 5418 C CA . PRO C 1 65 ? 44.152 83.898 3.353 1.00 28.70 69 PRO C CA 1
ATOM 5419 C C . PRO C 1 65 ? 45.393 84.746 3.630 1.00 28.70 69 PRO C C 1
ATOM 5420 O O . PRO C 1 65 ? 45.966 84.703 4.734 1.00 28.33 69 PRO C O 1
ATOM 5424 N N . SER C 1 66 ? 45.769 85.534 2.630 1.00 27.37 70 SER C N 1
ATOM 5425 C CA . SER C 1 66 ? 46.831 86.523 2.753 1.00 28.30 70 SER C CA 1
ATOM 5426 C C . SER C 1 66 ? 46.280 87.962 2.659 1.00 27.75 70 SER C C 1
ATOM 5427 O O . SER C 1 66 ? 47.033 88.937 2.551 1.00 27.04 70 SER C O 1
ATOM 5430 N N . SER C 1 67 ? 44.955 88.065 2.697 1.00 27.80 71 SER C N 1
ATOM 5431 C CA . SER C 1 67 ? 44.234 89.322 2.816 1.00 28.39 71 SER C CA 1
ATOM 5432 C C . SER C 1 67 ? 42.945 89.051 3.589 1.00 28.67 71 SER C C 1
ATOM 5433 O O . SER C 1 67 ? 42.387 87.960 3.485 1.00 28.42 71 SER C O 1
ATOM 5436 N N . ASP C 1 68 ? 42.471 90.030 4.357 1.00 28.50 72 ASP C N 1
ATOM 5437 C CA . ASP C 1 68 ? 41.158 89.889 5.013 1.00 28.46 72 ASP C CA 1
ATOM 5438 C C . ASP C 1 68 ? 40.051 90.732 4.344 1.00 28.11 72 ASP C C 1
ATOM 5439 O O . ASP C 1 68 ? 38.928 90.808 4.849 1.00 28.77 72 ASP C O 1
ATOM 5444 N N . ALA C 1 69 ? 40.361 91.325 3.191 1.00 28.28 73 ALA C N 1
ATOM 5445 C CA . ALA C 1 69 ? 39.389 92.111 2.422 1.00 28.91 73 ALA C CA 1
ATOM 5446 C C . ALA C 1 69 ? 38.143 91.282 2.170 1.00 28.66 73 ALA C C 1
ATOM 5447 O O . ALA C 1 69 ? 38.237 90.156 1.693 1.00 29.48 73 ALA C O 1
ATOM 5449 N N . GLY C 1 70 ? 36.986 91.824 2.540 1.00 29.74 74 GLY C N 1
ATOM 5450 C CA . GLY C 1 70 ? 35.704 91.147 2.349 1.00 28.89 74 GLY C CA 1
ATOM 5451 C C . GLY C 1 70 ? 35.303 90.185 3.461 1.00 29.67 74 GLY C C 1
ATOM 5452 O O . GLY C 1 70 ? 34.259 89.543 3.364 1.00 30.53 74 GLY C O 1
ATOM 5453 N N . TRP C 1 71 ? 36.116 90.047 4.509 1.00 28.43 75 TRP C N 1
ATOM 5454 C CA . TRP C 1 71 ? 35.710 89.182 5.621 1.00 27.81 75 TRP C CA 1
ATOM 5455 C C . TRP C 1 71 ? 36.164 89.607 7.031 1.00 27.76 75 TRP C C 1
ATOM 5456 O O . TRP C 1 71 ? 35.518 89.234 8.037 1.00 27.30 75 TRP C O 1
ATOM 5467 N N . GLY C 1 72 ? 37.240 90.393 7.109 1.00 25.80 76 GLY C N 1
ATOM 5468 C CA . GLY C 1 72 ? 37.882 90.662 8.407 1.00 26.23 76 GLY C CA 1
ATOM 5469 C C . GLY C 1 72 ? 37.403 91.851 9.225 1.00 26.98 76 GLY C C 1
ATOM 5470 O O . GLY C 1 72 ? 37.993 92.144 10.259 1.00 27.62 76 GLY C O 1
ATOM 5471 N N . CYS C 1 73 ? 36.325 92.526 8.802 1.00 26.66 77 CYS C N 1
ATOM 5472 C CA . CYS C 1 73 ? 35.988 93.834 9.389 1.00 26.52 77 CYS C CA 1
ATOM 5473 C C . CYS C 1 73 ? 35.645 93.839 10.874 1.00 26.65 77 CYS C C 1
ATOM 5474 O O . CYS C 1 73 ? 36.005 94.770 11.578 1.00 27.76 77 CYS C O 1
ATOM 5477 N N . MET C 1 74 ? 34.975 92.808 11.369 1.00 27.85 78 MET C N 1
ATOM 5478 C CA . MET C 1 74 ? 34.686 92.776 12.812 1.00 27.85 78 MET C CA 1
ATOM 5479 C C . MET C 1 74 ? 35.955 92.525 13.623 1.00 27.65 78 MET C C 1
ATOM 5480 O O . MET C 1 74 ? 36.105 93.048 14.724 1.00 27.93 78 MET C O 1
ATOM 5485 N N . LEU C 1 75 ? 36.868 91.726 13.075 1.00 27.97 79 LEU C N 1
ATOM 5486 C CA . LEU C 1 75 ? 38.168 91.525 13.709 1.00 27.28 79 LEU C CA 1
ATOM 5487 C C . LEU C 1 75 ? 38.916 92.847 13.773 1.00 27.29 79 LEU C C 1
ATOM 5488 O O . LEU C 1 75 ? 39.497 93.169 14.805 1.00 27.36 79 LEU C O 1
ATOM 5493 N N . ARG C 1 76 ? 38.867 93.625 12.684 1.00 26.01 80 ARG C N 1
ATOM 5494 C CA . ARG C 1 76 ? 39.506 94.932 12.647 1.00 26.07 80 ARG C CA 1
ATOM 5495 C C . ARG C 1 76 ? 38.904 95.864 13.694 1.00 26.67 80 ARG C C 1
ATOM 5496 O O . ARG C 1 76 ? 39.638 96.607 14.348 1.00 26.96 80 ARG C O 1
ATOM 5504 N N . CYS C 1 77 ? 37.577 95.840 13.836 1.00 25.42 81 CYS C N 1
ATOM 5505 C CA . CYS C 1 77 ? 36.920 96.687 14.829 1.00 26.47 81 CYS C CA 1
ATOM 5506 C C . CYS C 1 77 ? 37.309 96.235 16.238 1.00 26.02 81 CYS C C 1
ATOM 5507 O O . CYS C 1 77 ? 37.539 97.061 17.115 1.00 26.64 81 CYS C O 1
ATOM 5510 N N . GLY C 1 78 ? 37.411 94.926 16.444 1.00 25.59 82 GLY C N 1
ATOM 5511 C CA . GLY C 1 78 ? 37.921 94.399 17.714 1.00 25.82 82 GLY C CA 1
ATOM 5512 C C . GLY C 1 78 ? 39.333 94.883 18.010 1.00 26.04 82 GLY C C 1
ATOM 5513 O O . GLY C 1 78 ? 39.628 95.294 19.133 1.00 25.79 82 GLY C O 1
ATOM 5514 N N . GLN C 1 79 ? 40.206 94.842 17.005 1.00 25.63 83 GLN C N 1
ATOM 5515 C CA . GLN C 1 79 ? 41.556 95.411 17.140 1.00 26.78 83 GLN C CA 1
ATOM 5516 C C . GLN C 1 79 ? 41.533 96.874 17.597 1.00 26.57 83 GLN C C 1
ATOM 5517 O O . GLN C 1 79 ? 42.254 97.253 18.508 1.00 26.03 83 GLN C O 1
ATOM 5523 N N . MET C 1 80 ? 40.693 97.686 16.956 1.00 27.23 84 MET C N 1
ATOM 5524 C CA . MET C 1 80 ? 40.608 99.110 17.288 1.00 27.69 84 MET C CA 1
ATOM 5525 C C . MET C 1 80 ? 40.135 99.354 18.726 1.00 28.29 84 MET C C 1
ATOM 5526 O O . MET C 1 80 ? 40.671 100.222 19.424 1.00 28.61 84 MET C O 1
ATOM 5531 N N . MET C 1 81 ? 39.137 98.595 19.171 1.00 28.13 85 MET C N 1
ATOM 5532 C CA . MET C 1 81 ? 38.633 98.768 20.539 1.00 27.11 85 MET C CA 1
ATOM 5533 C C . MET C 1 81 ? 39.703 98.353 21.548 1.00 26.72 85 MET C C 1
ATOM 5534 O O . MET C 1 81 ? 39.928 99.039 22.544 1.00 26.12 85 MET C O 1
ATOM 5539 N N . LEU C 1 82 ? 40.361 97.229 21.284 1.00 26.29 86 LEU C N 1
ATOM 5540 C CA . LEU C 1 82 ? 41.413 96.752 22.176 1.00 26.87 86 LEU C CA 1
ATOM 5541 C C . LEU C 1 82 ? 42.608 97.715 22.202 1.00 27.42 86 LEU C C 1
ATOM 5542 O O . LEU C 1 82 ? 43.178 97.965 23.265 1.00 26.61 86 LEU C O 1
ATOM 5547 N N . ALA C 1 83 ? 42.988 98.238 21.033 1.00 26.99 87 ALA C N 1
ATOM 5548 C CA . ALA C 1 83 ? 44.126 99.170 20.949 1.00 27.55 87 ALA C CA 1
ATOM 5549 C C . ALA C 1 83 ? 43.832 100.431 21.744 1.00 27.44 87 ALA C C 1
ATOM 5550 O O . ALA C 1 83 ? 44.692 100.930 22.448 1.00 28.31 87 ALA C O 1
ATOM 5552 N N . GLN C 1 84 ? 42.597 100.925 21.647 1.00 28.46 88 GLN C N 1
ATOM 5553 C CA . GLN C 1 84 ? 42.154 102.081 22.428 1.00 27.78 88 GLN C CA 1
ATOM 5554 C C . GLN C 1 84 ? 42.307 101.821 23.938 1.00 28.50 88 GLN C C 1
ATOM 5555 O O . GLN C 1 84 ? 42.794 102.691 24.696 1.00 28.29 88 GLN C O 1
ATOM 5561 N N . ALA C 1 85 ? 41.944 100.614 24.371 1.00 27.69 89 ALA C N 1
ATOM 5562 C CA . ALA C 1 85 ? 42.117 100.247 25.778 1.00 28.18 89 ALA C CA 1
ATOM 5563 C C . ALA C 1 85 ? 43.591 100.295 26.184 1.00 27.89 89 ALA C C 1
ATOM 5564 O O . ALA C 1 85 ? 43.926 100.823 27.241 1.00 27.99 89 ALA C O 1
ATOM 5566 N N . LEU C 1 86 ? 44.462 99.743 25.337 1.00 28.39 90 LEU C N 1
ATOM 5567 C CA . LEU C 1 86 ? 45.905 99.721 25.606 1.00 28.95 90 LEU C CA 1
ATOM 5568 C C . LEU C 1 86 ? 46.536 101.121 25.591 1.00 28.85 90 LEU C C 1
ATOM 5569 O O . LEU C 1 86 ? 47.357 101.442 26.446 1.00 29.18 90 LEU C O 1
ATOM 5574 N N . ILE C 1 87 ? 46.145 101.941 24.620 1.00 28.89 91 ILE C N 1
A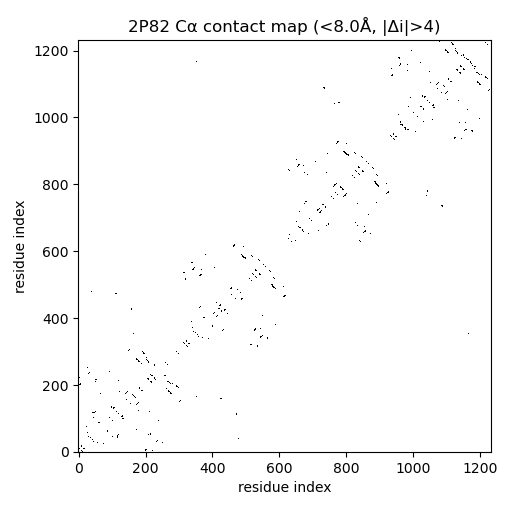TOM 5575 C CA . ILE C 1 87 ? 46.534 103.341 24.597 1.00 29.84 91 ILE C CA 1
ATOM 5576 C C . ILE C 1 87 ? 46.184 103.989 25.948 1.00 30.73 91 ILE C C 1
ATOM 5577 O O . ILE C 1 87 ? 47.055 104.590 26.593 1.00 30.81 91 ILE C O 1
ATOM 5582 N N . CYS C 1 88 ? 44.937 103.833 26.393 1.00 31.07 92 CYS C N 1
ATOM 5583 C CA . CYS C 1 88 ? 44.516 104.431 27.663 1.00 32.22 92 CYS C CA 1
ATOM 5584 C C . CYS C 1 88 ? 45.286 103.877 28.860 1.00 33.63 92 CYS C C 1
ATOM 5585 O O . CYS C 1 88 ? 45.692 104.636 29.737 1.00 33.01 92 CYS C O 1
ATOM 5588 N N . ARG C 1 89 ? 45.495 102.558 28.882 1.00 35.92 93 ARG C N 1
ATOM 5589 C CA . ARG C 1 89 ? 46.212 101.898 29.979 1.00 37.92 93 ARG C CA 1
ATOM 5590 C C . ARG C 1 89 ? 47.629 102.452 30.163 1.00 38.67 93 ARG C C 1
ATOM 5591 O O . ARG C 1 89 ? 48.067 102.683 31.286 1.00 39.13 93 ARG C O 1
ATOM 5599 N N . HIS C 1 90 ? 48.329 102.651 29.050 1.00 39.56 94 HIS C N 1
ATOM 5600 C CA . HIS C 1 90 ? 49.730 103.054 29.075 1.00 40.09 94 HIS C CA 1
ATOM 5601 C C . HIS C 1 90 ? 49.954 104.551 28.912 1.00 40.03 94 HIS C C 1
ATOM 5602 O O . HIS C 1 90 ? 50.808 105.118 29.576 1.00 40.05 94 HIS C O 1
ATOM 5609 N N . LEU C 1 91 ? 49.196 105.184 28.024 1.00 40.40 95 LEU C N 1
ATOM 5610 C CA . LEU C 1 91 ? 49.453 106.583 27.656 1.00 41.05 95 LEU C CA 1
ATOM 5611 C C . LEU C 1 91 ? 48.403 107.565 28.186 1.00 41.16 95 LEU C C 1
ATOM 5612 O O . LEU C 1 91 ? 48.640 108.776 28.207 1.00 40.53 95 LEU C O 1
ATOM 5617 N N . GLY C 1 92 ? 47.251 107.037 28.610 1.00 40.61 96 GLY C N 1
ATOM 5618 C CA . GLY C 1 92 ? 46.154 107.869 29.097 1.00 40.78 96 GLY C CA 1
ATOM 5619 C C . GLY C 1 92 ? 45.234 108.302 27.970 1.00 40.70 96 GLY C C 1
ATOM 5620 O O . GLY C 1 92 ? 45.636 108.323 26.801 1.00 41.12 96 GLY C O 1
ATOM 5621 N N . ARG C 1 93 ? 44.000 108.648 28.326 1.00 40.05 97 ARG C N 1
ATOM 5622 C CA . ARG C 1 93 ? 42.993 109.127 27.370 1.00 40.29 97 ARG C CA 1
ATOM 5623 C C . ARG C 1 93 ? 43.378 110.451 26.695 1.00 40.75 97 ARG C C 1
ATOM 5624 O O . ARG C 1 93 ? 42.990 110.700 25.549 1.00 40.68 97 ARG C O 1
ATOM 5632 N N . ASP C 1 94 ? 44.109 111.304 27.412 1.00 41.32 98 ASP C N 1
ATOM 5633 C CA . ASP C 1 94 ? 44.490 112.617 26.885 1.00 42.24 98 ASP C CA 1
ATOM 5634 C C . ASP C 1 94 ? 45.680 112.571 25.923 1.00 42.88 98 ASP C C 1
ATOM 5635 O O . ASP C 1 94 ? 46.055 113.602 25.347 1.00 43.11 98 ASP C O 1
ATOM 5640 N N . TRP C 1 95 ? 46.271 111.389 25.757 1.00 43.08 99 TRP C N 1
ATOM 5641 C CA . TRP C 1 95 ? 47.385 111.210 24.830 1.00 44.21 99 TRP C CA 1
ATOM 5642 C C . TRP C 1 95 ? 46.961 111.646 23.447 1.00 45.34 99 TRP C C 1
ATOM 5643 O O . TRP C 1 95 ? 45.905 111.241 22.961 1.00 46.86 99 TRP C O 1
ATOM 5654 N N . SER C 1 96 ? 47.767 112.477 22.806 1.00 46.58 100 SER C N 1
ATOM 5655 C CA . SER C 1 96 ? 47.523 112.736 21.396 1.00 48.16 100 SER C CA 1
ATOM 5656 C C . SER C 1 96 ? 48.686 112.355 20.502 1.00 47.16 100 SER C C 1
ATOM 5657 O O . SER C 1 96 ? 49.851 112.283 20.918 1.00 47.89 100 SER C O 1
ATOM 5660 N N . TRP C 1 97 ? 48.326 112.154 19.251 1.00 45.63 101 TRP C N 1
ATOM 5661 C CA . TRP C 1 97 ? 49.240 111.763 18.216 1.00 44.26 101 TRP C CA 1
ATOM 5662 C C . TRP C 1 97 ? 49.464 112.971 17.311 1.00 44.18 101 TRP C C 1
ATOM 5663 O O . TRP C 1 97 ? 50.562 113.168 16.798 1.00 45.18 101 TRP C O 1
ATOM 5674 N N . LYS C 1 101 ? 55.219 114.216 16.381 1.00 63.03 105 LYS C N 1
ATOM 5675 C CA . LYS C 1 101 ? 55.680 114.089 17.763 1.00 62.72 105 LYS C CA 1
ATOM 5676 C C . LYS C 1 101 ? 56.537 112.843 17.974 1.00 61.57 105 LYS C C 1
ATOM 5677 O O . LYS C 1 101 ? 56.241 111.773 17.423 1.00 61.24 105 LYS C O 1
ATOM 5683 N N . GLU C 1 102 ? 57.607 112.989 18.759 1.00 60.16 106 GLU C N 1
ATOM 5684 C CA . GLU C 1 102 ? 58.303 111.824 19.3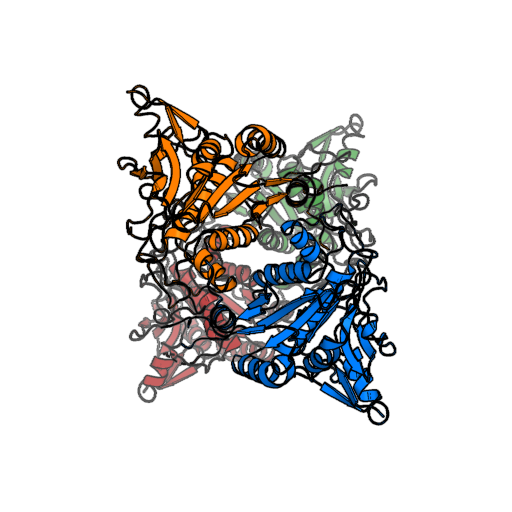00 1.00 58.70 106 GLU C CA 1
ATOM 5685 C C . GLU C 1 102 ? 57.357 111.181 20.313 1.00 56.51 106 GLU C C 1
ATOM 5686 O O . GLU C 1 102 ? 56.761 111.872 21.152 1.00 56.50 106 GLU C O 1
ATOM 5692 N N . GLN C 1 103 ? 57.201 109.865 20.207 1.00 53.72 107 GLN C N 1
ATOM 5693 C CA . GLN C 1 103 ? 56.261 109.123 21.037 1.00 51.01 107 GLN C CA 1
ATOM 5694 C C . GLN C 1 103 ? 56.988 108.257 22.061 1.00 49.37 107 GLN C C 1
ATOM 5695 O O . GLN C 1 103 ? 58.096 107.782 21.791 1.00 49.33 107 GLN C O 1
ATOM 5701 N N . PRO C 1 104 ? 56.365 108.040 23.236 1.00 47.86 108 PRO C N 1
ATOM 5702 C CA . PRO C 1 104 ? 56.937 107.133 24.234 1.00 46.78 108 PRO C CA 1
ATOM 5703 C C . PRO C 1 104 ? 57.001 105.708 23.676 1.00 45.46 108 PRO C C 1
ATOM 5704 O O . PRO C 1 104 ? 56.164 105.339 22.846 1.00 45.16 108 PRO C O 1
ATOM 5708 N N . LYS C 1 105 ? 57.976 104.929 24.142 1.00 43.52 109 LYS C N 1
ATOM 5709 C CA . LYS C 1 105 ? 58.215 103.563 23.671 1.00 42.80 109 LYS C CA 1
ATOM 5710 C C . LYS C 1 105 ? 56.963 102.675 23.685 1.00 40.90 109 LYS C C 1
ATOM 5711 O O . LYS C 1 105 ? 56.833 101.786 22.857 1.00 40.17 109 LYS C O 1
ATOM 5717 N N . GLU C 1 106 ? 56.049 102.929 24.621 1.00 39.76 110 GLU C N 1
ATOM 5718 C CA . GLU C 1 106 ? 54.843 102.123 24.756 1.00 38.49 110 GLU C CA 1
ATOM 5719 C C . GLU C 1 106 ? 53.983 102.229 23.501 1.00 37.17 110 GLU C C 1
ATOM 5720 O O . GLU C 1 106 ? 53.326 101.263 23.120 1.00 38.01 110 GLU C O 1
ATOM 5726 N N . TYR C 1 107 ? 53.998 103.395 22.856 1.00 34.91 111 TYR C N 1
ATOM 5727 C CA . TYR C 1 107 ? 53.160 103.620 21.692 1.00 33.41 111 TYR C CA 1
ATOM 5728 C C . TYR C 1 107 ? 53.456 102.606 20.571 1.00 33.31 111 TYR C C 1
ATOM 5729 O O . TYR C 1 107 ? 52.540 101.916 20.110 1.00 32.96 111 TYR C O 1
ATOM 5738 N N . GLN C 1 108 ? 54.719 102.524 20.148 1.00 31.68 112 GLN C N 1
ATOM 5739 C CA . GLN C 1 108 ? 55.141 101.582 19.103 1.00 32.38 112 GLN C CA 1
ATOM 5740 C C . GLN C 1 108 ? 54.944 100.148 19.552 1.00 32.14 112 GLN C C 1
ATOM 5741 O O . GLN C 1 108 ? 54.549 99.300 18.759 1.00 31.57 112 GLN C O 1
ATOM 5747 N N . ARG C 1 109 ? 55.223 99.875 20.825 1.00 32.04 113 ARG C N 1
ATOM 5748 C CA . ARG C 1 109 ? 55.004 98.530 21.348 1.00 32.39 113 ARG C CA 1
ATOM 5749 C C . ARG C 1 109 ? 53.537 98.093 21.258 1.00 32.20 113 ARG C C 1
ATOM 5750 O O . ARG C 1 109 ? 53.270 96.938 20.936 1.00 32.70 113 ARG C O 1
ATOM 5758 N N . ILE C 1 110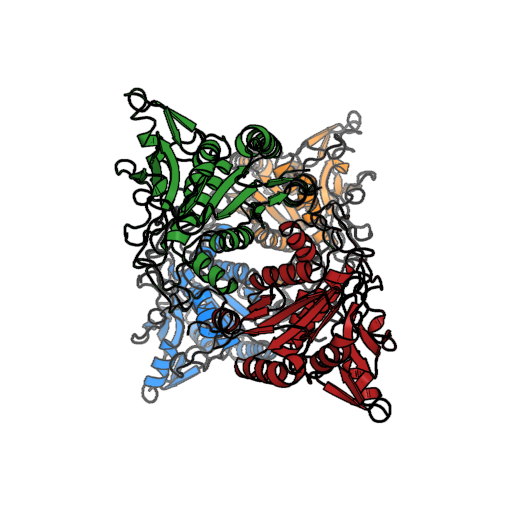 ? 52.604 99.002 21.559 1.00 32.41 114 ILE C N 1
ATOM 5759 C CA . ILE C 1 110 ? 51.162 98.731 21.392 1.00 32.48 114 ILE C CA 1
ATOM 5760 C C . ILE C 1 110 ? 50.803 98.495 19.926 1.00 32.56 114 ILE C C 1
ATOM 5761 O O . ILE C 1 110 ? 50.189 97.482 19.584 1.00 32.52 114 ILE C O 1
ATOM 5766 N N . LEU C 1 111 ? 51.177 99.440 19.066 1.00 31.85 115 LEU C N 1
ATOM 5767 C CA . LEU C 1 111 ? 50.880 99.342 17.646 1.00 32.29 115 LEU C CA 1
ATOM 5768 C C . LEU C 1 111 ? 51.367 98.016 17.038 1.00 32.47 115 LEU C C 1
ATOM 5769 O O . LEU C 1 111 ? 50.656 97.395 16.251 1.00 32.66 115 LEU C O 1
ATOM 5774 N N . GLN C 1 112 ? 52.569 97.586 17.412 1.00 32.92 116 GLN C N 1
ATOM 5775 C CA . GLN C 1 112 ? 53.152 96.377 16.838 1.00 33.40 116 GLN C CA 1
ATOM 5776 C C . GLN C 1 112 ? 52.477 95.066 17.271 1.00 32.87 116 GLN C C 1
ATOM 5777 O O . GLN C 1 112 ? 52.687 94.036 16.636 1.00 33.23 116 GLN C O 1
ATOM 5783 N N . CYS C 1 113 ? 51.668 95.105 18.334 1.00 32.41 117 CYS C N 1
ATOM 5784 C CA . CYS C 1 113 ? 50.849 93.950 18.733 1.00 32.16 117 CYS C CA 1
ATOM 5785 C C . CYS C 1 113 ? 49.816 93.583 17.673 1.00 31.67 117 CYS C C 1
ATOM 5786 O O . CYS C 1 113 ? 49.339 92.447 17.642 1.00 32.82 117 CYS C O 1
ATOM 5789 N N . PHE C 1 114 ? 49.483 94.550 16.815 1.00 30.59 118 PHE C N 1
ATOM 5790 C CA . PHE C 1 114 ? 48.380 94.426 15.842 1.00 29.73 118 PHE C CA 1
ATOM 5791 C C . PHE C 1 114 ? 48.825 94.292 14.389 1.00 29.41 118 PHE C C 1
ATOM 5792 O O . PHE C 1 114 ? 47.983 94.285 13.469 1.00 29.67 118 PHE C O 1
ATOM 5800 N N . LEU C 1 115 ? 50.132 94.187 14.168 1.00 29.04 119 LEU C N 1
ATOM 5801 C CA . LEU C 1 115 ? 50.633 94.043 12.813 1.00 30.26 119 LEU C CA 1
ATOM 5802 C C . LEU C 1 115 ? 50.212 92.684 12.278 1.00 30.59 119 LEU C C 1
ATOM 5803 O O . LEU C 1 115 ? 50.022 91.742 13.054 1.00 30.59 119 LEU C O 1
ATOM 5808 N N . ASP C 1 116 ? 50.082 92.577 10.962 1.00 30.58 120 ASP C N 1
ATOM 5809 C CA . ASP C 1 116 ? 49.584 91.346 10.351 1.00 31.46 120 ASP C CA 1
ATOM 5810 C C . ASP C 1 116 ? 50.671 90.271 10.189 1.00 31.78 120 ASP C C 1
ATOM 5811 O O . ASP C 1 116 ? 51.085 89.940 9.084 1.00 31.14 120 ASP C O 1
ATOM 5816 N N . ARG C 1 117 ? 51.135 89.747 11.321 1.00 31.77 121 ARG C N 1
ATOM 5817 C CA . ARG C 1 117 ? 52.138 88.688 11.330 1.00 33.03 121 ARG C CA 1
ATOM 5818 C C . ARG C 1 117 ? 51.792 87.737 12.463 1.00 32.75 121 ARG C C 1
ATOM 5819 O O . ARG C 1 117 ? 51.326 88.167 13.531 1.00 31.59 121 ARG C O 1
ATOM 5827 N N . LYS C 1 118 ? 52.032 86.452 12.235 1.00 32.38 122 LYS C N 1
ATOM 5828 C CA . LYS C 1 118 ? 51.643 85.428 13.197 1.00 33.28 122 LYS C CA 1
ATOM 5829 C C . LYS C 1 118 ? 52.299 85.615 14.571 1.00 32.62 122 LYS C C 1
ATOM 5830 O O . LYS C 1 118 ? 51.729 85.205 15.578 1.00 32.37 122 LYS C O 1
ATOM 5836 N N . ASP C 1 119 ? 53.471 86.254 14.610 1.00 31.88 123 ASP C N 1
ATOM 5837 C CA . ASP C 1 119 ? 54.184 86.452 15.876 1.00 32.90 123 ASP C CA 1
ATOM 5838 C C . ASP C 1 119 ? 53.737 87.681 16.680 1.00 32.61 123 ASP C C 1
ATOM 5839 O O . ASP C 1 119 ? 54.319 87.983 17.727 1.00 33.46 123 ASP C O 1
ATOM 5844 N N . CYS C 1 120 ? 52.724 88.393 16.188 1.00 31.56 124 CYS C N 1
ATOM 5845 C CA . CYS C 1 120 ? 52.135 89.516 16.915 1.00 31.63 124 CYS C CA 1
ATOM 5846 C C . CYS C 1 120 ? 50.845 89.058 17.614 1.00 31.26 124 CYS C C 1
ATOM 5847 O O . CYS C 1 120 ? 49.961 88.472 16.975 1.00 30.58 124 CYS C O 1
ATOM 5850 N N . CYS C 1 121 ? 50.746 89.300 18.920 1.00 30.96 125 CYS C N 1
ATOM 5851 C CA . CYS C 1 121 ? 49.714 88.626 19.730 1.00 32.24 125 CYS C CA 1
ATOM 5852 C C . CYS C 1 121 ? 48.275 88.980 19.340 1.00 31.57 125 CYS C C 1
ATOM 5853 O O . CYS C 1 121 ? 47.382 88.153 19.476 1.00 31.96 125 CYS C O 1
ATOM 5856 N N . TYR C 1 122 ? 48.055 90.189 18.839 1.00 31.13 126 TYR C N 1
ATOM 5857 C CA . TYR C 1 122 ? 46.715 90.599 18.422 1.00 30.93 126 TYR C CA 1
ATOM 5858 C C . TYR C 1 122 ? 46.584 90.744 16.906 1.00 30.45 126 TYR C C 1
ATOM 5859 O O . TYR C 1 122 ? 45.746 91.498 16.424 1.00 29.83 126 TYR C O 1
ATOM 5868 N N . SER C 1 123 ? 47.395 89.994 16.164 1.00 29.65 127 SER C N 1
ATOM 5869 C CA . SER C 1 123 ? 47.360 90.030 14.710 1.00 29.94 127 SER C CA 1
ATOM 5870 C C . SER C 1 123 ? 46.065 89.430 14.176 1.00 30.66 127 SER C C 1
ATOM 5871 O O . SER C 1 123 ? 45.377 88.667 14.872 1.00 30.31 127 SER C O 1
ATOM 5874 N N . ILE C 1 124 ? 45.754 89.766 12.927 1.00 30.62 128 ILE C N 1
ATOM 5875 C CA . ILE C 1 124 ? 44.642 89.152 12.217 1.00 29.99 128 ILE C CA 1
ATOM 5876 C C . ILE C 1 124 ? 44.826 87.621 12.206 1.00 30.73 128 ILE C C 1
ATOM 5877 O O . ILE C 1 124 ? 43.848 86.874 12.346 1.00 30.55 128 ILE C O 1
ATOM 5882 N N . HIS C 1 125 ? 46.082 87.169 12.077 1.00 30.03 129 HIS C N 1
ATOM 5883 C CA . HIS C 1 125 ? 46.423 85.744 12.133 1.00 30.03 129 HIS C CA 1
ATOM 5884 C C . HIS C 1 125 ? 45.928 85.092 13.418 1.00 30.65 129 HIS C C 1
ATOM 5885 O O . HIS C 1 125 ? 45.225 84.081 13.379 1.00 30.59 129 HIS C O 1
ATOM 5892 N N . GLN C 1 126 ? 46.290 85.682 14.550 1.00 31.05 130 GLN C N 1
ATOM 5893 C CA . GLN C 1 126 ? 45.900 85.151 15.854 1.00 32.03 130 GLN C CA 1
ATOM 5894 C C . GLN C 1 126 ? 44.403 85.249 16.113 1.00 31.40 130 GLN C C 1
ATOM 5895 O O . GLN C 1 126 ? 43.821 84.331 16.665 1.00 31.77 130 GLN C O 1
ATOM 5901 N N . MET C 1 127 ? 43.781 86.349 15.703 1.00 31.08 131 MET C N 1
ATOM 5902 C CA . MET C 1 127 ? 42.322 86.510 15.850 1.00 33.52 131 MET C CA 1
ATOM 5903 C C . MET C 1 127 ? 41.499 85.487 15.054 1.00 32.66 131 MET C C 1
ATOM 5904 O O . MET C 1 127 ? 40.552 84.889 15.583 1.00 32.03 131 MET C O 1
ATOM 5909 N N . ALA C 1 128 ? 41.862 85.308 13.782 1.00 31.50 132 ALA C N 1
ATOM 5910 C CA . ALA C 1 128 ? 41.195 84.334 12.921 1.00 32.97 132 ALA C CA 1
ATOM 5911 C C . ALA C 1 128 ? 41.361 82.926 13.478 1.00 33.64 132 ALA C C 1
ATOM 5912 O O . ALA C 1 128 ? 40.402 82.146 13.521 1.00 35.19 132 ALA C O 1
ATOM 5914 N N . GLN C 1 129 ? 42.583 82.619 13.906 1.00 33.49 133 GLN C N 1
ATOM 5915 C CA . GLN C 1 129 ? 42.926 81.341 14.502 1.00 34.29 133 GLN C CA 1
ATOM 5916 C C . GLN C 1 129 ? 42.122 81.077 15.784 1.00 33.71 133 GLN C C 1
ATOM 5917 O O . GLN C 1 129 ? 41.614 79.966 15.997 1.00 31.60 133 GLN C O 1
ATOM 5923 N N . MET C 1 130 ? 42.023 82.100 16.635 1.00 32.84 134 MET C N 1
ATOM 5924 C CA . MET C 1 130 ? 41.252 82.009 17.875 1.00 34.48 134 MET C CA 1
ATOM 5925 C C . MET C 1 130 ? 39.741 81.818 17.598 1.00 33.79 134 MET C C 1
ATOM 5926 O O . MET C 1 130 ? 39.023 81.172 18.375 1.00 34.00 134 MET C O 1
ATOM 5931 N N . GLY C 1 131 ? 39.275 82.371 16.477 1.00 32.41 135 GLY C N 1
ATOM 5932 C CA . GLY C 1 131 ? 37.892 82.184 16.033 1.00 30.65 135 GLY C CA 1
ATOM 5933 C C . GLY C 1 131 ? 37.586 80.715 15.760 1.00 29.81 135 GLY C C 1
ATOM 5934 O O . GLY C 1 131 ? 36.463 80.261 15.998 1.00 28.74 135 GLY C O 1
ATOM 5935 N N . VAL C 1 132 ? 38.594 79.966 15.299 1.00 28.67 136 VAL C N 1
ATOM 5936 C CA . VAL C 1 132 ? 38.431 78.535 15.029 1.00 28.81 136 VAL C CA 1
ATOM 5937 C C . VAL C 1 132 ? 37.936 77.792 16.279 1.00 30.41 136 VAL C C 1
ATOM 5938 O O . VAL C 1 132 ? 37.023 76.966 16.191 1.00 30.59 136 VAL C O 1
ATOM 5942 N N . GLY C 1 133 ? 38.521 78.107 17.442 1.00 30.52 137 GLY C N 1
ATOM 5943 C CA . GLY C 1 133 ? 38.088 77.539 18.728 1.00 31.34 137 GLY C CA 1
ATOM 5944 C C . GLY C 1 133 ? 36.676 77.925 19.161 1.00 31.06 137 GLY C C 1
ATOM 5945 O O . GLY C 1 133 ? 36.125 77.317 20.059 1.00 31.20 137 GLY C O 1
ATOM 5946 N N . GLU C 1 134 ? 36.095 78.939 18.522 1.00 31.75 138 GLU C N 1
ATOM 5947 C CA . GLU C 1 134 ? 34.687 79.323 18.742 1.00 32.95 138 GLU C CA 1
ATOM 5948 C C . GLU C 1 134 ? 33.784 78.704 17.675 1.00 33.40 138 GLU C C 1
ATOM 5949 O O . GLU C 1 134 ? 32.613 79.060 17.561 1.00 33.43 138 GLU C O 1
ATOM 5955 N N . GLY C 1 135 ? 34.342 77.790 16.883 1.00 33.20 139 GLY C N 1
ATOM 5956 C CA . GLY C 1 135 ? 33.598 77.109 15.831 1.00 33.53 139 GLY C CA 1
ATOM 5957 C C . GLY C 1 135 ? 33.423 77.928 14.558 1.00 34.32 139 GLY C C 1
ATOM 5958 O O . GLY C 1 135 ? 32.459 77.713 13.819 1.00 35.09 139 GLY C O 1
ATOM 5959 N N . LYS C 1 136 ? 34.349 78.852 14.293 1.00 33.09 140 LYS C N 1
ATOM 5960 C CA . LYS C 1 136 ? 34.293 79.683 13.090 1.00 33.01 140 LYS C CA 1
ATOM 5961 C C . LYS C 1 136 ? 35.555 79.519 12.251 1.00 33.06 140 LYS C C 1
ATOM 5962 O O . LYS C 1 136 ? 36.654 79.863 12.707 1.00 32.13 140 LYS C O 1
ATOM 5968 N N . SER C 1 137 ? 35.391 79.008 11.029 1.00 32.20 141 SER C N 1
ATOM 5969 C CA . SER C 1 137 ? 36.507 78.813 10.104 1.00 33.01 141 SER C CA 1
ATOM 5970 C C . SER C 1 137 ? 37.269 80.101 9.821 1.00 33.18 141 SER C C 1
ATOM 5971 O O . SER C 1 137 ? 36.679 81.188 9.778 1.00 33.40 141 SER C O 1
ATOM 5974 N N . ILE C 1 138 ? 38.581 79.971 9.636 1.00 33.10 142 ILE C N 1
ATOM 5975 C CA . ILE C 1 138 ? 39.422 81.098 9.226 1.00 32.34 142 ILE C CA 1
ATOM 5976 C C . ILE C 1 138 ? 38.836 81.681 7.947 1.00 32.24 142 ILE C C 1
ATOM 5977 O O . ILE C 1 138 ? 38.622 80.947 6.980 1.00 32.40 142 ILE C O 1
ATOM 5982 N N . GLY C 1 139 ? 38.552 82.983 7.952 1.00 31.60 143 GLY C N 1
ATOM 5983 C CA . GLY C 1 139 ? 37.945 83.638 6.789 1.00 31.99 143 GLY C CA 1
ATOM 5984 C C . GLY C 1 139 ? 36.450 83.865 6.913 1.00 32.92 143 GLY C C 1
ATOM 5985 O O . GLY C 1 139 ? 35.842 84.493 6.044 1.00 33.40 143 GLY C O 1
ATOM 5986 N N . GLU C 1 140 ? 35.846 83.356 7.989 1.00 31.90 144 GLU C N 1
ATOM 5987 C CA . GLU C 1 140 ? 34.453 83.689 8.308 1.00 33.13 144 GLU C CA 1
ATOM 5988 C C . GLU C 1 140 ? 34.333 85.047 8.995 1.00 32.68 144 GLU C C 1
ATOM 5989 O O . GLU C 1 140 ? 35.137 85.371 9.875 1.00 33.24 144 GLU C O 1
ATOM 5995 N N . TRP C 1 141 ? 33.325 85.820 8.593 1.00 32.26 145 TRP C N 1
ATOM 5996 C CA . TRP C 1 141 ? 32.860 86.981 9.351 1.00 31.49 145 TRP C CA 1
ATOM 5997 C C . TRP C 1 141 ? 32.034 86.457 10.518 1.00 31.63 145 TRP C C 1
ATOM 5998 O O . TRP C 1 141 ? 31.213 85.553 10.337 1.00 31.69 145 TRP C O 1
ATOM 6009 N N . PHE C 1 142 ? 32.249 87.012 11.710 1.00 31.32 146 PHE C N 1
ATOM 6010 C CA . PHE C 1 142 ? 31.352 86.760 12.841 1.00 31.66 146 PHE C CA 1
ATOM 6011 C C . PHE C 1 142 ? 31.092 88.007 13.683 1.00 31.92 146 PHE C C 1
ATOM 6012 O O . PHE C 1 142 ? 31.784 89.018 13.539 1.00 31.07 146 PHE C O 1
ATOM 6020 N N . GLY C 1 143 ? 30.082 87.926 14.549 1.00 31.08 147 GLY C N 1
ATOM 6021 C CA . GLY C 1 143 ? 29.556 89.098 15.223 1.00 31.09 147 GLY C CA 1
ATOM 6022 C C . GLY C 1 143 ? 30.253 89.462 16.525 1.00 32.23 147 GLY C C 1
ATOM 6023 O O . GLY C 1 143 ? 31.248 88.828 16.901 1.00 31.31 147 GLY C O 1
ATOM 6024 N N . PRO C 1 144 ? 29.708 90.473 17.231 1.00 32.47 148 PRO C N 1
ATOM 6025 C CA . PRO C 1 144 ? 30.325 91.047 18.435 1.00 33.64 148 PRO C CA 1
ATOM 6026 C C . PRO C 1 144 ? 30.576 90.062 19.594 1.00 34.37 148 PRO C C 1
ATOM 6027 O O . PRO C 1 144 ? 31.609 90.167 20.234 1.00 35.21 148 PRO C O 1
ATOM 6031 N N A ASN C 1 145 ? 29.669 89.136 19.901 0.50 35.07 149 ASN C N 1
ATOM 6032 N N B ASN C 1 145 ? 29.654 89.116 19.776 0.50 34.84 149 ASN C N 1
ATOM 6033 C CA A ASN C 1 145 ? 29.987 88.199 20.996 0.50 35.27 149 ASN C CA 1
ATOM 6034 C CA B ASN C 1 145 ? 29.704 88.090 20.826 0.50 35.33 149 ASN C CA 1
ATOM 6035 C C A ASN C 1 145 ? 31.192 87.333 20.662 0.50 35.21 149 ASN C C 1
ATOM 6036 C C B ASN C 1 145 ? 30.884 87.113 20.690 0.50 35.12 149 ASN C C 1
ATOM 6037 O O A ASN C 1 145 ? 32.080 87.162 21.498 0.50 35.64 149 ASN C O 1
ATOM 6038 O O B ASN C 1 145 ? 31.436 86.649 21.688 0.50 34.94 149 ASN C O 1
ATOM 6047 N N . THR C 1 146 ? 31.230 86.792 19.445 1.00 34.70 150 THR C N 1
ATOM 6048 C CA . THR C 1 146 ? 32.321 85.902 19.100 1.00 34.33 150 THR C CA 1
ATOM 6049 C C . THR C 1 146 ? 33.648 86.641 19.158 1.00 34.06 150 THR C C 1
ATOM 6050 O O . THR C 1 146 ? 34.619 86.115 19.702 1.00 34.10 150 THR C O 1
ATOM 6054 N N . VAL C 1 147 ? 33.690 87.867 18.639 1.00 33.43 151 VAL C N 1
ATOM 6055 C CA . VAL C 1 147 ? 34.930 88.632 18.723 1.00 33.29 151 VAL C CA 1
ATOM 6056 C C . VAL C 1 147 ? 35.299 88.988 20.188 1.00 32.88 151 VAL C C 1
ATOM 6057 O O . VAL C 1 147 ? 36.468 88.973 20.548 1.00 33.65 151 VAL C O 1
ATOM 6061 N N . ALA C 1 148 ? 34.302 89.269 21.023 1.00 32.98 152 ALA C N 1
ATOM 6062 C CA . ALA C 1 148 ? 34.526 89.462 22.461 1.00 32.70 152 ALA C CA 1
ATOM 6063 C C . ALA C 1 148 ? 35.217 88.226 23.068 1.00 32.43 152 ALA C C 1
ATOM 6064 O O . ALA C 1 148 ? 36.144 88.360 23.868 1.00 32.02 152 ALA C O 1
ATOM 6066 N N . GLN C 1 149 ? 34.764 87.026 22.689 1.00 32.57 153 GLN C N 1
ATOM 6067 C CA . GLN C 1 149 ? 35.406 85.800 23.193 1.00 32.40 153 GLN C CA 1
ATOM 6068 C C . GLN C 1 149 ? 36.826 85.645 22.635 1.00 32.25 153 GLN C C 1
ATOM 6069 O O . GLN C 1 149 ? 37.743 85.227 23.359 1.00 31.14 153 GLN C O 1
ATOM 6075 N N . VAL C 1 150 ? 37.007 86.012 21.364 1.00 31.33 154 VAL C N 1
ATOM 6076 C CA . VAL C 1 150 ? 38.345 86.049 20.765 1.00 31.46 154 VAL C CA 1
ATOM 6077 C C . VAL C 1 150 ? 39.298 86.979 21.533 1.00 31.52 154 VAL C C 1
ATOM 6078 O O . VAL C 1 150 ? 40.420 86.584 21.861 1.00 31.72 154 VAL C O 1
ATOM 6082 N N . LEU C 1 151 ? 38.850 88.194 21.846 1.00 31.79 155 LEU C N 1
ATOM 6083 C CA . LEU C 1 151 ? 39.690 89.142 22.594 1.00 32.52 155 LEU C CA 1
ATOM 6084 C C . LEU C 1 151 ? 40.008 88.608 24.002 1.00 31.76 155 LEU C C 1
ATOM 6085 O O . LEU C 1 151 ? 41.148 88.702 24.467 1.00 31.36 155 LEU C O 1
ATOM 6090 N N . LYS C 1 152 ? 39.004 88.037 24.666 1.00 30.81 156 LYS C N 1
ATOM 6091 C CA . LYS C 1 152 ? 39.206 87.451 26.003 1.00 30.62 156 LYS C CA 1
ATOM 6092 C C . LYS C 1 152 ? 40.332 86.409 25.983 1.00 30.93 156 LYS C C 1
ATOM 6093 O O . LYS C 1 152 ? 41.218 86.450 26.816 1.00 30.18 156 LYS C O 1
ATOM 6099 N N . LYS C 1 153 ? 40.311 85.520 24.994 1.00 31.55 157 LYS C N 1
ATOM 6100 C CA . LYS C 1 153 ? 41.305 84.455 24.882 1.00 33.36 157 LYS C CA 1
ATOM 6101 C C . LYS C 1 153 ? 42.680 84.970 24.456 1.00 33.65 157 LYS C C 1
ATOM 6102 O O . LYS C 1 153 ? 43.700 84.500 24.960 1.00 33.34 157 LYS C O 1
ATOM 6108 N N . LEU C 1 154 ? 42.714 85.935 23.540 1.00 33.82 158 LEU C N 1
ATOM 6109 C CA . LEU C 1 154 ? 43.997 86.461 23.088 1.00 34.58 158 LEU C CA 1
ATOM 6110 C C . LEU C 1 154 ? 44.729 87.197 24.221 1.00 34.82 158 LEU C C 1
ATOM 6111 O O . LEU C 1 154 ? 45.960 87.126 24.316 1.00 34.11 158 LEU C O 1
ATOM 6116 N N . ALA C 1 155 ? 43.968 87.856 25.094 1.00 33.49 159 ALA C N 1
ATOM 6117 C CA . ALA C 1 155 ? 44.548 88.543 26.263 1.00 34.46 159 ALA C CA 1
ATOM 6118 C C . ALA C 1 155 ? 45.380 87.624 27.159 1.00 35.22 159 ALA C C 1
ATOM 6119 O O . ALA C 1 155 ? 46.279 88.088 27.875 1.00 35.19 159 ALA C O 1
ATOM 6121 N N . LEU C 1 156 ? 45.085 86.325 27.114 1.00 35.62 160 LEU C N 1
ATOM 6122 C CA . LEU C 1 156 ? 45.845 85.327 27.870 1.00 36.71 160 LEU C CA 1
ATOM 6123 C C . LEU C 1 156 ? 47.273 85.188 27.362 1.00 37.95 160 LEU C C 1
ATOM 6124 O O . LEU C 1 156 ? 48.124 84.641 28.070 1.00 38.76 160 LEU C O 1
ATOM 6129 N N . PHE C 1 157 ? 47.517 85.663 26.142 1.00 38.46 161 PHE C N 1
ATOM 6130 C CA . PHE C 1 157 ? 48.815 85.493 25.474 1.00 40.63 161 PHE C CA 1
ATOM 6131 C C . PHE C 1 157 ? 49.695 86.729 25.607 1.00 41.37 161 PHE C C 1
ATOM 6132 O O . PHE C 1 157 ? 50.818 86.753 25.118 1.00 42.22 161 PHE C O 1
ATOM 6140 N N . ASP C 1 158 ? 49.172 87.749 26.277 1.00 42.56 162 ASP C N 1
ATOM 6141 C CA . ASP C 1 158 ? 49.837 89.034 26.397 1.00 43.68 162 ASP C CA 1
ATOM 6142 C C . ASP C 1 158 ? 50.243 89.270 27.855 1.00 44.53 162 ASP C C 1
ATOM 6143 O O . ASP C 1 158 ? 49.466 89.799 28.655 1.00 44.15 162 ASP C O 1
ATOM 6148 N N . GLU C 1 159 ? 51.461 88.863 28.185 1.00 45.66 163 GLU C N 1
ATOM 6149 C CA . GLU C 1 159 ? 51.984 88.986 29.550 1.00 48.01 163 GLU C CA 1
ATOM 6150 C C . GLU C 1 159 ? 52.404 90.423 29.887 1.00 47.93 163 GLU C C 1
ATOM 6151 O O . GLU C 1 159 ? 52.447 90.797 31.067 1.00 49.01 163 GLU C O 1
ATOM 6157 N N . TRP C 1 160 ? 52.725 91.216 28.863 1.00 46.58 164 TRP C N 1
ATOM 6158 C CA . TRP C 1 160 ? 53.044 92.627 29.067 1.00 45.69 164 TRP C CA 1
ATOM 6159 C C . TRP C 1 160 ? 51.862 93.355 29.703 1.00 45.74 164 TRP C C 1
ATOM 6160 O O . TRP C 1 160 ? 51.985 93.906 30.790 1.00 45.33 164 TRP C O 1
ATOM 6171 N N . ASN C 1 161 ? 50.720 93.335 29.022 1.00 45.94 165 ASN C N 1
ATOM 6172 C CA . ASN C 1 161 ? 49.526 94.019 29.496 1.00 46.71 165 ASN C CA 1
ATOM 6173 C C . ASN C 1 161 ? 48.770 93.247 30.554 1.00 47.15 165 ASN C C 1
ATOM 6174 O O . ASN C 1 161 ? 48.256 93.833 31.507 1.00 48.16 165 ASN C O 1
ATOM 6179 N N . SER C 1 162 ? 48.703 91.933 30.383 1.00 47.14 166 SER C N 1
ATOM 6180 C CA . SER C 1 162 ? 48.076 91.064 31.373 1.00 47.77 166 SER C CA 1
ATOM 6181 C C . SER C 1 162 ? 46.698 91.625 31.792 1.00 47.28 166 SER C C 1
ATOM 6182 O O . SER C 1 162 ? 46.442 91.870 32.978 1.00 47.33 166 SER C O 1
ATOM 6185 N N . LEU C 1 163 ? 45.836 91.846 30.796 1.00 45.49 167 LEU C N 1
ATOM 6186 C CA . LEU C 1 163 ? 44.507 92.411 31.013 1.00 44.30 167 LEU C CA 1
ATOM 6187 C C . LEU C 1 163 ? 43.530 91.370 31.506 1.00 43.68 167 LEU C C 1
ATOM 6188 O O . LEU C 1 163 ? 43.545 90.225 31.039 1.00 44.32 167 LEU C O 1
ATOM 6193 N N . ALA C 1 164 ? 42.671 91.774 32.438 1.00 41.41 168 ALA C N 1
ATOM 6194 C CA . ALA C 1 164 ? 41.450 91.038 32.701 1.00 39.44 168 ALA C CA 1
ATOM 6195 C C . ALA C 1 164 ? 40.448 91.396 31.592 1.00 38.68 168 ALA C C 1
ATOM 6196 O O . ALA C 1 164 ? 40.345 92.563 31.190 1.00 38.42 168 ALA C O 1
ATOM 6198 N N . VAL C 1 165 ? 39.733 90.398 31.074 1.00 37.32 169 VAL C N 1
ATOM 6199 C CA . VAL C 1 165 ? 38.668 90.662 30.090 1.00 36.32 169 VAL C CA 1
ATOM 6200 C C . VAL C 1 165 ? 37.380 90.023 30.568 1.00 35.88 169 VAL C C 1
ATOM 6201 O O . VAL C 1 165 ? 37.312 88.809 30.776 1.00 35.09 169 VAL C O 1
ATOM 6205 N N . TYR C 1 166 ? 36.358 90.852 30.758 1.00 35.46 170 TYR C N 1
ATOM 6206 C CA . TYR C 1 166 ? 35.058 90.365 31.187 1.00 34.38 170 TYR C CA 1
ATOM 6207 C C . TYR C 1 166 ? 34.055 90.520 30.061 1.00 34.39 170 TYR C C 1
ATOM 6208 O O . TYR C 1 166 ? 33.898 91.613 29.499 1.00 34.50 170 TYR C O 1
ATOM 6217 N N . VAL C 1 167 ? 33.383 89.426 29.727 1.00 33.96 171 VAL C N 1
ATOM 6218 C CA . VAL C 1 167 ? 32.329 89.452 28.716 1.00 34.42 171 VAL C CA 1
ATOM 6219 C C . VAL C 1 167 ? 31.045 89.006 29.389 1.00 35.86 171 VAL C C 1
ATOM 6220 O O . VAL C 1 167 ? 30.939 87.860 29.850 1.00 35.71 171 VAL C O 1
ATOM 6224 N N . SER C 1 168 ? 30.079 89.918 29.432 1.00 36.85 172 SER C N 1
ATOM 6225 C CA . SER C 1 168 ? 28.823 89.689 30.114 1.00 39.03 172 SER C CA 1
ATOM 6226 C C . SER C 1 168 ? 27.997 88.653 29.367 1.00 40.01 172 SER C C 1
ATOM 6227 O O . SER C 1 168 ? 28.096 88.524 28.134 1.00 40.75 172 SER C O 1
ATOM 6230 N N . MET C 1 169 ? 27.229 87.889 30.133 1.00 40.42 173 MET C N 1
ATOM 6231 C CA . MET C 1 169 ? 26.255 86.954 29.604 1.00 42.30 173 MET C CA 1
ATOM 6232 C C . MET C 1 169 ? 24.875 87.474 29.975 1.00 40.76 173 MET C C 1
ATOM 6233 O O . MET C 1 169 ? 24.733 88.184 30.976 1.00 40.00 173 MET C O 1
ATOM 6238 N N . ASP C 1 170 ? 23.870 87.121 29.168 1.00 40.39 174 ASP C N 1
ATOM 6239 C CA . ASP C 1 170 ? 22.460 87.430 29.448 1.00 40.05 174 ASP C CA 1
ATOM 6240 C C . ASP C 1 170 ? 22.229 88.886 29.867 1.00 39.16 174 ASP C C 1
ATOM 6241 O O . ASP C 1 170 ? 21.483 89.162 30.822 1.00 38.25 174 ASP C O 1
ATOM 6246 N N . ASN C 1 171 ? 22.895 89.799 29.160 1.00 38.55 175 ASN C N 1
ATOM 6247 C CA . ASN C 1 171 ? 22.735 91.238 29.348 1.00 38.45 175 ASN C CA 1
ATOM 6248 C C . ASN C 1 171 ? 23.007 91.673 30.778 1.00 37.52 175 ASN C C 1
ATOM 6249 O O . ASN C 1 171 ? 22.473 92.683 31.223 1.00 37.98 175 ASN C O 1
ATOM 6254 N N . THR C 1 172 ? 23.834 90.910 31.492 1.00 35.96 176 THR C N 1
ATOM 6255 C CA . THR C 1 172 ? 24.022 91.123 32.915 1.00 34.66 176 THR C CA 1
ATOM 6256 C C . THR C 1 172 ? 25.507 91.178 33.292 1.00 34.68 176 THR C C 1
ATOM 6257 O O . THR C 1 172 ? 26.276 90.249 33.008 1.00 34.49 176 THR C O 1
ATOM 6261 N N . VAL C 1 173 ? 25.895 92.292 33.909 1.00 33.81 177 VAL C N 1
ATOM 6262 C CA . VAL C 1 173 ? 27.238 92.478 34.448 1.00 33.43 177 VAL C CA 1
ATOM 6263 C C . VAL C 1 173 ? 27.203 92.200 35.955 1.00 33.91 177 VAL C C 1
ATOM 6264 O O . VAL C 1 173 ? 26.397 92.790 36.682 1.00 33.16 177 VAL C O 1
ATOM 6268 N N . VAL C 1 174 ? 28.070 91.296 36.416 1.00 34.59 178 VAL C N 1
ATOM 6269 C CA . VAL C 1 174 ? 28.109 90.904 37.827 1.00 34.97 178 VAL C CA 1
ATOM 6270 C C . VAL C 1 174 ? 29.325 91.516 38.536 1.00 36.73 178 VAL C C 1
ATOM 6271 O O . VAL C 1 174 ? 30.469 91.207 38.192 1.00 36.52 178 VAL C O 1
ATOM 6275 N N . ILE C 1 175 ? 29.064 92.378 39.526 1.00 37.90 179 ILE C N 1
ATOM 6276 C CA . ILE C 1 175 ? 30.119 93.081 40.282 1.00 38.80 179 ILE C CA 1
ATOM 6277 C C . ILE C 1 175 ? 31.154 92.134 40.891 1.00 39.11 179 ILE C C 1
ATOM 6278 O O . ILE C 1 175 ? 32.348 92.289 40.638 1.00 39.41 179 ILE C O 1
ATOM 6283 N N . GLU C 1 176 ? 30.698 91.173 41.700 1.00 39.02 180 GLU C N 1
ATOM 6284 C CA . GLU C 1 176 ? 31.622 90.295 42.428 1.00 39.55 180 GLU C CA 1
ATOM 6285 C C . GLU C 1 176 ? 32.472 89.389 41.513 1.00 39.37 180 GLU C C 1
ATOM 6286 O O . GLU C 1 176 ? 33.602 89.034 41.862 1.00 39.21 180 GLU C O 1
ATOM 6292 N N . ASP C 1 177 ? 31.941 89.019 40.350 1.00 38.88 181 ASP C N 1
ATOM 6293 C CA . ASP C 1 177 ? 32.732 88.246 39.390 1.00 39.75 181 ASP C CA 1
ATOM 6294 C C . ASP C 1 177 ? 33.861 89.104 38.803 1.00 39.40 181 ASP C C 1
ATOM 6295 O O . ASP C 1 177 ? 34.982 88.628 38.614 1.00 38.76 181 ASP C O 1
ATOM 6300 N N . ILE C 1 178 ? 33.558 90.365 38.515 1.00 39.43 182 ILE C N 1
ATOM 6301 C CA . ILE C 1 178 ? 34.571 91.283 38.008 1.00 40.29 182 ILE C CA 1
ATOM 6302 C C . ILE C 1 178 ? 35.649 91.460 39.072 1.00 41.54 182 ILE C C 1
ATOM 6303 O O . ILE C 1 178 ? 36.827 91.320 38.786 1.00 40.15 182 ILE C O 1
ATOM 6308 N N . LYS C 1 179 ? 35.238 91.700 40.316 1.00 44.86 183 LYS C N 1
ATOM 6309 C CA . LYS C 1 179 ? 36.211 91.947 41.362 1.00 46.73 183 LYS C CA 1
ATOM 6310 C C . LYS C 1 179 ? 37.122 90.743 41.594 1.00 48.57 183 LYS C C 1
ATOM 6311 O O . LYS C 1 179 ? 38.319 90.914 41.762 1.00 49.51 183 LYS C O 1
ATOM 6317 N N . LYS C 1 180 ? 36.571 89.529 41.542 1.00 50.02 184 LYS C N 1
ATOM 6318 C CA . LYS C 1 180 ? 37.380 88.306 41.666 1.00 51.02 184 LYS C CA 1
ATOM 6319 C C . LYS C 1 180 ? 38.326 88.126 40.484 1.00 51.79 184 LYS C C 1
ATOM 6320 O O . LYS C 1 180 ? 39.436 87.601 40.626 1.00 51.89 184 LYS C O 1
ATOM 6326 N N . MET C 1 181 ? 37.864 88.554 39.319 1.00 52.47 185 MET C N 1
ATOM 6327 C CA . MET C 1 181 ? 38.640 88.492 38.087 1.00 54.16 185 MET C CA 1
ATOM 6328 C C . MET C 1 181 ? 39.820 89.463 38.100 1.00 53.01 185 MET C C 1
ATOM 6329 O O . MET C 1 181 ? 40.867 89.180 37.525 1.00 53.59 185 MET C O 1
ATOM 6334 N N . CYS C 1 182 ? 39.642 90.605 38.755 1.00 52.70 186 CYS C N 1
ATOM 6335 C CA . CYS C 1 182 ? 40.614 91.696 38.689 1.00 52.53 186 CYS C CA 1
ATOM 6336 C C . CYS C 1 182 ? 41.477 91.846 39.927 1.00 53.17 186 CYS C C 1
ATOM 6337 O O . CYS C 1 182 ? 42.575 92.363 39.841 1.00 51.65 186 CYS C O 1
ATOM 6340 N N . ARG C 1 183 ? 40.966 91.424 41.078 1.00 55.62 187 ARG C N 1
ATOM 6341 C CA . ARG C 1 183 ? 41.743 91.488 42.308 1.00 58.63 187 ARG C CA 1
ATOM 6342 C C . ARG C 1 183 ? 42.787 90.383 42.281 1.00 59.46 187 ARG C C 1
ATOM 6343 O O . ARG C 1 183 ? 42.447 89.202 42.189 1.00 60.26 187 ARG C O 1
ATOM 6351 N N . VAL C 1 184 ? 44.058 90.780 42.323 1.00 60.40 188 VAL C N 1
ATOM 6352 C CA . VAL C 1 184 ? 45.170 89.837 42.229 1.00 61.05 188 VAL C CA 1
ATOM 6353 C C . VAL C 1 184 ? 45.964 89.775 43.536 1.00 61.66 188 VAL C C 1
ATOM 6354 O O . VAL C 1 184 ? 46.290 90.809 44.128 1.00 61.37 188 VAL C O 1
ATOM 6358 N N . LEU C 1 185 ? 46.248 88.548 43.975 1.00 62.32 189 LEU C N 1
ATOM 6359 C CA . LEU C 1 185 ? 47.007 88.288 45.200 1.00 63.17 189 LEU C CA 1
ATOM 6360 C C . LEU C 1 185 ? 48.375 88.978 45.214 1.00 63.48 189 LEU C C 1
ATOM 6361 O O . LEU C 1 185 ? 49.105 88.936 44.219 1.00 63.18 189 LEU C O 1
ATOM 6366 N N . PRO C 1 186 ? 48.720 89.619 46.346 1.00 64.14 190 PRO C N 1
ATOM 6367 C CA . PRO C 1 186 ? 50.042 90.217 46.551 1.00 64.72 190 PRO C CA 1
ATOM 6368 C C . PRO C 1 186 ? 51.182 89.267 46.159 1.00 65.29 190 PRO C C 1
ATOM 6369 O O . PRO C 1 186 ? 51.088 88.056 46.387 1.00 65.28 190 PRO C O 1
ATOM 6373 N N . LEU C 1 187 ? 52.240 89.824 45.569 1.00 65.79 191 LEU C N 1
ATOM 6374 C CA . LEU C 1 187 ? 53.362 89.034 45.057 1.00 66.21 191 LEU C CA 1
ATOM 6375 C C . LEU C 1 187 ? 54.239 88.438 46.164 1.00 66.62 191 LEU C C 1
ATOM 6376 O O . LEU C 1 187 ? 54.815 87.357 45.994 1.00 66.70 191 LEU C O 1
ATOM 6378 N N . SER C 1 188 ? 54.345 89.147 47.288 1.00 66.78 192 SER C N 1
ATOM 6379 C CA . SER C 1 188 ? 55.114 88.665 48.438 1.00 66.97 192 SER C CA 1
ATOM 6380 C C . SER C 1 188 ? 54.588 89.214 49.764 1.00 67.00 192 SER C C 1
ATOM 6381 O O . SER C 1 188 ? 53.398 89.512 49.900 1.00 67.09 192 SER C O 1
ATOM 6384 N N . SER C 1 214 ? 46.764 94.041 47.651 1.00 39.91 218 SER C N 1
ATOM 6385 C CA . SER C 1 214 ? 45.970 93.518 46.536 1.00 39.58 218 SER C CA 1
ATOM 6386 C C . SER C 1 214 ? 45.866 94.499 45.357 1.00 39.21 218 SER C C 1
ATOM 6387 O O . SER C 1 214 ? 45.129 95.495 45.408 1.00 40.10 218 SER C O 1
ATOM 6390 N N . ALA C 1 215 ? 46.603 94.205 44.292 1.00 37.40 219 ALA C N 1
ATOM 6391 C CA . ALA C 1 215 ? 46.552 95.013 43.088 1.00 35.27 219 ALA C CA 1
ATOM 6392 C C . ALA C 1 215 ? 45.303 94.688 42.254 1.00 33.92 219 ALA C C 1
ATOM 6393 O O . ALA C 1 215 ? 44.548 93.763 42.571 1.00 33.99 219 ALA C O 1
ATOM 6395 N N . TRP C 1 216 ? 45.103 95.458 41.189 1.00 31.43 220 TRP C N 1
ATOM 6396 C CA . TRP C 1 216 ? 43.954 95.326 40.306 1.00 29.52 220 TRP C CA 1
ATOM 6397 C C . TRP C 1 216 ? 44.456 95.182 38.876 1.00 28.83 220 TRP C C 1
ATOM 6398 O O . TRP C 1 216 ? 45.231 96.018 38.401 1.00 29.46 220 TRP C O 1
ATOM 6409 N N . LYS C 1 217 ? 44.042 94.109 38.206 1.00 27.99 221 LYS C N 1
ATOM 6410 C CA . LYS C 1 217 ? 44.315 93.926 36.787 1.00 27.97 221 LYS C CA 1
ATOM 6411 C C . LYS C 1 217 ? 43.435 94.872 35.974 1.00 27.21 221 LYS C C 1
ATOM 6412 O O . LYS C 1 217 ? 42.212 94.796 36.076 1.00 26.41 221 LYS C O 1
ATOM 6418 N N . PRO C 1 218 ? 44.049 95.756 35.152 1.00 26.94 222 PRO C N 1
ATOM 6419 C CA . PRO C 1 218 ? 43.255 96.632 34.282 1.00 25.72 222 PRO C CA 1
ATOM 6420 C C . PRO C 1 218 ? 42.216 95.841 33.485 1.00 26.14 222 PRO C C 1
ATOM 6421 O O . PRO C 1 218 ? 42.523 94.768 32.944 1.00 26.00 222 PRO C O 1
ATOM 6425 N N . LEU C 1 219 ? 40.996 96.366 33.434 1.00 25.26 223 LEU C N 1
ATOM 6426 C CA . LEU C 1 219 ? 39.852 95.596 32.959 1.00 25.01 223 LEU C CA 1
ATOM 6427 C C . LEU C 1 219 ? 39.301 96.083 31.641 1.00 25.07 223 LEU C C 1
ATOM 6428 O O . LEU C 1 219 ? 38.958 97.260 31.497 1.00 24.58 223 LEU C O 1
ATOM 6433 N N . LEU C 1 220 ? 39.221 95.156 30.690 1.00 25.13 224 LEU C N 1
ATOM 6434 C CA . LEU C 1 220 ? 38.448 95.343 29.476 1.00 26.15 224 LEU C CA 1
ATOM 6435 C C . LEU C 1 220 ? 37.069 94.717 29.703 1.00 27.03 224 LEU C C 1
ATOM 6436 O O . LEU C 1 220 ? 36.940 93.493 29.807 1.00 26.00 224 LEU C O 1
ATOM 6441 N N . LEU C 1 221 ? 36.048 95.571 29.755 1.00 27.33 225 LEU C N 1
ATOM 6442 C CA . LEU C 1 221 ? 34.685 95.141 30.049 1.00 26.99 225 LEU C CA 1
ATOM 6443 C C . LEU C 1 221 ? 33.850 95.222 28.777 1.00 26.36 225 LEU C C 1
ATOM 6444 O O . LEU C 1 221 ? 33.651 96.306 28.251 1.00 27.02 225 LEU C O 1
ATOM 6449 N N . ILE C 1 222 ? 33.373 94.075 28.293 1.00 26.56 226 ILE C N 1
ATOM 6450 C CA . ILE C 1 222 ? 32.579 93.995 27.057 1.00 26.36 226 ILE C CA 1
ATOM 6451 C C . ILE C 1 222 ? 31.159 93.521 27.390 1.00 26.67 226 ILE C C 1
ATOM 6452 O O . ILE C 1 222 ? 30.987 92.534 28.113 1.00 25.80 226 ILE C O 1
ATOM 6457 N N . VAL C 1 223 ? 30.160 94.257 26.892 1.00 26.48 227 VAL C N 1
ATOM 6458 C CA . VAL C 1 223 ? 28.744 93.947 27.125 1.00 26.92 227 VAL C CA 1
ATOM 6459 C C . VAL C 1 223 ? 28.054 93.716 25.776 1.00 26.92 227 VAL C C 1
ATOM 6460 O O . VAL C 1 223 ? 27.630 94.675 25.122 1.00 27.52 227 VAL C O 1
ATOM 6464 N N . PRO C 1 224 ? 27.977 92.451 25.326 1.00 27.02 228 PRO C N 1
ATOM 6465 C CA . PRO C 1 224 ? 27.236 92.182 24.100 1.00 27.46 228 PRO C CA 1
ATOM 6466 C C . PRO C 1 224 ? 25.731 92.343 24.339 1.00 28.66 228 PRO C C 1
ATOM 6467 O O . PRO C 1 224 ? 25.215 91.911 25.381 1.00 28.45 228 PRO C O 1
ATOM 6471 N N . LEU C 1 225 ? 25.044 92.975 23.391 1.00 28.18 229 LEU C N 1
ATOM 6472 C CA . LEU C 1 225 ? 23.625 93.274 23.554 1.00 29.32 229 LEU C CA 1
ATOM 6473 C C . LEU C 1 225 ? 22.889 93.081 22.238 1.00 28.77 229 LEU C C 1
ATOM 6474 O O . LEU C 1 225 ? 23.478 93.218 21.162 1.00 28.44 229 LEU C O 1
ATOM 6479 N N . ARG C 1 226 ? 21.607 92.750 22.346 1.00 28.47 230 ARG C N 1
ATOM 6480 C CA . ARG C 1 226 ? 20.690 92.729 21.212 1.00 28.82 230 ARG C CA 1
ATOM 6481 C C . ARG C 1 226 ? 19.578 93.746 21.482 1.00 28.78 230 ARG C C 1
ATOM 6482 O O . ARG C 1 226 ? 18.706 93.505 22.322 1.00 29.47 230 ARG C O 1
ATOM 6490 N N . LEU C 1 227 ? 19.622 94.887 20.788 1.00 27.85 231 LEU C N 1
ATOM 6491 C CA . LEU C 1 227 ? 18.748 96.027 21.102 1.00 26.97 231 LEU C CA 1
ATOM 6492 C C . LEU C 1 227 ? 17.437 96.079 20.313 1.00 27.37 231 LEU C C 1
ATOM 6493 O O . LEU C 1 227 ? 16.820 97.142 20.204 1.00 27.65 231 LEU C O 1
ATOM 6498 N N . GLY C 1 228 ? 17.003 94.934 19.792 1.00 27.15 232 GLY C N 1
ATOM 6499 C CA . GLY C 1 228 ? 15.763 94.839 19.012 1.00 27.27 232 GLY C CA 1
ATOM 6500 C C . GLY C 1 228 ? 15.868 93.654 18.078 1.00 27.88 232 GLY C C 1
ATOM 6501 O O . GLY C 1 228 ? 16.928 93.048 17.973 1.00 27.90 232 GLY C O 1
ATOM 6502 N N . ILE C 1 229 ? 14.780 93.312 17.396 1.00 28.97 233 ILE C N 1
ATOM 6503 C CA . ILE C 1 229 ? 14.795 92.144 16.519 1.00 30.22 233 ILE C CA 1
ATOM 6504 C C . ILE C 1 229 ? 15.510 92.446 15.202 1.00 30.86 233 ILE C C 1
ATOM 6505 O O . ILE C 1 229 ? 16.550 91.862 14.910 1.00 30.96 233 ILE C O 1
ATOM 6510 N N . ASN C 1 230 ? 14.966 93.369 14.421 1.00 32.03 234 ASN C N 1
ATOM 6511 C CA . ASN C 1 230 ? 15.558 93.702 13.127 1.00 33.03 234 ASN C CA 1
ATOM 6512 C C . ASN C 1 230 ? 16.214 95.072 13.130 1.00 33.18 234 ASN C C 1
ATOM 6513 O O . ASN C 1 230 ? 17.139 95.331 12.362 1.00 34.04 234 ASN C O 1
ATOM 6518 N N . GLN C 1 231 ? 15.725 95.941 14.004 1.00 33.08 235 GLN C N 1
ATOM 6519 C CA . GLN C 1 231 ? 16.213 97.302 14.105 1.00 33.81 235 GLN C CA 1
ATOM 6520 C C . GLN C 1 231 ? 16.363 97.642 15.576 1.00 34.00 235 GLN C C 1
ATOM 6521 O O . GLN C 1 231 ? 15.707 97.029 16.421 1.00 34.46 235 GLN C O 1
ATOM 6527 N N . ILE C 1 232 ? 17.246 98.589 15.888 1.00 34.06 236 ILE C N 1
ATOM 6528 C CA . ILE C 1 232 ? 17.375 99.081 17.252 1.00 34.08 236 ILE C CA 1
ATOM 6529 C C . ILE C 1 232 ? 16.047 99.673 17.713 1.00 34.16 236 ILE C C 1
ATOM 6530 O O . ILE C 1 232 ? 15.416 100.452 16.994 1.00 34.38 236 ILE C O 1
ATOM 6535 N N . ASN C 1 233 ? 15.626 99.267 18.904 1.00 34.04 237 ASN C N 1
ATOM 6536 C CA . ASN C 1 233 ? 14.465 99.833 19.549 1.00 34.21 237 ASN C CA 1
ATOM 6537 C C . ASN C 1 233 ? 14.792 101.245 20.061 1.00 35.14 237 ASN C C 1
ATOM 6538 O O . ASN C 1 233 ? 15.718 101.414 20.858 1.00 34.09 237 ASN C O 1
ATOM 6543 N N . PRO C 1 234 ? 14.047 102.267 19.581 1.00 36.17 238 PRO C N 1
ATOM 6544 C CA . PRO C 1 234 ? 14.196 103.659 20.012 1.00 36.41 238 PRO C CA 1
ATOM 6545 C C . PRO C 1 234 ? 14.307 103.876 21.520 1.00 36.45 238 PRO C C 1
ATOM 6546 O O . PRO C 1 234 ? 14.936 104.844 21.942 1.00 37.33 238 PRO C O 1
ATOM 6550 N N . VAL C 1 235 ? 13.698 103.000 22.320 1.00 36.10 239 VAL C N 1
ATOM 6551 C CA . VAL C 1 235 ? 13.723 103.137 23.778 1.00 35.84 239 VAL C CA 1
ATOM 6552 C C . VAL C 1 235 ? 15.130 102.999 24.379 1.00 35.86 239 VAL C C 1
ATOM 6553 O O . VAL C 1 235 ? 15.329 103.330 25.546 1.00 35.77 239 VAL C O 1
ATOM 6557 N N . TYR C 1 236 ? 16.084 102.496 23.588 1.00 35.37 240 TYR C N 1
ATOM 6558 C CA . TYR C 1 236 ? 17.456 102.267 24.058 1.00 35.69 240 TYR C CA 1
ATOM 6559 C C . TYR C 1 236 ? 18.442 103.341 23.617 1.00 35.38 240 TYR C C 1
ATOM 6560 O O . TYR C 1 236 ? 19.610 103.307 24.005 1.00 36.44 240 TYR C O 1
ATOM 6569 N N . VAL C 1 237 ? 17.974 104.280 22.801 1.00 34.66 241 VAL C N 1
ATOM 6570 C CA . VAL C 1 237 ? 18.853 105.251 22.159 1.00 34.36 241 VAL C CA 1
ATOM 6571 C C . VAL C 1 237 ? 19.562 106.143 23.179 1.00 33.75 241 VAL C C 1
ATOM 6572 O O . VAL C 1 237 ? 20.789 106.280 23.131 1.00 32.78 241 VAL C O 1
ATOM 6576 N N . ASP C 1 238 ? 18.792 106.734 24.094 1.00 32.17 242 ASP C N 1
ATOM 6577 C CA . ASP C 1 238 ? 19.356 107.609 25.108 1.00 32.67 242 ASP C CA 1
ATOM 6578 C C . ASP C 1 238 ? 20.419 106.883 25.942 1.00 32.35 242 ASP C C 1
ATOM 6579 O O . ASP C 1 238 ? 21.511 107.408 26.121 1.00 32.90 242 ASP C O 1
ATOM 6584 N N . ALA C 1 239 ? 20.098 105.681 26.422 1.00 30.87 243 ALA C N 1
ATOM 6585 C CA . ALA C 1 239 ? 21.018 104.874 27.226 1.00 31.18 243 ALA C CA 1
ATOM 6586 C C . ALA C 1 239 ? 22.268 104.470 26.442 1.00 31.34 243 ALA C C 1
ATOM 6587 O O . ALA C 1 239 ? 23.369 104.443 26.996 1.00 31.62 243 ALA C O 1
ATOM 6589 N N . PHE C 1 240 ? 22.096 104.162 25.156 1.00 31.79 244 PHE C N 1
ATOM 6590 C CA . PHE C 1 240 ? 23.225 103.853 24.280 1.00 31.90 244 PHE C CA 1
ATOM 6591 C C . PHE C 1 240 ? 24.163 105.054 24.178 1.00 31.92 244 PHE C C 1
ATOM 6592 O O . PHE C 1 240 ? 25.371 104.918 24.348 1.00 31.35 244 PHE C O 1
ATOM 6600 N N . LYS C 1 241 ? 23.592 106.232 23.938 1.00 32.20 245 LYS C N 1
ATOM 6601 C CA . LYS C 1 241 ? 24.341 107.492 23.924 1.00 32.43 245 LYS C CA 1
ATOM 6602 C C . LYS C 1 241 ? 25.072 107.731 25.245 1.00 32.70 245 LYS C C 1
ATOM 6603 O O . LYS C 1 241 ? 26.255 108.092 25.255 1.00 32.53 245 LYS C O 1
ATOM 6609 N N . GLU C 1 242 ? 24.366 107.536 26.355 1.00 32.55 246 GLU C N 1
ATOM 6610 C CA . GLU C 1 242 ? 24.947 107.757 27.685 1.00 33.32 246 GLU C CA 1
ATOM 6611 C C . GLU C 1 242 ? 26.277 107.032 27.882 1.00 32.81 246 GLU C C 1
ATOM 6612 O O . GLU C 1 242 ? 27.188 107.563 28.523 1.00 32.19 246 GLU C O 1
ATOM 6618 N N . CYS C 1 243 ? 26.386 105.826 27.319 1.00 32.30 247 CYS C N 1
ATOM 6619 C CA . CYS C 1 243 ? 27.598 105.020 27.443 1.00 32.59 247 CYS C CA 1
ATOM 6620 C C . CYS C 1 243 ? 28.839 105.715 26.889 1.00 32.24 247 CYS C C 1
ATOM 6621 O O . CYS C 1 243 ? 29.922 105.575 27.456 1.00 31.96 247 CYS C O 1
ATOM 6624 N N . PHE C 1 244 ? 28.685 106.446 25.785 1.00 32.28 248 PHE C N 1
ATOM 6625 C CA . PHE C 1 244 ? 29.812 107.149 25.156 1.00 33.01 248 PHE C CA 1
ATOM 6626 C C . PHE C 1 244 ? 30.284 108.345 25.973 1.00 32.74 248 PHE C C 1
ATOM 6627 O O . PHE C 1 244 ? 31.370 108.859 25.733 1.00 33.36 248 PHE C O 1
ATOM 6635 N N . LYS C 1 245 ? 29.468 108.783 26.927 1.00 32.20 249 LYS C N 1
ATOM 6636 C CA . LYS C 1 245 ? 29.811 109.928 27.772 1.00 32.23 249 LYS C CA 1
ATOM 6637 C C . LYS C 1 245 ? 30.648 109.526 28.974 1.00 32.01 249 LYS C C 1
ATOM 6638 O O . LYS C 1 245 ? 31.238 110.386 29.639 1.00 32.56 249 LYS C O 1
ATOM 6644 N N . MET C 1 246 ? 30.670 108.230 29.274 1.00 30.10 250 MET C N 1
ATOM 6645 C CA . MET C 1 246 ? 31.389 107.731 30.448 1.00 31.02 250 MET C CA 1
ATOM 6646 C C . MET C 1 246 ? 32.901 107.751 30.183 1.00 30.95 250 MET C C 1
ATOM 6647 O O . MET C 1 246 ? 33.337 107.338 29.112 1.00 31.74 250 MET C O 1
ATOM 6652 N N . PRO C 1 247 ? 33.702 108.226 31.158 1.00 31.38 251 PRO C N 1
ATOM 6653 C CA . PRO C 1 247 ? 35.153 108.300 30.949 1.00 31.49 251 PRO C CA 1
ATOM 6654 C C . PRO C 1 247 ? 35.781 106.941 30.625 1.00 31.65 251 PRO C C 1
ATOM 6655 O O . PRO C 1 247 ? 36.853 106.890 30.010 1.00 30.96 251 PRO C O 1
ATOM 6659 N N . GLN C 1 248 ? 35.113 105.862 31.044 1.00 30.78 252 GLN C N 1
ATOM 6660 C CA . GLN C 1 248 ? 35.586 104.500 30.786 1.00 30.51 252 GLN C CA 1
ATOM 6661 C C . GLN C 1 248 ? 35.232 103.973 29.389 1.00 30.17 252 GLN C C 1
ATOM 6662 O O . GLN C 1 248 ? 35.727 102.909 29.000 1.00 29.56 252 GLN C O 1
ATOM 6668 N N . SER C 1 249 ? 34.397 104.711 28.643 1.00 29.29 253 SER C N 1
ATOM 6669 C CA . SER C 1 249 ? 33.890 104.252 27.342 1.00 29.26 253 SER C CA 1
ATOM 6670 C C . SER C 1 249 ? 34.945 103.945 26.288 1.00 29.32 253 SER C C 1
ATOM 6671 O O . SER C 1 249 ? 35.741 104.820 25.924 1.00 29.95 253 SER C O 1
ATOM 6674 N N . LEU C 1 250 ? 34.923 102.712 25.784 1.00 28.94 254 LEU C N 1
ATOM 6675 C CA . LEU C 1 250 ? 35.674 102.336 24.588 1.00 28.28 254 LEU C CA 1
ATOM 6676 C C . LEU C 1 250 ? 34.776 102.319 23.355 1.00 28.52 254 LEU C C 1
ATOM 6677 O O . LEU C 1 250 ? 35.145 101.787 22.308 1.00 29.57 254 LEU C O 1
ATOM 6682 N N . GLY C 1 251 ? 33.594 102.905 23.471 1.00 28.54 255 GLY C N 1
ATOM 6683 C CA . GLY C 1 251 ? 32.656 102.925 22.357 1.00 27.72 255 GLY C CA 1
ATOM 6684 C C . GLY C 1 251 ? 31.944 101.591 22.241 1.00 29.14 255 GLY C C 1
ATOM 6685 O O . GLY C 1 251 ? 31.589 100.973 23.257 1.00 27.88 255 GLY C O 1
ATOM 6686 N N . ALA C 1 252 ? 31.731 101.142 21.001 1.00 28.69 256 ALA C N 1
ATOM 6687 C CA . ALA C 1 252 ? 30.955 99.932 20.752 1.00 29.16 256 ALA C CA 1
ATOM 6688 C C . ALA C 1 252 ? 31.375 99.275 19.454 1.00 29.75 256 ALA C C 1
ATOM 6689 O O . ALA C 1 252 ? 31.824 99.953 18.525 1.00 28.32 256 ALA C O 1
ATOM 6691 N N . LEU C 1 253 ? 31.241 97.946 19.419 1.00 30.42 257 LEU C N 1
ATOM 6692 C CA . LEU C 1 253 ? 31.347 97.164 18.195 1.00 30.66 257 LEU C CA 1
ATOM 6693 C C . LEU C 1 253 ? 29.941 96.901 17.639 1.00 30.67 257 LEU C C 1
ATOM 6694 O O . LEU C 1 253 ? 28.982 96.690 18.395 1.00 31.03 257 LEU C O 1
ATOM 6699 N N . GLY C 1 254 ? 29.803 96.931 16.320 1.00 29.63 258 GLY C N 1
ATOM 6700 C CA . GLY C 1 254 ? 28.510 96.685 15.716 1.00 28.84 258 GLY C CA 1
ATOM 6701 C C . GLY C 1 254 ? 28.562 96.714 14.213 1.00 29.33 258 GLY C C 1
ATOM 6702 O O . GLY C 1 254 ? 29.643 96.810 13.622 1.00 29.20 258 GLY C O 1
ATOM 6703 N N . GLY C 1 255 ? 27.385 96.620 13.598 1.00 28.50 259 GLY C N 1
ATOM 6704 C CA . GLY C 1 255 ? 27.272 96.566 12.157 1.00 28.52 259 GLY C CA 1
ATOM 6705 C C . GLY C 1 255 ? 26.675 95.269 11.649 1.00 28.63 259 GLY C C 1
ATOM 6706 O O . GLY C 1 255 ? 26.684 94.243 12.335 1.00 28.12 259 GLY C O 1
ATOM 6707 N N . LYS C 1 256 ? 26.123 95.336 10.443 1.00 28.92 260 LYS C N 1
ATOM 6708 C CA . LYS C 1 256 ? 25.617 94.155 9.740 1.00 29.76 260 LYS C CA 1
ATOM 6709 C C . LYS C 1 256 ? 26.801 93.302 9.251 1.00 28.95 260 LYS C C 1
ATOM 6710 O O . LYS C 1 256 ? 27.928 93.798 9.191 1.00 28.78 260 LYS C O 1
ATOM 6716 N N . PRO C 1 257 ? 26.565 92.011 8.942 1.00 28.65 261 PRO C N 1
ATOM 6717 C CA . PRO C 1 257 ? 27.640 91.173 8.403 1.00 28.30 261 PRO C CA 1
ATOM 6718 C C . PRO C 1 257 ? 28.434 91.836 7.276 1.00 29.00 261 PRO C C 1
ATOM 6719 O O . PRO C 1 257 ? 27.847 92.370 6.333 1.00 28.50 261 PRO C O 1
ATOM 6723 N N . ASN C 1 258 ? 29.762 91.775 7.384 1.00 28.86 262 ASN C N 1
ATOM 6724 C CA . ASN C 1 258 ? 30.682 92.410 6.433 1.00 29.67 262 ASN C CA 1
ATOM 6725 C C . ASN C 1 258 ? 30.542 93.938 6.338 1.00 28.96 262 ASN C C 1
ATOM 6726 O O . ASN C 1 258 ? 31.080 94.578 5.422 1.00 28.89 262 ASN C O 1
ATOM 6731 N N . ASN C 1 259 ? 29.827 94.507 7.307 1.00 28.83 263 ASN C N 1
ATOM 6732 C CA . ASN C 1 259 ? 29.695 95.956 7.451 1.00 28.09 263 ASN C CA 1
ATOM 6733 C C . ASN C 1 259 ? 29.870 96.373 8.919 1.00 28.09 263 ASN C C 1
ATOM 6734 O O . ASN C 1 259 ? 29.078 97.156 9.462 1.00 27.25 263 ASN C O 1
ATOM 6739 N N . ALA C 1 260 ? 30.926 95.857 9.545 1.00 27.42 264 ALA C N 1
ATOM 6740 C CA . ALA C 1 260 ? 31.230 96.170 10.935 1.00 27.16 264 ALA C CA 1
ATOM 6741 C C . ALA C 1 260 ? 31.930 97.507 11.054 1.00 27.50 264 ALA C C 1
ATOM 6742 O O . ALA C 1 260 ? 32.787 97.842 10.233 1.00 26.94 264 ALA C O 1
ATOM 6744 N N . TYR C 1 261 ? 31.587 98.256 12.104 1.00 27.41 265 TYR C N 1
ATOM 6745 C CA . TYR C 1 261 ? 32.235 99.531 12.361 1.00 28.03 265 TYR C CA 1
ATOM 6746 C C . TYR C 1 261 ? 32.578 99.653 13.837 1.00 28.61 265 TYR C C 1
ATOM 6747 O O . TYR C 1 261 ? 31.989 98.970 14.681 1.00 29.15 265 TYR C O 1
ATOM 6756 N N . TYR C 1 262 ? 33.555 100.500 14.136 1.00 28.65 266 TYR C N 1
ATOM 6757 C CA . TYR C 1 262 ? 33.944 100.779 15.510 1.00 29.16 266 TYR C CA 1
ATOM 6758 C C . TYR C 1 262 ? 33.374 102.153 15.870 1.00 30.34 266 TYR C C 1
ATOM 6759 O O . TYR C 1 262 ? 33.865 103.186 15.409 1.00 31.10 266 TYR C O 1
ATOM 6768 N N . PHE C 1 263 ? 32.306 102.148 16.662 1.00 30.14 267 PHE C N 1
ATOM 6769 C CA . PHE C 1 263 ? 31.614 103.380 17.039 1.00 30.95 267 PHE C CA 1
ATOM 6770 C C . PHE C 1 263 ? 32.310 103.990 18.228 1.00 31.55 267 PHE C C 1
ATOM 6771 O O . PHE C 1 263 ? 32.534 103.317 19.235 1.00 32.74 267 PHE C O 1
ATOM 6779 N N . ILE C 1 264 ? 32.661 105.262 18.096 1.00 31.11 268 ILE C N 1
ATOM 6780 C CA . ILE C 1 264 ? 33.498 105.927 19.081 1.00 31.62 268 ILE C CA 1
ATOM 6781 C C . ILE C 1 264 ? 32.815 107.130 19.720 1.00 30.98 268 ILE C C 1
ATOM 6782 O O . ILE C 1 264 ? 33.378 107.772 20.594 1.00 31.26 268 ILE C O 1
ATOM 6787 N N . GLY C 1 265 ? 31.608 107.444 19.269 1.00 31.14 269 GLY C N 1
ATOM 6788 C CA . GLY C 1 265 ? 30.871 108.562 19.843 1.00 30.34 269 GLY C CA 1
ATOM 6789 C C . GLY C 1 265 ? 29.646 108.931 19.040 1.00 31.10 269 GLY C C 1
ATOM 6790 O O . GLY C 1 265 ? 29.180 108.151 18.203 1.00 30.92 269 GLY C O 1
ATOM 6791 N N . PHE C 1 266 ? 29.127 110.131 19.298 1.00 31.01 270 PHE C N 1
ATOM 6792 C CA . PHE C 1 266 ? 27.884 110.581 18.698 1.00 31.41 270 PHE C CA 1
ATOM 6793 C C . PHE C 1 266 ? 27.746 112.112 18.717 1.00 32.07 270 PHE C C 1
ATOM 6794 O O . PHE C 1 266 ? 28.360 112.815 19.541 1.00 31.11 270 PHE C O 1
ATOM 6802 N N . LEU C 1 267 ? 26.938 112.599 17.783 1.00 32.44 271 LEU C N 1
ATOM 6803 C CA . LEU C 1 267 ? 26.492 113.983 17.726 1.00 33.72 271 LEU C CA 1
ATOM 6804 C C . LEU C 1 267 ? 25.030 113.904 17.304 1.00 33.66 271 LEU C C 1
ATOM 6805 O O . LEU C 1 267 ? 24.723 113.331 16.253 1.00 33.90 271 LEU C O 1
ATOM 6810 N N . GLY C 1 268 ? 24.131 114.444 18.121 1.00 33.88 272 GLY C N 1
ATOM 6811 C CA . GLY C 1 268 ? 22.694 114.383 17.821 1.00 34.05 272 GLY C CA 1
ATOM 6812 C C . GLY C 1 268 ? 22.271 112.932 17.648 1.00 34.74 272 GLY C C 1
ATOM 6813 O O . GLY C 1 268 ? 22.610 112.086 18.482 1.00 34.39 272 GLY C O 1
ATOM 6814 N N . ASP C 1 269 ? 21.562 112.638 16.559 1.00 34.36 273 ASP C N 1
ATOM 6815 C CA . ASP C 1 269 ? 21.130 111.267 16.269 1.00 34.91 273 ASP C CA 1
ATOM 6816 C C . ASP C 1 269 ? 22.101 110.474 15.388 1.00 33.96 273 ASP C C 1
ATOM 6817 O O . ASP C 1 269 ? 21.729 109.441 14.827 1.00 33.89 273 ASP C O 1
ATOM 6822 N N . GLU C 1 270 ? 23.344 110.936 15.285 1.00 32.48 274 GLU C N 1
ATOM 6823 C CA . GLU C 1 270 ? 24.342 110.213 14.501 1.00 32.15 274 GLU C CA 1
ATOM 6824 C C . GLU C 1 270 ? 25.473 109.684 15.360 1.00 31.91 274 GLU C C 1
ATOM 6825 O O . GLU C 1 270 ? 25.972 110.395 16.234 1.00 32.68 274 GLU C O 1
ATOM 6831 N N . LEU C 1 271 ? 25.849 108.428 15.117 1.00 30.88 275 LEU C N 1
ATOM 6832 C CA . LEU C 1 271 ? 27.037 107.831 15.715 1.00 31.15 275 LEU C CA 1
ATOM 6833 C C . LEU C 1 271 ? 28.245 108.130 14.836 1.00 31.15 275 LEU C C 1
ATOM 6834 O O . LEU C 1 271 ? 28.143 108.139 13.605 1.00 32.05 275 LEU C O 1
ATOM 6839 N N . ILE C 1 272 ? 29.369 108.426 15.472 1.00 30.79 276 ILE C N 1
ATOM 6840 C CA . ILE C 1 272 ? 30.628 108.622 14.766 1.00 30.89 276 ILE C CA 1
ATOM 6841 C C . ILE C 1 272 ? 31.401 107.310 14.851 1.00 30.96 276 ILE C C 1
ATOM 6842 O O . ILE C 1 272 ? 31.435 106.680 15.919 1.00 30.56 276 ILE C O 1
ATOM 6847 N N . PHE C 1 273 ? 31.981 106.883 13.727 1.00 30.33 277 PHE C N 1
ATOM 6848 C CA . PHE C 1 273 ? 32.637 105.585 13.647 1.00 30.22 277 PHE C CA 1
ATOM 6849 C C . PHE C 1 273 ? 33.937 105.592 12.840 1.00 30.47 277 PHE C C 1
ATOM 6850 O O . PHE C 1 273 ? 34.135 106.428 11.961 1.00 30.18 277 PHE C O 1
ATOM 6858 N N . LEU C 1 274 ? 34.822 104.661 13.174 1.00 30.08 278 LEU C N 1
ATOM 6859 C CA . LEU C 1 274 ? 35.999 104.378 12.362 1.00 30.19 278 LEU C CA 1
ATOM 6860 C C . LEU C 1 274 ? 35.667 103.189 11.476 1.00 30.12 278 LEU C C 1
ATOM 6861 O O . LEU C 1 274 ? 34.950 102.264 11.892 1.00 30.27 278 LEU C O 1
ATOM 6866 N N . ASP C 1 275 ? 36.187 103.227 10.255 1.00 29.76 279 ASP C N 1
ATOM 6867 C CA . ASP C 1 275 ? 35.736 102.374 9.169 1.00 29.40 279 ASP C CA 1
ATOM 6868 C C . ASP C 1 275 ? 36.913 101.544 8.675 1.00 29.42 279 ASP C C 1
ATOM 6869 O O . ASP C 1 275 ? 37.881 102.093 8.143 1.00 30.52 279 ASP C O 1
ATOM 6874 N N . PRO C 1 276 ? 36.852 100.213 8.873 1.00 29.40 280 PRO C N 1
ATOM 6875 C CA . PRO C 1 276 ? 37.950 99.360 8.436 1.00 29.79 280 PRO C CA 1
ATOM 6876 C C . PRO C 1 276 ? 37.932 98.981 6.953 1.00 29.99 280 PRO C C 1
ATOM 6877 O O . PRO C 1 276 ? 38.821 98.263 6.509 1.00 31.23 280 PRO C O 1
ATOM 6881 N N . HIS C 1 277 ? 36.940 99.423 6.189 1.00 30.42 281 HIS C N 1
ATOM 6882 C CA . HIS C 1 277 ? 36.738 98.823 4.859 1.00 31.24 281 HIS C CA 1
ATOM 6883 C C . HIS C 1 277 ? 37.624 99.343 3.717 1.00 32.37 281 HIS C C 1
ATOM 6884 O O . HIS C 1 277 ? 37.259 99.218 2.554 1.00 34.66 281 HIS C O 1
ATOM 6891 N N . THR C 1 278 ? 38.784 99.907 4.046 1.00 31.80 282 THR C N 1
ATOM 6892 C CA . THR C 1 278 ? 39.771 100.294 3.044 1.00 31.22 282 THR C CA 1
ATOM 6893 C C . THR C 1 278 ? 40.861 99.237 3.006 1.00 32.15 282 THR C C 1
ATOM 6894 O O . THR C 1 278 ? 41.521 98.983 4.010 1.00 33.56 282 THR C O 1
ATOM 6898 N N . THR C 1 279 ? 41.061 98.615 1.850 1.00 30.64 283 THR C N 1
ATOM 6899 C CA . THR C 1 279 ? 42.109 97.634 1.736 1.00 29.47 283 THR C CA 1
ATOM 6900 C C . THR C 1 279 ? 43.441 98.338 1.562 1.00 29.86 283 THR C C 1
ATOM 6901 O O . THR C 1 279 ? 43.615 99.093 0.611 1.00 30.06 283 THR C O 1
ATOM 6905 N N . GLN C 1 280 ? 44.377 98.085 2.479 1.00 29.02 284 GLN C N 1
ATOM 6906 C CA . GLN C 1 280 ? 45.724 98.668 2.400 1.00 28.38 284 GLN C CA 1
ATOM 6907 C C . GLN C 1 280 ? 46.773 97.555 2.338 1.00 27.92 284 GLN C C 1
ATOM 6908 O O . GLN C 1 280 ? 46.561 96.463 2.859 1.00 27.95 284 GLN C O 1
ATOM 6914 N N . THR C 1 281 ? 47.892 97.821 1.679 1.00 27.89 285 THR C N 1
ATOM 6915 C CA . THR C 1 281 ? 49.002 96.861 1.627 1.00 28.39 285 THR C CA 1
ATOM 6916 C C . THR C 1 281 ? 49.629 96.707 3.004 1.00 27.68 285 THR C C 1
ATOM 6917 O O . THR C 1 281 ? 49.747 97.678 3.758 1.00 25.17 285 THR C O 1
ATOM 6921 N N . PHE C 1 282 ? 49.991 95.466 3.317 1.00 28.19 286 PHE C N 1
ATOM 6922 C CA . PHE C 1 282 ? 50.729 95.129 4.531 1.00 28.89 286 PHE C CA 1
ATOM 6923 C C . PHE C 1 282 ? 51.911 96.086 4.735 1.00 29.23 286 PHE C C 1
ATOM 6924 O O . PHE C 1 282 ? 52.685 96.353 3.811 1.00 29.37 286 PHE C O 1
ATOM 6932 N N . VAL C 1 283 ? 52.005 96.616 5.949 1.00 29.64 287 VAL C N 1
ATOM 6933 C CA . VAL C 1 283 ? 53.122 97.425 6.398 1.00 30.10 287 VAL C CA 1
ATOM 6934 C C . VAL C 1 283 ? 53.821 96.660 7.523 1.00 31.49 287 VAL C C 1
ATOM 6935 O O . VAL C 1 283 ? 53.182 96.244 8.500 1.00 31.58 287 VAL C O 1
ATOM 6939 N N . ASP C 1 284 ? 55.127 96.481 7.386 1.00 32.15 288 ASP C N 1
ATOM 6940 C CA . ASP C 1 284 ? 55.916 95.762 8.378 1.00 34.57 288 ASP C CA 1
ATOM 6941 C C . ASP C 1 284 ? 56.876 96.724 9.096 1.00 35.47 288 ASP C C 1
ATOM 6942 O O . ASP C 1 284 ? 57.061 97.871 8.679 1.00 35.14 288 ASP C O 1
ATOM 6947 N N . THR C 1 285 ? 57.481 96.249 10.181 1.00 37.61 289 THR C N 1
ATOM 6948 C CA . THR C 1 285 ? 58.530 96.994 10.878 1.00 38.83 289 THR C CA 1
ATOM 6949 C C . THR C 1 285 ? 59.765 97.229 10.006 1.00 39.29 289 THR C C 1
ATOM 6950 O O . THR C 1 285 ? 60.052 96.442 9.104 1.00 38.84 289 THR C O 1
ATOM 6954 N N . GLU C 1 286 ? 60.474 98.324 10.291 1.00 40.11 290 GLU C N 1
ATOM 6955 C CA . GLU C 1 286 ? 61.723 98.696 9.616 1.00 41.12 290 GLU C CA 1
ATOM 6956 C C . GLU C 1 286 ? 62.928 98.062 10.302 1.00 41.43 290 GLU C C 1
ATOM 6957 O O . GLU C 1 286 ? 62.796 97.433 11.354 1.00 40.83 290 GLU C O 1
ATOM 6963 N N . GLU C 1 287 ? 64.102 98.262 9.701 1.00 42.24 291 GLU C N 1
ATOM 6964 C CA . GLU C 1 287 ? 65.387 97.796 10.237 1.00 43.61 291 GLU C CA 1
ATOM 6965 C C . GLU C 1 287 ? 65.638 98.259 11.674 1.00 43.00 291 GLU C C 1
ATOM 6966 O O . GLU C 1 287 ? 66.207 97.516 12.475 1.00 43.24 291 GLU C O 1
ATOM 6972 N N . ASN C 1 288 ? 65.203 99.475 11.999 1.00 42.62 292 ASN C N 1
ATOM 6973 C CA . ASN C 1 288 ? 65.372 100.020 13.349 1.00 42.43 292 ASN C CA 1
ATOM 6974 C C . ASN C 1 288 ? 64.365 99.466 14.369 1.00 41.85 292 ASN C C 1
ATOM 6975 O O . ASN C 1 288 ? 64.447 99.779 15.556 1.00 42.31 292 ASN C O 1
ATOM 6980 N N . GLY C 1 289 ? 63.423 98.650 13.899 1.00 40.86 293 GLY C N 1
ATOM 6981 C CA . GLY C 1 289 ? 62.483 97.954 14.780 1.00 39.69 293 GLY C CA 1
ATOM 6982 C C . GLY C 1 289 ? 61.184 98.692 15.041 1.00 39.14 293 GLY C C 1
ATOM 6983 O O . GLY C 1 289 ? 60.365 98.250 15.850 1.00 39.54 293 GLY C O 1
ATOM 6984 N N . THR C 1 290 ? 60.997 99.822 14.364 1.00 38.29 294 THR C N 1
ATOM 6985 C CA . THR C 1 290 ? 59.759 100.588 14.454 1.00 37.57 294 THR C CA 1
ATOM 6986 C C . THR C 1 290 ? 58.935 100.353 13.194 1.00 36.73 294 THR C C 1
ATOM 6987 O O . THR C 1 290 ? 59.469 99.935 12.154 1.00 36.23 294 THR C O 1
ATOM 6991 N N . VAL C 1 291 ? 57.643 100.640 13.281 1.00 34.60 295 VAL C N 1
ATOM 6992 C CA . VAL C 1 291 ? 56.788 100.630 12.099 1.00 33.99 295 VAL C CA 1
ATOM 6993 C C . VAL C 1 291 ? 56.281 102.047 11.811 1.00 33.40 295 VAL C C 1
ATOM 6994 O O . VAL C 1 291 ? 55.947 102.804 12.732 1.00 33.36 295 VAL C O 1
ATOM 6998 N N . ASN C 1 292 ? 56.243 102.396 10.531 1.00 33.13 296 ASN C N 1
ATOM 6999 C CA . ASN C 1 292 ? 55.622 103.631 10.069 1.00 33.66 296 ASN C CA 1
ATOM 7000 C C . ASN C 1 292 ? 54.120 103.604 10.352 1.00 34.12 296 ASN C C 1
ATOM 7001 O O . ASN C 1 292 ? 53.402 102.749 9.834 1.00 34.40 296 ASN C O 1
ATOM 7006 N N . ASP C 1 293 ? 53.654 104.552 11.158 1.00 33.83 297 ASP C N 1
ATOM 7007 C CA . ASP C 1 293 ? 52.271 104.543 11.624 1.00 34.60 297 ASP C CA 1
ATOM 7008 C C . ASP C 1 293 ? 51.279 105.343 10.764 1.00 34.49 297 ASP C C 1
ATOM 7009 O O . ASP C 1 293 ? 50.121 105.469 11.147 1.00 33.86 297 ASP C O 1
ATOM 7014 N N . GLN C 1 294 ? 51.720 105.852 9.606 1.00 34.47 298 GLN C N 1
ATOM 7015 C CA . GLN C 1 294 ? 50.850 106.660 8.731 1.00 34.61 298 GLN C CA 1
ATOM 7016 C C . GLN C 1 294 ? 49.547 105.969 8.287 1.00 33.36 298 GLN C C 1
ATOM 7017 O O . GLN C 1 294 ? 48.487 106.600 8.264 1.00 32.60 298 GLN C O 1
ATOM 7023 N N . THR C 1 295 ? 49.611 104.681 7.950 1.00 31.49 299 THR C N 1
ATOM 7024 C CA . THR C 1 295 ? 48.409 103.988 7.492 1.00 30.73 299 THR C CA 1
ATOM 7025 C C . THR C 1 295 ? 47.496 103.588 8.656 1.00 30.74 299 THR C C 1
ATOM 7026 O O . THR C 1 295 ? 46.402 103.051 8.437 1.00 31.53 299 THR C O 1
ATOM 7030 N N . PHE C 1 296 ? 47.937 103.878 9.884 1.00 30.56 300 PHE C N 1
ATOM 7031 C CA . PHE C 1 296 ? 47.240 103.435 11.097 1.00 31.04 300 PHE C CA 1
ATOM 7032 C C . PHE C 1 296 ? 46.505 104.550 11.832 1.00 31.56 300 PHE C C 1
ATOM 7033 O O . PHE C 1 296 ? 46.075 104.374 12.982 1.00 31.08 300 PHE C O 1
ATOM 7041 N N . HIS C 1 297 ? 46.349 105.684 11.151 1.00 32.15 301 HIS C N 1
ATOM 7042 C CA . HIS C 1 297 ? 45.600 106.831 11.665 1.00 32.66 301 HIS C CA 1
ATOM 7043 C C . HIS C 1 297 ? 44.724 107.379 10.552 1.00 33.36 301 HIS C C 1
ATOM 7044 O O . HIS C 1 297 ? 45.205 107.629 9.444 1.00 33.68 301 HIS C O 1
ATOM 7051 N N . CYS C 1 298 ? 43.436 107.541 10.838 1.00 33.04 302 CYS C N 1
ATOM 7052 C CA . CYS C 1 298 ? 42.496 107.977 9.814 1.00 33.24 302 CYS C CA 1
ATOM 7053 C C . CYS C 1 298 ? 42.405 109.489 9.745 1.00 33.67 302 CYS C C 1
ATOM 7054 O O . CYS C 1 298 ? 42.031 110.150 10.722 1.00 32.61 302 CYS C O 1
ATOM 7057 N N . LEU C 1 299 ? 42.722 110.024 8.572 1.00 34.56 303 LEU C N 1
ATOM 7058 C CA . LEU C 1 299 ? 42.727 111.467 8.353 1.00 36.19 303 LEU C CA 1
ATOM 7059 C C . LEU C 1 299 ? 41.452 112.008 7.696 1.00 36.33 303 LEU C C 1
ATOM 7060 O O . LEU C 1 299 ? 41.241 113.218 7.657 1.00 36.66 303 LEU C O 1
ATOM 7065 N N A GLN C 1 300 ? 40.617 111.113 7.175 0.50 36.50 304 GLN C N 1
ATOM 7066 N N B GLN C 1 300 ? 40.614 111.103 7.198 0.50 36.32 304 GLN C N 1
ATOM 7067 C CA A GLN C 1 300 ? 39.393 111.507 6.471 0.50 37.01 304 GLN C CA 1
ATOM 7068 C CA B GLN C 1 300 ? 39.354 111.460 6.546 0.50 36.67 304 GLN C CA 1
ATOM 7069 C C A GLN C 1 300 ? 38.384 112.123 7.439 0.50 37.07 304 GLN C C 1
ATOM 7070 C C B GLN C 1 300 ? 38.447 112.227 7.494 0.50 36.87 304 GLN C C 1
ATOM 7071 O O A GLN C 1 300 ? 38.391 111.797 8.628 0.50 36.86 304 GLN C O 1
ATOM 7072 O O B GLN C 1 300 ? 38.572 112.104 8.714 0.50 36.61 304 GLN C O 1
ATOM 7083 N N . SER C 1 301 ? 37.536 113.022 6.936 1.00 37.41 305 SER C N 1
ATOM 7084 C CA . SER C 1 301 ? 36.494 113.665 7.755 1.00 38.25 305 SER C CA 1
ATOM 7085 C C . SER C 1 301 ? 35.646 112.584 8.453 1.00 37.91 305 SER C C 1
ATOM 7086 O O . SER C 1 301 ? 35.340 111.546 7.850 1.00 37.53 305 SER C O 1
ATOM 7089 N N . PRO C 1 302 ? 35.306 112.805 9.736 1.00 37.57 306 PRO C N 1
ATOM 7090 C CA . PRO C 1 302 ? 34.655 111.769 10.552 1.00 37.12 306 PRO C CA 1
ATOM 7091 C C . PRO C 1 302 ? 33.388 111.212 9.908 1.00 36.66 306 PRO C C 1
ATOM 7092 O O . PRO C 1 302 ? 32.584 111.964 9.358 1.00 36.26 306 PRO C O 1
ATOM 7096 N N . GLN C 1 303 ? 33.232 109.895 9.973 1.00 35.76 307 GLN C N 1
ATOM 7097 C CA . GLN C 1 303 ? 32.088 109.229 9.377 1.00 35.78 307 GLN C CA 1
ATOM 7098 C C . GLN C 1 303 ? 30.931 109.141 10.353 1.00 35.19 307 GLN C C 1
ATOM 7099 O O . GLN C 1 303 ? 31.128 108.961 11.564 1.00 34.62 307 GLN C O 1
ATOM 7105 N N . ARG C 1 304 ? 29.724 109.295 9.817 1.00 34.18 308 ARG C N 1
ATOM 7106 C CA . ARG C 1 304 ? 28.525 109.362 10.633 1.00 34.36 308 ARG C CA 1
ATOM 7107 C C . ARG C 1 304 ? 27.462 108.415 10.132 1.00 33.67 308 ARG C C 1
ATOM 7108 O O . ARG C 1 304 ? 27.255 108.269 8.931 1.00 33.17 308 ARG C O 1
ATOM 7116 N N . MET C 1 305 ? 26.795 107.769 11.078 1.00 33.57 309 MET C N 1
ATOM 7117 C CA . MET C 1 305 ? 25.680 106.904 10.789 1.00 33.73 309 MET C CA 1
ATOM 7118 C C . MET C 1 305 ? 24.508 107.291 11.680 1.00 32.60 309 MET C C 1
ATOM 7119 O O . MET C 1 305 ? 24.646 107.296 12.905 1.00 31.99 309 MET C O 1
ATOM 7124 N N . ASN C 1 306 ? 23.355 107.597 11.084 1.00 32.07 310 ASN C N 1
ATOM 7125 C CA . ASN C 1 306 ? 22.122 107.723 11.867 1.00 31.56 310 ASN C CA 1
ATOM 7126 C C . ASN C 1 306 ? 21.924 106.457 12.700 1.00 32.06 310 ASN C C 1
ATOM 7127 O O . ASN C 1 306 ? 22.000 105.343 12.168 1.00 31.45 310 ASN C O 1
ATOM 7132 N N . ILE C 1 307 ? 21.687 106.638 14.001 1.00 32.68 311 ILE C N 1
ATOM 7133 C CA . ILE C 1 307 ? 21.531 105.530 14.962 1.00 35.12 311 ILE C CA 1
ATOM 7134 C C . ILE C 1 307 ? 20.514 104.478 14.522 1.00 33.95 311 ILE C C 1
ATOM 7135 O O . ILE C 1 307 ? 20.699 103.302 14.788 1.00 34.27 311 ILE C O 1
ATOM 7140 N N . LEU C 1 308 ? 19.444 104.888 13.848 1.00 33.95 312 LEU C N 1
ATOM 7141 C CA . LEU C 1 308 ? 18.469 103.906 13.369 1.00 34.51 312 LEU C CA 1
ATOM 7142 C C . LEU C 1 308 ? 18.994 102.990 12.246 1.00 34.29 312 LEU C C 1
ATOM 7143 O O . LEU C 1 308 ? 18.360 101.986 11.924 1.00 34.01 312 LEU C O 1
ATOM 7148 N N . ASN C 1 309 ? 20.148 103.333 11.669 1.00 34.04 313 ASN C N 1
ATOM 7149 C CA . ASN C 1 309 ? 20.819 102.462 10.697 1.00 34.73 313 ASN C CA 1
ATOM 7150 C C . ASN C 1 309 ? 21.734 101.420 11.364 1.00 35.54 313 ASN C C 1
ATOM 7151 O O . ASN C 1 309 ? 22.396 100.624 10.672 1.00 35.30 313 ASN C O 1
ATOM 7156 N N . LEU C 1 310 ? 21.784 101.435 12.695 1.00 34.61 314 LEU C N 1
ATOM 7157 C CA . LEU C 1 310 ? 22.639 100.511 13.432 1.00 35.95 314 LEU C CA 1
ATOM 7158 C C . LEU C 1 310 ? 21.957 99.156 13.648 1.00 35.52 314 LEU C C 1
ATOM 7159 O O . LEU C 1 310 ? 20.844 99.094 14.161 1.00 35.04 314 LEU C O 1
ATOM 7164 N N . ASP C 1 311 ? 22.626 98.078 13.227 1.00 34.54 315 ASP C N 1
ATOM 7165 C CA . ASP C 1 311 ? 22.184 96.714 13.516 1.00 33.67 315 ASP C CA 1
ATOM 7166 C C . ASP C 1 311 ? 21.998 96.573 15.036 1.00 32.55 315 ASP C C 1
ATOM 7167 O O . ASP C 1 311 ? 22.789 97.112 15.801 1.00 31.91 315 ASP C O 1
ATOM 7172 N N . PRO C 1 312 ? 20.921 95.897 15.474 1.00 32.17 316 PRO C N 1
ATOM 7173 C CA . PRO C 1 312 ? 20.647 95.738 16.911 1.00 31.67 316 PRO C CA 1
ATOM 7174 C C . PRO C 1 312 ? 21.653 94.908 17.716 1.00 31.51 316 PRO C C 1
ATOM 7175 O O . PRO C 1 312 ? 21.674 95.016 18.946 1.00 30.92 316 PRO C O 1
ATOM 7179 N N . SER C 1 313 ? 22.472 94.091 17.053 1.00 31.35 317 SER C N 1
ATOM 7180 C CA . SER C 1 313 ? 23.522 93.344 17.764 1.00 31.94 317 SER C CA 1
ATOM 7181 C C . SER C 1 313 ? 24.788 94.187 17.903 1.00 30.84 317 SER C C 1
ATOM 7182 O O . SER C 1 313 ? 25.461 94.483 16.913 1.00 30.22 317 SER C O 1
ATOM 7185 N N . VAL C 1 314 ? 25.099 94.557 19.139 1.00 30.72 318 VAL C N 1
ATOM 7186 C CA . VAL C 1 314 ? 26.247 95.400 19.444 1.00 31.84 318 VAL C CA 1
ATOM 7187 C C . VAL C 1 314 ? 27.029 94.815 20.609 1.00 32.63 318 VAL C C 1
ATOM 7188 O O . VAL C 1 314 ? 26.533 93.916 21.309 1.00 33.68 318 VAL C O 1
ATOM 7192 N N . ALA C 1 315 ? 28.255 95.301 20.811 1.00 32.05 319 ALA C N 1
ATOM 7193 C CA . ALA C 1 315 ? 28.943 95.102 22.096 1.00 31.96 319 ALA C CA 1
ATOM 7194 C C . ALA C 1 315 ? 29.537 96.415 22.592 1.00 32.09 319 ALA C C 1
ATOM 7195 O O . ALA C 1 315 ? 30.305 97.067 21.889 1.00 31.92 319 ALA C O 1
ATOM 7197 N N . LEU C 1 316 ? 29.156 96.817 23.792 1.00 32.23 320 LEU C N 1
ATOM 7198 C CA . LEU C 1 316 ? 29.746 97.986 24.433 1.00 32.25 320 LEU C CA 1
ATOM 7199 C C . LEU C 1 316 ? 31.088 97.569 24.994 1.00 32.48 320 LEU C C 1
ATOM 7200 O O . LEU C 1 316 ? 31.235 96.448 25.484 1.00 33.14 320 LEU C O 1
ATOM 7205 N N . GLY C 1 317 ? 32.067 98.468 24.934 1.00 31.87 321 GLY C N 1
ATOM 7206 C CA . GLY C 1 317 ? 33.319 98.265 25.653 1.00 31.33 321 GLY C CA 1
ATOM 7207 C C . GLY C 1 317 ? 33.600 99.383 26.648 1.00 32.06 321 GLY C C 1
ATOM 7208 O O . GLY C 1 317 ? 33.315 100.573 26.381 1.00 31.78 321 GLY C O 1
ATOM 7209 N N . PHE C 1 318 ? 34.166 99.000 27.790 1.00 31.87 322 PHE C N 1
ATOM 7210 C CA . PHE C 1 318 ? 34.653 99.943 28.786 1.00 32.91 322 PHE C CA 1
ATOM 7211 C C . PHE C 1 318 ? 36.014 99.485 29.291 1.00 33.70 322 PHE C C 1
ATOM 7212 O O . PHE C 1 318 ? 36.317 98.272 29.313 1.00 34.01 322 PHE C O 1
ATOM 7220 N N . PHE C 1 319 ? 36.833 100.458 29.675 1.00 33.21 323 PHE C N 1
ATOM 7221 C CA . PHE C 1 319 ? 38.151 100.189 30.234 1.00 33.77 323 PHE C CA 1
ATOM 7222 C C . PHE C 1 319 ? 38.236 100.748 31.650 1.00 33.98 323 PHE C C 1
ATOM 7223 O O . PHE C 1 319 ? 38.010 101.946 31.862 1.00 33.76 323 PHE C O 1
ATOM 7231 N N . CYS C 1 320 ? 38.550 99.880 32.613 1.00 33.65 324 CYS C N 1
ATOM 7232 C CA . CYS C 1 320 ? 38.698 100.296 34.005 1.00 33.88 324 CYS C CA 1
ATOM 7233 C C . CYS C 1 320 ? 40.098 99.961 34.498 1.00 34.03 324 CYS C C 1
ATOM 7234 O O . CYS C 1 320 ? 40.384 98.812 34.854 1.00 34.33 324 CYS C O 1
ATOM 7237 N N . LYS C 1 321 ? 40.977 100.962 34.497 1.00 34.31 325 LYS C N 1
ATOM 7238 C CA . LYS C 1 321 ? 42.392 100.749 34.828 1.00 34.37 325 LYS C CA 1
ATOM 7239 C C . LYS C 1 321 ? 42.618 100.296 36.270 1.00 34.46 325 LYS C C 1
ATOM 7240 O O . LYS C 1 321 ? 43.438 99.413 36.526 1.00 33.68 325 LYS C O 1
ATOM 7246 N N . GLU C 1 322 ? 41.902 100.929 37.195 1.00 34.77 326 GLU C N 1
ATOM 7247 C CA . GLU C 1 322 ? 41.994 100.627 38.621 1.00 35.62 326 GLU C CA 1
ATOM 7248 C C . GLU C 1 322 ? 40.609 100.339 39.166 1.00 35.25 326 GLU C C 1
ATOM 7249 O O . GLU C 1 322 ? 39.612 100.554 38.476 1.00 34.66 326 GLU C O 1
ATOM 7255 N N . GLU C 1 323 ? 40.543 99.855 40.404 1.00 34.83 327 GLU C N 1
ATOM 7256 C CA . GLU C 1 323 ? 39.262 99.517 41.022 1.00 35.22 327 GLU C CA 1
ATOM 7257 C C . GLU C 1 323 ? 38.351 100.734 41.132 1.00 35.18 327 GLU C C 1
ATOM 7258 O O . GLU C 1 323 ? 37.129 100.634 40.910 1.00 34.04 327 GLU C O 1
ATOM 7264 N N . LYS C 1 324 ? 38.950 101.878 41.471 1.00 35.61 328 LYS C N 1
ATOM 7265 C CA . LYS C 1 324 ? 38.210 103.139 41.562 1.00 36.69 328 LYS C CA 1
ATOM 7266 C C . LYS C 1 324 ? 37.513 103.499 40.233 1.00 35.57 328 LYS C C 1
ATOM 7267 O O . LYS C 1 324 ? 36.452 104.123 40.234 1.00 35.15 328 LYS C O 1
ATOM 7273 N N . ASP C 1 325 ? 38.111 103.094 39.115 1.00 34.64 329 ASP C N 1
ATOM 7274 C CA . ASP C 1 325 ? 37.520 103.325 37.790 1.00 35.15 329 ASP C CA 1
ATOM 7275 C C . ASP C 1 325 ? 36.276 102.462 37.548 1.00 35.00 329 ASP C C 1
ATOM 7276 O O . ASP C 1 325 ? 35.279 102.933 36.982 1.00 35.47 329 ASP C O 1
ATOM 7281 N N . PHE C 1 326 ? 36.325 101.211 37.998 1.00 34.26 330 PHE C N 1
ATOM 7282 C CA . PHE C 1 326 ? 35.170 100.317 37.891 1.00 34.38 330 PHE C CA 1
ATOM 7283 C C . PHE C 1 326 ? 34.046 100.758 38.839 1.00 34.50 330 PHE C C 1
ATOM 7284 O O . PHE C 1 326 ? 32.867 100.750 38.468 1.00 33.26 330 PHE C O 1
ATOM 7292 N N . ASP C 1 327 ? 34.426 101.152 40.052 1.00 33.56 331 ASP C N 1
ATOM 7293 C CA . ASP C 1 327 ? 33.461 101.649 41.034 1.00 34.60 331 ASP C CA 1
ATOM 7294 C C . ASP C 1 327 ? 32.730 102.869 40.490 1.00 34.41 331 ASP C C 1
ATOM 7295 O O . ASP C 1 327 ? 31.507 102.940 40.552 1.00 34.03 331 ASP C O 1
ATOM 7300 N N . ASN C 1 328 ? 33.485 103.810 39.930 1.00 34.83 332 ASN C N 1
ATOM 7301 C CA . ASN C 1 328 ? 32.891 104.961 39.262 1.00 35.47 332 ASN C CA 1
ATOM 7302 C C . ASN C 1 328 ? 31.964 104.580 38.099 1.00 35.20 332 ASN C C 1
ATOM 7303 O O . ASN C 1 328 ? 30.860 105.106 37.985 1.00 35.88 332 ASN C O 1
ATOM 7308 N N . TRP C 1 329 ? 32.404 103.667 37.241 1.00 34.83 333 TRP C N 1
ATOM 7309 C CA . TRP C 1 329 ? 31.561 103.185 36.145 1.00 34.17 333 TRP C CA 1
ATOM 7310 C C . TRP C 1 329 ? 30.227 102.621 36.660 1.00 34.78 333 TRP C C 1
ATOM 7311 O O . TRP C 1 329 ? 29.158 102.926 36.117 1.00 35.09 333 TRP C O 1
ATOM 7322 N N . CYS C 1 330 ? 30.292 101.797 37.701 1.00 34.77 334 CYS C N 1
ATOM 7323 C CA . CYS C 1 330 ? 29.082 101.255 38.331 1.00 35.40 334 CYS C CA 1
ATOM 7324 C C . CYS C 1 330 ? 28.084 102.353 38.739 1.00 35.31 334 CYS C C 1
ATOM 7325 O O . CYS C 1 330 ? 26.886 102.253 38.454 1.00 34.56 334 CYS C O 1
ATOM 7328 N N . SER C 1 331 ? 28.590 103.402 39.386 1.00 35.68 335 SER C N 1
ATOM 7329 C CA . SER C 1 331 ? 27.777 104.567 39.758 1.00 36.29 335 SER C CA 1
ATOM 7330 C C . SER C 1 331 ? 27.145 105.276 38.565 1.00 35.40 335 SER C C 1
ATOM 7331 O O . SER C 1 331 ? 25.992 105.688 38.637 1.00 35.37 335 SER C O 1
ATOM 7334 N N . LEU C 1 332 ? 27.900 105.432 37.479 1.00 34.49 336 LEU C N 1
ATOM 7335 C CA . LEU C 1 332 ? 27.356 106.034 36.258 1.00 34.04 336 LEU C CA 1
ATOM 7336 C C . LEU C 1 332 ? 26.277 105.152 35.632 1.00 34.15 336 LEU C C 1
ATOM 7337 O O . LEU C 1 332 ? 25.245 105.656 35.171 1.00 33.88 336 LEU C O 1
ATOM 7342 N N . VAL C 1 333 ? 26.518 103.839 35.615 1.00 34.08 337 VAL C N 1
ATOM 7343 C CA . VAL C 1 333 ? 25.539 102.884 35.095 1.00 33.56 337 VAL C CA 1
ATOM 7344 C C . VAL C 1 333 ? 24.263 102.923 35.935 1.00 34.40 337 VAL C C 1
ATOM 7345 O O . VAL C 1 333 ? 23.170 103.053 35.400 1.00 33.74 337 VAL C O 1
ATOM 7349 N N . GLN C 1 334 ? 24.421 102.834 37.254 1.00 34.90 338 GLN C N 1
ATOM 7350 C CA . GLN C 1 334 ? 23.301 102.926 38.189 1.00 35.44 338 GLN C CA 1
ATOM 7351 C C . GLN C 1 334 ? 22.466 104.188 37.963 1.00 36.15 338 GLN C C 1
ATOM 7352 O O . GLN C 1 334 ? 21.227 104.129 37.941 1.00 36.74 338 GLN C O 1
ATOM 7358 N N . LYS C 1 335 ? 23.147 105.312 37.766 1.00 35.82 339 LYS C N 1
ATOM 7359 C CA . LYS C 1 335 ? 22.492 106.574 37.492 1.00 36.86 339 LYS C CA 1
ATOM 7360 C C . LYS C 1 335 ? 21.823 106.649 36.111 1.00 37.06 339 LYS C C 1
ATOM 7361 O O . LYS C 1 335 ? 20.645 106.976 36.020 1.00 37.52 339 LYS C O 1
ATOM 7367 N N . GLU C 1 336 ? 22.574 106.360 35.047 1.00 37.07 340 GLU C N 1
ATOM 7368 C CA . GLU C 1 336 ? 22.137 106.688 33.679 1.00 37.44 340 GLU C CA 1
ATOM 7369 C C . GLU C 1 336 ? 21.468 105.549 32.924 1.00 37.30 340 GLU C C 1
ATOM 7370 O O . GLU C 1 336 ? 20.697 105.789 31.998 1.00 38.54 340 GLU C O 1
ATOM 7376 N N . ILE C 1 337 ? 21.783 104.317 33.301 1.00 36.86 341 ILE C N 1
ATOM 7377 C CA . ILE C 1 337 ? 21.324 103.149 32.572 1.00 36.02 341 ILE C CA 1
ATOM 7378 C C . ILE C 1 337 ? 20.185 102.460 33.318 1.00 36.05 341 ILE C C 1
ATOM 7379 O O . ILE C 1 337 ? 19.126 102.203 32.737 1.00 35.36 341 ILE C O 1
ATOM 7384 N N . LEU C 1 338 ? 20.406 102.184 34.603 1.00 35.37 342 LEU C N 1
ATOM 7385 C CA . LEU C 1 338 ? 19.483 101.369 35.403 1.00 35.87 342 LEU C CA 1
ATOM 7386 C C . LEU C 1 338 ? 18.191 102.091 35.770 1.00 36.33 342 LEU C C 1
ATOM 7387 O O . LEU C 1 338 ? 17.215 101.455 36.191 1.00 36.52 342 LEU C O 1
ATOM 7392 N N . LYS C 1 339 ? 18.186 103.412 35.582 1.00 36.95 343 LYS C N 1
ATOM 7393 C CA . LYS C 1 339 ? 17.021 104.258 35.853 1.00 38.03 343 LYS C CA 1
ATOM 7394 C C . LYS C 1 339 ? 15.845 103.990 34.906 1.00 38.13 343 LYS C C 1
ATOM 7395 O O . LYS C 1 339 ? 14.720 104.374 35.198 1.00 38.48 343 LYS C O 1
ATOM 7401 N N . GLU C 1 340 ? 16.111 103.356 33.769 1.00 38.37 344 GLU C N 1
ATOM 7402 C CA . GLU C 1 340 ? 15.091 103.191 32.737 1.00 39.00 344 GLU C CA 1
ATOM 7403 C C . GLU C 1 340 ? 14.170 102.027 33.078 1.00 39.06 344 GLU C C 1
ATOM 7404 O O . GLU C 1 340 ? 14.564 101.112 33.802 1.00 38.91 344 GLU C O 1
ATOM 7410 N N . ASN C 1 341 ? 12.936 102.087 32.580 1.00 39.35 345 ASN C N 1
ATOM 7411 C CA . ASN C 1 341 ? 11.981 100.986 32.728 1.00 39.96 345 ASN C CA 1
ATOM 7412 C C . ASN C 1 341 ? 12.472 99.772 31.946 1.00 39.55 345 ASN C C 1
ATOM 7413 O O . ASN C 1 341 ? 12.576 98.676 32.492 1.00 40.50 345 ASN C O 1
ATOM 7418 N N . LEU C 1 342 ? 12.767 99.976 30.666 1.00 39.44 346 LEU C N 1
ATOM 7419 C CA . LEU C 1 342 ? 13.426 98.953 29.863 1.00 38.94 346 LEU C CA 1
ATOM 7420 C C . LEU C 1 342 ? 14.921 99.237 29.919 1.00 37.96 346 LEU C C 1
ATOM 7421 O O . LEU C 1 342 ? 15.427 100.095 29.184 1.00 37.97 346 LEU C O 1
ATOM 7426 N N . ARG C 1 343 ? 15.615 98.525 30.809 1.00 36.99 347 ARG C N 1
ATOM 7427 C CA . ARG C 1 343 ? 17.053 98.688 30.990 1.00 35.58 347 ARG C CA 1
ATOM 7428 C C . ARG C 1 343 ? 17.798 98.050 29.823 1.00 35.73 347 ARG C C 1
ATOM 7429 O O . ARG C 1 343 ? 17.471 96.940 29.394 1.00 35.50 347 ARG C O 1
ATOM 7437 N N . MET C 1 344 ? 18.799 98.757 29.314 1.00 35.59 348 MET C N 1
ATOM 7438 C CA . MET C 1 344 ? 19.600 98.263 28.212 1.00 35.59 348 MET C CA 1
ATOM 7439 C C . MET C 1 344 ? 20.425 97.049 28.641 1.00 35.87 348 MET C C 1
ATOM 7440 O O . MET C 1 344 ? 20.616 96.121 27.852 1.00 35.52 348 MET C O 1
ATOM 7445 N N . PHE C 1 345 ? 20.914 97.073 29.885 1.00 34.63 349 PHE C N 1
ATOM 7446 C CA . PHE C 1 345 ? 21.525 95.898 30.518 1.00 34.98 349 PHE C CA 1
ATOM 7447 C C . PHE C 1 345 ? 21.397 95.952 32.037 1.00 34.96 349 PHE C C 1
ATOM 7448 O O . PHE C 1 345 ? 20.994 96.961 32.591 1.00 35.31 349 PHE C O 1
ATOM 7456 N N . GLU C 1 346 ? 21.735 94.857 32.703 1.00 36.31 350 GLU C N 1
ATOM 7457 C CA . GLU C 1 346 ? 21.657 94.790 34.151 1.00 36.52 350 GLU C CA 1
ATOM 7458 C C . GLU C 1 346 ? 23.038 94.849 34.779 1.00 36.51 350 GLU C C 1
ATOM 7459 O O . GLU C 1 346 ? 24.031 94.391 34.192 1.00 35.95 350 GLU C O 1
ATOM 7465 N N . LEU C 1 347 ? 23.091 95.433 35.972 1.00 35.84 351 LEU C N 1
ATOM 7466 C CA . LEU C 1 347 ? 24.299 95.453 36.775 1.00 35.40 351 LEU C CA 1
ATOM 7467 C C . LEU C 1 347 ? 23.934 95.006 38.183 1.00 35.73 351 LEU C C 1
ATOM 7468 O O . LEU C 1 347 ? 23.166 95.675 38.883 1.00 35.90 351 LEU C O 1
ATOM 7473 N N . VAL C 1 348 ? 24.457 93.851 38.581 1.00 34.92 352 VAL C N 1
ATOM 7474 C CA . VAL C 1 348 ? 24.052 93.229 39.833 1.00 34.87 352 VAL C CA 1
ATOM 7475 C C . VAL C 1 348 ? 25.264 92.985 40.710 1.00 35.79 352 VAL C C 1
ATOM 7476 O O . VAL C 1 348 ? 26.387 92.890 40.206 1.00 35.23 352 VAL C O 1
ATOM 7480 N N . GLN C 1 349 ? 25.038 92.890 42.019 1.00 35.89 353 GLN C N 1
ATOM 7481 C CA . GLN C 1 349 ? 26.126 92.656 42.954 1.00 37.53 353 GLN C CA 1
ATOM 7482 C C . GLN C 1 349 ? 26.603 91.202 42.899 1.00 37.98 353 GLN C C 1
ATOM 7483 O O . GLN C 1 349 ? 27.786 90.947 42.678 1.00 37.18 353 GLN C O 1
ATOM 7489 N N . LYS C 1 350 ? 25.666 90.264 43.053 1.00 38.58 354 LYS C N 1
ATOM 7490 C CA . LYS C 1 350 ? 25.986 88.844 43.238 1.00 39.51 354 LYS C CA 1
ATOM 7491 C C . LYS C 1 350 ? 25.669 87.975 42.027 1.00 38.79 354 LYS C C 1
ATOM 7492 O O . LYS C 1 350 ? 24.838 88.382 41.183 1.00 38.80 354 LYS C O 1
ATOM 7498 N N . HIS C 1 351 ? 26.334 86.749 41.963 1.00 39.72 355 HIS C N 1
ATOM 7499 C CA . HIS C 1 351 ? 26.112 85.912 40.800 1.00 40.55 355 HIS C CA 1
ATOM 7500 C C . HIS C 1 351 ? 24.664 85.416 40.821 1.00 41.23 355 HIS C C 1
ATOM 7501 O O . HIS C 1 351 ? 24.229 84.872 41.848 1.00 40.86 355 HIS C O 1
ATOM 7508 N N . PRO C 1 352 ? 23.914 85.640 39.708 1.00 42.06 356 PRO C N 1
ATOM 7509 C CA . PRO C 1 352 ? 22.493 85.253 39.678 1.00 42.99 356 PRO C CA 1
ATOM 7510 C C . PRO C 1 352 ? 22.296 83.841 40.243 1.00 44.08 356 PRO C C 1
ATOM 7511 O O . PRO C 1 352 ? 22.951 82.891 39.803 1.00 44.07 356 PRO C O 1
ATOM 7515 N N . SER C 1 353 ? 21.423 83.733 41.245 1.00 45.64 357 SER C N 1
ATOM 7516 C CA . SER C 1 353 ? 21.068 82.458 41.874 1.00 47.21 357 SER C CA 1
ATOM 7517 C C . SER C 1 353 ? 20.467 81.507 40.827 1.00 47.72 357 SER C C 1
ATOM 7518 O O . SER C 1 353 ? 19.615 81.915 40.027 1.00 47.97 357 SER C O 1
ATOM 7521 N N . HIS C 1 354 ? 20.941 80.257 40.811 1.00 48.61 358 HIS C N 1
ATOM 7522 C CA . HIS C 1 354 ? 20.464 79.262 39.841 1.00 49.43 358 HIS C CA 1
ATOM 7523 C C . HIS C 1 354 ? 19.884 78.032 40.541 1.00 49.77 358 HIS C C 1
ATOM 7524 O O . HIS C 1 354 ? 20.397 77.605 41.578 1.00 50.52 358 HIS C O 1
ATOM 7531 N N . TRP C 1 355 ? 18.816 77.470 39.977 1.00 49.57 359 TRP C N 1
ATOM 7532 C CA . TRP C 1 355 ? 18.234 76.235 40.511 1.00 49.69 359 TRP C CA 1
ATOM 7533 C C . TRP C 1 355 ? 19.197 75.054 40.387 1.00 49.87 359 TRP C C 1
ATOM 7534 O O . TRP C 1 355 ? 19.951 74.948 39.413 1.00 49.86 359 TRP C O 1
ATOM 7546 N N . ASP D 1 22 ? 30.095 36.221 37.645 1.00 60.49 26 ASP D N 1
ATOM 7547 C CA . ASP D 1 22 ? 31.114 36.768 36.700 1.00 60.41 26 ASP D CA 1
ATOM 7548 C C . ASP D 1 22 ? 30.491 37.835 35.798 1.00 60.08 26 ASP D C 1
ATOM 7549 O O . ASP D 1 22 ? 30.194 37.592 34.624 1.00 60.31 26 ASP D O 1
ATOM 7554 N N . GLU D 1 23 ? 30.304 39.023 36.362 1.00 59.47 27 GLU D N 1
ATOM 7555 C CA . GLU D 1 23 ? 29.588 40.102 35.689 1.00 58.80 27 GLU D CA 1
ATOM 7556 C C . GLU D 1 23 ? 30.484 40.845 34.711 1.00 57.43 27 GLU D C 1
ATOM 7557 O O . GLU D 1 23 ? 31.702 40.872 34.871 1.00 57.74 27 GLU D O 1
ATOM 7563 N N . LEU D 1 24 ? 29.871 41.437 33.693 1.00 55.75 28 LEU D N 1
ATOM 7564 C CA . LEU D 1 24 ? 30.589 42.299 32.771 1.00 54.60 28 LEU D CA 1
ATOM 7565 C C . LEU D 1 24 ? 30.740 43.691 33.386 1.00 52.47 28 LEU D C 1
ATOM 7566 O O . LEU D 1 24 ? 29.772 44.293 33.856 1.00 51.72 28 LEU D O 1
ATOM 7571 N N . VAL D 1 25 ? 31.974 44.174 33.396 1.00 50.47 29 VAL D N 1
ATOM 7572 C CA . VAL D 1 25 ? 32.298 45.487 33.933 1.00 48.63 29 VAL D CA 1
ATOM 7573 C C . VAL D 1 25 ? 32.800 46.342 32.782 1.00 47.84 29 VAL D C 1
ATOM 7574 O O . VAL D 1 25 ? 33.630 45.885 31.989 1.00 48.00 29 VAL D O 1
ATOM 7578 N N . TRP D 1 26 ? 32.292 47.566 32.676 1.00 46.48 30 TRP D N 1
ATOM 7579 C CA . TRP D 1 26 ? 32.807 48.512 31.680 1.00 46.22 30 TRP D CA 1
ATOM 7580 C C . TRP D 1 26 ? 33.703 49.570 32.305 1.00 46.47 30 TRP D C 1
ATOM 7581 O O . TRP D 1 26 ? 33.329 50.206 33.291 1.00 45.62 30 TRP D O 1
ATOM 7592 N N . ILE D 1 27 ? 34.895 49.735 31.736 1.00 46.84 31 ILE D N 1
ATOM 7593 C CA . ILE D 1 27 ? 35.796 50.823 32.116 1.00 46.52 31 ILE D CA 1
ATOM 7594 C C . ILE D 1 27 ? 36.244 51.564 30.864 1.00 46.86 31 ILE D C 1
ATOM 7595 O O . ILE D 1 27 ? 36.938 50.994 30.016 1.00 47.32 31 ILE D O 1
ATOM 7600 N N . LEU D 1 28 ? 35.836 52.828 30.747 1.00 46.98 32 LEU D N 1
ATOM 7601 C CA . LEU D 1 28 ? 36.301 53.721 29.681 1.00 46.05 32 LEU D CA 1
ATOM 7602 C C . LEU D 1 28 ? 36.282 53.075 28.285 1.00 47.14 32 LEU D C 1
ATOM 7603 O O . LEU D 1 28 ? 37.290 53.102 27.550 1.00 45.82 32 LEU D O 1
ATOM 7608 N N . GLY D 1 29 ? 35.139 52.483 27.934 1.00 47.22 33 GLY D N 1
ATOM 7609 C CA . GLY D 1 29 ? 34.953 51.867 26.616 1.00 48.36 33 GLY D CA 1
ATOM 7610 C C . GLY D 1 29 ? 35.526 50.467 26.444 1.00 49.31 33 GLY D C 1
ATOM 7611 O O . GLY D 1 29 ? 35.567 49.945 25.329 1.00 48.58 33 GLY D O 1
ATOM 7612 N N . LYS D 1 30 ? 35.980 49.865 27.542 1.00 50.74 34 LYS D N 1
ATOM 7613 C CA . LYS D 1 30 ? 36.493 48.492 27.523 1.00 52.64 34 LYS D CA 1
ATOM 7614 C C . LYS D 1 30 ? 35.749 47.594 28.501 1.00 52.92 34 LYS D C 1
ATOM 7615 O O . LYS D 1 30 ? 35.443 48.007 29.627 1.00 52.28 34 LYS D O 1
ATOM 7621 N N . GLN D 1 31 ? 35.442 46.376 28.057 1.00 53.29 35 GLN D N 1
ATOM 7622 C CA . GLN D 1 31 ? 34.730 45.418 28.903 1.00 54.43 35 GLN D CA 1
ATOM 7623 C C . GLN D 1 31 ? 35.690 44.460 29.609 1.00 54.50 35 GLN D C 1
ATOM 7624 O O . GLN D 1 31 ? 36.744 44.103 29.074 1.00 54.44 35 GLN D O 1
ATOM 7630 N N . HIS D 1 32 ? 35.327 44.093 30.834 1.00 54.39 36 HIS D N 1
ATOM 7631 C CA . HIS D 1 32 ? 36.080 43.144 31.635 1.00 54.35 36 HIS D CA 1
ATOM 7632 C C . HIS D 1 32 ? 35.095 42.194 32.302 1.00 54.52 36 HIS D C 1
ATOM 7633 O O . HIS D 1 32 ? 33.994 42.599 32.679 1.00 54.15 36 HIS D O 1
ATOM 7640 N N . LEU D 1 33 ? 35.488 40.931 32.438 1.00 54.54 37 LEU D N 1
ATOM 7641 C CA . LEU D 1 33 ? 34.716 39.980 33.227 1.00 54.47 37 LEU D CA 1
ATOM 7642 C C . LEU D 1 33 ? 35.168 40.092 34.677 1.00 54.64 37 LEU D C 1
ATOM 7643 O O . LEU D 1 33 ? 36.352 39.955 34.966 1.00 54.96 37 LEU D O 1
ATOM 7648 N N . LEU D 1 34 ? 34.224 40.358 35.578 1.00 54.90 38 LEU D N 1
ATOM 7649 C CA . LEU D 1 34 ? 34.523 40.677 36.981 1.00 54.95 38 LEU D CA 1
ATOM 7650 C C . LEU D 1 34 ? 35.417 39.650 37.682 1.00 55.36 38 LEU D C 1
ATOM 7651 O O . LEU D 1 34 ? 36.406 40.018 38.331 1.00 55.71 38 LEU D O 1
ATOM 7656 N N . LYS D 1 35 ? 35.069 38.372 37.541 1.00 55.04 39 LYS D N 1
ATOM 7657 C CA . LYS D 1 35 ? 35.792 37.291 38.210 1.00 55.09 39 LYS D CA 1
ATOM 7658 C C . LYS D 1 35 ? 36.830 36.622 37.305 1.00 54.63 39 LYS D C 1
ATOM 7659 O O . LYS D 1 35 ? 37.989 36.473 37.691 1.00 54.70 39 LYS D O 1
ATOM 7665 N N . THR D 1 36 ? 36.402 36.226 36.107 1.00 54.16 40 THR D N 1
ATOM 7666 C CA . THR D 1 36 ? 37.259 35.541 35.132 1.00 53.61 40 THR D CA 1
ATOM 7667 C C . THR D 1 36 ? 38.421 36.417 34.637 1.00 53.30 40 THR D C 1
ATOM 7668 O O . THR D 1 36 ? 39.496 35.901 34.322 1.00 53.29 40 THR D O 1
ATOM 7672 N N . GLU D 1 37 ? 38.204 37.732 34.590 1.00 52.45 41 GLU D N 1
ATOM 7673 C CA . GLU D 1 37 ? 39.236 38.680 34.158 1.00 52.16 41 GLU D CA 1
ATOM 7674 C C . GLU D 1 37 ? 39.546 39.739 35.225 1.00 50.84 41 GLU D C 1
ATOM 7675 O O . GLU D 1 37 ? 39.901 40.870 34.898 1.00 50.89 41 GLU D O 1
ATOM 7681 N N . LYS D 1 38 ? 39.419 39.360 36.496 1.00 49.96 42 LYS D N 1
ATOM 7682 C CA . LYS D 1 38 ? 39.650 40.264 37.632 1.00 48.87 42 LYS D CA 1
ATOM 7683 C C . LYS D 1 38 ? 40.974 41.021 37.557 1.00 47.75 42 LYS D C 1
ATOM 7684 O O . LYS D 1 38 ? 40.982 42.246 37.670 1.00 47.52 42 LYS D O 1
ATOM 7690 N N . SER D 1 39 ? 42.083 40.301 37.374 1.00 45.89 43 SER D N 1
ATOM 7691 C CA . SER D 1 39 ? 43.404 40.940 37.360 1.00 44.59 43 SER D CA 1
ATOM 7692 C C . SER D 1 39 ? 43.556 41.943 36.208 1.00 43.40 43 SER D C 1
ATOM 7693 O O . SER D 1 39 ? 44.138 43.009 36.388 1.00 43.70 43 SER D O 1
ATOM 7696 N N . LYS D 1 40 ? 43.026 41.596 35.039 1.00 42.44 44 LYS D N 1
ATOM 7697 C CA . LYS D 1 40 ? 42.975 42.514 33.898 1.00 41.86 44 LYS D CA 1
ATOM 7698 C C . LYS D 1 40 ? 42.178 43.773 34.228 1.00 40.95 44 LYS D C 1
ATOM 7699 O O . LYS D 1 40 ? 42.591 44.880 33.882 1.00 41.37 44 LYS D O 1
ATOM 7703 N N . LEU D 1 41 ? 41.039 43.596 34.897 1.00 39.86 45 LEU D N 1
ATOM 7704 C CA . LEU D 1 41 ? 40.208 44.719 35.331 1.00 38.29 45 LEU D CA 1
ATOM 7705 C C . LEU D 1 41 ? 40.981 45.627 36.281 1.00 37.30 45 LEU D C 1
ATOM 7706 O O . LEU D 1 41 ? 41.017 46.836 36.088 1.00 36.70 45 LEU D O 1
ATOM 7711 N N . LEU D 1 42 ? 41.600 45.040 37.302 1.00 36.14 46 LEU D N 1
ATOM 7712 C CA . LEU D 1 42 ? 42.309 45.821 38.311 1.00 35.50 46 LEU D CA 1
ATOM 7713 C C . LEU D 1 42 ? 43.555 46.493 37.737 1.00 35.08 46 LEU D C 1
ATOM 7714 O O . LEU D 1 42 ? 43.914 47.597 38.157 1.00 34.56 46 LEU D O 1
ATOM 7719 N N . SER D 1 43 ? 44.207 45.834 36.779 1.00 34.93 47 SER D N 1
ATOM 7720 C CA . SER D 1 43 ? 45.372 46.431 36.111 1.00 35.18 47 SER D CA 1
ATOM 7721 C C . SER D 1 43 ? 44.960 47.634 35.270 1.00 34.22 47 SER D C 1
ATOM 7722 O O . SER D 1 43 ? 45.616 48.674 35.306 1.00 33.33 47 SER D O 1
ATOM 7725 N N . ASP D 1 44 ? 43.863 47.486 34.528 1.00 34.45 48 ASP D N 1
ATOM 7726 C CA . ASP D 1 44 ? 43.323 48.567 33.693 1.00 34.61 48 ASP D CA 1
ATOM 7727 C C . ASP D 1 44 ? 43.034 49.828 34.502 1.00 34.70 48 ASP D C 1
ATOM 7728 O O . ASP D 1 44 ? 43.325 50.935 34.049 1.00 35.82 48 ASP D O 1
ATOM 7733 N N . ILE D 1 45 ? 42.458 49.654 35.688 1.00 33.98 49 ILE D N 1
ATOM 7734 C CA . ILE D 1 45 ? 42.133 50.774 36.573 1.00 33.63 49 ILE D CA 1
ATOM 7735 C C . ILE D 1 45 ? 43.398 51.424 37.160 1.00 33.74 49 ILE D C 1
ATOM 7736 O O . ILE D 1 45 ? 43.530 52.652 37.135 1.00 33.32 49 ILE D O 1
ATOM 7741 N N A SER D 1 46 ? 44.317 50.601 37.668 0.50 33.78 50 SER D N 1
ATOM 7742 N N B SER D 1 46 ? 44.314 50.603 37.674 0.50 33.68 50 SER D N 1
ATOM 7743 C CA A SER D 1 46 ? 45.580 51.094 38.234 0.50 34.02 50 SER D CA 1
ATOM 7744 C CA B SER D 1 46 ? 45.577 51.099 38.230 0.50 33.80 50 SER D CA 1
ATOM 7745 C C A SER D 1 46 ? 46.491 51.743 37.186 0.50 34.08 50 SER D C 1
ATOM 7746 C C B SER D 1 46 ? 46.448 51.786 37.176 0.50 33.96 50 SER D C 1
ATOM 7747 O O A SER D 1 46 ? 47.300 52.610 37.512 0.50 34.23 50 SER D O 1
ATOM 7748 O O B SER D 1 46 ? 47.187 52.719 37.489 0.50 34.06 50 SER D O 1
ATOM 7753 N N . ALA D 1 47 ? 46.336 51.330 35.929 1.00 34.31 51 ALA D N 1
ATOM 7754 C CA . ALA D 1 47 ? 47.093 51.887 34.799 1.00 34.63 51 ALA D CA 1
ATOM 7755 C C . ALA D 1 47 ? 46.744 53.341 34.506 1.00 35.62 51 ALA D C 1
ATOM 7756 O O . ALA D 1 47 ? 47.546 54.083 33.938 1.00 36.34 51 ALA D O 1
ATOM 7758 N N . ARG D 1 48 ? 45.539 53.750 34.879 1.00 35.86 52 ARG D N 1
ATOM 7759 C CA . ARG D 1 48 ? 45.130 55.124 34.663 1.00 36.42 52 ARG D CA 1
ATOM 7760 C C . ARG D 1 48 ? 45.931 56.130 35.496 1.00 36.28 52 ARG D C 1
ATOM 7761 O O . ARG D 1 48 ? 46.316 55.851 36.637 1.00 35.65 52 ARG D O 1
ATOM 7769 N N . LEU D 1 49 ? 46.195 57.291 34.903 1.00 35.03 53 LEU D N 1
ATOM 7770 C CA . LEU D 1 49 ? 46.883 58.354 35.611 1.00 35.20 53 LEU D CA 1
ATOM 7771 C C . LEU D 1 49 ? 45.960 58.953 36.678 1.00 35.38 53 LEU D C 1
ATOM 7772 O O . LEU D 1 49 ? 44.866 59.458 36.376 1.00 34.50 53 LEU D O 1
ATOM 7777 N N . TRP D 1 50 ? 46.424 58.855 37.924 1.00 34.85 54 TRP D N 1
ATOM 7778 C CA . TRP D 1 50 ? 45.674 59.231 39.109 1.00 34.87 54 TRP D CA 1
ATOM 7779 C C . TRP D 1 50 ? 46.269 60.509 39.685 1.00 35.53 54 TRP D C 1
ATOM 7780 O O . TRP D 1 50 ? 47.478 60.576 39.961 1.00 36.31 54 TRP D O 1
ATOM 7791 N N . PHE D 1 51 ? 45.433 61.531 39.845 1.00 35.31 55 PHE D N 1
ATOM 7792 C CA . PHE D 1 51 ? 45.878 62.799 40.423 1.00 35.36 55 PHE D CA 1
ATOM 7793 C C . PHE D 1 51 ? 45.093 63.122 41.679 1.00 35.65 55 PHE D C 1
ATOM 7794 O O . PHE D 1 51 ? 43.863 63.194 41.653 1.00 35.59 55 PHE D O 1
ATOM 7802 N N . THR D 1 52 ? 45.826 63.311 42.768 1.00 35.69 56 THR D N 1
ATOM 7803 C CA . THR D 1 52 ? 45.255 63.581 44.079 1.00 35.28 56 THR D CA 1
ATOM 7804 C C . THR D 1 52 ? 45.641 64.985 44.512 1.00 34.87 56 THR D C 1
ATOM 7805 O O . THR D 1 52 ? 46.506 65.619 43.887 1.00 34.32 56 THR D O 1
ATOM 7809 N N . TYR D 1 53 ? 45.009 65.454 45.587 1.00 34.20 57 TYR D N 1
ATOM 7810 C CA . TYR D 1 53 ? 45.491 66.617 46.325 1.00 34.37 57 TYR D CA 1
ATOM 7811 C C . TYR D 1 53 ? 47.004 66.514 46.509 1.00 34.68 57 TYR D C 1
ATOM 7812 O O . TYR D 1 53 ? 47.546 65.416 46.710 1.00 34.80 57 TYR D O 1
ATOM 7821 N N . ARG D 1 54 ? 47.682 67.656 46.469 1.00 34.75 58 ARG D N 1
ATOM 7822 C CA . ARG D 1 54 ? 49.111 67.701 46.754 1.00 35.01 58 ARG D CA 1
ATOM 7823 C C . ARG D 1 54 ? 49.396 68.784 47.779 1.00 35.36 58 ARG D C 1
ATOM 7824 O O . ARG D 1 54 ? 48.568 69.664 48.002 1.00 35.98 58 ARG D O 1
ATOM 7832 N N . ARG D 1 55 ? 50.553 68.693 48.425 1.00 34.80 59 ARG D N 1
ATOM 7833 C CA . ARG D 1 55 ? 50.983 69.714 49.356 1.00 35.55 59 ARG D CA 1
ATOM 7834 C C . ARG D 1 55 ? 52.483 69.927 49.237 1.00 35.32 59 ARG D C 1
ATOM 7835 O O . ARG D 1 55 ? 53.192 69.103 48.651 1.00 35.16 59 ARG D O 1
ATOM 7843 N N . LYS D 1 56 ? 52.941 71.043 49.799 1.00 35.23 60 LYS D N 1
ATOM 7844 C CA . LYS D 1 56 ? 54.336 71.460 49.749 1.00 35.51 60 LYS D CA 1
ATOM 7845 C C . LYS D 1 56 ? 54.798 71.794 48.332 1.00 35.49 60 LYS D C 1
ATOM 7846 O O . LYS D 1 56 ? 55.983 71.648 48.001 1.00 35.26 60 LYS D O 1
ATOM 7852 N N . PHE D 1 57 ? 53.871 72.251 47.488 1.00 35.14 61 PHE D N 1
ATOM 7853 C CA . PHE D 1 57 ? 54.301 72.846 46.229 1.00 34.39 61 PHE D CA 1
ATOM 7854 C C . PHE D 1 57 ? 54.495 74.356 46.384 1.00 35.40 61 PHE D C 1
ATOM 7855 O O . PHE D 1 57 ? 54.150 74.928 47.421 1.00 35.26 61 PHE D O 1
ATOM 7863 N N . SER D 1 58 ? 55.086 74.988 45.375 1.00 36.26 62 SER D N 1
ATOM 7864 C CA . SER D 1 58 ? 55.341 76.423 45.421 1.00 37.66 62 SER D CA 1
ATOM 7865 C C . SER D 1 58 ? 53.991 77.151 45.415 1.00 37.71 62 SER D C 1
ATOM 7866 O O . SER D 1 58 ? 53.086 76.765 44.666 1.00 38.35 62 SER D O 1
ATOM 7869 N N . PRO D 1 59 ? 53.828 78.162 46.294 1.00 37.32 63 PRO D N 1
ATOM 7870 C CA . PRO D 1 59 ? 52.553 78.876 46.424 1.00 36.84 63 PRO D CA 1
ATOM 7871 C C . PRO D 1 59 ? 51.995 79.382 45.094 1.00 36.73 63 PRO D C 1
ATOM 7872 O O . PRO D 1 59 ? 52.730 79.961 44.287 1.00 36.07 63 PRO D O 1
ATOM 7876 N N . ILE D 1 60 ? 50.702 79.155 44.878 1.00 36.54 64 ILE D N 1
ATOM 7877 C CA . ILE D 1 60 ? 50.028 79.622 43.673 1.00 36.25 64 ILE D CA 1
ATOM 7878 C C . ILE D 1 60 ? 49.949 81.146 43.707 1.00 36.52 64 ILE D C 1
ATOM 7879 O O . ILE D 1 60 ? 49.450 81.722 44.674 1.00 36.57 64 ILE D O 1
ATOM 7884 N N . GLY D 1 61 ? 50.453 81.794 42.659 1.00 37.07 65 GLY D N 1
ATOM 7885 C CA . GLY D 1 61 ? 50.481 83.256 42.600 1.00 38.12 65 GLY D CA 1
ATOM 7886 C C . GLY D 1 61 ? 51.390 83.917 43.637 1.00 38.94 65 GLY D C 1
ATOM 7887 O O . GLY D 1 61 ? 51.218 85.092 43.954 1.00 39.46 65 GLY D O 1
ATOM 7888 N N . GLY D 1 62 ? 52.351 83.165 44.173 1.00 38.95 66 GLY D N 1
ATOM 7889 C CA . GLY D 1 62 ? 53.320 83.708 45.132 1.00 39.15 66 GLY D CA 1
ATOM 7890 C C . GLY D 1 62 ? 52.909 83.682 46.601 1.00 39.31 66 GLY D C 1
ATOM 7891 O O . GLY D 1 62 ? 53.696 83.281 47.465 1.00 39.08 66 GLY D O 1
ATOM 7892 N N . THR D 1 63 ? 51.692 84.133 46.899 1.00 39.11 67 THR D N 1
ATOM 7893 C CA . THR D 1 63 ? 51.215 84.153 48.285 1.00 38.85 67 THR D CA 1
ATOM 7894 C C . THR D 1 63 ? 49.968 83.292 48.480 1.00 38.14 67 THR D C 1
ATOM 7895 O O . THR D 1 63 ? 49.398 83.256 49.575 1.00 38.37 67 THR D O 1
ATOM 7899 N N . GLY D 1 64 ? 49.542 82.610 47.415 1.00 36.92 68 GLY D N 1
ATOM 7900 C CA . GLY D 1 64 ? 48.402 81.703 47.491 1.00 35.46 68 GLY D CA 1
ATOM 7901 C C . GLY D 1 64 ? 48.754 80.373 48.139 1.00 34.76 68 GLY D C 1
ATOM 7902 O O . GLY D 1 64 ? 49.797 80.257 48.777 1.00 33.21 68 GLY D O 1
ATOM 7903 N N . PRO D 1 65 ? 47.872 79.364 47.987 1.00 34.28 69 PRO D N 1
ATOM 7904 C CA . PRO D 1 65 ? 48.032 78.035 48.564 1.00 34.14 69 PRO D CA 1
ATOM 7905 C C . PRO D 1 65 ? 49.262 77.276 48.060 1.00 34.50 69 PRO D C 1
ATOM 7906 O O . PRO D 1 65 ? 49.651 77.403 46.885 1.00 33.66 69 PRO D O 1
ATOM 7910 N N . SER D 1 66 ? 49.849 76.497 48.968 1.00 34.25 70 SER D N 1
ATOM 7911 C CA . SER D 1 66 ? 50.914 75.554 48.653 1.00 34.43 70 SER D CA 1
ATOM 7912 C C . SER D 1 66 ? 50.352 74.137 48.701 1.00 34.20 70 SER D C 1
ATOM 7913 O O . SER D 1 66 ? 51.090 73.157 48.585 1.00 34.25 70 SER D O 1
ATOM 7916 N N . SER D 1 67 ? 49.034 74.046 48.880 1.00 34.20 71 SER D N 1
ATOM 7917 C CA . SER D 1 67 ? 48.309 72.781 48.864 1.00 33.69 71 SER D CA 1
ATOM 7918 C C . SER D 1 67 ? 46.886 73.020 48.375 1.00 34.41 71 SER D C 1
ATOM 7919 O O . SER D 1 67 ? 46.298 74.064 48.671 1.00 35.02 71 SER D O 1
ATOM 7922 N N . ASP D 1 68 ? 46.339 72.058 47.633 1.00 33.45 72 ASP D N 1
ATOM 7923 C CA . ASP D 1 68 ? 44.955 72.152 47.160 1.00 33.81 72 ASP D CA 1
ATOM 7924 C C . ASP D 1 68 ? 44.012 71.245 47.937 1.00 33.84 72 ASP D C 1
ATOM 7925 O O . ASP D 1 68 ? 42.853 71.103 47.565 1.00 33.15 72 ASP D O 1
ATOM 7930 N N . ALA D 1 69 ? 44.521 70.649 49.021 1.00 33.41 73 ALA D N 1
ATOM 7931 C CA . ALA D 1 69 ? 43.699 69.890 49.949 1.00 33.74 73 ALA D CA 1
ATOM 7932 C C . ALA D 1 69 ? 42.526 70.752 50.419 1.00 33.60 73 ALA D C 1
ATOM 7933 O O . ALA D 1 69 ? 42.712 71.902 50.819 1.00 33.47 73 ALA D O 1
ATOM 7935 N N . GLY D 1 70 ? 41.323 70.189 50.332 1.00 33.71 74 GLY D N 1
ATOM 7936 C CA . GLY D 1 70 ? 40.099 70.870 50.731 1.00 33.27 74 GLY D CA 1
ATOM 7937 C C . GLY D 1 70 ? 39.410 71.699 49.650 1.00 33.73 74 GLY D C 1
ATOM 7938 O O . GLY D 1 70 ? 38.320 72.224 49.884 1.00 33.41 74 GLY D O 1
ATOM 7939 N N . TRP D 1 71 ? 40.027 71.850 48.475 1.00 33.38 75 TRP D N 1
ATOM 7940 C CA . TRP D 1 71 ? 39.396 72.661 47.419 1.00 33.53 75 TRP D CA 1
ATOM 7941 C C . TRP D 1 71 ? 39.670 72.233 45.976 1.00 33.09 75 TRP D C 1
ATOM 7942 O O . TRP D 1 71 ? 38.891 72.543 45.082 1.00 32.51 75 TRP D O 1
ATOM 7953 N N . GLY D 1 72 ? 40.771 71.530 45.742 1.00 33.49 76 GLY D N 1
ATOM 7954 C CA . GLY D 1 72 ? 41.191 71.278 44.367 1.00 33.95 76 GLY D CA 1
ATOM 7955 C C . GLY D 1 72 ? 40.652 70.039 43.677 1.00 34.03 76 GLY D C 1
ATOM 7956 O O . GLY D 1 72 ? 41.107 69.713 42.585 1.00 34.94 76 GLY D O 1
ATOM 7957 N N . CYS D 1 73 ? 39.677 69.357 44.279 1.00 33.48 77 CYS D N 1
ATOM 7958 C CA . CYS D 1 73 ? 39.288 68.024 43.784 1.00 33.45 77 CYS D CA 1
ATOM 7959 C C . CYS D 1 73 ? 38.687 67.982 42.372 1.00 33.89 77 CYS D C 1
ATOM 7960 O O . CYS D 1 73 ? 38.986 67.063 41.612 1.00 34.02 77 CYS D O 1
ATOM 7963 N N . MET D 1 74 ? 37.862 68.959 42.010 1.00 35.14 78 MET D N 1
ATOM 7964 C CA . MET D 1 74 ? 37.353 69.001 40.631 1.00 36.73 78 MET D CA 1
ATOM 7965 C C . MET D 1 74 ? 38.463 69.304 39.615 1.00 36.93 78 MET D C 1
ATOM 7966 O O . MET D 1 74 ? 38.462 68.764 38.503 1.00 37.38 78 MET D O 1
ATOM 7971 N N . LEU D 1 75 ? 39.414 70.152 39.991 1.00 37.37 79 LEU D N 1
ATOM 7972 C CA . LEU D 1 75 ? 40.577 70.370 39.128 1.00 37.88 79 LEU D CA 1
ATOM 7973 C C . LEU D 1 75 ? 41.330 69.054 38.930 1.00 37.44 79 LEU D C 1
ATOM 7974 O O . LEU D 1 75 ? 41.724 68.733 37.813 1.00 37.90 79 LEU D O 1
ATOM 7979 N N . ARG D 1 76 ? 41.476 68.282 40.006 1.00 37.00 80 ARG D N 1
ATOM 7980 C CA . ARG D 1 76 ? 42.149 66.975 39.957 1.00 36.60 80 ARG D CA 1
ATOM 7981 C C . ARG D 1 76 ? 41.436 65.965 39.047 1.00 37.17 80 ARG D C 1
ATOM 7982 O O . ARG D 1 76 ? 42.085 65.240 38.292 1.00 37.09 80 ARG D O 1
ATOM 7990 N N . CYS D 1 77 ? 40.104 65.920 39.121 1.00 37.46 81 CYS D N 1
ATOM 7991 C CA . CYS D 1 77 ? 39.306 65.082 38.223 1.00 37.18 81 CYS D CA 1
ATOM 7992 C C . CYS D 1 77 ? 39.450 65.554 36.760 1.00 36.94 81 CYS D C 1
ATOM 7993 O O . CYS D 1 77 ? 39.533 64.735 35.833 1.00 35.29 81 CYS D O 1
ATOM 7996 N N . GLY D 1 78 ? 39.510 66.876 36.574 1.00 36.15 82 GLY D N 1
ATOM 7997 C CA . GLY D 1 78 ? 39.784 67.468 35.268 1.00 36.22 82 GLY D CA 1
ATOM 7998 C C . GLY D 1 78 ? 41.122 67.007 34.712 1.00 36.15 82 GLY D C 1
ATOM 7999 O O . GLY D 1 78 ? 41.211 66.610 33.552 1.00 36.75 82 GLY D O 1
ATOM 8000 N N . GLN D 1 79 ? 42.162 67.055 35.537 1.00 36.09 83 GLN D N 1
ATOM 8001 C CA . GLN D 1 79 ? 43.482 66.524 35.168 1.00 36.78 83 GLN D CA 1
ATOM 8002 C C . GLN D 1 79 ? 43.411 65.051 34.766 1.00 37.51 83 GLN D C 1
ATOM 8003 O O . GLN D 1 79 ? 43.995 64.652 33.760 1.00 37.94 83 GLN D O 1
ATOM 8009 N N . MET D 1 80 ? 42.684 64.251 35.547 1.00 37.94 84 MET D N 1
ATOM 8010 C CA . MET D 1 80 ? 42.553 62.819 35.263 1.00 37.91 84 MET D CA 1
ATOM 8011 C C . MET D 1 80 ? 41.872 62.539 33.925 1.00 37.58 84 MET D C 1
ATOM 8012 O O . MET D 1 80 ? 42.327 61.678 33.166 1.00 37.49 84 MET D O 1
ATOM 8017 N N . MET D 1 81 ? 40.800 63.267 33.626 1.00 36.20 85 MET D N 1
ATOM 8018 C CA . MET D 1 81 ? 40.113 63.069 32.357 1.00 36.28 85 MET D CA 1
ATOM 8019 C C . MET D 1 81 ? 40.997 63.470 31.170 1.00 36.44 85 MET D C 1
ATOM 8020 O O . MET D 1 81 ? 41.046 62.761 30.159 1.00 36.97 85 MET D O 1
ATOM 8025 N N . LEU D 1 82 ? 41.705 64.591 31.299 1.00 36.06 86 LEU D N 1
ATOM 8026 C CA . LEU D 1 82 ? 42.523 65.087 30.207 1.00 35.75 86 LEU D CA 1
ATOM 8027 C C . LEU D 1 82 ? 43.713 64.163 29.983 1.00 35.75 86 LEU D C 1
ATOM 8028 O O . LEU D 1 82 ? 44.041 63.836 28.840 1.00 35.06 86 LEU D O 1
ATOM 8033 N N . ALA D 1 83 ? 44.352 63.753 31.081 1.00 35.35 87 ALA D N 1
ATOM 8034 C CA . ALA D 1 83 ? 45.472 62.810 31.029 1.00 35.90 87 ALA D CA 1
ATOM 8035 C C . ALA D 1 83 ? 45.090 61.548 30.253 1.00 35.84 87 ALA D C 1
ATOM 8036 O O . ALA D 1 83 ? 45.880 61.033 29.453 1.00 35.49 87 ALA D O 1
ATOM 8038 N N . GLN D 1 84 ? 43.878 61.058 30.497 1.00 35.29 88 GLN D N 1
ATOM 8039 C CA . GLN D 1 84 ? 43.392 59.865 29.821 1.00 35.51 88 GLN D CA 1
ATOM 8040 C C . GLN D 1 84 ? 43.205 60.099 28.320 1.00 35.48 88 GLN D C 1
ATOM 8041 O O . GLN D 1 84 ? 43.464 59.198 27.518 1.00 35.66 88 GLN D O 1
ATOM 8047 N N . ALA D 1 85 ? 42.779 61.301 27.933 1.00 35.35 89 ALA D N 1
ATOM 8048 C CA . ALA D 1 85 ? 42.702 61.636 26.512 1.00 34.96 89 ALA D CA 1
ATOM 8049 C C . ALA D 1 85 ? 44.105 61.617 25.893 1.00 35.83 89 ALA D C 1
ATOM 8050 O O . ALA D 1 85 ? 44.311 61.083 24.801 1.00 34.85 89 ALA D O 1
ATOM 8052 N N . LEU D 1 86 ? 45.074 62.187 26.603 1.00 36.17 90 LEU D N 1
ATOM 8053 C CA . LEU D 1 86 ? 46.436 62.276 26.078 1.00 36.70 90 LEU D CA 1
ATOM 8054 C C . LEU D 1 86 ? 47.110 60.904 26.003 1.00 36.96 90 LEU D C 1
ATOM 8055 O O . LEU D 1 86 ? 47.826 60.610 25.042 1.00 37.34 90 LEU D O 1
ATOM 8060 N N . ILE D 1 87 ? 46.872 60.068 27.012 1.00 37.51 91 ILE D N 1
ATOM 8061 C CA . ILE D 1 87 ? 47.373 58.690 27.007 1.00 38.02 91 ILE D CA 1
ATOM 8062 C C . ILE D 1 87 ? 46.859 57.980 25.751 1.00 39.05 91 ILE D C 1
ATOM 8063 O O . ILE D 1 87 ? 47.645 57.436 24.972 1.00 38.93 91 ILE D O 1
ATOM 8068 N N . CYS D 1 88 ? 45.543 58.013 25.554 1.00 38.34 92 CYS D N 1
ATOM 8069 C CA . CYS D 1 88 ? 44.914 57.401 24.384 1.00 39.29 92 CYS D CA 1
ATOM 8070 C C . CYS D 1 88 ? 45.448 57.992 23.088 1.00 39.54 92 CYS D C 1
ATOM 8071 O O . CYS D 1 88 ? 45.703 57.261 22.126 1.00 39.47 92 CYS D O 1
ATOM 8074 N N . ARG D 1 89 ? 45.613 59.312 23.074 1.00 39.56 93 ARG D N 1
ATOM 8075 C CA . ARG D 1 89 ? 46.099 60.014 21.894 1.00 41.13 93 ARG D CA 1
ATOM 8076 C C . ARG D 1 89 ? 47.464 59.481 21.424 1.00 40.58 93 ARG D C 1
ATOM 8077 O O . ARG D 1 89 ? 47.638 59.215 20.235 1.00 40.83 93 ARG D O 1
ATOM 8085 N N . HIS D 1 90 ? 48.409 59.324 22.353 1.00 39.19 94 HIS D N 1
ATOM 8086 C CA . HIS D 1 90 ? 49.791 58.941 22.013 1.00 39.76 94 HIS D CA 1
ATOM 8087 C C . HIS D 1 90 ? 50.083 57.451 22.121 1.00 39.71 94 HIS D C 1
ATOM 8088 O O . HIS D 1 90 ? 50.884 56.916 21.346 1.00 39.79 94 HIS D O 1
ATOM 8095 N N . LEU D 1 91 ? 49.438 56.793 23.083 1.00 39.31 95 LEU D N 1
ATOM 8096 C CA . LEU D 1 91 ? 49.761 55.408 23.446 1.00 39.50 95 LEU D CA 1
ATOM 8097 C C . LEU D 1 91 ? 48.639 54.416 23.137 1.00 38.98 95 LEU D C 1
ATOM 8098 O O . LEU D 1 91 ? 48.858 53.205 23.123 1.00 38.78 95 LEU D O 1
ATOM 8103 N N . GLY D 1 92 ? 47.442 54.938 22.888 1.00 39.01 96 GLY D N 1
ATOM 8104 C CA . GLY D 1 92 ? 46.274 54.101 22.622 1.00 38.42 96 GLY D CA 1
ATOM 8105 C C . GLY D 1 92 ? 45.622 53.631 23.904 1.00 38.49 96 GLY D C 1
ATOM 8106 O O . GLY D 1 92 ? 46.242 53.656 24.973 1.00 38.08 96 GLY D O 1
ATOM 8107 N N . ARG D 1 93 ? 44.373 53.183 23.788 1.00 38.44 97 ARG D N 1
ATOM 8108 C CA . ARG D 1 93 ? 43.594 52.737 24.934 1.00 38.36 97 ARG D CA 1
ATOM 8109 C C . ARG D 1 93 ? 44.128 51.432 25.523 1.00 38.37 97 ARG D C 1
ATOM 8110 O O . ARG D 1 93 ? 43.971 51.177 26.716 1.00 36.98 97 ARG D O 1
ATOM 8118 N N . ASP D 1 94 ? 44.757 50.616 24.684 1.00 39.07 98 ASP D N 1
ATOM 8119 C CA . ASP D 1 94 ? 45.278 49.335 25.137 1.00 40.50 98 ASP D CA 1
ATOM 8120 C C . ASP D 1 94 ? 46.610 49.444 25.890 1.00 40.87 98 ASP D C 1
ATOM 8121 O O . ASP D 1 94 ? 47.047 48.472 26.499 1.00 40.77 98 ASP D O 1
ATOM 8126 N N . TRP D 1 95 ? 47.230 50.629 25.873 1.00 41.90 99 TRP D N 1
ATOM 8127 C CA . TRP D 1 95 ? 48.464 50.877 26.633 1.00 43.05 99 TRP D CA 1
ATOM 8128 C C . TRP D 1 95 ? 48.321 50.402 28.074 1.00 44.27 99 TRP D C 1
ATOM 8129 O O . TRP D 1 95 ? 47.281 50.593 28.697 1.00 44.33 99 TRP D O 1
ATOM 8140 N N . SER D 1 96 ? 49.372 49.792 28.607 1.00 46.10 100 SER D N 1
ATOM 8141 C CA . SER D 1 96 ? 49.320 49.330 29.987 1.00 47.93 100 SER D CA 1
ATOM 8142 C C . SER D 1 96 ? 50.537 49.703 30.828 1.00 47.63 100 SER D C 1
ATOM 8143 O O . SER D 1 96 ? 51.648 49.891 30.321 1.00 47.88 100 SER D O 1
ATOM 8146 N N . TRP D 1 97 ? 50.287 49.804 32.125 1.00 47.14 101 TRP D N 1
ATOM 8147 C CA . TRP D 1 97 ? 51.287 50.163 33.106 1.00 46.30 101 TRP D CA 1
ATOM 8148 C C . TRP D 1 97 ? 51.301 49.072 34.169 1.00 46.39 101 TRP D C 1
ATOM 8149 O O . TRP D 1 97 ? 52.336 48.472 34.438 1.00 47.74 101 TRP D O 1
ATOM 8160 N N . LYS D 1 99 ? 54.887 49.205 35.814 1.00 54.16 103 LYS D N 1
ATOM 8161 C CA . LYS D 1 99 ? 55.553 49.373 37.101 1.00 54.35 103 LYS D CA 1
ATOM 8162 C C . LYS D 1 99 ? 56.857 48.573 37.155 1.00 54.59 103 LYS D C 1
ATOM 8163 O O . LYS D 1 99 ? 57.857 48.940 36.530 1.00 54.59 103 LYS D O 1
ATOM 8166 N N . GLU D 1 102 ? 58.849 49.528 31.491 1.00 48.01 106 GLU D N 1
ATOM 8167 C CA . GLU D 1 102 ? 59.623 50.262 30.489 1.00 48.21 106 GLU D CA 1
ATOM 8168 C C . GLU D 1 102 ? 58.685 50.987 29.529 1.00 48.07 106 GLU D C 1
ATOM 8169 O O . GLU D 1 102 ? 57.979 50.355 28.737 1.00 48.53 106 GLU D O 1
ATOM 8171 N N . GLN D 1 103 ? 58.686 52.315 29.602 1.00 47.53 107 GLN D N 1
ATOM 8172 C CA . GLN D 1 103 ? 57.669 53.114 28.923 1.00 47.02 107 GLN D CA 1
ATOM 8173 C C . GLN D 1 103 ? 58.210 53.955 27.762 1.00 46.15 107 GLN D C 1
ATOM 8174 O O . GLN D 1 103 ? 59.351 54.417 27.811 1.00 46.08 107 GLN D O 1
ATOM 8180 N N . PRO D 1 104 ? 57.394 54.138 26.702 1.00 45.41 108 PRO D N 1
ATOM 8181 C CA . PRO D 1 104 ? 57.755 55.059 25.616 1.00 44.96 108 PRO D CA 1
ATOM 8182 C C . PRO D 1 104 ? 57.844 56.498 26.117 1.00 44.46 108 PRO D C 1
ATOM 8183 O O . PRO D 1 104 ? 57.187 56.844 27.102 1.00 44.24 108 PRO D O 1
ATOM 8187 N N . LYS D 1 105 ? 58.645 57.316 25.438 1.00 43.85 109 LYS D N 1
ATOM 8188 C CA . LYS D 1 105 ? 58.939 58.687 25.877 1.00 43.92 109 LYS D CA 1
ATOM 8189 C C . LYS D 1 105 ? 57.696 59.569 26.119 1.00 42.82 109 LYS D C 1
ATOM 8190 O O . LYS D 1 105 ? 57.702 60.412 27.014 1.00 42.36 109 LYS D O 1
ATOM 8196 N N . GLU D 1 106 ? 56.643 59.359 25.333 1.00 41.82 110 GLU D N 1
ATOM 8197 C CA . GLU D 1 106 ? 55.414 60.154 25.444 1.00 41.65 110 GLU D CA 1
ATOM 8198 C C . GLU D 1 106 ? 54.740 60.027 26.807 1.00 40.34 110 GLU D C 1
ATOM 8199 O O . GLU D 1 106 ? 54.132 60.978 27.285 1.00 40.06 110 GLU D O 1
ATOM 8205 N N . TYR D 1 107 ? 54.849 58.854 27.425 1.00 39.02 111 TYR D N 1
ATOM 8206 C CA . TYR D 1 107 ? 54.216 58.613 28.719 1.00 38.12 111 TYR D CA 1
ATOM 8207 C C . TYR D 1 107 ? 54.678 59.628 29.768 1.00 37.84 111 TYR D C 1
ATOM 8208 O O . TYR D 1 107 ? 53.867 60.310 30.406 1.00 36.84 111 TYR D O 1
ATOM 8217 N N . GLN D 1 108 ? 55.993 59.706 29.929 1.00 36.91 112 GLN D N 1
ATOM 8218 C CA . GLN D 1 108 ? 56.636 60.616 30.866 1.00 36.85 112 GLN D CA 1
ATOM 8219 C C . GLN D 1 108 ? 56.313 62.082 30.531 1.00 36.24 112 GLN D C 1
ATOM 8220 O O . GLN D 1 108 ? 56.054 62.889 31.421 1.00 34.86 112 GLN D O 1
ATOM 8226 N N . ARG D 1 109 ? 56.319 62.412 29.241 1.00 35.59 113 ARG D N 1
ATOM 8227 C CA . ARG D 1 109 ? 55.995 63.763 28.810 1.00 35.92 113 ARG D CA 1
ATOM 8228 C C . ARG D 1 109 ? 54.524 64.114 29.098 1.00 35.41 113 ARG D C 1
ATOM 8229 O O . ARG D 1 109 ? 54.206 65.258 29.420 1.00 34.58 113 ARG D O 1
ATOM 8237 N N . ILE D 1 110 ? 53.638 63.127 29.005 1.00 35.08 114 ILE D N 1
ATOM 8238 C CA . ILE D 1 110 ? 52.235 63.353 29.343 1.00 35.90 114 ILE D CA 1
ATOM 8239 C C . ILE D 1 110 ? 52.119 63.692 30.833 1.00 35.99 114 ILE D C 1
ATOM 8240 O O . ILE D 1 110 ? 51.592 64.752 31.196 1.00 35.00 114 ILE D O 1
ATOM 8245 N N . LEU D 1 111 ? 52.650 62.801 31.672 1.00 36.46 115 LEU D N 1
ATOM 8246 C CA . LEU D 1 111 ? 52.609 62.929 33.130 1.00 37.07 115 LEU D CA 1
ATOM 8247 C C . LEU D 1 111 ? 53.162 64.261 33.612 1.00 37.18 115 LEU D C 1
ATOM 8248 O O . LEU D 1 111 ? 52.590 64.911 34.501 1.00 36.90 115 LEU D O 1
ATOM 8253 N N . GLN D 1 112 ? 54.279 64.659 33.017 1.00 36.82 116 GLN D N 1
ATOM 8254 C CA . GLN D 1 112 ? 54.967 65.873 33.432 1.00 37.16 116 GLN D CA 1
ATOM 8255 C C . GLN D 1 112 ? 54.183 67.160 33.161 1.00 36.71 116 GLN D C 1
ATOM 8256 O O . GLN D 1 112 ? 54.440 68.171 33.806 1.00 37.48 116 GLN D O 1
ATOM 8262 N N . CYS D 1 113 ? 53.233 67.112 32.226 1.00 36.54 117 CYS D N 1
ATOM 8263 C CA . CYS D 1 113 ? 52.296 68.226 31.982 1.00 36.54 117 CYS D CA 1
ATOM 8264 C C . CYS D 1 113 ? 51.423 68.551 33.199 1.00 35.96 117 CYS D C 1
ATOM 8265 O O . CYS D 1 113 ? 50.895 69.657 33.305 1.00 36.48 117 CYS D O 1
ATOM 8268 N N . PHE D 1 114 ? 51.266 67.581 34.097 1.00 35.19 118 PHE D N 1
ATOM 8269 C CA . PHE D 1 114 ? 50.344 67.680 35.231 1.00 34.92 118 PHE D CA 1
ATOM 8270 C C . PHE D 1 114 ? 51.043 67.870 36.585 1.00 35.21 118 PHE D C 1
ATOM 8271 O O . PHE D 1 114 ? 50.389 67.858 37.641 1.00 34.33 118 PHE D O 1
ATOM 8279 N N . LEU D 1 115 ? 52.364 68.051 36.555 1.00 34.96 119 LEU D N 1
ATOM 8280 C CA . LEU D 1 115 ? 53.118 68.268 37.791 1.00 35.55 119 LEU D CA 1
ATOM 8281 C C . LEU D 1 115 ? 52.734 69.611 38.400 1.00 35.63 119 LEU D C 1
ATOM 8282 O O . LEU D 1 115 ? 52.372 70.544 37.676 1.00 35.12 119 LEU D O 1
ATOM 8287 N N . ASP D 1 116 ? 52.820 69.701 39.724 1.00 34.95 120 ASP D N 1
ATOM 8288 C CA . ASP D 1 116 ? 52.399 70.894 40.450 1.00 35.60 120 ASP D CA 1
ATOM 8289 C C . ASP D 1 116 ? 53.476 71.985 40.412 1.00 36.60 120 ASP D C 1
ATOM 8290 O O . ASP D 1 116 ? 54.039 72.365 41.443 1.00 34.86 120 ASP D O 1
ATOM 8295 N N . ARG D 1 117 ? 53.735 72.463 39.193 1.00 37.11 121 ARG D N 1
ATOM 8296 C CA . ARG D 1 117 ? 54.684 73.535 38.909 1.00 38.57 121 ARG D CA 1
ATOM 8297 C C . ARG D 1 117 ? 54.000 74.475 37.941 1.00 39.07 121 ARG D C 1
ATOM 8298 O O . ARG D 1 117 ? 53.322 74.029 37.009 1.00 38.50 121 ARG D O 1
ATOM 8306 N N . LYS D 1 118 ? 54.189 75.774 38.143 1.00 39.69 122 LYS D N 1
ATOM 8307 C CA . LYS D 1 118 ? 53.586 76.768 37.250 1.00 40.70 122 LYS D CA 1
ATOM 8308 C C . LYS D 1 118 ? 54.098 76.670 35.801 1.00 39.98 122 LYS D C 1
ATOM 8309 O O . LYS D 1 118 ? 53.403 77.098 34.877 1.00 39.65 122 LYS D O 1
ATOM 8315 N N . ASP D 1 119 ? 55.287 76.090 35.603 1.00 38.97 123 ASP D N 1
ATOM 8316 C CA . ASP D 1 119 ? 55.828 75.894 34.245 1.00 38.27 123 ASP D CA 1
ATOM 8317 C C . ASP D 1 119 ? 55.318 74.634 33.514 1.00 37.99 123 ASP D C 1
ATOM 8318 O O . ASP D 1 119 ? 55.733 74.352 32.390 1.00 37.82 123 ASP D O 1
ATOM 8323 N N . CYS D 1 120 ? 54.415 73.884 34.144 1.00 36.95 124 CYS D N 1
ATOM 8324 C CA . CYS D 1 120 ? 53.771 72.749 33.481 1.00 36.70 124 CYS D CA 1
ATOM 8325 C C . CYS D 1 120 ? 52.340 73.118 33.066 1.00 36.57 124 CYS D C 1
ATOM 8326 O O . CYS D 1 120 ? 51.552 73.601 33.883 1.00 36.48 124 CYS D O 1
ATOM 8329 N N . CYS D 1 121 ? 52.009 72.882 31.800 1.00 36.63 125 CYS D N 1
ATOM 8330 C CA . CYS D 1 121 ? 50.830 73.520 31.191 1.00 37.54 125 CYS D CA 1
ATOM 8331 C C . CYS D 1 121 ? 49.476 73.136 31.801 1.00 36.60 125 CYS D C 1
ATOM 8332 O O . CYS D 1 121 ? 48.535 73.917 31.730 1.00 37.49 125 CYS D O 1
ATOM 8335 N N . TYR D 1 122 ? 49.384 71.962 32.424 1.00 35.99 126 TYR D N 1
ATOM 8336 C CA . TYR D 1 122 ? 48.129 71.535 33.039 1.00 35.37 126 TYR D CA 1
ATOM 8337 C C . TYR D 1 122 ? 48.258 71.343 34.545 1.00 35.39 126 TYR D C 1
ATOM 8338 O O . TYR D 1 122 ? 47.548 70.527 35.140 1.00 35.73 126 TYR D O 1
ATOM 8347 N N . SER D 1 123 ? 49.164 72.106 35.153 1.00 35.06 127 SER D N 1
ATOM 8348 C CA . SER D 1 123 ? 49.390 72.061 36.587 1.00 34.35 127 SER D CA 1
ATOM 8349 C C . SER D 1 123 ? 48.220 72.637 37.359 1.00 34.59 127 SER D C 1
ATOM 8350 O O . SER D 1 123 ? 47.418 73.411 36.823 1.00 33.97 127 SER D O 1
ATOM 8353 N N . ILE D 1 124 ? 48.156 72.278 38.637 1.00 34.12 128 ILE D N 1
ATOM 8354 C CA . ILE D 1 124 ? 47.218 72.894 39.574 1.00 34.49 128 ILE D CA 1
ATOM 8355 C C . ILE D 1 124 ? 47.334 74.428 39.548 1.00 34.22 128 ILE D C 1
ATOM 8356 O O . ILE D 1 124 ? 46.328 75.136 39.614 1.00 34.64 128 ILE D O 1
ATOM 8361 N N . HIS D 1 125 ? 48.560 74.926 39.413 1.00 34.00 129 HIS D N 1
ATOM 8362 C CA . HIS D 1 125 ? 48.831 76.372 39.320 1.00 33.91 129 HIS D CA 1
ATOM 8363 C C . HIS D 1 125 ? 48.107 76.989 38.127 1.00 34.43 129 HIS D C 1
ATOM 8364 O O . HIS D 1 125 ? 47.372 77.974 38.265 1.00 33.52 129 HIS D O 1
ATOM 8371 N N . GLN D 1 126 ? 48.317 76.393 36.955 1.00 35.03 130 GLN D N 1
ATOM 8372 C CA . GLN D 1 126 ? 47.746 76.908 35.722 1.00 36.03 130 GLN D CA 1
ATOM 8373 C C . GLN D 1 126 ? 46.219 76.808 35.734 1.00 35.74 130 GLN D C 1
ATOM 8374 O O . GLN D 1 126 ? 45.534 77.735 35.296 1.00 35.79 130 GLN D O 1
ATOM 8380 N N . MET D 1 127 ? 45.696 75.704 36.269 1.00 35.68 131 MET D N 1
ATOM 8381 C CA . MET D 1 127 ? 44.251 75.499 36.346 1.00 36.92 131 MET D CA 1
ATOM 8382 C C . MET D 1 127 ? 43.568 76.506 37.272 1.00 36.70 131 MET D C 1
ATOM 8383 O O . MET D 1 127 ? 42.594 77.147 36.871 1.00 36.30 131 MET D O 1
ATOM 8388 N N . ALA D 1 128 ? 44.075 76.647 38.500 1.00 35.82 132 ALA D N 1
ATOM 8389 C CA . ALA D 1 128 ? 43.544 77.640 39.437 1.00 35.89 132 ALA D CA 1
ATOM 8390 C C . ALA D 1 128 ? 43.634 79.077 38.875 1.00 36.84 132 ALA D C 1
ATOM 8391 O O . ALA D 1 128 ? 42.683 79.866 38.988 1.00 36.39 132 ALA D O 1
ATOM 8393 N N . GLN D 1 129 ? 44.767 79.400 38.259 1.00 36.35 133 GLN D N 1
ATOM 8394 C CA . GLN D 1 129 ? 44.949 80.708 37.644 1.00 38.03 133 GLN D CA 1
ATOM 8395 C C . GLN D 1 129 ? 43.937 80.973 36.508 1.00 37.72 133 GLN D C 1
ATOM 8396 O O . GLN D 1 129 ? 43.368 82.067 36.414 1.00 37.28 133 GLN D O 1
ATOM 8402 N N . MET D 1 130 ? 43.721 79.974 35.654 1.00 36.99 134 MET D N 1
ATOM 8403 C CA . MET D 1 130 ? 42.737 80.062 34.578 1.00 37.66 134 MET D CA 1
ATOM 8404 C C . MET D 1 130 ? 41.299 80.192 35.106 1.00 37.06 134 MET D C 1
ATOM 8405 O O . MET D 1 130 ? 40.462 80.865 34.495 1.00 37.00 134 MET D O 1
ATOM 8410 N N . GLY D 1 131 ? 41.022 79.552 36.240 1.00 35.58 135 GLY D N 1
ATOM 8411 C CA . GLY D 1 131 ? 39.732 79.682 36.909 1.00 35.02 135 GLY D CA 1
ATOM 8412 C C . GLY D 1 131 ? 39.410 81.122 37.281 1.00 35.13 135 GLY D C 1
ATOM 8413 O O . GLY D 1 131 ? 38.248 81.529 37.240 1.00 34.52 135 GLY D O 1
ATOM 8414 N N . VAL D 1 132 ? 40.439 81.902 37.620 1.00 34.73 136 VAL D N 1
ATOM 8415 C CA . VAL D 1 132 ? 40.264 83.342 37.869 1.00 35.29 136 VAL D CA 1
ATOM 8416 C C . VAL D 1 132 ? 39.565 84.052 36.687 1.00 35.26 136 VAL D C 1
ATOM 8417 O O . VAL D 1 132 ? 38.633 84.834 36.892 1.00 34.41 136 VAL D O 1
ATOM 8421 N N . GLY D 1 133 ? 39.984 83.742 35.458 1.00 35.13 137 GLY D N 1
ATOM 8422 C CA . GLY D 1 133 ? 39.375 84.328 34.258 1.00 35.00 137 GLY D CA 1
ATOM 8423 C C . GLY D 1 133 ? 37.936 83.896 34.030 1.00 36.14 137 GLY D C 1
ATOM 8424 O O . GLY D 1 133 ? 37.239 84.460 33.189 1.00 36.04 137 GLY D O 1
ATOM 8425 N N . GLU D 1 134 ? 37.491 82.894 34.791 1.00 36.46 138 GLU D N 1
ATOM 8426 C CA . GLU D 1 134 ? 36.102 82.449 34.772 1.00 36.46 138 GLU D CA 1
ATOM 8427 C C . GLU D 1 134 ? 35.338 83.024 35.968 1.00 37.09 138 GLU D C 1
ATOM 8428 O O . GLU D 1 134 ? 34.173 82.671 36.209 1.00 37.64 138 GLU D O 1
ATOM 8434 N N . GLY D 1 135 ? 36.004 83.913 36.709 1.00 36.52 139 GLY D N 1
ATOM 8435 C CA . GLY D 1 135 ? 35.415 84.585 37.865 1.00 36.28 139 GLY D CA 1
ATOM 8436 C C . GLY D 1 135 ? 35.443 83.746 39.136 1.00 36.12 139 GLY D C 1
ATOM 8437 O O . GLY D 1 135 ? 34.602 83.924 40.014 1.00 36.20 139 GLY D O 1
ATOM 8438 N N . LYS D 1 136 ? 36.395 82.818 39.225 1.00 34.99 140 LYS D N 1
ATOM 8439 C CA . LYS D 1 136 ? 36.557 81.999 40.422 1.00 34.96 140 LYS D CA 1
ATOM 8440 C C . LYS D 1 136 ? 37.928 82.257 41.049 1.00 34.78 140 LYS D C 1
ATOM 8441 O O . LYS D 1 136 ? 38.963 81.968 40.444 1.00 34.27 140 LYS D O 1
ATOM 8447 N N . SER D 1 137 ? 37.923 82.802 42.262 1.00 34.15 141 SER D N 1
ATOM 8448 C CA . SER D 1 137 ? 39.153 83.048 43.028 1.00 34.77 141 SER D CA 1
ATOM 8449 C C . SER D 1 137 ? 39.975 81.787 43.174 1.00 34.58 141 SER D C 1
ATOM 8450 O O . SER D 1 137 ? 39.417 80.691 43.266 1.00 34.92 141 SER D O 1
ATOM 8453 N N . ILE D 1 138 ? 41.293 81.951 43.206 1.00 34.56 142 ILE D N 1
ATOM 8454 C CA . ILE D 1 138 ? 42.218 80.856 43.500 1.00 35.50 142 ILE D CA 1
ATOM 8455 C C . ILE D 1 138 ? 41.864 80.288 44.871 1.00 35.55 142 ILE D C 1
ATOM 8456 O O . ILE D 1 138 ? 41.787 81.026 45.859 1.00 35.08 142 ILE D O 1
ATOM 8461 N N . GLY D 1 139 ? 41.607 78.987 44.915 1.00 35.82 143 GLY D N 1
ATOM 8462 C CA . GLY D 1 139 ? 41.150 78.346 46.150 1.00 36.51 143 GLY D CA 1
ATOM 8463 C C . GLY D 1 139 ? 39.658 78.048 46.164 1.00 37.56 143 GLY D C 1
ATOM 8464 O O . GLY D 1 139 ? 39.173 77.388 47.078 1.00 37.93 143 GLY D O 1
ATOM 8465 N N . GLU D 1 140 ? 38.917 78.542 45.169 1.00 37.88 144 GLU D N 1
ATOM 8466 C CA . GLU D 1 140 ? 37.502 78.185 45.039 1.00 38.62 144 GLU D CA 1
ATOM 8467 C C . GLU D 1 140 ? 37.361 76.825 44.380 1.00 38.05 144 GLU D C 1
ATOM 8468 O O . GLU D 1 140 ? 38.095 76.497 43.438 1.00 38.59 144 GLU D O 1
ATOM 8474 N N . TRP D 1 141 ? 36.419 76.045 44.895 1.00 37.37 145 TRP D N 1
ATOM 8475 C CA . TRP D 1 141 ? 35.949 74.843 44.236 1.00 36.94 145 TRP D CA 1
ATOM 8476 C C . TRP D 1 141 ? 34.944 75.326 43.221 1.00 37.08 145 TRP D C 1
ATOM 8477 O O . TRP D 1 141 ? 34.141 76.222 43.525 1.00 37.04 145 TRP D O 1
ATOM 8488 N N . PHE D 1 142 ? 34.982 74.745 42.025 1.00 36.69 146 PHE D N 1
ATOM 8489 C CA . PHE D 1 142 ? 33.938 74.984 41.032 1.00 36.92 146 PHE D CA 1
ATOM 8490 C C . PHE D 1 142 ? 33.561 73.713 40.264 1.00 36.68 146 PHE D C 1
ATOM 8491 O O . PHE D 1 142 ? 34.310 72.736 40.263 1.00 36.09 146 PHE D O 1
ATOM 8499 N N . GLY D 1 143 ? 32.389 73.746 39.627 1.00 36.77 147 GLY D N 1
ATOM 8500 C CA . GLY D 1 143 ? 31.762 72.570 39.027 1.00 36.11 147 GLY D CA 1
ATOM 8501 C C . GLY D 1 143 ? 32.272 72.168 37.648 1.00 36.52 147 GLY D C 1
ATOM 8502 O O . GLY D 1 143 ? 33.219 72.761 37.136 1.00 36.53 147 GLY D O 1
ATOM 8503 N N . PRO D 1 144 ? 31.652 71.130 37.050 1.00 36.18 148 PRO D N 1
ATOM 8504 C CA . PRO D 1 144 ? 32.067 70.569 35.760 1.00 37.31 148 PRO D CA 1
ATOM 8505 C C . PRO D 1 144 ? 32.097 71.553 34.564 1.00 37.72 148 PRO D C 1
ATOM 8506 O O . PRO D 1 144 ? 33.040 71.500 33.777 1.00 38.19 148 PRO D O 1
ATOM 8510 N N . ASN D 1 145 ? 31.120 72.442 34.427 1.00 37.77 149 ASN D N 1
ATOM 8511 C CA . ASN D 1 145 ? 31.199 73.419 33.337 1.00 39.42 149 ASN D CA 1
ATOM 8512 C C . ASN D 1 145 ? 32.440 74.303 33.418 1.00 39.28 149 ASN D C 1
ATOM 8513 O O . ASN D 1 145 ? 33.154 74.458 32.416 1.00 40.20 149 ASN D O 1
ATOM 8518 N N . THR D 1 146 ? 32.703 74.864 34.606 1.00 37.70 150 THR D N 1
ATOM 8519 C CA . THR D 1 146 ? 33.843 75.751 34.789 1.00 36.75 150 THR D CA 1
ATOM 8520 C C . THR D 1 146 ? 35.167 75.033 34.524 1.00 36.62 150 THR D C 1
ATOM 8521 O O . THR D 1 146 ? 36.024 75.576 33.836 1.00 36.95 150 THR D O 1
ATOM 8525 N N . VAL D 1 147 ? 35.332 73.817 35.041 1.00 35.73 151 VAL D N 1
ATOM 8526 C CA . VAL D 1 147 ? 36.571 73.071 34.785 1.00 35.90 151 VAL D CA 1
ATOM 8527 C C . VAL D 1 147 ? 36.755 72.747 33.281 1.00 35.56 151 VAL D C 1
ATOM 8528 O O . VAL D 1 147 ? 37.874 72.793 32.778 1.00 36.37 151 VAL D O 1
ATOM 8532 N N . ALA D 1 148 ? 35.659 72.437 32.585 1.00 34.71 152 ALA D N 1
ATOM 8533 C CA . ALA D 1 148 ? 35.656 72.248 31.117 1.00 34.52 152 ALA D CA 1
ATOM 8534 C C . ALA D 1 148 ? 36.200 73.481 30.386 1.00 34.00 152 ALA D C 1
ATOM 8535 O O . ALA D 1 148 ? 37.044 73.368 29.497 1.00 34.25 152 ALA D O 1
ATOM 8537 N N . GLN D 1 149 ? 35.704 74.651 30.770 1.00 33.46 153 GLN D N 1
ATOM 8538 C CA . GLN D 1 149 ? 36.169 75.919 30.203 1.00 34.06 153 GLN D CA 1
ATOM 8539 C C . GLN D 1 149 ? 37.647 76.162 30.537 1.00 33.63 153 GLN D C 1
ATOM 8540 O O . GLN D 1 149 ? 38.410 76.651 29.708 1.00 33.43 153 GLN D O 1
ATOM 8546 N N . VAL D 1 150 ? 38.050 75.802 31.746 1.00 33.95 154 VAL D N 1
ATOM 8547 C CA . VAL D 1 150 ? 39.462 75.890 32.132 1.00 35.25 154 VAL D CA 1
ATOM 8548 C C . VAL D 1 150 ? 40.347 75.012 31.230 1.00 34.70 154 VAL D C 1
ATOM 8549 O O . VAL D 1 150 ? 41.334 75.478 30.685 1.00 35.03 154 VAL D O 1
ATOM 8553 N N . LEU D 1 151 ? 39.956 73.756 31.052 1.00 35.18 155 LEU D N 1
ATOM 8554 C CA . LEU D 1 151 ? 40.674 72.824 30.174 1.00 35.40 155 LEU D CA 1
ATOM 8555 C C . LEU D 1 151 ? 40.741 73.331 28.719 1.00 34.90 155 LEU D C 1
ATOM 8556 O O . LEU D 1 151 ? 41.792 73.245 28.067 1.00 33.89 155 LEU D O 1
ATOM 8561 N N . LYS D 1 152 ? 39.627 73.880 28.228 1.00 33.53 156 LYS D N 1
ATOM 8562 C CA . LYS D 1 152 ? 39.575 74.423 26.862 1.00 33.55 156 LYS D CA 1
ATOM 8563 C C . LYS D 1 152 ? 40.651 75.499 26.668 1.00 33.66 156 LYS D C 1
ATOM 8564 O O . LYS D 1 152 ? 41.421 75.456 25.714 1.00 34.25 156 LYS D O 1
ATOM 8570 N N . LYS D 1 153 ? 40.706 76.448 27.590 1.00 34.43 157 LYS D N 1
ATOM 8571 C CA . LYS D 1 153 ? 41.684 77.537 27.529 1.00 35.45 157 LYS D CA 1
ATOM 8572 C C . LYS D 1 153 ? 43.135 77.061 27.713 1.00 35.13 157 LYS D C 1
ATOM 8573 O O . LYS D 1 153 ? 44.028 77.527 27.010 1.00 35.46 157 LYS D O 1
ATOM 8579 N N . LEU D 1 154 ? 43.364 76.128 28.633 1.00 34.58 158 LEU D N 1
ATOM 8580 C CA . LEU D 1 154 ? 44.728 75.612 28.848 1.00 34.81 158 LEU D CA 1
ATOM 8581 C C . LEU D 1 154 ? 45.280 74.864 27.633 1.00 34.48 158 LEU D C 1
ATOM 8582 O O . LEU D 1 154 ? 46.477 74.949 27.351 1.00 33.42 158 LEU D O 1
ATOM 8587 N N . ALA D 1 155 ? 44.399 74.171 26.900 1.00 34.44 159 ALA D N 1
ATOM 8588 C CA . ALA D 1 155 ? 44.786 73.461 25.675 1.00 34.39 159 ALA D CA 1
ATOM 8589 C C . ALA D 1 155 ? 45.427 74.382 24.639 1.00 35.02 159 ALA D C 1
ATOM 8590 O O . ALA D 1 155 ? 46.211 73.925 23.812 1.00 35.12 159 ALA D O 1
ATOM 8592 N N . LEU D 1 156 ? 45.086 75.667 24.689 1.00 35.37 160 LEU D N 1
ATOM 8593 C CA . LEU D 1 156 ? 45.661 76.675 23.786 1.00 37.32 160 LEU D CA 1
ATOM 8594 C C . LEU D 1 156 ? 47.159 76.868 23.980 1.00 38.13 160 LEU D C 1
ATOM 8595 O O . LEU D 1 156 ? 47.842 77.336 23.076 1.00 38.22 160 LEU D O 1
ATOM 8600 N N . PHE D 1 157 ? 47.658 76.516 25.160 1.00 39.44 161 PHE D N 1
ATOM 8601 C CA . PHE D 1 157 ? 49.062 76.732 25.503 1.00 41.49 161 PHE D CA 1
ATOM 8602 C C . PHE D 1 157 ? 49.907 75.469 25.362 1.00 43.07 161 PHE D C 1
ATOM 8603 O O . PHE D 1 157 ? 51.103 75.466 25.672 1.00 43.48 161 PHE D O 1
ATOM 8611 N N . ASP D 1 158 ? 49.277 74.402 24.878 1.00 44.76 162 ASP D N 1
ATOM 8612 C CA . ASP D 1 158 ? 49.945 73.123 24.670 1.00 46.08 162 ASP D CA 1
ATOM 8613 C C . ASP D 1 158 ? 50.169 72.885 23.170 1.00 47.08 162 ASP D C 1
ATOM 8614 O O . ASP D 1 158 ? 49.289 72.386 22.465 1.00 47.27 162 ASP D O 1
ATOM 8619 N N . GLU D 1 159 ? 51.345 73.251 22.682 1.00 48.58 163 GLU D N 1
ATOM 8620 C CA . GLU D 1 159 ? 51.629 73.105 21.260 1.00 50.89 163 GLU D CA 1
ATOM 8621 C C . GLU D 1 159 ? 52.036 71.676 20.905 1.00 50.93 163 GLU D C 1
ATOM 8622 O O . GLU D 1 159 ? 51.906 71.266 19.742 1.00 52.00 163 GLU D O 1
ATOM 8628 N N . TRP D 1 160 ? 52.529 70.924 21.889 1.00 49.88 164 TRP D N 1
ATOM 8629 C CA . TRP D 1 160 ? 52.851 69.519 21.661 1.00 49.58 164 TRP D CA 1
ATOM 8630 C C . TRP D 1 160 ? 51.593 68.764 21.233 1.00 49.77 164 TRP D C 1
ATOM 8631 O O . TRP D 1 160 ? 51.568 68.106 20.191 1.00 49.35 164 TRP D O 1
ATOM 8642 N N . ASN D 1 161 ? 50.548 68.879 22.040 1.00 50.02 165 ASN D N 1
ATOM 8643 C CA . ASN D 1 161 ? 49.325 68.133 21.796 1.00 50.63 165 ASN D CA 1
ATOM 8644 C C . ASN D 1 161 ? 48.377 68.788 20.790 1.00 50.71 165 ASN D C 1
ATOM 8645 O O . ASN D 1 161 ? 47.723 68.083 20.011 1.00 51.47 165 ASN D O 1
ATOM 8650 N N . SER D 1 162 ? 48.322 70.122 20.798 1.00 49.69 166 SER D N 1
ATOM 8651 C CA . SER D 1 162 ? 47.397 70.886 19.943 1.00 49.40 166 SER D CA 1
ATOM 8652 C C . SER D 1 162 ? 45.999 70.237 19.882 1.00 47.98 166 SER D C 1
ATOM 8653 O O . SER D 1 162 ? 45.524 69.848 18.809 1.00 48.30 166 SER D O 1
ATOM 8656 N N . LEU D 1 163 ? 45.362 70.097 21.041 1.00 46.16 167 LEU D N 1
ATOM 8657 C CA . LEU D 1 163 ? 44.026 69.507 21.121 1.00 44.33 167 LEU D CA 1
ATOM 8658 C C . LEU D 1 163 ? 42.950 70.499 20.746 1.00 42.92 167 LEU D C 1
ATOM 8659 O O . LEU D 1 163 ? 43.021 71.671 21.133 1.00 42.74 167 LEU D O 1
ATOM 8664 N N . ALA D 1 164 ? 41.954 70.028 19.995 1.00 40.58 168 ALA D N 1
ATOM 8665 C CA . ALA D 1 164 ? 40.686 70.729 19.913 1.00 39.16 168 ALA D CA 1
ATOM 8666 C C . ALA D 1 164 ? 39.880 70.351 21.152 1.00 38.91 168 ALA D C 1
ATOM 8667 O O . ALA D 1 164 ? 39.837 69.180 21.556 1.00 38.78 168 ALA D O 1
ATOM 8669 N N . VAL D 1 165 ? 39.275 71.347 21.782 1.00 37.41 169 VAL D N 1
ATOM 8670 C CA . VAL D 1 165 ? 38.433 71.091 22.940 1.00 35.79 169 VAL D CA 1
ATOM 8671 C C . VAL D 1 165 ? 37.075 71.714 22.674 1.00 35.19 169 VAL D C 1
ATOM 8672 O O . VAL D 1 165 ? 36.979 72.920 22.421 1.00 35.16 169 VAL D O 1
ATOM 8676 N N . TYR D 1 166 ? 36.041 70.876 22.689 1.00 35.04 170 TYR D N 1
ATOM 8677 C CA . TYR D 1 166 ? 34.658 71.325 22.516 1.00 34.84 170 TYR D CA 1
ATOM 8678 C C . TYR D 1 166 ? 33.901 71.140 23.811 1.00 34.49 170 TYR D C 1
ATOM 8679 O O . TYR D 1 166 ? 33.934 70.053 24.408 1.00 35.29 170 TYR D O 1
ATOM 8688 N N . VAL D 1 167 ? 33.217 72.189 24.244 1.00 33.32 171 VAL D N 1
ATOM 8689 C CA . VAL D 1 167 ? 32.358 72.093 25.421 1.00 33.54 171 VAL D CA 1
ATOM 8690 C C . VAL D 1 167 ? 30.955 72.474 24.970 1.00 34.15 171 VAL D C 1
ATOM 8691 O O . VAL D 1 167 ? 30.734 73.569 24.472 1.00 33.90 171 VAL D O 1
ATOM 8695 N N . SER D 1 168 ? 30.009 71.563 25.112 1.00 34.81 172 SER D N 1
ATOM 8696 C CA . SER D 1 168 ? 28.669 71.842 24.651 1.00 35.26 172 SER D CA 1
ATOM 8697 C C . SER D 1 168 ? 27.973 72.835 25.575 1.00 35.74 172 SER D C 1
ATOM 8698 O O . SER D 1 168 ? 28.284 72.908 26.768 1.00 35.57 172 SER D O 1
ATOM 8701 N N A MET D 1 169 ? 27.044 73.601 25.006 0.50 36.03 173 MET D N 1
ATOM 8702 N N B MET D 1 169 ? 27.051 73.612 25.019 0.50 36.24 173 MET D N 1
ATOM 8703 C CA A MET D 1 169 ? 26.112 74.418 25.779 0.50 36.97 173 MET D CA 1
ATOM 8704 C CA B MET D 1 169 ? 26.117 74.373 25.838 0.50 37.69 173 MET D CA 1
ATOM 8705 C C A MET D 1 169 ? 24.695 73.909 25.524 0.50 36.70 173 MET D C 1
ATOM 8706 C C B MET D 1 169 ? 24.689 73.951 25.512 0.50 36.99 173 MET D C 1
ATOM 8707 O O A MET D 1 169 ? 24.439 73.266 24.497 0.50 36.48 173 MET D O 1
ATOM 8708 O O B MET D 1 169 ? 24.425 73.400 24.435 0.50 36.94 173 MET D O 1
ATOM 8717 N N . ASP D 1 170 ? 23.785 74.191 26.458 1.00 36.57 174 ASP D N 1
ATOM 8718 C CA . ASP D 1 170 ? 22.366 73.835 26.315 1.00 37.38 174 ASP D CA 1
ATOM 8719 C C . ASP D 1 170 ? 22.147 72.365 25.906 1.00 36.74 174 ASP D C 1
ATOM 8720 O O . ASP D 1 170 ? 21.313 72.079 25.043 1.00 35.52 174 ASP D O 1
ATOM 8725 N N . ASN D 1 171 ? 22.931 71.456 26.502 1.00 36.02 175 ASN D N 1
ATOM 8726 C CA . ASN D 1 171 ? 22.818 69.998 26.265 1.00 36.71 175 ASN D CA 1
ATOM 8727 C C . ASN D 1 171 ? 22.905 69.565 24.799 1.00 35.49 175 ASN D C 1
ATOM 8728 O O . ASN D 1 171 ? 22.387 68.507 24.426 1.00 35.85 175 ASN D O 1
ATOM 8733 N N . THR D 1 172 ? 23.544 70.386 23.979 1.00 33.31 176 THR D N 1
ATOM 8734 C CA . THR D 1 172 ? 23.504 70.202 22.548 1.00 33.08 176 THR D CA 1
ATOM 8735 C C . THR D 1 172 ? 24.908 70.157 21.964 1.00 32.93 176 THR D C 1
ATOM 8736 O O . THR D 1 172 ? 25.724 71.044 22.209 1.00 33.91 176 THR D O 1
ATOM 8740 N N . VAL D 1 173 ? 25.183 69.111 21.197 1.00 32.57 177 VAL D N 1
ATOM 8741 C CA . VAL D 1 173 ? 26.468 68.954 20.543 1.00 33.07 177 VAL D CA 1
ATOM 8742 C C . VAL D 1 173 ? 26.244 69.278 19.066 1.00 33.48 177 VAL D C 1
ATOM 8743 O O . VAL D 1 173 ? 25.344 68.719 18.435 1.00 33.90 177 VAL D O 1
ATOM 8747 N N . VAL D 1 174 ? 27.024 70.217 18.533 1.00 34.15 178 VAL D N 1
ATOM 8748 C CA . VAL D 1 174 ? 26.839 70.689 17.154 1.00 33.91 178 VAL D CA 1
ATOM 8749 C C . VAL D 1 174 ? 27.961 70.176 16.244 1.00 35.12 178 VAL D C 1
ATOM 8750 O O . VAL D 1 174 ? 29.109 70.643 16.308 1.00 36.02 178 VAL D O 1
ATOM 8754 N N . ILE D 1 175 ? 27.605 69.209 15.407 1.00 35.06 179 ILE D N 1
ATOM 8755 C CA . ILE D 1 175 ? 28.537 68.536 14.498 1.00 35.58 179 ILE D CA 1
ATOM 8756 C C . ILE D 1 175 ? 29.341 69.500 13.614 1.00 36.90 179 ILE D C 1
ATOM 8757 O O . ILE D 1 175 ? 30.563 69.395 13.546 1.00 36.99 179 ILE D O 1
ATOM 8762 N N . GLU D 1 176 ? 28.680 70.437 12.937 1.00 37.86 180 GLU D N 1
ATOM 8763 C CA . GLU D 1 176 ? 29.437 71.318 12.043 1.00 39.33 180 GLU D CA 1
ATOM 8764 C C . GLU D 1 176 ? 30.432 72.231 12.793 1.00 39.54 180 GLU D C 1
ATOM 8765 O O . GLU D 1 176 ? 31.503 72.529 12.264 1.00 39.93 180 GLU D O 1
ATOM 8771 N N . ASP D 1 177 ? 30.080 72.664 14.010 1.00 38.92 181 ASP D N 1
ATOM 8772 C CA . ASP D 1 177 ? 30.999 73.454 14.846 1.00 38.52 181 ASP D CA 1
ATOM 8773 C C . ASP D 1 177 ? 32.228 72.641 15.220 1.00 37.85 181 ASP D C 1
ATOM 8774 O O . ASP D 1 177 ? 33.343 73.158 15.210 1.00 37.66 181 ASP D O 1
ATOM 8779 N N . ILE D 1 178 ? 32.016 71.368 15.542 1.00 37.65 182 ILE D N 1
ATOM 8780 C CA . ILE D 1 178 ? 33.121 70.460 15.858 1.00 37.24 182 ILE D CA 1
ATOM 8781 C C . ILE D 1 178 ? 34.044 70.238 14.659 1.00 37.39 182 ILE D C 1
ATOM 8782 O O . ILE D 1 178 ? 35.260 70.288 14.811 1.00 37.57 182 ILE D O 1
ATOM 8787 N N . LYS D 1 179 ? 33.475 70.034 13.472 1.00 37.24 183 LYS D N 1
ATOM 8788 C CA . LYS D 1 179 ? 34.287 69.830 12.278 1.00 36.88 183 LYS D CA 1
ATOM 8789 C C . LYS D 1 179 ? 35.066 71.085 11.865 1.00 37.73 183 LYS D C 1
ATOM 8790 O O . LYS D 1 179 ? 36.201 70.982 11.381 1.00 37.24 183 LYS D O 1
ATOM 8796 N N . LYS D 1 180 ? 34.478 72.264 12.073 1.00 37.95 184 LYS D N 1
ATOM 8797 C CA . LYS D 1 180 ? 35.189 73.527 11.803 1.00 37.70 184 LYS D CA 1
ATOM 8798 C C . LYS D 1 180 ? 36.365 73.716 12.762 1.00 38.88 184 LYS D C 1
ATOM 8799 O O . LYS D 1 180 ? 37.423 74.230 12.387 1.00 39.17 184 LYS D O 1
ATOM 8805 N N . MET D 1 181 ? 36.147 73.298 14.000 1.00 39.55 185 MET D N 1
ATOM 8806 C CA . MET D 1 181 ? 37.125 73.365 15.072 1.00 41.90 185 MET D CA 1
ATOM 8807 C C . MET D 1 181 ? 38.286 72.388 14.845 1.00 41.11 185 MET D C 1
ATOM 8808 O O . MET D 1 181 ? 39.426 72.675 15.214 1.00 41.13 185 MET D O 1
ATOM 8813 N N . CYS D 1 182 ? 37.988 71.239 14.234 1.00 40.74 186 CYS D N 1
ATOM 8814 C CA . CYS D 1 182 ? 38.951 70.136 14.107 1.00 40.76 186 CYS D CA 1
ATOM 8815 C C . CYS D 1 182 ? 39.598 69.932 12.741 1.00 41.32 186 CYS D C 1
ATOM 8816 O O . CYS D 1 182 ? 40.694 69.387 12.660 1.00 40.05 186 CYS D O 1
ATOM 8819 N N . ARG D 1 183 ? 38.902 70.314 11.674 1.00 43.69 187 ARG D N 1
ATOM 8820 C CA . ARG D 1 183 ? 39.458 70.209 10.325 1.00 46.04 187 ARG D CA 1
ATOM 8821 C C . ARG D 1 183 ? 40.470 71.332 10.162 1.00 47.20 187 ARG D C 1
ATOM 8822 O O . ARG D 1 183 ? 40.130 72.502 10.313 1.00 48.10 187 ARG D O 1
ATOM 8830 N N . VAL D 1 184 ? 41.721 70.958 9.897 1.00 48.20 188 VAL D N 1
ATOM 8831 C CA . VAL D 1 184 ? 42.843 71.906 9.900 1.00 48.93 188 VAL D CA 1
ATOM 8832 C C . VAL D 1 184 ? 43.476 72.073 8.514 1.00 49.35 188 VAL D C 1
ATOM 8833 O O . VAL D 1 184 ? 43.675 71.091 7.789 1.00 49.32 188 VAL D O 1
ATOM 8837 N N . LEU D 1 185 ? 43.774 73.329 8.170 1.00 49.52 189 LEU D N 1
ATOM 8838 C CA . LEU D 1 185 ? 44.350 73.711 6.878 1.00 50.01 189 LEU D CA 1
ATOM 8839 C C . LEU D 1 185 ? 45.646 72.962 6.533 1.00 49.99 189 LEU D C 1
ATOM 8840 O O . LEU D 1 185 ? 46.552 72.877 7.365 1.00 49.89 189 LEU D O 1
ATOM 8845 N N . PRO D 1 186 ? 45.722 72.413 5.302 1.00 50.01 190 PRO D N 1
ATOM 8846 C CA . PRO D 1 186 ? 46.895 71.757 4.717 1.00 50.24 190 PRO D CA 1
ATOM 8847 C C . PRO D 1 186 ? 48.245 72.349 5.148 1.00 50.43 190 PRO D C 1
ATOM 8848 O O . PRO D 1 186 ? 48.441 73.567 5.104 1.00 50.38 190 PRO D O 1
ATOM 8852 N N . ALA D 1 215 ? 42.723 66.031 7.371 1.00 30.59 219 ALA D N 1
ATOM 8853 C CA . ALA D 1 215 ? 43.497 66.494 8.528 1.00 29.92 219 ALA D CA 1
ATOM 8854 C C . ALA D 1 215 ? 42.584 66.833 9.708 1.00 28.95 219 ALA D C 1
ATOM 8855 O O . ALA D 1 215 ? 41.636 67.609 9.568 1.00 29.45 219 ALA D O 1
ATOM 8857 N N . TRP D 1 216 ? 42.885 66.259 10.869 1.00 27.44 220 TRP D N 1
ATOM 8858 C CA . TRP D 1 216 ? 42.007 66.350 12.022 1.00 26.10 220 TRP D CA 1
ATOM 8859 C C . TRP D 1 216 ? 42.788 66.584 13.319 1.00 26.06 220 TRP D C 1
ATOM 8860 O O . TRP D 1 216 ? 43.688 65.817 13.678 1.00 25.97 220 TRP D O 1
ATOM 8871 N N . LYS D 1 217 ? 42.433 67.664 13.999 1.00 25.41 221 LYS D N 1
ATOM 8872 C CA . LYS D 1 217 ? 42.945 67.977 15.321 1.00 26.52 221 LYS D CA 1
ATOM 8873 C C . LYS D 1 217 ? 42.250 67.029 16.316 1.00 26.08 221 LYS D C 1
ATOM 8874 O O . LYS D 1 217 ? 41.022 67.046 16.405 1.00 26.02 221 LYS D O 1
ATOM 8880 N N . PRO D 1 218 ? 43.023 66.177 17.032 1.00 25.46 222 PRO D N 1
ATOM 8881 C CA . PRO D 1 218 ? 42.426 65.280 18.034 1.00 24.72 222 PRO D CA 1
ATOM 8882 C C . PRO D 1 218 ? 41.513 66.031 19.003 1.00 23.95 222 PRO D C 1
ATOM 8883 O O . PRO D 1 218 ? 41.858 67.124 19.455 1.00 23.47 222 PRO D O 1
ATOM 8887 N N . LEU D 1 219 ? 40.351 65.443 19.289 1.00 23.44 223 LEU D N 1
ATOM 8888 C CA . LEU D 1 219 ? 39.251 66.159 19.936 1.00 23.16 223 LEU D CA 1
ATOM 8889 C C . LEU D 1 219 ? 38.917 65.656 21.337 1.00 23.74 223 LEU D C 1
ATOM 8890 O O . LEU D 1 219 ? 38.583 64.470 21.523 1.00 23.47 223 LEU D O 1
ATOM 8895 N N . LEU D 1 220 ? 38.994 66.574 22.302 1.00 22.72 224 LEU D N 1
ATOM 8896 C CA . LEU D 1 220 ? 38.397 66.383 23.629 1.00 23.44 224 LEU D CA 1
ATOM 8897 C C . LEU D 1 220 ? 37.012 67.017 23.617 1.00 23.86 224 LEU D C 1
ATOM 8898 O O . LEU D 1 220 ? 36.892 68.239 23.487 1.00 23.27 224 LEU D O 1
ATOM 8903 N N . LEU D 1 221 ? 35.979 66.181 23.729 1.00 23.74 225 LEU D N 1
ATOM 8904 C CA . LEU D 1 221 ? 34.601 66.622 23.655 1.00 24.84 225 LEU D CA 1
ATOM 8905 C C . LEU D 1 221 ? 33.970 66.485 25.042 1.00 24.78 225 LEU D C 1
ATOM 8906 O O . LEU D 1 221 ? 33.858 65.377 25.568 1.00 24.49 225 LEU D O 1
ATOM 8911 N N . ILE D 1 222 ? 33.549 67.609 25.616 1.00 24.97 226 ILE D N 1
ATOM 8912 C CA . ILE D 1 222 ? 32.970 67.625 26.969 1.00 25.09 226 ILE D CA 1
ATOM 8913 C C . ILE D 1 222 ? 31.522 68.096 26.916 1.00 25.52 226 ILE D C 1
ATOM 8914 O O . ILE D 1 222 ? 31.217 69.113 26.288 1.00 25.50 226 ILE D O 1
ATOM 8919 N N . VAL D 1 223 ? 30.636 67.338 27.565 1.00 25.31 227 VAL D N 1
ATOM 8920 C CA . VAL D 1 223 ? 29.210 67.625 27.571 1.00 25.20 227 VAL D CA 1
ATOM 8921 C C . VAL D 1 223 ? 28.740 67.824 29.025 1.00 24.86 227 VAL D C 1
ATOM 8922 O O . VAL D 1 223 ? 28.444 66.849 29.714 1.00 24.11 227 VAL D O 1
ATOM 8926 N N . PRO D 1 224 ? 28.716 69.076 29.510 1.00 24.31 228 PRO D N 1
ATOM 8927 C CA . PRO D 1 224 ? 28.129 69.330 30.831 1.00 24.51 228 PRO D CA 1
ATOM 8928 C C . PRO D 1 224 ? 26.617 69.151 30.801 1.00 24.81 228 PRO D C 1
ATOM 8929 O O . PRO D 1 224 ? 25.963 69.625 29.876 1.00 24.83 228 PRO D O 1
ATOM 8933 N N . LEU D 1 225 ? 26.079 68.491 31.824 1.00 24.19 229 LEU D N 1
ATOM 8934 C CA . LEU D 1 225 ? 24.663 68.129 31.875 1.00 23.85 229 LEU D CA 1
ATOM 8935 C C . LEU D 1 225 ? 24.139 68.273 33.285 1.00 23.68 229 LEU D C 1
ATOM 8936 O O . LEU D 1 225 ? 24.891 68.127 34.247 1.00 23.06 229 LEU D O 1
ATOM 8941 N N . ARG D 1 226 ? 22.847 68.569 33.390 1.00 23.48 230 ARG D N 1
ATOM 8942 C CA . ARG D 1 226 ? 22.129 68.581 34.657 1.00 24.08 230 ARG D CA 1
ATOM 8943 C C . ARG D 1 226 ? 21.036 67.524 34.532 1.00 24.92 230 ARG D C 1
ATOM 8944 O O . ARG D 1 226 ? 20.048 67.722 33.824 1.00 24.40 230 ARG D O 1
ATOM 8952 N N . LEU D 1 227 ? 21.216 66.401 35.213 1.00 25.18 231 LEU D N 1
ATOM 8953 C CA . LEU D 1 227 ? 20.382 65.220 34.960 1.00 26.12 231 LEU D CA 1
ATOM 8954 C C . LEU D 1 227 ? 19.175 65.095 35.900 1.00 25.90 231 LEU D C 1
ATOM 8955 O O . LEU D 1 227 ? 18.599 64.027 36.058 1.00 26.12 231 LEU D O 1
ATOM 8960 N N . GLY D 1 228 ? 18.788 66.210 36.498 1.00 26.23 232 GLY D N 1
ATOM 8961 C CA . GLY D 1 228 ? 17.668 66.254 37.415 1.00 26.44 232 GLY D CA 1
ATOM 8962 C C . GLY D 1 228 ? 17.844 67.484 38.268 1.00 27.61 232 GLY D C 1
ATOM 8963 O O . GLY D 1 228 ? 18.865 68.180 38.165 1.00 27.90 232 GLY D O 1
ATOM 8964 N N . ILE D 1 229 ? 16.859 67.756 39.112 1.00 28.23 233 ILE D N 1
ATOM 8965 C CA . ILE D 1 229 ? 16.881 68.962 39.922 1.00 29.50 233 ILE D CA 1
ATOM 8966 C C . ILE D 1 229 ? 17.748 68.755 41.173 1.00 30.45 233 ILE D C 1
ATOM 8967 O O . ILE D 1 229 ? 18.815 69.351 41.291 1.00 30.35 233 ILE D O 1
ATOM 8972 N N . ASN D 1 230 ? 17.313 67.889 42.083 1.00 31.80 234 ASN D N 1
ATOM 8973 C CA . ASN D 1 230 ? 18.101 67.604 43.282 1.00 33.25 234 ASN D CA 1
ATOM 8974 C C . ASN D 1 230 ? 18.828 66.262 43.230 1.00 33.55 234 ASN D C 1
ATOM 8975 O O . ASN D 1 230 ? 19.759 66.015 44.001 1.00 34.44 234 ASN D O 1
ATOM 8980 N N . GLN D 1 231 ? 18.398 65.405 42.312 1.00 33.41 235 GLN D N 1
ATOM 8981 C CA . GLN D 1 231 ? 18.917 64.054 42.203 1.00 33.59 235 GLN D CA 1
ATOM 8982 C C . GLN D 1 231 ? 18.900 63.649 40.735 1.00 32.89 235 GLN D C 1
ATOM 8983 O O . GLN D 1 231 ? 18.130 64.215 39.959 1.00 32.93 235 GLN D O 1
ATOM 8989 N N . ILE D 1 232 ? 19.744 62.691 40.352 1.00 32.41 236 ILE D N 1
ATOM 8990 C CA . ILE D 1 232 ? 19.709 62.150 38.987 1.00 32.40 236 ILE D CA 1
ATOM 8991 C C . ILE D 1 232 ? 18.363 61.471 38.733 1.00 32.39 236 ILE D C 1
ATOM 8992 O O . ILE D 1 232 ? 17.918 60.648 39.529 1.00 31.06 236 ILE D O 1
ATOM 8997 N N . ASN D 1 233 ? 17.719 61.852 37.632 1.00 33.59 237 ASN D N 1
ATOM 8998 C CA . ASN D 1 233 ? 16.463 61.255 37.220 1.00 34.28 237 ASN D CA 1
ATOM 8999 C C . ASN D 1 233 ? 16.742 59.863 36.669 1.00 34.50 237 ASN D C 1
ATOM 9000 O O . ASN D 1 233 ? 17.578 59.713 35.781 1.00 34.53 237 ASN D O 1
ATOM 9005 N N . PRO D 1 234 ? 16.052 58.835 37.207 1.00 35.04 238 PRO D N 1
ATOM 9006 C CA . PRO D 1 234 ? 16.192 57.446 36.765 1.00 34.51 238 PRO D CA 1
ATOM 9007 C C . PRO D 1 234 ? 16.050 57.243 35.254 1.00 34.84 238 PRO D C 1
ATOM 9008 O O . PRO D 1 234 ? 16.581 56.271 34.723 1.00 35.22 238 PRO D O 1
ATOM 9012 N N . VAL D 1 235 ? 15.336 58.134 34.567 1.00 34.35 239 VAL D N 1
ATOM 9013 C CA . VAL D 1 235 ? 15.197 58.027 33.111 1.00 34.26 239 VAL D CA 1
ATOM 9014 C C . VAL D 1 235 ? 16.528 58.147 32.349 1.00 34.12 239 VAL D C 1
ATOM 9015 O O . VAL D 1 235 ? 16.626 57.746 31.186 1.00 34.16 239 VAL D O 1
ATOM 9019 N N . TYR D 1 236 ? 17.550 58.711 32.988 1.00 33.02 240 TYR D N 1
ATOM 9020 C CA . TYR D 1 236 ? 18.808 58.940 32.289 1.00 32.77 240 TYR D CA 1
ATOM 9021 C C . TYR D 1 236 ? 19.864 57.872 32.605 1.00 32.93 240 TYR D C 1
ATOM 9022 O O . TYR D 1 236 ? 20.963 57.897 32.049 1.00 32.46 240 TYR D O 1
ATOM 9031 N N . VAL D 1 237 ? 19.507 56.926 33.469 1.00 32.88 241 VAL D N 1
ATOM 9032 C CA . VAL D 1 237 ? 20.449 55.919 33.955 1.00 33.45 241 VAL D CA 1
ATOM 9033 C C . VAL D 1 237 ? 21.024 55.063 32.824 1.00 33.54 241 VAL D C 1
ATOM 9034 O O . VAL D 1 237 ? 22.247 54.939 32.714 1.00 34.08 241 VAL D O 1
ATOM 9038 N N . ASP D 1 238 ? 20.149 54.490 31.994 1.00 33.26 242 ASP D N 1
ATOM 9039 C CA . ASP D 1 238 ? 20.574 53.669 30.853 1.00 33.86 242 ASP D CA 1
ATOM 9040 C C . ASP D 1 238 ? 21.511 54.406 29.900 1.00 33.43 242 ASP D C 1
ATOM 9041 O O . ASP D 1 238 ? 22.574 53.907 29.558 1.00 34.18 242 ASP D O 1
ATOM 9046 N N . ALA D 1 239 ? 21.119 55.604 29.496 1.00 32.99 243 ALA D N 1
ATOM 9047 C CA . ALA D 1 239 ? 21.918 56.424 28.585 1.00 33.63 243 ALA D CA 1
ATOM 9048 C C . ALA D 1 239 ? 23.270 56.794 29.196 1.00 33.25 243 ALA D C 1
ATOM 9049 O O . ALA D 1 239 ? 24.298 56.728 28.526 1.00 33.12 243 ALA D O 1
ATOM 9051 N N . PHE D 1 240 ? 23.259 57.169 30.472 1.00 33.90 244 PHE D N 1
ATOM 9052 C CA . PHE D 1 240 ? 24.492 57.458 31.205 1.00 34.48 244 PHE D CA 1
ATOM 9053 C C . PHE D 1 240 ? 25.439 56.243 31.111 1.00 34.13 244 PHE D C 1
ATOM 9054 O O . PHE D 1 240 ? 26.595 56.384 30.741 1.00 34.07 244 PHE D O 1
ATOM 9062 N N . LYS D 1 241 ? 24.922 55.048 31.393 1.00 33.91 245 LYS D N 1
ATOM 9063 C CA . LYS D 1 241 ? 25.704 53.819 31.282 1.00 32.98 245 LYS D CA 1
ATOM 9064 C C . LYS D 1 241 ? 26.246 53.580 29.866 1.00 32.57 245 LYS D C 1
ATOM 9065 O O . LYS D 1 241 ? 27.408 53.202 29.701 1.00 31.43 245 LYS D O 1
ATOM 9071 N N . GLU D 1 242 ? 25.417 53.829 28.853 1.00 32.18 246 GLU D N 1
ATOM 9072 C CA . GLU D 1 242 ? 25.837 53.692 27.454 1.00 32.98 246 GLU D CA 1
ATOM 9073 C C . GLU D 1 242 ? 27.061 54.523 27.087 1.00 33.41 246 GLU D C 1
ATOM 9074 O O . GLU D 1 242 ? 27.879 54.096 26.260 1.00 32.96 246 GLU D O 1
ATOM 9080 N N . CYS D 1 243 ? 27.187 55.706 27.694 1.00 33.61 247 CYS D N 1
ATOM 9081 C CA . CYS D 1 243 ? 28.347 56.566 27.453 1.00 33.48 247 CYS D CA 1
ATOM 9082 C C . CYS D 1 243 ? 29.655 55.848 27.766 1.00 33.59 247 CYS D C 1
ATOM 9083 O O . CYS D 1 243 ? 30.612 55.956 27.003 1.00 33.26 247 CYS D O 1
ATOM 9086 N N . PHE D 1 244 ? 29.679 55.095 28.870 1.00 33.43 248 PHE D N 1
ATOM 9087 C CA . PHE D 1 244 ? 30.891 54.393 29.312 1.00 33.87 248 PHE D CA 1
ATOM 9088 C C . PHE D 1 244 ? 31.273 53.197 28.419 1.00 33.83 248 PHE D C 1
ATOM 9089 O O . PHE D 1 244 ? 32.380 52.668 28.519 1.00 34.23 248 PHE D O 1
ATOM 9097 N N . LYS D 1 245 ? 30.347 52.767 27.568 1.00 33.92 249 LYS D N 1
ATOM 9098 C CA . LYS D 1 245 ? 30.552 51.616 26.696 1.00 33.74 249 LYS D CA 1
ATOM 9099 C C . LYS D 1 245 ? 31.169 52.026 25.365 1.00 34.09 249 LYS D C 1
ATOM 9100 O O . LYS D 1 245 ? 31.714 51.182 24.647 1.00 34.34 249 LYS D O 1
ATOM 9106 N N . MET D 1 246 ? 31.068 53.313 25.026 1.00 33.00 250 MET D N 1
ATOM 9107 C CA . MET D 1 246 ? 31.593 53.817 23.755 1.00 32.18 250 MET D CA 1
ATOM 9108 C C . MET D 1 246 ? 33.113 53.825 23.760 1.00 31.25 250 MET D C 1
ATOM 9109 O O . MET D 1 246 ? 33.715 54.239 24.745 1.00 31.84 250 MET D O 1
ATOM 9114 N N . PRO D 1 247 ? 33.746 53.397 22.652 1.00 31.68 251 PRO D N 1
ATOM 9115 C CA . PRO D 1 247 ? 35.216 53.384 22.622 1.00 31.60 251 PRO D CA 1
ATOM 9116 C C . PRO D 1 247 ? 35.847 54.768 22.873 1.00 31.23 251 PRO D C 1
ATOM 9117 O O . PRO D 1 247 ? 36.977 54.844 23.335 1.00 31.92 251 PRO D O 1
ATOM 9121 N N . GLN D 1 248 ? 35.113 55.839 22.593 1.00 30.26 252 GLN D N 1
ATOM 9122 C CA . GLN D 1 248 ? 35.623 57.205 22.751 1.00 29.93 252 GLN D CA 1
ATOM 9123 C C . GLN D 1 248 ? 35.503 57.736 24.183 1.00 29.88 252 GLN D C 1
ATOM 9124 O O . GLN D 1 248 ? 35.964 58.841 24.472 1.00 30.72 252 GLN D O 1
ATOM 9130 N N . SER D 1 249 ? 34.876 56.961 25.065 1.00 29.09 253 SER D N 1
ATOM 9131 C CA . SER D 1 249 ? 34.532 57.424 26.411 1.00 30.06 253 SER D CA 1
ATOM 9132 C C . SER D 1 249 ? 35.730 57.710 27.311 1.00 31.15 253 SER D C 1
ATOM 9133 O O . SER D 1 249 ? 36.589 56.842 27.518 1.00 31.95 253 SER D O 1
ATOM 9136 N N . LEU D 1 250 ? 35.740 58.922 27.862 1.00 31.36 254 LEU D N 1
ATOM 9137 C CA . LEU D 1 250 ? 36.664 59.338 28.899 1.00 31.52 254 LEU D CA 1
ATOM 9138 C C . LEU D 1 250 ? 35.995 59.335 30.265 1.00 32.54 254 LEU D C 1
ATOM 9139 O O . LEU D 1 250 ? 36.572 59.829 31.245 1.00 33.17 254 LEU D O 1
ATOM 9144 N N . GLY D 1 251 ? 34.789 58.772 30.343 1.00 30.95 255 GLY D N 1
ATOM 9145 C CA . GLY D 1 251 ? 34.068 58.725 31.608 1.00 31.50 255 GLY D CA 1
ATOM 9146 C C . GLY D 1 251 ? 33.348 60.034 31.856 1.00 32.35 255 GLY D C 1
ATOM 9147 O O . GLY D 1 251 ? 32.853 60.662 30.924 1.00 32.21 255 GLY D O 1
ATOM 9148 N N . ALA D 1 252 ? 33.293 60.462 33.112 1.00 32.41 256 ALA D N 1
ATOM 9149 C CA . ALA D 1 252 ? 32.536 61.668 33.464 1.00 32.28 256 ALA D CA 1
ATOM 9150 C C . ALA D 1 252 ? 33.129 62.332 34.690 1.00 32.28 256 ALA D C 1
ATOM 9151 O O . ALA D 1 252 ? 33.670 61.655 35.576 1.00 30.57 256 ALA D O 1
ATOM 9153 N N . LEU D 1 253 ? 33.006 63.657 34.736 1.00 31.64 257 LEU D N 1
ATOM 9154 C CA . LEU D 1 253 ? 33.275 64.428 35.951 1.00 31.71 257 LEU D CA 1
ATOM 9155 C C . LEU D 1 253 ? 31.977 64.589 36.715 1.00 32.24 257 LEU D C 1
ATOM 9156 O O . LEU D 1 253 ? 30.907 64.776 36.115 1.00 33.21 257 LEU D O 1
ATOM 9161 N N . GLY D 1 254 ? 32.056 64.533 38.038 1.00 31.66 258 GLY D N 1
ATOM 9162 C CA . GLY D 1 254 ? 30.869 64.694 38.853 1.00 31.49 258 GLY D CA 1
ATOM 9163 C C . GLY D 1 254 ? 31.184 64.784 40.329 1.00 31.71 258 GLY D C 1
ATOM 9164 O O . GLY D 1 254 ? 32.356 64.770 40.730 1.00 31.09 258 GLY D O 1
ATOM 9165 N N . GLY D 1 255 ? 30.125 64.871 41.131 1.00 31.73 259 GLY D N 1
ATOM 9166 C CA . GLY D 1 255 ? 30.238 64.949 42.583 1.00 31.47 259 GLY D CA 1
ATOM 9167 C C . GLY D 1 255 ? 29.714 66.270 43.133 1.00 32.45 259 GLY D C 1
ATOM 9168 O O . GLY D 1 255 ? 29.607 67.277 42.403 1.00 32.52 259 GLY D O 1
ATOM 9169 N N A LYS D 1 256 ? 29.383 66.258 44.419 0.50 31.70 260 LYS D N 1
ATOM 9170 N N B LYS D 1 256 ? 29.388 66.262 44.421 0.50 31.76 260 LYS D N 1
ATOM 9171 C CA A LYS D 1 256 ? 28.983 67.452 45.148 0.50 32.37 260 LYS D CA 1
ATOM 9172 C CA B LYS D 1 256 ? 28.957 67.455 45.141 0.50 32.49 260 LYS D CA 1
ATOM 9173 C C A LYS D 1 256 ? 30.190 68.357 45.405 0.50 32.67 260 LYS D C 1
ATOM 9174 C C B LYS D 1 256 ? 30.175 68.353 45.411 0.50 32.73 260 LYS D C 1
ATOM 9175 O O A LYS D 1 256 ? 31.335 67.893 45.325 0.50 32.41 260 LYS D O 1
ATOM 9176 O O B LYS D 1 256 ? 31.317 67.878 45.339 0.50 32.48 260 LYS D O 1
ATOM 9187 N N . PRO D 1 257 ? 29.946 69.652 45.716 1.00 32.88 261 PRO D N 1
ATOM 9188 C CA . PRO D 1 257 ? 31.059 70.564 46.004 1.00 32.78 261 PRO D CA 1
ATOM 9189 C C . PRO D 1 257 ? 32.037 69.974 47.017 1.00 32.89 261 PRO D C 1
ATOM 9190 O O . PRO D 1 257 ? 31.609 69.446 48.039 1.00 32.00 261 PRO D O 1
ATOM 9194 N N . ASN D 1 258 ? 33.331 70.032 46.687 1.00 33.83 262 ASN D N 1
ATOM 9195 C CA . ASN D 1 258 ? 34.417 69.455 47.502 1.00 34.28 262 ASN D CA 1
ATOM 9196 C C . ASN D 1 258 ? 34.406 67.929 47.601 1.00 34.03 262 ASN D C 1
ATOM 9197 O O . ASN D 1 258 ? 35.111 67.330 48.414 1.00 34.67 262 ASN D O 1
ATOM 9202 N N . ASN D 1 259 ? 33.612 67.298 46.753 1.00 34.17 263 ASN D N 1
ATOM 9203 C CA . ASN D 1 259 ? 33.537 65.847 46.727 1.00 34.37 263 ASN D CA 1
ATOM 9204 C C . ASN D 1 259 ? 33.446 65.363 45.283 1.00 34.22 263 ASN D C 1
ATOM 9205 O O . ASN D 1 259 ? 32.596 64.540 44.940 1.00 33.35 263 ASN D O 1
ATOM 9210 N N . ALA D 1 260 ? 34.342 65.902 44.451 1.00 33.28 264 ALA D N 1
ATOM 9211 C CA . ALA D 1 260 ? 34.429 65.557 43.038 1.00 33.19 264 ALA D CA 1
ATOM 9212 C C . ALA D 1 260 ? 35.158 64.240 42.832 1.00 32.91 264 ALA D C 1
ATOM 9213 O O . ALA D 1 260 ? 36.200 63.999 43.439 1.00 32.94 264 ALA D O 1
ATOM 9215 N N . TYR D 1 261 ? 34.606 63.409 41.948 1.00 32.82 265 TYR D N 1
ATOM 9216 C CA . TYR D 1 261 ? 35.220 62.144 41.567 1.00 32.33 265 TYR D CA 1
ATOM 9217 C C . TYR D 1 261 ? 35.326 62.058 40.054 1.00 31.76 265 TYR D C 1
ATOM 9218 O O . TYR D 1 261 ? 34.602 62.754 39.327 1.00 31.62 265 TYR D O 1
ATOM 9227 N N . TYR D 1 262 ? 36.250 61.225 39.590 1.00 31.16 266 TYR D N 1
ATOM 9228 C CA . TYR D 1 262 ? 36.383 60.945 38.170 1.00 31.68 266 TYR D CA 1
ATOM 9229 C C . TYR D 1 262 ? 35.797 59.563 37.899 1.00 31.80 266 TYR D C 1
ATOM 9230 O O . TYR D 1 262 ? 36.398 58.533 38.241 1.00 31.43 266 TYR D O 1
ATOM 9239 N N . PHE D 1 263 ? 34.623 59.553 37.291 1.00 31.34 267 PHE D N 1
ATOM 9240 C CA . PHE D 1 263 ? 33.908 58.307 37.030 1.00 32.58 267 PHE D CA 1
ATOM 9241 C C . PHE D 1 263 ? 34.425 57.673 35.757 1.00 32.49 267 PHE D C 1
ATOM 9242 O O . PHE D 1 263 ? 34.470 58.322 34.715 1.00 32.07 267 PHE D O 1
ATOM 9250 N N . ILE D 1 264 ? 34.812 56.403 35.848 1.00 31.77 268 ILE D N 1
ATOM 9251 C CA . ILE D 1 264 ? 35.493 55.748 34.734 1.00 32.10 268 ILE D CA 1
ATOM 9252 C C . ILE D 1 264 ? 34.749 54.559 34.165 1.00 32.59 268 ILE D C 1
ATOM 9253 O O . ILE D 1 264 ? 35.155 54.014 33.145 1.00 34.03 268 ILE D O 1
ATOM 9258 N N . GLY D 1 265 ? 33.680 54.131 34.827 1.00 32.10 269 GLY D N 1
ATOM 9259 C CA . GLY D 1 265 ? 32.942 52.965 34.350 1.00 32.12 269 GLY D CA 1
ATOM 9260 C C . GLY D 1 265 ? 31.832 52.550 35.278 1.00 32.14 269 GLY D C 1
ATOM 9261 O O . GLY D 1 265 ? 31.399 53.335 36.118 1.00 32.53 269 GLY D O 1
ATOM 9262 N N . PHE D 1 266 ? 31.366 51.315 35.125 1.00 31.96 270 PHE D N 1
ATOM 9263 C CA . PHE D 1 266 ? 30.218 50.835 35.893 1.00 32.63 270 PHE D CA 1
ATOM 9264 C C . PHE D 1 266 ? 30.109 49.316 35.944 1.00 33.58 270 PHE D C 1
ATOM 9265 O O . PHE D 1 266 ? 30.652 48.590 35.089 1.00 34.35 270 PHE D O 1
ATOM 9273 N N . LEU D 1 267 ? 29.392 48.865 36.968 1.00 33.77 271 LEU D N 1
ATOM 9274 C CA . LEU D 1 267 ? 29.061 47.470 37.202 1.00 34.74 271 LEU D CA 1
ATOM 9275 C C . LEU D 1 267 ? 27.665 47.541 37.787 1.00 34.28 271 LEU D C 1
ATOM 9276 O O . LEU D 1 267 ? 27.479 48.088 38.878 1.00 33.89 271 LEU D O 1
ATOM 9281 N N . GLY D 1 268 ? 26.678 47.019 37.070 1.00 34.65 272 GLY D N 1
ATOM 9282 C CA . GLY D 1 268 ? 25.301 47.062 37.557 1.00 34.50 272 GLY D CA 1
ATOM 9283 C C . GLY D 1 268 ? 24.868 48.509 37.647 1.00 34.46 272 GLY D C 1
ATOM 9284 O O . GLY D 1 268 ? 25.125 49.285 36.734 1.00 35.56 272 GLY D O 1
ATOM 9285 N N . ASP D 1 269 ? 24.253 48.887 38.761 1.00 34.53 273 ASP D N 1
ATOM 9286 C CA . ASP D 1 269 ? 23.818 50.268 38.976 1.00 34.96 273 ASP D CA 1
ATOM 9287 C C . ASP D 1 269 ? 24.849 51.125 39.732 1.00 34.58 273 ASP D C 1
ATOM 9288 O O . ASP D 1 269 ? 24.523 52.208 40.224 1.00 34.21 273 ASP D O 1
ATOM 9293 N N . GLU D 1 270 ? 26.084 50.643 39.833 1.00 33.48 274 GLU D N 1
ATOM 9294 C CA . GLU D 1 270 ? 27.125 51.393 40.541 1.00 33.51 274 GLU D CA 1
ATOM 9295 C C . GLU D 1 270 ? 28.175 51.919 39.570 1.00 33.23 274 GLU D C 1
ATOM 9296 O O . GLU D 1 270 ? 28.668 51.183 38.727 1.00 33.52 274 GLU D O 1
ATOM 9302 N N . LEU D 1 271 ? 28.498 53.202 39.693 1.00 33.22 275 LEU D N 1
ATOM 9303 C CA . LEU D 1 271 ? 29.624 53.793 38.983 1.00 33.31 275 LEU D CA 1
ATOM 9304 C C . LEU D 1 271 ? 30.951 53.521 39.687 1.00 33.15 275 LEU D C 1
ATOM 9305 O O . LEU D 1 271 ? 31.046 53.589 40.906 1.00 33.27 275 LEU D O 1
ATOM 9310 N N . ILE D 1 272 ? 31.979 53.247 38.893 1.00 33.06 276 ILE D N 1
ATOM 9311 C CA . ILE D 1 272 ? 33.331 53.048 39.387 1.00 32.86 276 ILE D CA 1
ATOM 9312 C C . ILE D 1 272 ? 34.083 54.362 39.155 1.00 32.76 276 ILE D C 1
ATOM 9313 O O . ILE D 1 272 ? 33.973 54.944 38.077 1.00 31.20 276 ILE D O 1
ATOM 9318 N N . PHE D 1 273 ? 34.808 54.837 40.175 1.00 32.10 277 PHE D N 1
ATOM 9319 C CA . PHE D 1 273 ? 35.474 56.142 40.096 1.00 31.74 277 PHE D CA 1
ATOM 9320 C C . PHE D 1 273 ? 36.877 56.154 40.698 1.00 32.47 277 PHE D C 1
ATOM 9321 O O . PHE D 1 273 ? 37.190 55.376 41.594 1.00 31.31 277 PHE D O 1
ATOM 9329 N N . LEU D 1 274 ? 37.714 57.051 40.185 1.00 32.95 278 LEU D N 1
ATOM 9330 C CA . LEU D 1 274 ? 38.982 57.355 40.819 1.00 33.40 278 LEU D CA 1
ATOM 9331 C C . LEU D 1 274 ? 38.768 58.556 41.738 1.00 33.63 278 LEU D C 1
ATOM 9332 O O . LEU D 1 274 ? 37.992 59.461 41.428 1.00 34.07 278 LEU D O 1
ATOM 9337 N N . ASP D 1 275 ? 39.455 58.553 42.871 1.00 33.00 279 ASP D N 1
ATOM 9338 C CA . ASP D 1 275 ? 39.173 59.475 43.963 1.00 33.06 279 ASP D CA 1
ATOM 9339 C C . ASP D 1 275 ? 40.419 60.318 44.300 1.00 32.52 279 ASP D C 1
ATOM 9340 O O . ASP D 1 275 ? 41.436 59.760 44.705 1.00 31.95 279 ASP D O 1
ATOM 9345 N N . PRO D 1 276 ? 40.347 61.658 44.125 1.00 32.85 280 PRO D N 1
ATOM 9346 C CA . PRO D 1 276 ? 41.519 62.510 44.407 1.00 33.03 280 PRO D CA 1
ATOM 9347 C C . PRO D 1 276 ? 41.691 62.931 45.869 1.00 33.49 280 PRO D C 1
ATOM 9348 O O . PRO D 1 276 ? 42.606 63.706 46.186 1.00 33.42 280 PRO D O 1
ATOM 9352 N N . HIS D 1 277 ? 40.831 62.422 46.751 1.00 34.01 281 HIS D N 1
ATOM 9353 C CA . HIS D 1 277 ? 40.789 62.877 48.141 1.00 34.59 281 HIS D CA 1
ATOM 9354 C C . HIS D 1 277 ? 41.802 62.155 49.047 1.00 35.25 281 HIS D C 1
ATOM 9355 O O . HIS D 1 277 ? 41.451 61.659 50.117 1.00 35.62 281 HIS D O 1
ATOM 9362 N N . THR D 1 278 ? 43.050 62.092 48.580 1.00 36.37 282 THR D N 1
ATOM 9363 C CA . THR D 1 278 ? 44.215 61.668 49.379 1.00 36.91 282 THR D CA 1
ATOM 9364 C C . THR D 1 278 ? 45.278 62.750 49.205 1.00 36.55 282 THR D C 1
ATOM 9365 O O . THR D 1 278 ? 45.664 63.057 48.079 1.00 36.89 282 THR D O 1
ATOM 9369 N N . THR D 1 279 ? 45.741 63.344 50.298 1.00 36.07 283 THR D N 1
ATOM 9370 C CA . THR D 1 279 ? 46.755 64.390 50.193 1.00 36.43 283 THR D CA 1
ATOM 9371 C C . THR D 1 279 ? 48.149 63.773 50.132 1.00 36.36 283 THR D C 1
ATOM 9372 O O . THR D 1 279 ? 48.536 63.019 51.030 1.00 36.47 283 THR D O 1
ATOM 9376 N N . GLN D 1 280 ? 48.890 64.076 49.067 1.00 35.89 284 GLN D N 1
ATOM 9377 C CA . GLN D 1 280 ? 50.255 63.556 48.920 1.00 35.22 284 GLN D CA 1
ATOM 9378 C C . GLN D 1 280 ? 51.283 64.667 48.731 1.00 35.56 284 GLN D C 1
ATOM 9379 O O . GLN D 1 280 ? 50.956 65.771 48.291 1.00 35.13 284 GLN D O 1
ATOM 9385 N N . THR D 1 281 ? 52.530 64.363 49.078 1.00 35.51 285 THR D N 1
ATOM 9386 C CA . THR D 1 281 ? 53.632 65.297 48.920 1.00 35.59 285 THR D CA 1
ATOM 9387 C C . THR D 1 281 ? 53.947 65.534 47.445 1.00 35.73 285 THR D C 1
ATOM 9388 O O . THR D 1 281 ? 53.948 64.607 46.630 1.00 35.71 285 THR D O 1
ATOM 9392 N N . PHE D 1 282 ? 54.187 66.796 47.122 1.00 36.08 286 PHE D N 1
ATOM 9393 C CA . PHE D 1 282 ? 54.667 67.208 45.814 1.00 36.03 286 PHE D CA 1
ATOM 9394 C C . PHE D 1 282 ? 55.831 66.325 45.376 1.00 36.45 286 PHE D C 1
ATOM 9395 O O . PHE D 1 282 ? 56.798 66.137 46.113 1.00 36.37 286 PHE D O 1
ATOM 9403 N N . VAL D 1 283 ? 55.701 65.766 44.180 1.00 37.00 287 VAL D N 1
ATOM 9404 C CA . VAL D 1 283 ? 56.745 64.977 43.561 1.00 37.92 287 VAL D CA 1
ATOM 9405 C C . VAL D 1 283 ? 57.221 65.756 42.344 1.00 38.35 287 VAL D C 1
ATOM 9406 O O . VAL D 1 283 ? 56.412 66.177 41.505 1.00 38.38 287 VAL D O 1
ATOM 9410 N N . ASP D 1 284 ? 58.530 65.966 42.276 1.00 38.44 288 ASP D N 1
ATOM 9411 C CA . ASP D 1 284 ? 59.153 66.722 41.194 1.00 38.92 288 ASP D CA 1
ATOM 9412 C C . ASP D 1 284 ? 60.055 65.799 40.367 1.00 39.19 288 ASP D C 1
ATOM 9413 O O . ASP D 1 284 ? 60.394 64.697 40.808 1.00 38.69 288 ASP D O 1
ATOM 9418 N N . THR D 1 285 ? 60.433 66.250 39.171 1.00 39.78 289 THR D N 1
ATOM 9419 C CA . THR D 1 285 ? 61.303 65.473 38.281 1.00 40.14 289 THR D CA 1
ATOM 9420 C C . THR D 1 285 ? 62.703 65.272 38.862 1.00 40.10 289 THR D C 1
ATOM 9421 O O . THR D 1 285 ? 63.230 66.141 39.559 1.00 39.97 289 THR D O 1
ATOM 9425 N N . GLU D 1 286 ? 63.289 64.117 38.556 1.00 40.72 290 GLU D N 1
ATOM 9426 C CA . GLU D 1 286 ? 64.636 63.751 38.993 1.00 41.10 290 GLU D CA 1
ATOM 9427 C C . GLU D 1 286 ? 65.684 64.347 38.050 1.00 40.87 290 GLU D C 1
ATOM 9428 O O . GLU D 1 286 ? 65.334 64.993 37.065 1.00 40.49 290 GLU D O 1
ATOM 9434 N N . GLU D 1 287 ? 66.964 64.116 38.347 1.00 40.82 291 GLU D N 1
ATOM 9435 C CA . GLU D 1 287 ? 68.063 64.588 37.498 1.00 40.94 291 GLU D CA 1
ATOM 9436 C C . GLU D 1 287 ? 67.961 64.061 36.068 1.00 40.35 291 GLU D C 1
ATOM 9437 O O . GLU D 1 287 ? 68.226 64.791 35.112 1.00 39.79 291 GLU D O 1
ATOM 9443 N N . ASN D 1 288 ? 67.578 62.790 35.942 1.00 40.49 292 ASN D N 1
ATOM 9444 C CA . ASN D 1 288 ? 67.423 62.123 34.648 1.00 40.94 292 ASN D CA 1
ATOM 9445 C C . ASN D 1 288 ? 66.228 62.614 33.827 1.00 40.79 292 ASN D C 1
ATOM 9446 O O . ASN D 1 288 ? 65.881 62.011 32.808 1.00 40.81 292 ASN D O 1
ATOM 9451 N N . GLY D 1 289 ? 65.586 63.686 34.290 1.00 40.79 293 GLY D N 1
ATOM 9452 C CA . GLY D 1 289 ? 64.457 64.293 33.576 1.00 40.54 293 GLY D CA 1
ATOM 9453 C C . GLY D 1 289 ? 63.120 63.602 33.765 1.00 40.28 293 GLY D C 1
ATOM 9454 O O . GLY D 1 289 ? 62.083 64.100 33.309 1.00 40.24 293 GLY D O 1
ATOM 9455 N N . THR D 1 290 ? 63.134 62.454 34.436 1.00 39.79 294 THR D N 1
ATOM 9456 C CA . THR D 1 290 ? 61.906 61.707 34.685 1.00 39.85 294 THR D CA 1
ATOM 9457 C C . THR D 1 290 ? 61.343 62.027 36.065 1.00 39.43 294 THR D C 1
ATOM 9458 O O . THR D 1 290 ? 62.046 62.555 36.930 1.00 39.41 294 THR D O 1
ATOM 9462 N N . VAL D 1 291 ? 60.069 61.704 36.260 1.00 38.60 295 VAL D N 1
ATOM 9463 C CA . VAL D 1 291 ? 59.441 61.798 37.572 1.00 38.23 295 VAL D CA 1
ATOM 9464 C C . VAL D 1 291 ? 59.017 60.398 38.014 1.00 37.64 295 VAL D C 1
ATOM 9465 O O . VAL D 1 291 ? 58.485 59.628 37.208 1.00 38.19 295 VAL D O 1
ATOM 9469 N N . ASN D 1 292 ? 59.268 60.057 39.276 1.00 36.70 296 ASN D N 1
ATOM 9470 C CA . ASN D 1 292 ? 58.762 58.803 39.817 1.00 36.97 296 ASN D CA 1
ATOM 9471 C C . ASN D 1 292 ? 57.222 58.807 39.762 1.00 36.68 296 ASN D C 1
ATOM 9472 O O . ASN D 1 292 ? 56.570 59.642 40.398 1.00 36.91 296 ASN D O 1
ATOM 9477 N N . ASP D 1 293 ? 56.654 57.884 38.986 1.00 36.77 297 ASP D N 1
ATOM 9478 C CA . ASP D 1 293 ? 55.197 57.848 38.737 1.00 36.36 297 ASP D CA 1
ATOM 9479 C C . ASP D 1 293 ? 54.412 57.052 39.782 1.00 36.50 297 ASP D C 1
ATOM 9480 O O . ASP D 1 293 ? 53.201 56.893 39.677 1.00 36.09 297 ASP D O 1
ATOM 9485 N N . GLN D 1 294 ? 55.116 56.558 40.792 1.00 37.17 298 GLN D N 1
ATOM 9486 C CA . GLN D 1 294 ? 54.544 55.668 41.796 1.00 37.70 298 GLN D CA 1
ATOM 9487 C C . GLN D 1 294 ? 53.250 56.191 42.441 1.00 36.57 298 GLN D C 1
ATOM 9488 O O . GLN D 1 294 ? 52.273 55.440 42.582 1.00 36.39 298 GLN D O 1
ATOM 9494 N N . THR D 1 295 ? 53.227 57.474 42.792 1.00 35.14 299 THR D N 1
ATOM 9495 C CA . THR D 1 295 ? 52.069 58.048 43.479 1.00 34.53 299 THR D CA 1
ATOM 9496 C C . THR D 1 295 ? 50.967 58.536 42.505 1.00 34.33 299 THR D C 1
ATOM 9497 O O . THR D 1 295 ? 49.981 59.145 42.926 1.00 33.28 299 THR D O 1
ATOM 9501 N N . PHE D 1 296 ? 51.143 58.245 41.215 1.00 34.01 300 PHE D N 1
ATOM 9502 C CA . PHE D 1 296 ? 50.214 58.675 40.174 1.00 34.21 300 PHE D CA 1
ATOM 9503 C C . PHE D 1 296 ? 49.443 57.505 39.586 1.00 34.57 300 PHE D C 1
ATOM 9504 O O . PHE D 1 296 ? 48.893 57.605 38.484 1.00 34.38 300 PHE D O 1
ATOM 9512 N N . HIS D 1 297 ? 49.421 56.395 40.323 1.00 34.88 301 HIS D N 1
ATOM 9513 C CA . HIS D 1 297 ? 48.638 55.217 39.966 1.00 35.05 301 HIS D CA 1
ATOM 9514 C C . HIS D 1 297 ? 47.964 54.630 41.201 1.00 35.71 301 HIS D C 1
ATOM 9515 O O . HIS D 1 297 ? 48.627 54.309 42.185 1.00 34.97 301 HIS D O 1
ATOM 9522 N N . CYS D 1 298 ? 46.642 54.500 41.141 1.00 36.33 302 CYS D N 1
ATOM 9523 C CA . CYS D 1 298 ? 45.860 54.039 42.287 1.00 37.41 302 CYS D CA 1
ATOM 9524 C C . CYS D 1 298 ? 45.847 52.524 42.373 1.00 38.12 302 CYS D C 1
ATOM 9525 O O . CYS D 1 298 ? 45.356 51.852 41.474 1.00 37.83 302 CYS D O 1
ATOM 9528 N N . LEU D 1 299 ? 46.408 51.997 43.460 1.00 40.21 303 LEU D N 1
ATOM 9529 C CA . LEU D 1 299 ? 46.505 50.558 43.683 1.00 41.77 303 LEU D CA 1
ATOM 9530 C C . LEU D 1 299 ? 45.436 50.064 44.653 1.00 43.03 303 LEU D C 1
ATOM 9531 O O . LEU D 1 299 ? 45.357 48.865 44.939 1.00 42.77 303 LEU D O 1
ATOM 9536 N N . GLN D 1 300 ? 44.626 50.995 45.153 1.00 44.22 304 GLN D N 1
ATOM 9537 C CA . GLN D 1 300 ? 43.530 50.693 46.077 1.00 47.04 304 GLN D CA 1
ATOM 9538 C C . GLN D 1 300 ? 42.446 49.855 45.402 1.00 47.06 304 GLN D C 1
ATOM 9539 O O . GLN D 1 300 ? 42.293 49.886 44.180 1.00 46.77 304 GLN D O 1
ATOM 9545 N N . SER D 1 301 ? 41.701 49.102 46.207 1.00 48.24 305 SER D N 1
ATOM 9546 C CA . SER D 1 301 ? 40.513 48.414 45.724 1.00 49.08 305 SER D CA 1
ATOM 9547 C C . SER D 1 301 ? 39.553 49.455 45.147 1.00 49.28 305 SER D C 1
ATOM 9548 O O . SER D 1 301 ? 39.281 50.477 45.791 1.00 49.18 305 SER D O 1
ATOM 9551 N N . PRO D 1 302 ? 39.059 49.213 43.918 1.00 49.39 306 PRO D N 1
ATOM 9552 C CA . PRO D 1 302 ? 38.199 50.172 43.214 1.00 49.11 306 PRO D CA 1
ATOM 9553 C C . PRO D 1 302 ? 36.999 50.623 44.044 1.00 48.24 306 PRO D C 1
ATOM 9554 O O . PRO D 1 302 ? 36.395 49.816 44.764 1.00 48.31 306 PRO D O 1
ATOM 9558 N N . GLN D 1 303 ? 36.674 51.907 43.954 1.00 46.89 307 GLN D N 1
ATOM 9559 C CA . GLN D 1 303 ? 35.515 52.439 44.655 1.00 46.29 307 GLN D CA 1
ATOM 9560 C C . GLN D 1 303 ? 34.303 52.474 43.742 1.00 45.72 307 GLN D C 1
ATOM 9561 O O . GLN D 1 303 ? 34.428 52.714 42.534 1.00 45.06 307 GLN D O 1
ATOM 9567 N N . ARG D 1 304 ? 33.133 52.232 44.324 1.00 44.72 308 ARG D N 1
ATOM 9568 C CA . ARG D 1 304 ? 31.893 52.310 43.566 1.00 44.90 308 ARG D CA 1
ATOM 9569 C C . ARG D 1 304 ? 30.788 53.018 44.343 1.00 43.26 308 ARG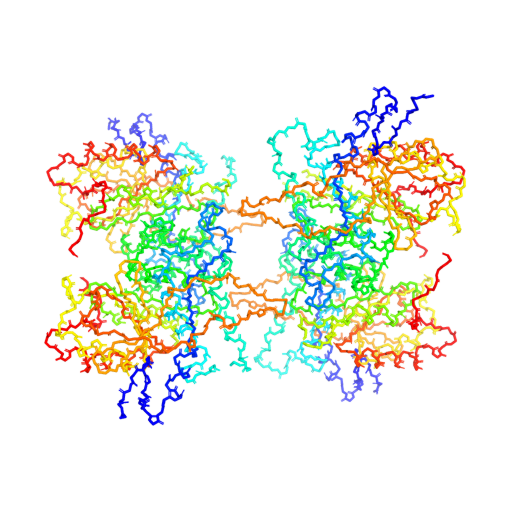 D C 1
ATOM 9570 O O . ARG D 1 304 ? 30.760 52.978 45.570 1.00 42.48 308 ARG D O 1
ATOM 9578 N N . MET D 1 305 ? 29.913 53.699 43.612 1.00 42.21 309 MET D N 1
ATOM 9579 C CA . MET D 1 305 ? 28.719 54.298 44.194 1.00 43.07 309 MET D CA 1
ATOM 9580 C C . MET D 1 305 ? 27.499 54.091 43.316 1.00 40.83 309 MET D C 1
ATOM 9581 O O . MET D 1 305 ? 27.585 54.118 42.087 1.00 39.62 309 MET D O 1
ATOM 9586 N N . ASN D 1 306 ? 26.355 53.873 43.954 1.00 40.14 310 ASN D N 1
ATOM 9587 C CA . ASN D 1 306 ? 25.109 53.760 43.214 1.00 38.64 310 ASN D CA 1
ATOM 9588 C C . ASN D 1 306 ? 24.873 55.063 42.451 1.00 39.22 310 ASN D C 1
ATOM 9589 O O . ASN D 1 306 ? 25.065 56.157 43.007 1.00 38.72 310 ASN D O 1
ATOM 9594 N N . ILE D 1 307 ? 24.506 54.931 41.176 1.00 39.60 311 ILE D N 1
ATOM 9595 C CA . ILE D 1 307 ? 24.330 56.067 40.251 1.00 41.96 311 ILE D CA 1
ATOM 9596 C C . ILE D 1 307 ? 23.366 57.097 40.820 1.00 41.25 311 ILE D C 1
ATOM 9597 O O . ILE D 1 307 ? 23.567 58.301 40.652 1.00 42.25 311 ILE D O 1
ATOM 9602 N N . LEU D 1 308 ? 22.332 56.618 41.506 1.00 41.10 312 LEU D N 1
ATOM 9603 C CA . LEU D 1 308 ? 21.275 57.495 41.995 1.00 40.82 312 LEU D CA 1
ATOM 9604 C C . LEU D 1 308 ? 21.726 58.320 43.189 1.00 40.64 312 LEU D C 1
ATOM 9605 O O . LEU D 1 308 ? 21.036 59.251 43.598 1.00 41.22 312 LEU D O 1
ATOM 9610 N N . ASN D 1 309 ? 22.888 57.988 43.741 1.00 39.74 313 ASN D N 1
ATOM 9611 C CA . ASN D 1 309 ? 23.460 58.775 44.828 1.00 40.56 313 ASN D CA 1
ATOM 9612 C C . ASN D 1 309 ? 24.343 59.914 44.327 1.00 41.17 313 ASN D C 1
ATOM 9613 O O . ASN D 1 309 ? 24.868 60.689 45.122 1.00 41.32 313 ASN D O 1
ATOM 9618 N N . LEU D 1 310 ? 24.511 59.999 43.009 1.00 41.05 314 LEU D N 1
ATOM 9619 C CA . LEU D 1 310 ? 25.377 61.003 42.406 1.00 41.71 314 LEU D CA 1
ATOM 9620 C C . LEU D 1 310 ? 24.648 62.323 42.197 1.00 41.05 314 LEU D C 1
ATOM 9621 O O . LEU D 1 310 ? 23.498 62.345 41.769 1.00 40.92 314 LEU D O 1
ATOM 9626 N N . ASP D 1 311 ? 25.339 63.422 42.488 1.00 39.72 315 ASP D N 1
ATOM 9627 C CA . ASP D 1 311 ? 24.847 64.756 42.191 1.00 38.51 315 ASP D CA 1
ATOM 9628 C C . ASP D 1 311 ? 24.441 64.848 40.698 1.00 36.65 315 ASP D C 1
ATOM 9629 O O . ASP D 1 311 ? 25.112 64.274 39.844 1.00 37.49 315 ASP D O 1
ATOM 9634 N N . PRO D 1 312 ? 23.327 65.538 40.389 1.00 35.11 316 PRO D N 1
ATOM 9635 C CA . PRO D 1 312 ? 22.888 65.603 38.988 1.00 33.55 316 PRO D CA 1
ATOM 9636 C C . PRO D 1 312 ? 23.740 66.465 38.033 1.00 32.88 316 PRO D C 1
ATOM 9637 O O . PRO D 1 312 ? 23.538 66.393 36.814 1.00 31.22 316 PRO D O 1
ATOM 9641 N N . SER D 1 313 ? 24.670 67.270 38.558 1.00 31.56 317 SER D N 1
ATOM 9642 C CA . SER D 1 313 ? 25.567 68.056 37.685 1.00 32.34 317 SER D CA 1
ATOM 9643 C C . SER D 1 313 ? 26.829 67.290 37.318 1.00 31.19 317 SER D C 1
ATOM 9644 O O . SER D 1 313 ? 27.747 67.102 38.149 1.00 30.33 317 SER D O 1
ATOM 9647 N N . VAL D 1 314 ? 26.863 66.844 36.069 1.00 30.77 318 VAL D N 1
ATOM 9648 C CA . VAL D 1 314 ? 27.980 66.037 35.561 1.00 30.63 318 VAL D CA 1
ATOM 9649 C C . VAL D 1 314 ? 28.559 66.681 34.309 1.00 30.54 318 VAL D C 1
ATOM 9650 O O . VAL D 1 314 ? 27.990 67.649 33.788 1.00 31.60 318 VAL D O 1
ATOM 9654 N N . ALA D 1 315 ? 29.691 66.163 33.838 1.00 29.27 319 ALA D N 1
ATOM 9655 C CA . ALA D 1 315 ? 30.140 66.436 32.473 1.00 29.81 319 ALA D CA 1
ATOM 9656 C C . ALA D 1 315 ? 30.710 65.155 31.879 1.00 30.09 319 ALA D C 1
ATOM 9657 O O . ALA D 1 315 ? 31.647 64.563 32.434 1.00 29.12 319 ALA D O 1
ATOM 9659 N N . LEU D 1 316 ? 30.137 64.730 30.759 1.00 29.90 320 LEU D N 1
ATOM 9660 C CA . LEU D 1 316 ? 30.677 63.603 30.034 1.00 31.00 320 LEU D CA 1
ATOM 9661 C C . LEU D 1 316 ? 31.916 64.028 29.273 1.00 31.14 320 LEU D C 1
ATOM 9662 O O . LEU D 1 316 ? 32.008 65.172 28.826 1.00 31.13 320 LEU D O 1
ATOM 9667 N N . GLY D 1 317 ? 32.866 63.106 29.128 1.00 31.09 321 GLY D N 1
ATOM 9668 C CA . GLY D 1 317 ? 34.026 63.336 28.269 1.00 29.72 321 GLY D CA 1
ATOM 9669 C C . GLY D 1 317 ? 34.174 62.258 27.217 1.00 30.41 321 GLY D C 1
ATOM 9670 O O . GLY D 1 317 ? 33.940 61.068 27.488 1.00 29.47 321 GLY D O 1
ATOM 9671 N N . PHE D 1 318 ? 34.582 62.677 26.020 1.00 29.84 322 PHE D N 1
ATOM 9672 C CA . PHE D 1 318 ? 34.896 61.766 24.935 1.00 30.14 322 PHE D CA 1
ATOM 9673 C C . PHE D 1 318 ? 36.124 62.254 24.198 1.00 31.04 322 PHE D C 1
ATOM 9674 O O . PHE D 1 318 ? 36.358 63.462 24.086 1.00 31.29 322 PHE D O 1
ATOM 9682 N N . PHE D 1 319 ? 36.889 61.297 23.683 1.00 30.87 323 PHE D N 1
ATOM 9683 C CA . PHE D 1 319 ? 38.073 61.591 22.898 1.00 31.33 323 PHE D CA 1
ATOM 9684 C C . PHE D 1 319 ? 37.942 60.990 21.500 1.00 31.50 323 PHE D C 1
ATOM 9685 O O . PHE D 1 319 ? 37.725 59.791 21.359 1.00 31.99 323 PHE D O 1
ATOM 9693 N N . CYS D 1 320 ? 38.074 61.829 20.478 1.00 31.44 324 CYS D N 1
ATOM 9694 C CA . CYS D 1 320 ? 38.014 61.371 19.101 1.00 31.96 324 CYS D CA 1
ATOM 9695 C C . CYS D 1 320 ? 39.313 61.731 18.408 1.00 32.54 324 CYS D C 1
ATOM 9696 O O . CYS D 1 320 ? 39.512 62.883 18.003 1.00 32.68 324 CYS D O 1
ATOM 9699 N N . LYS D 1 321 ? 40.201 60.747 18.282 1.00 32.61 325 LYS D N 1
ATOM 9700 C CA . LYS D 1 321 ? 41.540 60.984 17.722 1.00 33.39 325 LYS D CA 1
ATOM 9701 C C . LYS D 1 321 ? 41.473 61.464 16.277 1.00 33.11 325 LYS D C 1
ATOM 9702 O O . LYS D 1 321 ? 42.224 62.353 15.879 1.00 32.82 325 LYS D O 1
ATOM 9708 N N . GLU D 1 322 ? 40.564 60.877 15.505 1.00 33.06 326 GLU D N 1
ATOM 9709 C CA . GLU D 1 322 ? 40.428 61.195 14.083 1.00 33.86 326 GLU D CA 1
ATOM 9710 C C . GLU D 1 322 ? 38.977 61.426 13.708 1.00 33.94 326 GLU D C 1
ATOM 9711 O O . GLU D 1 322 ? 38.065 61.083 14.475 1.00 33.37 326 GLU D O 1
ATOM 9717 N N . GLU D 1 323 ? 38.759 61.978 12.512 1.00 34.07 327 GLU D N 1
ATOM 9718 C CA . GLU D 1 323 ? 37.410 62.262 12.049 1.00 34.43 327 GLU D CA 1
ATOM 9719 C C . GLU D 1 323 ? 36.520 61.023 12.114 1.00 35.01 327 GLU D C 1
ATOM 9720 O O . GLU D 1 323 ? 35.363 61.115 12.540 1.00 35.00 327 GLU D O 1
ATOM 9726 N N . LYS D 1 324 ? 37.066 59.874 11.705 1.00 35.03 328 LYS D N 1
ATOM 9727 C CA . LYS D 1 324 ? 36.325 58.613 11.716 1.00 35.98 328 LYS D CA 1
ATOM 9728 C C . LYS D 1 324 ? 35.824 58.254 13.116 1.00 34.88 328 LYS D C 1
ATOM 9729 O O . LYS D 1 324 ? 34.730 57.725 13.256 1.00 34.71 328 LYS D O 1
ATOM 9735 N N . ASP D 1 325 ? 36.613 58.568 14.142 1.00 34.11 329 ASP D N 1
ATOM 9736 C CA . ASP D 1 325 ? 36.211 58.342 15.536 1.00 33.53 329 ASP D CA 1
ATOM 9737 C C . ASP D 1 325 ? 35.042 59.221 15.952 1.00 33.20 329 ASP D C 1
ATOM 9738 O O . ASP D 1 325 ? 34.137 58.772 16.661 1.00 32.87 329 ASP D O 1
ATOM 9743 N N . PHE D 1 326 ? 35.063 60.472 15.510 1.00 32.40 330 PHE D N 1
ATOM 9744 C CA . PHE D 1 326 ? 33.960 61.375 15.784 1.00 32.57 330 PHE D CA 1
ATOM 9745 C C . PHE D 1 326 ? 32.709 60.962 15.014 1.00 32.85 330 PHE D C 1
ATOM 9746 O O . PHE D 1 326 ? 31.605 61.061 15.538 1.00 33.36 330 PHE D O 1
ATOM 9754 N N . ASP D 1 327 ? 32.881 60.513 13.772 1.00 33.17 331 ASP D N 1
ATOM 9755 C CA . ASP D 1 327 ? 31.751 60.011 12.981 1.00 33.69 331 ASP D CA 1
ATOM 9756 C C . ASP D 1 327 ? 31.149 58.758 13.628 1.00 33.49 331 ASP D C 1
ATOM 9757 O O . ASP D 1 327 ? 29.933 58.652 13.776 1.00 33.18 331 ASP D O 1
ATOM 9762 N N . ASN D 1 328 ? 32.007 57.831 14.041 1.00 32.82 332 ASN D N 1
ATOM 9763 C CA . ASN D 1 328 ? 31.564 56.670 14.806 1.00 33.07 332 ASN D CA 1
ATOM 9764 C C . ASN D 1 328 ? 30.798 57.063 16.081 1.00 32.55 332 ASN D C 1
ATOM 9765 O O . ASN D 1 328 ? 29.745 56.501 16.383 1.00 32.53 332 ASN D O 1
ATOM 9770 N N . TRP D 1 329 ? 31.331 58.034 16.813 1.00 32.30 333 TRP D N 1
ATOM 9771 C CA . TRP D 1 329 ? 30.724 58.504 18.059 1.00 32.23 333 TRP D CA 1
ATOM 9772 C C . TRP D 1 329 ? 29.324 59.064 17.789 1.00 32.30 333 TRP D C 1
ATOM 9773 O O . TRP D 1 329 ? 28.374 58.773 18.529 1.00 32.67 333 TRP D O 1
ATOM 9784 N N . CYS D 1 330 ? 29.193 59.829 16.709 1.00 31.96 334 CYS D N 1
ATOM 9785 C CA . CYS D 1 330 ? 27.897 60.389 16.334 1.00 32.64 334 CYS D CA 1
ATOM 9786 C C . CYS D 1 330 ? 26.873 59.288 16.093 1.00 32.81 334 CYS D C 1
ATOM 9787 O O . CYS D 1 330 ? 25.724 59.416 16.504 1.00 32.75 334 CYS D O 1
ATOM 9790 N N . SER D 1 331 ? 27.298 58.216 15.418 1.00 33.24 335 SER D N 1
ATOM 9791 C CA . SER D 1 331 ? 26.449 57.044 15.157 1.00 33.12 335 SER D CA 1
ATOM 9792 C C . SER D 1 331 ? 26.018 56.314 16.426 1.00 32.75 335 SER D C 1
ATOM 9793 O O . SER D 1 331 ? 24.867 55.869 16.536 1.00 33.65 335 SER D O 1
ATOM 9796 N N . LEU D 1 332 ? 26.958 56.133 17.353 1.00 31.63 336 LEU D N 1
ATOM 9797 C CA . LEU D 1 332 ? 26.665 55.489 18.635 1.00 31.77 336 LEU D CA 1
ATOM 9798 C C . LEU D 1 332 ? 25.679 56.321 19.456 1.00 31.24 336 LEU D C 1
ATOM 9799 O O . LEU D 1 332 ? 24.819 55.772 20.140 1.00 31.76 336 LEU D O 1
ATOM 9804 N N . VAL D 1 333 ? 25.815 57.641 19.377 1.00 30.92 337 VAL D N 1
ATOM 9805 C CA . VAL D 1 333 ? 24.934 58.574 20.073 1.00 31.40 337 VAL D CA 1
ATOM 9806 C C . VAL D 1 333 ? 23.529 58.549 19.459 1.00 32.29 337 VAL D C 1
ATOM 9807 O O . VAL D 1 333 ? 22.527 58.475 20.171 1.00 31.34 337 VAL D O 1
ATOM 9811 N N . GLN D 1 334 ? 23.468 58.583 18.132 1.00 33.08 338 GLN D N 1
ATOM 9812 C CA . GLN D 1 334 ? 22.207 58.425 17.429 1.00 34.98 338 GLN D CA 1
ATOM 9813 C C . GLN D 1 334 ? 21.543 57.098 17.817 1.00 34.46 338 GLN D C 1
ATOM 9814 O O . GLN D 1 334 ? 20.333 57.038 18.008 1.00 34.32 338 GLN D O 1
ATOM 9820 N N . LYS D 1 335 ? 22.342 56.051 18.009 1.00 34.59 339 LYS D N 1
ATOM 9821 C CA . LYS D 1 335 ? 21.773 54.731 18.302 1.00 34.20 339 LYS D CA 1
ATOM 9822 C C . LYS D 1 335 ? 21.337 54.582 19.770 1.00 33.50 339 LYS D C 1
ATOM 9823 O O . LYS D 1 335 ? 20.249 54.078 20.048 1.00 31.77 339 LYS D O 1
ATOM 9829 N N . GLU D 1 336 ? 22.175 55.045 20.696 1.00 32.84 340 GLU D N 1
ATOM 9830 C CA . GLU D 1 336 ? 22.031 54.678 22.107 1.00 33.39 340 GLU D CA 1
ATOM 9831 C C . GLU D 1 336 ? 21.491 55.790 22.993 1.00 33.26 340 GLU D C 1
ATOM 9832 O O . GLU D 1 336 ? 20.934 55.529 24.062 1.00 33.99 340 GLU D O 1
ATOM 9838 N N . ILE D 1 337 ? 21.682 57.030 22.558 1.00 32.28 341 ILE D N 1
ATOM 9839 C CA . ILE D 1 337 ? 21.291 58.192 23.340 1.00 31.52 341 ILE D CA 1
ATOM 9840 C C . ILE D 1 337 ? 20.001 58.790 22.788 1.00 32.37 341 ILE D C 1
ATOM 9841 O O . ILE D 1 337 ? 19.033 59.009 23.533 1.00 31.59 341 ILE D O 1
ATOM 9846 N N . LEU D 1 338 ? 19.989 59.032 21.478 1.00 32.52 342 LEU D N 1
ATOM 9847 C CA . LEU D 1 338 ? 18.881 59.729 20.831 1.00 33.03 342 LEU D CA 1
ATOM 9848 C C . LEU D 1 338 ? 17.598 58.904 20.794 1.00 33.44 342 LEU D C 1
ATOM 9849 O O . LEU D 1 338 ? 16.514 59.465 20.619 1.00 33.27 342 LEU D O 1
ATOM 9854 N N . LYS D 1 339 ? 17.723 57.588 20.976 1.00 32.94 343 LYS D N 1
ATOM 9855 C CA . LYS D 1 339 ? 16.584 56.665 20.909 1.00 33.42 343 LYS D CA 1
ATOM 9856 C C . LYS D 1 339 ? 15.635 56.797 22.101 1.00 33.50 343 LYS D C 1
ATOM 9857 O O . LYS D 1 339 ? 14.489 56.339 22.046 1.00 33.52 343 LYS D O 1
ATOM 9863 N N . GLU D 1 340 ? 16.122 57.391 23.186 1.00 32.66 344 GLU D N 1
ATOM 9864 C CA . GLU D 1 340 ? 15.313 57.560 24.382 1.00 32.76 344 GLU D CA 1
ATOM 9865 C C . GLU D 1 340 ? 14.317 58.684 24.141 1.00 32.47 344 GLU D C 1
ATOM 9866 O O . GLU D 1 340 ? 14.593 59.616 23.382 1.00 31.99 344 GLU D O 1
ATOM 9872 N N . ASN D 1 341 ? 13.145 58.583 24.757 1.00 32.20 345 ASN D N 1
ATOM 9873 C CA . ASN D 1 341 ? 12.170 59.656 24.642 1.00 32.02 345 ASN D CA 1
ATOM 9874 C C . ASN D 1 341 ? 12.616 60.905 25.399 1.00 32.48 345 ASN D C 1
ATOM 9875 O O . ASN D 1 341 ? 12.496 62.026 24.894 1.00 32.28 345 ASN D O 1
ATOM 9880 N N . LEU D 1 342 ? 13.112 60.697 26.614 1.00 31.80 346 LEU D N 1
ATOM 9881 C CA . LEU D 1 342 ? 13.698 61.769 27.384 1.00 32.90 346 LEU D CA 1
ATOM 9882 C C . LEU D 1 342 ? 15.207 61.640 27.202 1.00 33.03 346 LEU D C 1
ATOM 9883 O O . LEU D 1 342 ? 15.871 60.806 27.842 1.00 33.52 346 LEU D O 1
ATOM 9888 N N . ARG D 1 343 ? 15.723 62.450 26.288 1.00 33.11 347 ARG D N 1
ATOM 9889 C CA . ARG D 1 343 ? 17.106 62.377 25.848 1.00 33.24 347 ARG D CA 1
ATOM 9890 C C . ARG D 1 343 ? 18.042 63.071 26.828 1.00 33.93 347 ARG D C 1
ATOM 9891 O O . ARG D 1 343 ? 17.740 64.152 27.336 1.00 34.21 347 ARG D O 1
ATOM 9899 N N . MET D 1 344 ? 19.187 62.443 27.065 1.00 34.17 348 MET D N 1
ATOM 9900 C CA . MET D 1 344 ? 20.190 62.950 27.988 1.00 35.96 348 MET D CA 1
ATOM 9901 C C . MET D 1 344 ? 20.854 64.190 27.381 1.00 35.05 348 MET D C 1
ATOM 9902 O O . MET D 1 344 ? 21.121 65.173 28.073 1.00 35.12 348 MET D O 1
ATOM 9907 N N . PHE D 1 345 ? 21.114 64.140 26.078 1.00 34.19 349 PHE D N 1
ATOM 9908 C CA . PHE D 1 345 ? 21.633 65.293 25.357 1.00 34.15 349 PHE D CA 1
ATOM 9909 C C . PHE D 1 345 ? 21.264 65.189 23.879 1.00 34.33 349 PHE D C 1
ATOM 9910 O O . PHE D 1 345 ? 20.756 64.159 23.436 1.00 33.06 349 PHE D O 1
ATOM 9918 N N . GLU D 1 346 ? 21.482 66.274 23.143 1.00 35.31 350 GLU D N 1
ATOM 9919 C CA . GLU D 1 346 ? 21.125 66.364 21.731 1.00 36.13 350 GLU D CA 1
ATOM 9920 C C . GLU D 1 346 ? 22.363 66.427 20.844 1.00 36.05 350 GLU D C 1
ATOM 9921 O O . GLU D 1 346 ? 23.416 66.932 21.254 1.00 35.18 350 GLU D O 1
ATOM 9927 N N . LEU D 1 347 ? 22.215 65.900 19.633 1.00 35.74 351 LEU D N 1
ATOM 9928 C CA . LEU D 1 347 ? 23.247 65.935 18.627 1.00 36.33 351 LEU D CA 1
ATOM 9929 C C . LEU D 1 347 ? 22.610 66.464 17.349 1.00 36.40 351 LEU D C 1
ATOM 9930 O O . LEU D 1 347 ? 21.756 65.817 16.762 1.00 35.14 351 LEU D O 1
ATOM 9935 N N . VAL D 1 348 ? 23.013 67.668 16.954 1.00 37.90 352 VAL D N 1
ATOM 9936 C CA . VAL D 1 348 ? 22.463 68.332 15.763 1.00 39.59 352 VAL D CA 1
ATOM 9937 C C . VAL D 1 348 ? 23.556 68.553 14.713 1.00 41.48 352 VAL D C 1
ATOM 9938 O O . VAL D 1 348 ? 24.732 68.665 15.038 1.00 40.79 352 VAL D O 1
ATOM 9942 N N . GLN D 1 349 ? 23.159 68.608 13.450 1.00 45.51 353 GLN D N 1
ATOM 9943 C CA . GLN D 1 349 ? 24.111 68.761 12.358 1.00 48.86 353 GLN D CA 1
ATOM 9944 C C . GLN D 1 349 ? 24.644 70.193 12.332 1.00 49.79 353 GLN D C 1
ATOM 9945 O O . GLN D 1 349 ? 25.853 70.410 12.315 1.00 49.72 353 GLN D O 1
ATOM 9951 N N . LYS D 1 350 ? 23.732 71.164 12.367 1.00 51.04 354 LYS D N 1
ATOM 9952 C CA . LYS D 1 350 ? 24.098 72.560 12.139 1.00 51.71 354 LYS D CA 1
ATOM 9953 C C . LYS D 1 350 ? 23.810 73.456 13.328 1.00 51.60 354 LYS D C 1
ATOM 9954 O O . LYS D 1 350 ? 22.913 73.183 14.129 1.00 51.38 354 LYS D O 1
ATOM 9960 N N . HIS D 1 351 ? 24.600 74.520 13.437 1.00 52.22 355 HIS D N 1
ATOM 9961 C CA . HIS D 1 351 ? 24.374 75.569 14.414 1.00 52.62 355 HIS D CA 1
ATOM 9962 C C . HIS D 1 351 ? 22.943 76.070 14.223 1.00 53.15 355 HIS D C 1
ATOM 9963 O O . HIS D 1 351 ? 22.579 76.493 13.122 1.00 53.11 355 HIS D O 1
ATOM 9970 N N . PRO D 1 352 ? 22.119 75.989 15.285 1.00 53.79 356 PRO D N 1
ATOM 9971 C CA . PRO D 1 352 ? 20.684 76.305 15.236 1.00 54.39 356 PRO D CA 1
ATOM 9972 C C . PRO D 1 352 ? 20.335 77.716 14.736 1.00 54.96 356 PRO D C 1
ATOM 9973 O O . PRO D 1 352 ? 19.187 77.958 14.338 1.00 55.24 356 PRO D O 1
ATOM 9977 N N . SER D 1 353 ? 21.315 78.623 14.760 1.00 55.19 357 SER D N 1
ATOM 9978 C CA . SER D 1 353 ? 21.159 80.027 14.331 1.00 55.33 357 SER D CA 1
ATOM 9979 C C . SER D 1 353 ? 20.040 80.780 15.056 1.00 55.46 357 SER D C 1
ATOM 9980 O O . SER D 1 353 ? 19.558 80.352 16.106 1.00 55.61 357 SER D O 1
#

Foldseek 3Di:
DFWWFFQQDIADCPVGVVVVLQLQLQQFAAAWEAQQQAQVNPHGRILAQACFLLRLLLRLVLCQQCCLPPRSPDGPPPDDDDDPSVQVSVQLAFQDPPRLSHSSQLLVLLVVVVDHRNHHDADLSSLVSVQVSCVVDPPLNEQEAEDDPLEAEAVVQCVRFWADDPPVPHTFGRKYKYKYKAQQDDFWHDPLCQQVLQLLSNQNFWSAKWFDDRSFIWNFGIDTDQKTWTRGNNDYYYRWDADPVRGTDRPVRGDNDDTDIDGRRNTGSIMMTIGIQNGPVSVVVVVVSCVVRAVPRPDGRGYYYHDDDDDD/DQFWWFFQQDIATCPVGVVVVLQLQLQQFAAAWEAQQQAQVNPHGRILAQACFLLRLLLRLVLQLQCCLPPRSPDGPPPDDDDDPSNQVSVQLAAQDPPRLSHLSQLLVLLVVVVDHRNHHDDDLSSLVSVQVSLVVDPPLNAQEAEDDPLEDEAVVQCVSFWDDDPPVDTGGRKYKYKYKAQQDDFWHDPLCQQVLQLLSNQNFWSAKWFDDRSFIWNFGIDTDQKTWTRGNNDYYYRWDADPVRGTDRVVGGDSDPIDIDGNRPTGRIMMTIGIQNGPVSVVVVLVSCVVRAVPRPPGRGYYYHHDDDDD/DQFWWFFQQDIDGVPVRVVVVLQLQLQQFAAAWEAQQQAQVNPHHRTLALACFLLRLLLRLVLQLQCCLPPNSPDTDPPDDPSNQVSVQLAAQDPPRLSHLSQLLVLLVVVVDHRNHHDFDLSSLVSVQVSLVVDPPLNAQEAEDDPLEAEAVVQCVSFQDDDPCGFGRKYKYKYKAQQDDFWHDPLCQQVLQLLSNQNFWSAKWFDDRSFIWNFGIDDDQKTWTRGRNDYYYRWDADPVRGTDCVVGGDNDDIDIDRRRNTGRTMMIIGIQNGPVSVVVVVVSCVPRAVPGPPGRGYYYHDDPDDD/DFWWFFQQDIADCPVRVVVVLQLQLFFFAAAWEAQQQAQVRPHGRTLAQACFLLRLLLRLVLQLQCCLPPNSPDTDVDDDPSNQVSNQLAAQDPPRLSHLSQLLVLLVVVVAHRNHHDADVSSLVSVQVSLVVDPPQNAQEAEDPPLEDEAVVQCVSFVDPVHGRKYKYKYKAQQDDFWHDPLCQQVLQLLSNQNFWSAKWFADRSFIWNFGIDTPQKTWTRGRNDYYYRWDADPVRGTDSVVRGDSDDIDIDGRRVTHRTMMTIGIQNDPVSVVVVVVSCVVRAVPRPPGRGYYHHHDPD

Secondary structure (DSSP, 8-state):
--EEEETTEEEETTTTHHHHHHHHHTSB---EEESSPPTTTTS-S--TTT-HHHHHHHHHHHHHHHHHHT-TT--TTS-SS--HHHHHHHHTTSSSTTSTTSHHHHHHHHHTTT--TT----HHHHHHHHHHHHTT-TTT--EEEE-BTTEEEHHHHHHHHEE--S-----EE--EEEEEEEE--SSS--GGGHHHHHHHHHSTTEEEEEEEETTEEEEEEEEETTEEEEE---SEEE---B-TTS-B--GGGB--SSPEEEEGGGS-SEEEEEEEESSHHHHHHHHHHHHHHTTTSSS-SSEEESSPPP--/---EEEETTEEEETTTTHHHHHHHHHTSB----EESSPPTTTTS-S--TTT-HHHHHHHHHHHHHHHHHHH-TT--TTS-SS--HHHHHHHHTTSSSTTSTTSHHHHHHHHHHTT--TT----HHHHHHHHHHHGGG-TTT--EEEE-BTTEEEHHHHHHHHEE--S----EE--EEEEEEEE--SSS--GGGHHHHHHHHHSTTEEEEEEEETTEEEEEEEEETTEEEEE---S-EE-----TTS----GGGB--SPPEEEEGGGS-SEEEEEEEESSHHHHHHHHHHHHHHTTTSSS-SSEEESSPPPP-/---EEEETTEEEETTTTHHHHHHHHHHS-----EESPPPTTTTS-S--TTT-HHHHHHHHHHHHHHHHHHH-TT-------HHHHHHHHTTSSSTTSTTSHHHHHHHHHTTT--TT----HHHHHHHHHHHGGG-TTT--EEEE-BTTEEEHHHHHHHHEE-----EE--EEEEEEEE-SSSS--GGGHHHHHHHHHSTTEEEEEEEETTEEEEEEEEETTEEEEE-----EE-----TTS----GGGS--SPPEEEEGGGS-SEEEEEEEESSHHHHHHHHHHHHHHTTTSSS-SSEEESS-----/--EEEETTEEEETTTTHHHHHHHHHHS-----EESPPPTTTTS-SB-TTT-HHHHHHHHHHHHHHHHHHH-TT-------HHHHHHHHTTSSSTTSTTSHHHHHHHHHTTT--TT----HHHHHHHHHHHHTT-TTT--EEEE-BTTEEEHHHHHHHHB----B--EEEEEEEE-SSSS--GGGHHHHHHHHHSTTEEEEEEEETTEEEEEEEEETTEEEEE-----EE-----TTS----GGGS--SPPEEEEGGGS-SEEEEEEEESSHHHHHHHHHHHHHHTTTSSS-SSEEESS---

InterPro domains:
  IPR005078 Peptidase C54 [PTHR22624] (18-372)
  IPR038765 Papain-like cysteine peptidase superfamily [SSF54001] (26-359)
  IPR046792 Peptidase C54, catalytic domain [PF03416] (43-335)
  IPR046793 Cysteine protease ATG4, F-type LIR motif [PF20166] (369-396)